Protein AF-A0A8J8EGB4-F1 (afdb_monomer)

Radius of gyration: 47.69 Å; Cα contacts (8 Å, |Δi|>4): 2113; chains: 1; bounding box: 94×64×143 Å

Mean predicted aligned error: 19.33 Å

Solvent-accessible surface area (backbone atoms only — not comparable to full-atom values): 51390 Å² total; per-residue (Å²): 125,70,41,48,44,46,86,33,52,77,59,90,53,48,81,43,25,55,28,63,43,65,54,51,50,66,38,59,41,47,46,99,78,80,78,63,69,70,31,61,49,31,34,31,24,37,36,18,46,37,30,33,78,77,50,74,82,80,92,56,54,62,94,71,37,59,96,71,47,67,91,72,62,66,45,46,69,45,24,59,48,5,38,52,45,16,31,36,56,84,54,85,60,93,89,58,96,65,87,63,48,35,41,66,53,68,33,42,40,67,40,70,72,41,38,54,47,50,51,52,40,31,75,65,42,39,63,36,38,36,38,45,64,39,31,65,61,58,54,43,32,37,75,43,47,46,72,54,49,48,50,46,54,56,51,56,32,58,73,58,73,43,65,71,54,38,50,50,49,34,62,67,40,69,68,22,66,66,51,48,50,52,40,48,42,52,46,62,71,31,52,30,32,46,33,44,66,58,48,51,50,45,51,80,60,48,45,62,56,49,35,51,48,29,40,72,67,68,71,39,81,51,77,69,60,81,47,79,42,83,37,28,34,60,34,70,38,76,76,49,72,45,93,78,41,66,20,28,38,33,31,43,54,90,77,46,58,91,34,50,57,66,20,28,40,33,33,24,50,60,25,57,32,63,28,75,90,79,40,43,37,79,31,36,35,40,43,86,46,46,36,59,68,80,43,66,61,54,24,35,40,32,41,25,47,47,31,77,51,44,43,32,37,25,70,51,89,56,80,72,88,77,92,75,88,73,101,65,66,57,44,54,41,66,48,80,36,27,47,37,42,31,38,37,49,97,86,48,77,52,66,51,48,35,71,45,32,68,47,65,58,47,69,47,52,54,85,78,51,62,91,87,61,66,70,89,39,59,72,62,38,35,49,46,52,44,54,48,39,51,51,48,8,67,74,69,77,50,51,60,67,60,27,38,60,80,63,49,48,61,67,8,53,49,48,44,100,35,40,42,33,34,57,44,38,67,56,44,55,51,51,37,49,46,42,54,72,40,100,56,78,67,65,48,35,37,33,34,41,48,42,34,30,50,47,61,66,88,54,61,33,36,41,29,63,40,28,35,28,36,49,57,96,92,40,76,43,78,74,46,68,50,94,60,73,46,66,31,42,53,41,37,60,34,78,50,73,48,80,36,59,35,58,42,74,68,50,60,63,58,83,43,79,33,54,76,46,58,42,43,39,29,37,39,37,72,38,54,41,69,45,40,30,41,36,41,84,100,44,74,49,76,36,48,67,47,95,78,27,35,38,34,37,36,73,24,44,35,60,78,66,68,56,57,48,47,77,45,59,32,33,41,39,34,25,37,68,57,70,44,75,48,74,50,83,74,37,31,36,27,35,55,58,38,46,46,43,76,64,26,62,51,51,35,62,33,52,48,48,68,42,57,34,30,29,36,72,51,60,96,65,58,73,69,46,60,48,33,30,48,79,92,40,80,47,81,51,46,76,36,83,92,77,62,29,35,30,38,74,49,80,51,67,72,46,79,43,44,39,39,36,40,35,27,30,77,76,69,23,68,11,68,33,75,45,52,35,35,29,37,61,81,33,53,71,46,80,42,67,36,83,84,77,44,68,26,31,34,30,31,27,78,57,76,56,55,73,48,74,54,93,57,21,38,32,28,44,29,74,34,96,82,45,77,46,70,54,65,46,68,66,42,74,76,29,42,22,36,40,35,31,45,51,40,46,31,32,28,64,72,61,80,30,61,67,36,73,24,32,33,22,58,62,54,79,49,80,55,80,72,48,74,46,83,72,50,76,34,98,93,33,58,22,23,40,32,38,43,37,29,48,34,47,43,49,86,44,10,31,37,24,32,37,26,41,55,50,53,64,77,42,44,28,31,38,43,96,84,43,77,44,75,46,45,69,49,86,76,47,73,53,19,22,36,51,76,56,98,65,33,33,36,36,33,34,46,46,58,35,31,37,40,30,41,16,27,51,69,30,74,91,95,92,95,92,94,95,93,86,67,64,61,58,35,50,48,26,55,56,44,26,57,59,29,51,57,49,32,59,57,44,54,54,52,34,61,77,70,66,56,56,68,67,61,53,49,56,22,53,54,25,41,53,54,12,51,56,25,42,46,51,39,28,61,77,66,74,41,94,64,64,77,89,44,42,83,44,72,78,41,42,57,34,25,44,48,8,23,53,29,16,47,49,16,37,47,53,47,49,56,52,47,54,57,67,74,70,109

Sequence (968 aa):
MLNWWRNNPYPSSFDVIMNPTFTYNLINGGYDDGSIPYDAMNLISTVGAVPYNEFPVYTGGPGVDPDNYAWVWPNLSQWMMAPHNSADSYTYLGGHYINVPGDWYVIDLSNDTQWEYLKGLLASGYVVQFAYPVNLVFYIATDMDASSFLRWLNTLANRTGNQTFVEYVKEHFTENQTFVQEANYYFSYDKYTITNSMVDWAFDTWFDVWEKYYKIKYNKTAPFVFGGHAVTIVGYDDSKQTTDGNGVLIIANSWGSDWGDHGYFYISYDAARFGSAYRNSNGRAWVYVPKAADYTPSLMAVVGIEHPIRGETFDGVTIFDDNASAGYPVLAVPKRTGLPVGVMVDGENYYIPFMDFMINEFWFPIQLLPQGFNYTNYTLLSQYLVAFTRAYAQQKNMTYEEALEDLWYPHAHPYPDSPMAFDVTDLLDYIRYLVSNSDVAPMYATFYVNVSDGLPDDIAGDVYNFTLLININNHYVPIASLNQTISIPDGGNTLVALRVPVVKYENAPTNVTVNYGSFDVSVFSLVPLQNATVVIDDKSYPLSAEDGGYYYYATGIAQKLKLPAGTYNYTVVVTYPNGKEVTLPQRTVTIKEPVVYIQSPEPNVYNTSEITVSVKVVDALNVENVTAEVNGREYSLTYNATLGLYTGILNLTNGSYTMTVTAVDEEGNSGVATVHFVIHTEAKIEEISVNNETNVTVGVVGGSADVSVKDGTIVADVATSEGSVQVEVPVVNNAPSVMVNVTAVNKVASGESNVSLVAGWNTSVEVFEPEEEFVKTEDNKKIYSVTLRANVSLGENGVAVIALRDINISKVYVLKNGQKIQLTTDRDNPLGYYYVQNGIVFVVLKQDPVIEADGTKVVPVPRQEQGISLAALNFLGYRWYHMYREQFEELYNKSLELNISNETLAEALKLHNEAAEYYKQVLDLIGSDNVFDHLMDIRILSPLRKAYLAEIKAVKLLKEAIEEAEGS

Secondary structure (DSSP, 8-state):
----STT-SS--SGGGSB-HHHHHTTSGGG-SS---HHHHHHHHHHT---BGGGS----S-TTT-TTT---PPPPHHHHHHGGGG-B------TT---------EEEETT-HHHHHHHHHHHHTT--EEEEEEE-HHHHHHHH--HHHHHHHHHHHHHTTT-HHHHHHHIIIIIS-HHHHHHHHHHHHHSTTEE-HHHHHHHIIIIIHHHHHHHHHHHSSPPPS--EEEEEEEEEEEEEEEETTEEEEEEEE-SS-TTSTBTTEEEEEHHHHHH-TTTTGGGGEEEE--BSPTT---SEEEEEEEE-S-TTTTS----------SSSS-EE----EEEEEEEEEETTEEEEEEEEEEEPPP--EEGGGSPTT--TT-HHHHHHHHHHHHHHHHHHHT--HHHHHHHTT--------SS-EEEE-HHHHHHHHHHHHHSS---SEEEEEEEEE----SS--EEEEEEEEEEEETTEEEEEEE-SS-EEEPTTSEEEEEEEEESEEESS---SEEE-TT---EEEEESS--SEEEEEETTEEEEPEEPTTSSEEEES-HHHHHTPPSEEEEEEEEEE-TTS-EEEPPPEEEEEPPPEEEEEES-S-EESSSEEEEEEEEE-SS-EEEEEEEETTEEEE-EEETTTTEEEEEEE--SEEEEEEEEEEETTS-EEEEEEEEEE-TT-EEEEEEETTTEEEEEEEESS-EEEEEETTEEEEEEEETTEEEEEEEE--TT--EEEEEHHHHHHHHTTS-SEEEEEEEEEEEEE---EEEEEEEETTEEEEEEEEEEEEEEEEEEEEEEEEE-S-EEEEEEEETTEEEEPBS-TT-SSEEEEEETTEEEEEE-S--EEEEEEEESS----------SHHHHHHHHHHHHHHHHHHHHHHHHHHHTT--HHHHHHHHHHHHHHHHHHHHHHHHHTSS-GGGGTT-HHHHHHHHHHHHHHHHHHHHHHHHHHHHH--

Foldseek 3Di:
DDQDFLNCLDDPDQQRGFQPLQLCCLALLRDPPDADVLLSQLQCQWQAFGTNVQDDHDQDDCVPCVVPRDSDHDFAVRLQRRVQRGFAADDDDPPDDDQGGFDWPWQQLQDPVSVVVVQVCLVVNFKWKFKFFAFVLQVLQKPDALVVVLVVLLVLQVVLVDVVLNVVSCVQANVDPVNSVVSNCCCPQQRLEAELVSVVVCVVRPLVNQQVSCCRRPVDGDDRGPGMAMKMQNHKFQARADPNGGMWTKIAASNALVIGPRRIGIYGSCCLQPNPPPCTRVSTITGGHTPHSRDDFQKKKWKDKWFQFPLQFWDEADADDDPDDDDFAWGWDFDFTAWWWWKDFPNDIDTRGHSRGRNGTQGDGCVPPPVPDDPVPLQSVLVVVLVVLVVQCVVVVHDSVVSCVVSPPSGSGTDDPHIRMTRPNVNLVVVQVCLQPDPDDGQKMKIKIKTAGQHQNPTWMKMAFGWMWGDDPNDTDTQWTDPDIDIHDRNGMDIGIDIGGQKAWDDQDFPEEDEQQAHKTKMFGSYAFPWKWKDWPPDIGTFDADPRRRMTMDTRVCVVGLPEFAKIKMWMWTAHNNRDIDIDDIGMYGYDFKAKDWPWPDQAEALALKTKTKIAIDGPAAWPDKWKAKPHRTDAFDQDPVVNITMDMGRHDFDKIKMKMWIAGPSGGIHIDIHIYGYDNPWDWDFAQFPVPATEIETEDPDDWDWDYDDQWIWTFAQAPLGTDTDTAHCPLVQRYKYAYNVQVNCLLVVVDQKDWGMKGQKDKAWDDWDWAWDQDDPNGTKIKIKTKMWMFADRQMKTKMKGFPLVFPWKWFQDPNRTHTEDCPPPPQQWHWDDDNRIIIIMGNHDGIIITTRINDDDDDYDDDDDDDLVLLVCLQVLLVVLLVLLVVLLVVCVVLVQDPVLSVLLVVLLVQLVVLVVVCCVVVVHPDNPVVSVPVVNSVSSNSNSVSSCVSNVSSVVSVCVSVVD

Structure (mmCIF, N/CA/C/O backbone):
data_AF-A0A8J8EGB4-F1
#
_entry.id   AF-A0A8J8EGB4-F1
#
loop_
_atom_site.group_PDB
_atom_site.id
_atom_site.type_symbol
_atom_site.label_atom_id
_atom_site.label_alt_id
_atom_site.label_comp_id
_atom_site.label_asym_id
_atom_site.label_entity_id
_atom_site.label_seq_id
_atom_site.pdbx_PDB_ins_code
_atom_site.Cartn_x
_atom_site.Cartn_y
_atom_site.Cartn_z
_atom_site.occupancy
_atom_site.B_iso_or_equiv
_atom_site.auth_seq_id
_atom_site.auth_comp_id
_atom_site.auth_asym_id
_atom_site.auth_atom_id
_atom_site.pdbx_PDB_model_num
ATOM 1 N N . MET A 1 1 ? -17.778 12.534 25.427 1.00 46.03 1 MET A N 1
ATOM 2 C CA . MET A 1 1 ? -16.999 11.822 24.380 1.00 46.03 1 MET A CA 1
ATOM 3 C C . MET A 1 1 ? -15.985 12.781 23.771 1.00 46.03 1 MET A C 1
ATOM 5 O O . MET A 1 1 ? -16.153 13.984 23.935 1.00 46.03 1 MET A O 1
ATOM 9 N N . LEU A 1 2 ? -14.896 12.254 23.209 1.00 56.41 2 LEU A N 1
ATOM 10 C CA . LEU A 1 2 ? -13.619 12.967 23.074 1.00 56.41 2 LEU A CA 1
ATOM 11 C C . LEU A 1 2 ? -13.640 14.078 22.013 1.00 56.41 2 LEU A C 1
ATOM 13 O O . LEU A 1 2 ? -14.288 13.956 20.977 1.00 56.41 2 LEU A O 1
ATOM 17 N N . ASN A 1 3 ? -12.914 15.166 22.279 1.00 57.12 3 ASN A N 1
ATOM 18 C CA . ASN A 1 3 ? -12.950 16.370 21.446 1.00 57.12 3 ASN A CA 1
ATOM 19 C C . ASN A 1 3 ? -11.565 16.984 21.151 1.00 57.12 3 ASN A C 1
ATOM 21 O O . ASN A 1 3 ? -11.504 18.108 20.667 1.00 57.12 3 ASN A O 1
ATOM 25 N N . TRP A 1 4 ? -10.470 16.265 21.431 1.00 58.88 4 TRP A N 1
ATOM 26 C CA . TRP A 1 4 ? -9.103 16.653 21.043 1.00 58.88 4 TRP A CA 1
ATOM 27 C C . TRP A 1 4 ? -8.406 15.448 20.438 1.00 58.88 4 TRP A C 1
ATOM 29 O O . TRP A 1 4 ? -7.783 14.625 21.112 1.00 58.88 4 TRP A O 1
ATOM 39 N N . TRP A 1 5 ? -8.464 15.404 19.120 1.00 62.84 5 TRP A N 1
ATOM 40 C CA . TRP A 1 5 ? -7.344 14.892 18.358 1.00 62.84 5 TRP A CA 1
ATOM 41 C C . TRP A 1 5 ? -6.470 16.074 17.959 1.00 62.84 5 TRP A C 1
ATOM 43 O O . TRP A 1 5 ? -6.911 17.227 17.955 1.00 62.84 5 TRP A O 1
ATOM 53 N N . ARG A 1 6 ? -5.200 15.794 17.679 1.00 61.72 6 ARG A N 1
ATOM 54 C CA . ARG A 1 6 ? -4.226 16.787 17.218 1.00 61.72 6 ARG A CA 1
ATOM 55 C C . ARG A 1 6 ? -4.041 18.004 18.142 1.00 61.72 6 ARG A C 1
ATOM 57 O O . ARG A 1 6 ? -3.911 19.134 17.680 1.00 61.72 6 ARG A O 1
ATOM 64 N N . ASN A 1 7 ? -4.010 17.768 19.457 1.00 65.12 7 ASN A N 1
ATOM 65 C CA . ASN A 1 7 ? -3.764 18.782 20.495 1.00 65.12 7 ASN A CA 1
ATOM 66 C C . ASN A 1 7 ? -4.707 20.004 20.453 1.00 65.12 7 ASN A C 1
ATOM 68 O O . ASN A 1 7 ? -4.304 21.108 20.823 1.00 65.12 7 ASN A O 1
ATOM 72 N N . ASN A 1 8 ? -5.960 19.819 20.018 1.00 70.75 8 ASN A N 1
ATOM 73 C CA . ASN A 1 8 ? -6.958 20.887 19.937 1.00 70.75 8 ASN A CA 1
ATOM 74 C C . ASN A 1 8 ? -8.001 20.818 21.077 1.00 70.75 8 ASN A C 1
ATOM 76 O O . ASN A 1 8 ? -9.058 20.219 20.882 1.00 70.75 8 ASN A O 1
ATOM 80 N N . PRO A 1 9 ? -7.760 21.428 22.256 1.00 67.62 9 PRO A N 1
ATOM 81 C CA . PRO A 1 9 ? -8.724 21.422 23.363 1.00 67.62 9 PRO A CA 1
ATOM 82 C C . PRO A 1 9 ? -10.077 22.081 23.029 1.00 67.62 9 PRO A C 1
ATOM 84 O O . PRO A 1 9 ? -11.094 21.748 23.637 1.00 67.62 9 PRO A O 1
ATOM 87 N N . TYR A 1 10 ? -10.112 22.989 22.046 1.00 72.56 10 TYR A N 1
ATOM 88 C CA . TYR A 1 10 ? -11.276 23.816 21.712 1.00 72.56 10 TYR A CA 1
ATOM 89 C C . TYR A 1 10 ? -11.664 23.683 20.223 1.00 72.56 10 TYR A C 1
ATOM 91 O O . TYR A 1 10 ? -11.495 24.635 19.452 1.00 72.56 10 TYR A O 1
ATOM 99 N N . PRO A 1 11 ? -12.185 22.520 19.785 1.00 72.75 11 PRO A N 1
ATOM 100 C CA . PRO A 1 11 ? -12.632 22.326 18.411 1.00 72.75 11 PRO A CA 1
ATOM 101 C C . PRO A 1 11 ? -13.773 23.283 18.051 1.00 72.75 11 PRO A C 1
ATOM 103 O O . PRO A 1 11 ? -14.718 23.480 18.814 1.00 72.75 11 PRO A O 1
ATOM 106 N N . SER A 1 12 ? -13.686 23.865 16.857 1.00 75.19 12 SER A N 1
ATOM 107 C CA . SER A 1 12 ? -14.644 24.841 16.320 1.00 75.19 12 SER A CA 1
ATOM 108 C C . SER A 1 12 ? -15.377 24.347 15.065 1.00 75.19 12 SER A C 1
ATOM 110 O O . SER A 1 12 ? -16.185 25.079 14.493 1.00 75.19 12 SER A O 1
ATOM 112 N N . SER A 1 13 ? -15.109 23.108 14.648 1.00 80.81 13 SER A N 1
ATOM 113 C CA . SER A 1 13 ? -15.619 22.468 13.434 1.00 80.81 13 SER A CA 1
ATOM 114 C C . SER A 1 13 ? -15.653 20.940 13.592 1.00 80.81 13 SER A C 1
ATOM 116 O O . SER A 1 13 ? -15.031 20.384 14.497 1.00 80.81 13 SER A O 1
ATOM 118 N N . PHE A 1 14 ? -16.424 20.249 12.748 1.00 82.88 14 PHE A N 1
ATOM 119 C CA . PHE A 1 14 ? -16.689 18.808 12.893 1.00 82.88 14 PHE A CA 1
ATOM 120 C C . PHE A 1 14 ? -15.507 17.900 12.503 1.00 82.88 14 PHE A C 1
ATOM 122 O O . PHE A 1 14 ? -15.410 16.786 13.014 1.00 82.88 14 PHE A O 1
ATOM 129 N N . ASP A 1 15 ? -14.578 18.391 11.682 1.00 80.56 15 ASP A N 1
ATOM 130 C CA . ASP A 1 15 ? -13.377 17.683 11.211 1.00 80.56 15 ASP A CA 1
ATOM 131 C C . ASP A 1 15 ? -12.322 17.439 12.313 1.00 80.56 15 ASP A C 1
ATOM 133 O O . ASP A 1 15 ? -11.385 16.661 12.128 1.00 80.56 15 ASP A O 1
ATOM 137 N N . VAL A 1 16 ? -12.494 18.075 13.477 1.00 77.00 16 VAL A N 1
ATOM 138 C CA . VAL A 1 16 ? -11.642 17.940 14.675 1.00 77.00 16 VAL A CA 1
ATOM 139 C C . VAL A 1 16 ? -12.402 17.416 15.905 1.00 77.00 16 VAL A C 1
ATOM 141 O O . VAL A 1 16 ? -11.876 17.435 17.016 1.00 77.00 16 VAL A O 1
ATOM 144 N N . ILE A 1 17 ? -13.634 16.929 15.721 1.00 80.06 17 ILE A N 1
ATOM 145 C CA . ILE A 1 17 ? -14.452 16.279 16.758 1.00 80.06 17 ILE A CA 1
ATOM 146 C C . ILE A 1 17 ? -14.547 14.788 16.431 1.00 80.06 17 ILE A C 1
ATOM 148 O O . ILE A 1 17 ? -14.705 14.423 15.271 1.00 80.06 17 ILE A O 1
ATOM 152 N N . MET A 1 18 ? -14.490 13.920 17.440 1.00 82.56 18 MET A N 1
ATOM 153 C CA . MET A 1 18 ? -14.666 12.478 17.260 1.00 82.56 18 MET A CA 1
ATOM 154 C C . MET A 1 18 ? -16.084 12.127 16.790 1.00 82.56 18 MET A C 1
ATOM 156 O O . MET A 1 18 ? -17.062 12.561 17.405 1.00 82.56 18 MET A O 1
ATOM 160 N N . ASN A 1 19 ? -16.219 11.261 15.780 1.00 86.00 19 ASN A N 1
ATOM 161 C CA . ASN A 1 19 ? -17.475 10.549 15.571 1.00 86.00 19 ASN A CA 1
ATOM 162 C C . ASN A 1 19 ? -17.650 9.465 16.662 1.00 86.00 19 ASN A C 1
ATOM 164 O O . ASN A 1 19 ? -16.802 8.575 16.772 1.00 86.00 19 ASN A O 1
ATOM 168 N N . PRO A 1 20 ? -18.725 9.504 17.472 1.00 80.38 20 PRO A N 1
ATOM 169 C CA . PRO A 1 20 ? -18.919 8.544 18.556 1.00 80.38 20 PRO A CA 1
ATOM 170 C C . PRO A 1 20 ? -19.363 7.160 18.059 1.00 80.38 20 PRO A C 1
ATOM 172 O O . PRO A 1 20 ? -18.933 6.143 18.599 1.00 80.38 20 PRO A O 1
ATOM 175 N N . THR A 1 21 ? -20.206 7.120 17.025 1.00 80.38 21 THR A N 1
ATOM 176 C CA . THR A 1 21 ? -20.828 5.905 16.484 1.00 80.38 21 THR A CA 1
ATOM 177 C C . THR A 1 21 ? -19.799 4.991 15.818 1.00 80.38 21 THR A C 1
ATOM 179 O O . THR A 1 21 ? -19.875 3.781 16.002 1.00 80.38 21 THR A O 1
ATOM 182 N N . PHE A 1 22 ? -18.785 5.546 15.139 1.00 84.06 22 PHE A N 1
ATOM 183 C CA . PHE A 1 22 ? -17.660 4.778 14.586 1.00 84.06 22 PHE A CA 1
ATOM 184 C C . PHE A 1 22 ? -17.027 3.873 15.649 1.00 84.06 22 PHE A C 1
ATOM 186 O O . PHE A 1 22 ? -16.876 2.675 15.440 1.00 84.06 22 PHE A O 1
ATOM 193 N N . THR A 1 23 ? -16.687 4.433 16.812 1.00 80.19 23 THR A N 1
ATOM 194 C CA . THR A 1 23 ? -16.070 3.667 17.900 1.00 80.19 23 THR A CA 1
ATOM 195 C C . THR A 1 23 ? -17.083 2.768 18.603 1.00 80.19 23 THR A C 1
ATOM 197 O O . THR A 1 23 ? -16.730 1.642 18.941 1.00 80.19 23 THR A O 1
ATOM 200 N N . TYR A 1 24 ? -18.332 3.215 18.785 1.00 76.81 24 TYR A N 1
ATOM 201 C CA . TYR A 1 24 ? -19.376 2.415 19.437 1.00 76.81 24 TYR A CA 1
ATOM 202 C C . TYR A 1 24 ? -19.636 1.091 18.707 1.00 76.81 24 TYR A C 1
ATOM 204 O O . TYR A 1 24 ? -19.583 0.035 19.328 1.00 76.81 24 TYR A O 1
ATOM 212 N N . ASN A 1 25 ? -19.800 1.131 17.381 1.00 76.56 25 ASN A N 1
ATOM 213 C CA . ASN A 1 25 ? -20.094 -0.052 16.563 1.00 76.56 25 ASN A CA 1
ATOM 214 C C . ASN A 1 25 ? -18.947 -1.090 16.565 1.00 76.56 25 ASN A C 1
ATOM 216 O O . ASN A 1 25 ? -19.147 -2.252 16.215 1.00 76.56 25 ASN A O 1
ATOM 220 N N . LEU A 1 26 ? -17.729 -0.698 16.954 1.00 77.38 26 LEU A N 1
ATOM 221 C CA . LEU A 1 26 ? -16.562 -1.584 16.990 1.00 77.38 26 LEU A CA 1
ATOM 222 C C . LEU A 1 26 ? -16.330 -2.240 18.370 1.00 77.38 26 LEU A C 1
ATOM 224 O O . LEU A 1 26 ? -15.656 -3.268 18.444 1.00 77.38 26 LEU A O 1
ATOM 228 N N . ILE A 1 27 ? -16.906 -1.687 19.442 1.00 73.12 27 ILE A N 1
ATOM 229 C CA . ILE A 1 27 ? -16.821 -2.175 20.834 1.00 73.12 27 ILE A CA 1
ATOM 230 C C . ILE A 1 27 ? -17.843 -3.296 21.084 1.00 73.12 27 ILE A C 1
ATOM 232 O O . ILE A 1 27 ? -18.886 -3.315 20.442 1.00 73.12 27 ILE A O 1
ATOM 236 N N . ASN A 1 28 ? -17.585 -4.214 22.028 1.00 63.81 28 ASN A N 1
ATOM 237 C CA . ASN A 1 28 ? -18.526 -5.271 22.449 1.00 63.81 28 ASN A CA 1
ATOM 238 C C . ASN A 1 28 ? -19.109 -6.091 21.281 1.00 63.81 28 ASN A C 1
ATOM 240 O O . ASN A 1 28 ? -20.292 -6.415 21.264 1.00 63.81 28 ASN A O 1
ATOM 244 N N . GLY A 1 29 ? -18.310 -6.352 20.244 1.00 58.94 29 GLY A N 1
ATOM 245 C CA . GLY A 1 29 ? -18.808 -7.013 19.036 1.00 58.94 29 GLY A CA 1
ATOM 246 C C . GLY A 1 29 ? -19.771 -6.187 18.165 1.00 58.94 29 GLY A C 1
ATOM 247 O O . GLY A 1 29 ? -20.215 -6.663 17.123 1.00 58.94 29 GLY A O 1
ATOM 248 N N . GLY A 1 30 ? -20.039 -4.941 18.550 1.00 59.25 30 GLY A N 1
ATOM 249 C CA . GLY A 1 30 ? -21.068 -4.078 17.991 1.00 59.25 30 GLY A CA 1
ATOM 250 C C . GLY A 1 30 ? -22.426 -4.223 18.678 1.00 59.25 30 GLY A C 1
ATOM 251 O O . GLY A 1 30 ? -23.417 -4.033 17.999 1.00 59.25 30 GLY A O 1
ATOM 252 N N . TYR A 1 31 ? -22.503 -4.573 19.970 1.00 60.53 31 TYR A N 1
ATOM 253 C CA . TYR A 1 31 ? -23.776 -4.757 20.689 1.00 60.53 31 TYR A CA 1
ATOM 254 C C . TYR A 1 31 ? -24.020 -3.696 21.788 1.00 60.53 31 TYR A C 1
ATOM 256 O O . TYR A 1 31 ? -23.113 -3.322 22.537 1.00 60.53 31 TYR A O 1
ATOM 264 N N . ASP A 1 32 ? -25.274 -3.246 21.928 1.00 63.25 32 ASP A N 1
ATOM 265 C CA . ASP A 1 32 ? -25.731 -2.157 22.818 1.00 63.25 32 ASP A CA 1
ATOM 266 C C . ASP A 1 32 ? -25.929 -2.582 24.300 1.00 63.25 32 ASP A C 1
ATOM 268 O O . ASP A 1 32 ? -26.952 -2.287 24.913 1.00 63.25 32 ASP A O 1
ATOM 272 N N . ASP A 1 33 ? -24.951 -3.290 24.885 1.00 63.25 33 ASP A N 1
ATOM 273 C CA . ASP A 1 33 ? -24.975 -3.774 26.291 1.00 63.25 33 ASP A CA 1
ATOM 274 C C . ASP A 1 33 ? -24.127 -2.925 27.262 1.00 63.25 33 ASP A C 1
ATOM 276 O O . ASP A 1 33 ? -24.109 -3.159 28.472 1.00 63.25 33 ASP A O 1
ATOM 280 N N . GLY A 1 34 ? -23.409 -1.922 26.747 1.00 69.25 34 GLY A N 1
ATOM 281 C CA . GLY A 1 34 ? -22.499 -1.081 27.527 1.00 69.25 34 GLY A CA 1
ATOM 282 C C . GLY A 1 34 ? -21.128 -1.720 27.797 1.00 69.25 34 GLY A C 1
ATOM 283 O O . GLY A 1 34 ? -20.984 -2.923 27.989 1.00 69.25 34 GLY A O 1
ATOM 284 N N . SER A 1 35 ? -20.084 -0.887 27.803 1.00 70.50 35 SER A N 1
ATOM 285 C CA . SER A 1 35 ? -18.676 -1.311 27.844 1.00 70.50 35 SER A CA 1
ATOM 286 C C . SER A 1 35 ? -17.913 -0.661 28.993 1.00 70.50 35 SER A C 1
ATOM 288 O O . SER A 1 35 ? -18.230 0.452 29.425 1.00 70.50 35 SER A O 1
ATOM 290 N N . ILE A 1 36 ? -16.828 -1.300 29.439 1.00 70.75 36 ILE A N 1
ATOM 291 C CA . ILE A 1 36 ? -15.841 -0.636 30.294 1.00 70.75 36 ILE A CA 1
ATOM 292 C C . ILE A 1 36 ? -15.101 0.461 29.501 1.00 70.75 36 ILE A C 1
ATOM 294 O O . ILE A 1 36 ? -14.833 0.273 28.310 1.00 70.75 36 ILE A O 1
ATOM 298 N N . PRO A 1 37 ? -14.712 1.593 30.130 1.00 72.25 37 PRO A N 1
ATOM 299 C CA . PRO A 1 37 ? -13.981 2.657 29.439 1.00 72.25 37 PRO A CA 1
ATOM 300 C C . PRO A 1 37 ? -12.699 2.169 28.755 1.00 72.25 37 PRO A C 1
ATOM 302 O O . PRO A 1 37 ? -12.395 2.630 27.661 1.00 72.25 37 PRO A O 1
ATOM 305 N N . TYR A 1 38 ? -12.003 1.198 29.364 1.00 71.44 38 TYR A N 1
ATOM 306 C CA . TYR A 1 38 ? -10.744 0.620 28.877 1.00 71.44 38 TYR A CA 1
ATOM 307 C C . TYR A 1 38 ? -10.801 0.031 27.460 1.00 71.44 38 TYR A C 1
ATOM 309 O O . TYR A 1 38 ? -9.760 -0.036 26.810 1.00 71.44 38 TYR A O 1
ATOM 317 N N . ASP A 1 39 ? -11.971 -0.377 26.967 1.00 73.00 39 ASP A N 1
ATOM 318 C CA . ASP A 1 39 ? -12.076 -1.036 25.659 1.00 73.00 39 ASP A CA 1
ATOM 319 C C . ASP A 1 39 ? -12.344 -0.032 24.545 1.00 73.00 39 ASP A C 1
ATOM 321 O O . ASP A 1 39 ? -11.679 -0.073 23.514 1.00 73.00 39 ASP A O 1
ATOM 325 N N . ALA A 1 40 ? -13.202 0.962 24.800 1.00 75.38 40 ALA A N 1
ATOM 326 C CA . ALA A 1 40 ? -13.284 2.156 23.962 1.00 75.38 40 ALA A CA 1
ATOM 327 C C . ALA A 1 40 ? -11.923 2.864 23.874 1.00 75.38 40 ALA A C 1
ATOM 329 O O . ALA A 1 40 ? -11.500 3.298 22.808 1.00 75.38 40 ALA A O 1
ATOM 330 N N . MET A 1 41 ? -11.217 2.933 25.003 1.00 73.38 41 MET A N 1
ATOM 331 C CA . MET A 1 41 ? -9.865 3.469 25.123 1.00 73.38 41 MET A CA 1
ATOM 332 C C . MET A 1 41 ? -8.856 2.682 24.274 1.00 73.38 41 MET A C 1
ATOM 334 O O . MET A 1 41 ? -8.218 3.279 23.410 1.00 73.38 41 MET A O 1
ATOM 338 N N . ASN A 1 42 ? -8.761 1.357 24.436 1.00 74.38 42 ASN A N 1
ATOM 339 C CA . ASN A 1 42 ? -7.881 0.525 23.606 1.00 74.38 42 ASN A CA 1
ATOM 340 C C . ASN A 1 42 ? -8.229 0.613 22.111 1.00 74.38 42 ASN A C 1
ATOM 342 O O . ASN A 1 42 ? -7.339 0.661 21.261 1.00 74.38 42 ASN A O 1
ATOM 346 N N . LEU A 1 43 ? -9.518 0.668 21.770 1.00 77.81 43 LEU A N 1
ATOM 347 C CA . LEU A 1 43 ? -9.940 0.749 20.379 1.00 77.81 43 LEU A CA 1
ATOM 348 C C . LEU A 1 43 ? -9.481 2.054 19.721 1.00 77.81 43 LEU A C 1
ATOM 350 O O . LEU A 1 43 ? -8.953 2.018 18.615 1.00 77.81 43 LEU A O 1
ATOM 354 N N . ILE A 1 44 ? -9.582 3.192 20.409 1.00 78.81 44 ILE A N 1
ATOM 355 C CA . ILE A 1 44 ? -9.084 4.468 19.876 1.00 78.81 44 ILE A CA 1
ATOM 356 C C . ILE A 1 44 ? -7.538 4.506 19.876 1.00 78.81 44 ILE A C 1
ATOM 358 O O . ILE A 1 44 ? -6.948 5.144 19.011 1.00 78.81 44 ILE A O 1
ATOM 362 N N . SER A 1 45 ? -6.839 3.776 20.750 1.00 75.31 45 SER A N 1
ATOM 363 C CA . SER A 1 45 ? -5.376 3.621 20.628 1.00 75.31 45 SER A CA 1
ATOM 364 C C . SER A 1 45 ? -4.939 2.767 19.435 1.00 75.31 45 SER A C 1
ATOM 366 O O . SER A 1 45 ? -3.939 3.080 18.797 1.00 75.31 45 SER A O 1
ATOM 368 N N . THR A 1 46 ? -5.664 1.685 19.135 1.00 76.75 46 THR A N 1
ATOM 369 C CA . THR A 1 46 ? -5.269 0.682 18.127 1.00 76.75 46 THR A CA 1
ATOM 370 C C . THR A 1 46 ? -5.837 0.974 16.738 1.00 76.75 46 THR A C 1
ATOM 372 O O . THR A 1 46 ? -5.101 1.001 15.755 1.00 76.75 46 THR A O 1
ATOM 375 N N . VAL A 1 47 ? -7.143 1.219 16.638 1.00 84.81 47 VAL A N 1
ATOM 376 C CA . VAL A 1 47 ? -7.832 1.590 15.391 1.00 84.81 47 VAL A CA 1
ATOM 377 C C . VAL A 1 47 ? -7.753 3.098 15.140 1.00 84.81 47 VAL A C 1
ATOM 379 O O . VAL A 1 47 ? -7.718 3.531 13.990 1.00 84.81 47 VAL A O 1
ATOM 382 N N . GLY A 1 48 ? -7.738 3.911 16.199 1.00 85.00 48 GLY A N 1
ATOM 383 C CA . GLY A 1 48 ? -8.076 5.328 16.083 1.00 85.00 48 GLY A CA 1
ATOM 384 C C . GLY A 1 48 ? -9.576 5.527 15.866 1.00 85.00 48 GLY A C 1
ATOM 385 O O . GLY A 1 48 ? -10.381 4.649 16.181 1.00 85.00 48 GLY A O 1
ATOM 386 N N . ALA A 1 49 ? -9.966 6.689 15.343 1.00 86.19 49 ALA A N 1
ATOM 387 C CA . ALA A 1 49 ? -11.349 6.966 14.955 1.00 86.19 49 ALA A CA 1
ATOM 388 C C . ALA A 1 49 ? -11.455 8.129 13.955 1.00 86.19 49 ALA A C 1
ATOM 390 O O . ALA A 1 49 ? -10.492 8.858 13.709 1.00 86.19 49 ALA A O 1
ATOM 391 N N . VAL A 1 50 ? -12.631 8.278 13.340 1.00 88.94 50 VAL A N 1
ATOM 392 C CA . VAL A 1 50 ? -12.884 9.240 12.251 1.00 88.94 50 VAL A CA 1
ATOM 393 C C . VAL A 1 50 ? -13.574 10.524 12.729 1.00 88.94 50 VAL A C 1
ATOM 395 O O . VAL A 1 50 ? -14.285 10.492 13.739 1.00 88.94 50 VAL A O 1
ATOM 398 N N . PRO A 1 51 ? -13.393 11.661 12.027 1.00 88.12 51 PRO A N 1
ATOM 399 C CA . PRO A 1 51 ? -14.059 12.909 12.382 1.00 88.12 51 PRO A CA 1
ATOM 400 C C . PRO A 1 51 ? -15.587 12.827 12.321 1.00 88.12 51 PRO A C 1
ATOM 402 O O . PRO A 1 51 ? -16.156 12.030 11.575 1.00 88.12 51 PRO A O 1
ATOM 405 N N . TYR A 1 52 ? -16.260 13.688 13.084 1.00 87.06 52 TYR A N 1
ATOM 406 C CA . TYR A 1 52 ? -17.706 13.664 13.311 1.00 87.06 52 TYR A CA 1
ATOM 407 C C . TYR A 1 52 ? -18.520 13.648 12.010 1.00 87.06 52 TYR A C 1
ATOM 409 O O . TYR A 1 52 ? -19.506 12.923 11.922 1.00 87.06 52 TYR A O 1
ATOM 417 N N . ASN A 1 53 ? -18.089 14.409 10.999 1.00 88.94 53 ASN A N 1
ATOM 418 C CA . ASN A 1 53 ? -18.756 14.519 9.700 1.00 88.94 53 ASN A CA 1
ATOM 419 C C . ASN A 1 53 ? -18.392 13.413 8.687 1.00 88.94 53 ASN A C 1
ATOM 421 O O . ASN A 1 53 ? -18.991 13.382 7.615 1.00 88.94 53 ASN A O 1
ATOM 425 N N . GLU A 1 54 ? -17.415 12.552 8.982 1.00 91.31 54 GLU A N 1
ATOM 426 C CA . GLU A 1 54 ? -16.946 11.496 8.067 1.00 91.31 54 GLU A CA 1
ATOM 427 C C . GLU A 1 54 ? -17.707 10.171 8.245 1.00 91.31 54 GLU A C 1
ATOM 429 O O . GLU A 1 54 ? -17.443 9.203 7.533 1.00 91.31 54 GLU A O 1
ATOM 434 N N . PHE A 1 55 ? -18.649 10.100 9.191 1.00 88.06 55 PHE A N 1
ATOM 435 C CA . PHE A 1 55 ? -19.438 8.906 9.503 1.00 88.06 55 PHE A CA 1
ATOM 436 C C . PHE A 1 55 ? -20.825 9.300 10.058 1.00 88.06 55 PHE A C 1
ATOM 438 O O . PHE A 1 55 ? -20.962 10.407 10.585 1.00 88.06 55 PHE A O 1
ATOM 445 N N . PRO A 1 56 ? -21.871 8.455 9.952 1.00 84.88 56 PRO A N 1
ATOM 446 C CA . PRO A 1 56 ? -23.179 8.742 10.549 1.00 84.88 56 PRO A CA 1
ATOM 447 C C . PRO A 1 56 ? -23.128 8.922 12.073 1.00 84.88 56 PRO A C 1
ATOM 449 O O . PRO A 1 56 ? -22.189 8.484 12.736 1.00 84.88 56 PRO A O 1
ATOM 452 N N . VAL A 1 57 ? -24.156 9.558 12.640 1.00 78.75 57 VAL A N 1
ATOM 453 C CA . VAL A 1 57 ? -24.326 9.716 14.093 1.00 78.75 57 VAL A CA 1
ATOM 454 C C . VAL A 1 57 ? -25.758 9.353 14.463 1.00 78.75 57 VAL A C 1
ATOM 456 O O . VAL A 1 57 ? -26.694 10.035 14.049 1.00 78.75 57 VAL A O 1
ATOM 459 N N . TYR A 1 58 ? -25.916 8.300 15.263 1.00 73.19 58 TYR A N 1
ATOM 460 C CA . TYR A 1 58 ? -27.213 7.840 15.769 1.00 73.19 58 TYR A CA 1
ATOM 461 C C . TYR A 1 58 ? -27.415 8.266 17.228 1.00 73.19 58 TYR A C 1
ATOM 463 O O . TYR A 1 58 ? -26.465 8.318 18.008 1.00 73.19 58 TYR A O 1
ATOM 471 N N . THR A 1 59 ? -28.655 8.611 17.588 1.00 63.06 59 THR A N 1
ATOM 472 C CA . THR A 1 59 ? -29.007 9.243 18.878 1.00 63.06 59 THR A CA 1
ATOM 473 C C . THR A 1 59 ? -30.028 8.459 19.711 1.00 63.06 59 THR A C 1
ATOM 475 O O . THR A 1 59 ? -30.407 8.905 20.792 1.00 63.06 59 THR A O 1
ATOM 478 N N . GLY A 1 60 ? -30.444 7.281 19.247 1.00 57.31 60 GLY A N 1
ATOM 479 C CA . GLY A 1 60 ? -31.241 6.304 19.990 1.00 57.31 60 GLY A CA 1
ATOM 480 C C . GLY A 1 60 ? -30.853 4.891 19.556 1.00 57.31 60 GLY A C 1
ATOM 481 O O . GLY A 1 60 ? -30.431 4.715 18.419 1.00 57.31 60 GLY A O 1
ATOM 482 N N . GLY A 1 61 ? -30.950 3.917 20.466 1.00 55.38 61 GLY A N 1
ATOM 483 C CA . GLY A 1 61 ? -30.593 2.515 20.208 1.00 55.38 61 GLY A CA 1
ATOM 484 C C . GLY A 1 61 ? -31.640 1.739 19.388 1.00 55.38 61 GLY A C 1
ATOM 485 O O . GLY A 1 61 ? -32.681 2.297 19.016 1.00 55.38 61 GLY A O 1
ATOM 486 N N . PRO A 1 62 ? -31.437 0.424 19.174 1.00 51.47 62 PRO A N 1
ATOM 487 C CA . PRO A 1 62 ? -32.294 -0.393 18.307 1.00 51.47 62 PRO A CA 1
ATOM 488 C C . PRO A 1 62 ? -33.727 -0.520 18.847 1.00 51.47 62 PRO A C 1
ATOM 490 O O . PRO A 1 62 ? -34.676 -0.666 18.085 1.00 51.47 62 PRO A O 1
ATOM 493 N N . GLY A 1 63 ? -33.917 -0.398 20.165 1.00 54.31 63 GLY A N 1
ATOM 494 C CA . GLY A 1 63 ? -35.240 -0.360 20.797 1.00 54.31 63 GLY A CA 1
ATOM 495 C C . GLY A 1 63 ? -35.984 0.982 20.693 1.00 54.31 63 GLY A C 1
ATOM 496 O O . GLY A 1 63 ? -37.090 1.085 21.224 1.00 54.31 63 GLY A O 1
ATOM 497 N N . VAL A 1 64 ? -35.390 2.011 20.073 1.00 58.16 64 VAL A N 1
ATOM 498 C CA . VAL A 1 64 ? -35.951 3.374 19.977 1.00 58.16 64 VAL A CA 1
ATOM 499 C C . VAL A 1 64 ? -36.264 3.763 18.532 1.00 58.16 64 VAL A C 1
ATOM 501 O O . VAL A 1 64 ? -37.340 4.303 18.286 1.00 58.16 64 VAL A O 1
ATOM 504 N N . ASP A 1 65 ? -35.358 3.480 17.593 1.00 56.06 65 ASP A N 1
ATOM 505 C CA . ASP A 1 65 ? -35.526 3.803 16.167 1.00 56.06 65 ASP A CA 1
ATOM 506 C C . ASP A 1 65 ? -34.996 2.654 15.272 1.00 56.06 65 ASP A C 1
ATOM 508 O O . ASP A 1 65 ? -33.979 2.809 14.594 1.00 56.06 65 ASP A O 1
ATOM 512 N N . PRO A 1 66 ? -35.624 1.457 15.306 1.00 55.16 66 PRO A N 1
ATOM 513 C CA . PRO A 1 66 ? -35.101 0.237 14.670 1.00 55.16 66 PRO A CA 1
ATOM 514 C C . PRO A 1 66 ? -34.942 0.325 13.146 1.00 55.16 66 PRO A C 1
ATOM 516 O O . PRO A 1 66 ? -34.099 -0.368 12.587 1.00 55.16 66 PRO A O 1
ATOM 519 N N . ASP A 1 67 ? -35.718 1.180 12.473 1.00 49.72 67 ASP A N 1
ATOM 520 C CA . ASP A 1 67 ? -35.649 1.373 11.016 1.00 49.72 67 ASP A CA 1
ATOM 521 C C . ASP A 1 67 ? -34.482 2.296 10.588 1.00 49.72 67 ASP A C 1
ATOM 523 O O . ASP A 1 67 ? -34.218 2.463 9.396 1.00 49.72 67 ASP A O 1
ATOM 527 N N . ASN A 1 68 ? -33.802 2.927 11.552 1.00 47.69 68 ASN A N 1
ATOM 528 C CA . ASN A 1 68 ? -32.815 3.993 11.344 1.00 47.69 68 ASN A CA 1
ATOM 529 C C . ASN A 1 68 ? -31.501 3.738 12.110 1.00 47.69 68 ASN A C 1
ATOM 531 O O . ASN A 1 68 ? -30.444 4.217 11.702 1.00 47.69 68 ASN A O 1
ATOM 535 N N . TYR A 1 69 ? -31.545 2.948 13.188 1.00 53.06 69 TYR A N 1
ATOM 536 C CA . TYR A 1 69 ? -30.384 2.406 13.893 1.00 53.06 69 TYR A CA 1
ATOM 537 C C . TYR A 1 69 ? -29.732 1.293 13.062 1.00 53.06 69 TYR A C 1
ATOM 539 O O . TYR A 1 69 ? -29.800 0.104 13.368 1.00 53.06 69 TYR A O 1
ATOM 547 N N . ALA A 1 70 ? -29.119 1.690 11.952 1.00 50.38 70 ALA A N 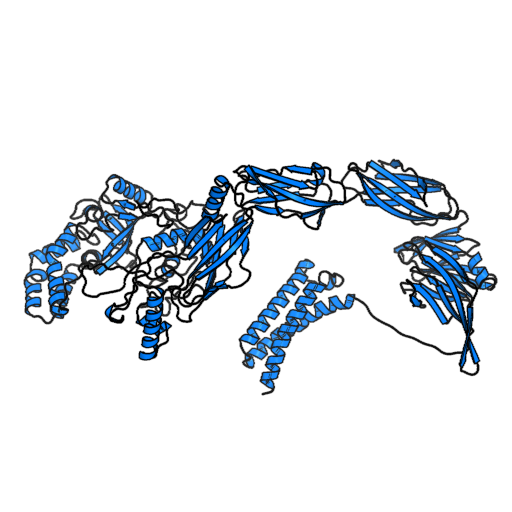1
ATOM 548 C CA . ALA A 1 70 ? -28.327 0.791 11.139 1.00 50.38 70 ALA A CA 1
ATOM 549 C C . ALA A 1 70 ? -26.985 0.510 11.830 1.00 50.38 70 ALA A C 1
ATOM 551 O O . ALA A 1 70 ? -26.260 1.437 12.206 1.00 50.38 70 ALA A O 1
ATOM 552 N N . TRP A 1 71 ? -26.610 -0.770 11.903 1.00 64.25 71 TRP A N 1
ATOM 553 C CA . TRP A 1 71 ? -25.250 -1.218 12.209 1.00 64.25 71 TRP A CA 1
ATOM 554 C C . TRP A 1 71 ? -24.302 -0.863 11.053 1.00 64.25 71 TRP A C 1
ATOM 556 O O . TRP A 1 71 ? -23.820 -1.721 10.319 1.00 64.25 71 TRP A O 1
ATOM 566 N N . VAL A 1 72 ? -24.083 0.435 10.834 1.00 72.62 72 VAL A N 1
ATOM 567 C CA . VAL A 1 72 ? -23.199 0.923 9.777 1.00 72.62 72 VAL A CA 1
ATOM 568 C C . VAL A 1 72 ? -21.777 0.505 10.109 1.00 72.62 72 VAL A C 1
ATOM 570 O O . VAL A 1 72 ? -21.249 0.837 11.173 1.00 72.62 72 VAL A O 1
ATOM 573 N N . TRP A 1 73 ? -21.150 -0.188 9.169 1.00 79.00 73 TRP A N 1
ATOM 574 C CA . TRP A 1 73 ? -19.729 -0.474 9.209 1.00 79.00 73 TRP A CA 1
ATOM 575 C C . TRP A 1 73 ? -18.913 0.651 8.565 1.00 79.00 73 TRP A C 1
ATOM 577 O O . TRP A 1 73 ? -19.361 1.239 7.576 1.00 79.00 73 TRP A O 1
ATOM 587 N N . PRO A 1 74 ? -17.701 0.953 9.067 1.00 86.38 74 PRO A N 1
ATOM 588 C CA . PRO A 1 74 ? -16.798 1.844 8.361 1.00 86.38 74 PRO A CA 1
ATOM 589 C C . PRO A 1 74 ? -16.346 1.223 7.039 1.00 86.38 74 PRO A C 1
ATOM 591 O O . PRO A 1 74 ? -15.986 0.046 6.978 1.00 86.38 74 PRO A O 1
ATOM 594 N N . ASN A 1 75 ? -16.341 2.038 5.986 1.00 91.44 75 ASN A N 1
ATOM 595 C CA . ASN A 1 75 ? -15.725 1.702 4.709 1.00 91.44 75 ASN A CA 1
ATOM 596 C C . ASN A 1 75 ? -14.189 1.834 4.785 1.00 91.44 75 ASN A C 1
ATOM 598 O O . ASN A 1 75 ? -13.657 2.476 5.693 1.00 91.44 75 ASN A O 1
ATOM 602 N N . LEU A 1 76 ? -13.464 1.283 3.807 1.00 92.81 76 LEU A N 1
ATOM 603 C CA . LEU A 1 76 ? -11.994 1.324 3.773 1.00 92.81 76 LEU A CA 1
ATOM 604 C C . LEU A 1 76 ? -11.411 2.750 3.895 1.00 92.81 76 LEU A C 1
ATOM 606 O O . LEU A 1 76 ? -10.366 2.928 4.513 1.00 92.81 76 LEU A O 1
ATOM 610 N N . SER A 1 77 ? -12.070 3.786 3.363 1.00 93.56 77 SER A N 1
ATOM 611 C CA . SER A 1 77 ? -11.595 5.171 3.514 1.00 93.56 77 SER A CA 1
ATOM 612 C C . SER A 1 77 ? -11.710 5.665 4.959 1.00 93.56 77 SER A C 1
ATOM 614 O O . SER A 1 77 ? -10.789 6.302 5.461 1.00 93.56 77 SER A O 1
ATOM 616 N N . GLN A 1 78 ? -12.797 5.331 5.654 1.00 93.69 78 GLN A N 1
ATOM 617 C CA . GLN A 1 78 ? -12.977 5.621 7.081 1.00 93.69 78 GLN A CA 1
ATOM 618 C C . GLN A 1 78 ? -11.988 4.817 7.938 1.00 93.69 78 GLN A C 1
ATOM 620 O O . GLN A 1 78 ? -11.346 5.382 8.822 1.00 93.69 78 GLN A O 1
ATOM 625 N N . TRP A 1 79 ? -11.777 3.540 7.614 1.00 93.56 79 TRP A N 1
ATOM 626 C CA . TRP A 1 79 ? -10.733 2.715 8.223 1.00 93.56 79 TRP A CA 1
ATOM 627 C C . TRP A 1 79 ? -9.330 3.293 8.043 1.00 93.56 79 TRP A C 1
ATOM 629 O O . TRP A 1 79 ? -8.573 3.320 9.002 1.00 93.56 79 TRP A O 1
ATOM 639 N N . MET A 1 80 ? -8.974 3.794 6.857 1.00 93.12 80 MET A N 1
ATOM 640 C CA . MET A 1 80 ? -7.671 4.433 6.633 1.00 93.12 80 MET A CA 1
ATOM 641 C C . MET A 1 80 ? -7.556 5.801 7.320 1.00 93.12 80 MET A C 1
ATOM 643 O O . MET A 1 80 ? -6.467 6.166 7.749 1.00 93.12 80 MET A O 1
ATOM 647 N N . MET A 1 81 ? -8.653 6.552 7.472 1.00 91.62 81 MET A N 1
ATOM 648 C CA . MET A 1 81 ? -8.652 7.826 8.206 1.00 91.62 81 MET A CA 1
ATOM 649 C C . MET A 1 81 ? -8.475 7.654 9.719 1.00 91.62 81 MET A C 1
ATOM 651 O O . MET A 1 81 ? -7.852 8.511 10.348 1.00 91.62 81 MET A O 1
ATOM 655 N N . ALA A 1 82 ? -9.008 6.581 10.309 1.00 90.56 82 ALA A N 1
ATOM 656 C CA . ALA A 1 82 ? -9.029 6.388 11.758 1.00 90.56 82 ALA A CA 1
ATOM 657 C C . ALA A 1 82 ? -7.628 6.389 12.426 1.00 90.56 82 ALA A C 1
ATOM 659 O O . ALA A 1 82 ? -7.440 7.182 13.358 1.00 90.56 82 ALA A O 1
ATOM 660 N N . PRO A 1 83 ? -6.617 5.646 11.926 1.00 89.25 83 PRO A N 1
ATOM 661 C CA . PRO A 1 83 ? -5.237 5.655 12.422 1.00 89.25 83 PRO A CA 1
ATOM 662 C C . PRO A 1 83 ? -4.582 7.028 12.623 1.00 89.25 83 PRO A C 1
ATOM 664 O O . PRO A 1 83 ? -3.812 7.199 13.570 1.00 89.25 83 PRO A O 1
ATOM 667 N N . HIS A 1 84 ? -4.898 8.025 11.787 1.00 86.31 84 HIS A N 1
ATOM 668 C CA . HIS A 1 84 ? -4.350 9.388 11.905 1.00 86.31 84 HIS A CA 1
ATOM 669 C C . HIS A 1 84 ? -4.815 10.129 13.170 1.00 86.31 84 HIS A C 1
ATOM 671 O O . HIS A 1 84 ? -4.289 11.194 13.491 1.00 86.31 84 HIS A O 1
ATOM 677 N N . ASN A 1 85 ? -5.808 9.592 13.884 1.00 82.25 85 ASN A N 1
ATOM 678 C CA . ASN A 1 85 ? -6.358 10.176 15.104 1.00 82.25 85 ASN A CA 1
ATOM 679 C C . ASN A 1 85 ? -6.320 9.190 16.293 1.00 82.25 85 ASN A C 1
ATOM 681 O O . ASN A 1 85 ? -7.155 9.265 17.194 1.00 82.25 85 ASN A O 1
ATOM 685 N N . SER A 1 86 ? -5.356 8.264 16.284 1.00 80.25 86 SER A N 1
ATOM 686 C CA . SER A 1 86 ? -5.095 7.303 17.365 1.00 80.25 86 SER A CA 1
ATOM 687 C C . SER A 1 86 ? -4.366 7.919 18.578 1.00 80.25 86 SER A C 1
ATOM 689 O O . SER A 1 86 ? -3.990 9.097 18.562 1.00 80.25 86 SER A O 1
ATOM 691 N N . ALA A 1 87 ? -4.192 7.135 19.649 1.00 70.00 87 ALA A N 1
ATOM 692 C CA . ALA A 1 87 ? -3.467 7.497 20.879 1.00 70.00 87 ALA A CA 1
ATOM 693 C C . ALA A 1 87 ? -2.063 6.872 20.977 1.00 70.00 87 ALA A C 1
ATOM 695 O O . ALA A 1 87 ? -1.761 5.888 20.303 1.00 70.00 87 ALA A O 1
ATOM 696 N N . ASP A 1 88 ? -1.204 7.467 21.810 1.00 60.47 88 ASP A N 1
ATOM 697 C CA . ASP A 1 88 ? 0.175 7.009 22.062 1.00 60.47 88 ASP A CA 1
ATOM 698 C C . ASP A 1 88 ? 0.226 5.769 22.990 1.00 60.47 88 ASP A C 1
ATOM 700 O O . ASP A 1 88 ? -0.751 5.486 23.687 1.00 60.47 88 ASP A O 1
ATOM 704 N N . SER A 1 89 ? 1.321 4.995 22.980 1.00 51.38 89 SER A N 1
ATOM 705 C CA . SER A 1 89 ? 1.315 3.565 23.354 1.00 51.38 89 SER A CA 1
ATOM 706 C C . SER A 1 89 ? 2.132 3.125 24.592 1.00 51.38 89 SER A C 1
ATOM 708 O O . SER A 1 89 ? 2.130 1.932 24.902 1.00 51.38 89 SER A O 1
ATOM 710 N N . TYR A 1 90 ? 2.792 4.022 25.335 1.00 45.84 90 TYR A N 1
ATOM 711 C CA . TYR A 1 90 ? 3.963 3.720 26.187 1.00 45.84 90 TYR A CA 1
ATOM 712 C C . TYR A 1 90 ? 3.845 3.812 27.739 1.00 45.84 90 TYR A C 1
ATOM 714 O O . TYR A 1 90 ? 4.859 3.998 28.425 1.00 45.84 90 TYR A O 1
ATOM 722 N N . THR A 1 91 ? 2.671 3.585 28.349 1.00 37.62 91 THR A N 1
ATOM 723 C CA . THR A 1 91 ? 2.480 3.716 29.816 1.00 37.62 91 THR A CA 1
ATOM 724 C C . THR A 1 91 ? 2.339 2.389 30.577 1.00 37.62 91 THR A C 1
ATOM 726 O O . THR A 1 91 ? 1.473 1.553 30.339 1.00 37.62 91 THR A O 1
ATOM 729 N N . TYR A 1 92 ? 3.197 2.231 31.588 1.00 31.08 92 TYR A N 1
ATOM 730 C CA . TYR A 1 92 ? 3.385 1.025 32.401 1.00 31.08 92 TYR A CA 1
ATOM 731 C C . TYR A 1 92 ? 2.226 0.727 33.378 1.00 31.08 92 TYR A C 1
ATOM 733 O O . TYR A 1 92 ? 2.100 1.365 34.427 1.00 31.08 92 TYR A O 1
ATOM 741 N N . LEU A 1 93 ? 1.439 -0.323 33.105 1.00 32.50 93 LEU A N 1
ATOM 742 C CA . LEU A 1 93 ? 0.546 -0.937 34.097 1.00 32.50 93 LEU A CA 1
ATOM 743 C C . LEU A 1 93 ? 1.339 -1.844 35.055 1.00 32.50 93 LEU A C 1
ATOM 745 O O . LEU A 1 93 ? 2.031 -2.778 34.652 1.00 32.50 93 LEU A O 1
ATOM 749 N N . GLY A 1 94 ? 1.239 -1.558 36.356 1.00 29.16 94 GLY A N 1
ATOM 750 C CA . GLY A 1 94 ? 2.123 -2.117 37.381 1.00 29.16 94 GLY A CA 1
ATOM 751 C C . GLY A 1 94 ? 2.037 -3.635 37.575 1.00 29.16 94 GLY A C 1
ATOM 752 O O . GLY A 1 94 ? 1.245 -4.111 38.384 1.00 29.16 94 GLY A O 1
ATOM 753 N N . GLY A 1 95 ? 2.934 -4.376 36.920 1.00 27.20 95 GLY A N 1
ATOM 754 C CA . GLY A 1 95 ? 3.259 -5.773 37.241 1.00 27.20 95 GLY A CA 1
ATOM 755 C C . GLY A 1 95 ? 2.699 -6.845 36.302 1.00 27.20 95 GLY A C 1
ATOM 756 O O . GLY A 1 95 ? 3.080 -8.004 36.451 1.00 27.20 95 GLY A O 1
ATOM 757 N N . HIS A 1 96 ? 1.870 -6.486 35.318 1.00 28.98 96 HIS A N 1
ATOM 758 C CA . HIS A 1 96 ? 1.376 -7.417 34.298 1.00 28.98 96 HIS A CA 1
ATOM 759 C C . HIS A 1 96 ? 1.691 -6.900 32.893 1.00 28.98 96 HIS A C 1
ATOM 761 O O . HIS A 1 96 ? 1.258 -5.815 32.517 1.00 28.98 96 HIS A O 1
ATOM 767 N N . TYR A 1 97 ? 2.417 -7.704 32.111 1.00 32.31 97 TYR A N 1
ATOM 768 C CA . TYR A 1 97 ? 2.586 -7.481 30.676 1.00 32.31 97 TYR A CA 1
ATOM 769 C C . TYR A 1 97 ? 1.275 -7.823 29.963 1.00 32.31 97 TYR A C 1
ATOM 771 O O . TYR A 1 97 ? 1.012 -8.987 29.665 1.00 32.31 97 TYR A O 1
ATOM 779 N N . ILE A 1 98 ? 0.454 -6.806 29.718 1.00 36.66 98 ILE A N 1
ATOM 780 C CA . ILE A 1 98 ? -0.676 -6.873 28.791 1.00 36.66 98 ILE A CA 1
ATOM 781 C C . ILE A 1 98 ? -0.289 -5.986 27.605 1.00 36.66 98 ILE A C 1
ATOM 783 O O . ILE A 1 98 ? -0.058 -4.793 27.797 1.00 36.66 98 ILE A O 1
ATOM 787 N N . ASN A 1 99 ? -0.164 -6.557 26.404 1.00 36.41 99 ASN A N 1
ATOM 788 C CA . ASN A 1 99 ? 0.185 -5.807 25.191 1.00 36.41 99 ASN A CA 1
ATOM 789 C C . ASN A 1 99 ? -1.035 -5.003 24.708 1.00 36.41 99 ASN A C 1
ATOM 791 O O . ASN A 1 99 ? -1.714 -5.410 23.771 1.00 36.41 99 ASN A O 1
ATOM 795 N N . VAL A 1 100 ? -1.323 -3.884 25.372 1.00 38.62 100 VAL A N 1
ATOM 796 C CA . VAL A 1 100 ? -2.464 -3.004 25.082 1.00 38.62 100 VAL A CA 1
ATOM 797 C C . VAL A 1 100 ? -1.930 -1.582 24.880 1.00 38.62 100 VAL A C 1
ATOM 799 O O . VAL A 1 100 ? -1.487 -0.979 25.859 1.00 38.62 100 VAL A O 1
ATOM 802 N N . PRO A 1 101 ? -1.928 -1.034 23.652 1.00 35.16 101 PRO A N 1
ATOM 803 C CA . PRO A 1 101 ? -1.468 0.333 23.411 1.00 35.16 101 PRO A CA 1
ATOM 804 C C . PRO A 1 101 ? -2.327 1.370 24.153 1.00 35.16 101 PRO A C 1
ATOM 806 O O . PRO A 1 101 ? -3.555 1.370 24.039 1.00 35.16 101 PRO A O 1
ATOM 809 N N . GLY A 1 102 ? -1.708 2.290 24.897 1.00 40.66 102 GLY A N 1
ATOM 810 C CA . GLY A 1 102 ? -2.411 3.467 25.416 1.00 40.66 102 GLY A CA 1
ATOM 811 C C . GLY A 1 102 ? -1.763 4.168 26.613 1.00 40.66 102 GLY A C 1
ATOM 812 O O . GLY A 1 102 ? -1.626 3.585 27.690 1.00 40.66 102 GLY A O 1
ATOM 813 N N . ASP A 1 103 ? -1.472 5.458 26.454 1.00 42.56 103 ASP A N 1
ATOM 814 C CA . ASP A 1 103 ? -0.973 6.352 27.508 1.00 42.56 103 ASP A CA 1
ATOM 815 C C . ASP A 1 103 ? -2.078 6.857 28.445 1.00 42.56 103 ASP A C 1
ATOM 817 O O . ASP A 1 103 ? -2.462 8.030 28.486 1.00 42.56 103 ASP A O 1
ATOM 821 N N . TRP A 1 104 ? -2.594 5.928 29.250 1.00 55.78 104 TRP A N 1
ATOM 822 C CA . TRP A 1 104 ? -3.603 6.206 30.266 1.00 55.78 104 TRP A CA 1
ATOM 823 C C . TRP A 1 104 ? -2.990 6.919 31.473 1.00 55.78 104 TRP A C 1
ATOM 825 O O . TRP A 1 104 ? -2.596 6.289 32.459 1.00 55.78 104 TRP A O 1
ATOM 835 N N . TYR A 1 105 ? -3.001 8.254 31.451 1.00 56.72 105 TYR A N 1
ATOM 836 C CA . TYR A 1 105 ? -2.864 9.051 32.670 1.00 56.72 105 TYR A CA 1
ATOM 837 C C . TYR A 1 105 ? -4.082 8.816 33.574 1.00 56.72 105 TYR A C 1
ATOM 839 O O . TYR A 1 105 ? -5.097 9.514 33.510 1.00 56.72 105 TYR A O 1
ATOM 847 N N . VAL A 1 106 ? -3.963 7.786 34.412 1.00 66.25 106 VAL A N 1
ATOM 848 C CA . VAL A 1 106 ? -4.886 7.452 35.496 1.00 66.25 106 VAL A CA 1
ATOM 849 C C . VAL A 1 106 ? -4.672 8.455 36.628 1.00 66.25 106 VAL A C 1
ATOM 851 O O . VAL A 1 106 ? -3.781 8.286 37.459 1.00 66.25 106 VAL A O 1
ATOM 854 N N . ILE A 1 107 ? -5.496 9.498 36.653 1.00 75.00 107 ILE A N 1
ATOM 855 C CA . ILE A 1 107 ? -5.506 10.515 37.705 1.00 75.00 107 ILE A CA 1
ATOM 856 C C . ILE A 1 107 ? -6.154 9.916 38.955 1.00 75.00 107 ILE A C 1
ATOM 858 O O . ILE A 1 107 ? -7.362 9.688 38.977 1.00 75.00 107 ILE A O 1
ATOM 862 N N . ASP A 1 108 ? -5.364 9.699 40.003 1.00 83.69 108 ASP A N 1
ATOM 863 C CA . ASP A 1 108 ? -5.848 9.417 41.357 1.00 83.69 108 ASP A CA 1
ATOM 864 C C . ASP A 1 108 ? -6.497 10.679 41.943 1.00 83.69 108 ASP A C 1
ATOM 866 O O . ASP A 1 108 ? -5.816 11.627 42.341 1.00 83.69 108 ASP A O 1
ATOM 870 N N . LEU A 1 109 ? -7.828 10.688 42.005 1.00 85.94 109 LEU A N 1
ATOM 871 C CA . LEU A 1 109 ? -8.617 11.819 42.493 1.00 85.94 109 LEU A CA 1
ATOM 872 C C . LEU A 1 109 ? -8.407 12.066 43.992 1.00 85.94 109 LEU A C 1
ATOM 874 O O . LEU A 1 109 ? -8.603 13.185 44.466 1.00 85.94 109 LEU A O 1
ATOM 878 N N . SER A 1 110 ? -7.974 11.060 44.756 1.00 84.00 110 SER A N 1
ATOM 879 C CA . SER A 1 110 ? -7.673 11.237 46.176 1.00 84.00 110 SER A CA 1
ATOM 880 C C . SER A 1 110 ? -6.366 12.010 46.402 1.00 84.00 110 SER A C 1
ATOM 882 O O . SER A 1 110 ? -6.215 12.659 47.436 1.00 84.00 110 SER A O 1
ATOM 884 N N . ASN A 1 111 ? -5.452 12.026 45.427 1.00 88.38 111 ASN A N 1
ATOM 885 C CA . ASN A 1 111 ? -4.125 12.629 45.534 1.00 88.38 111 ASN A CA 1
ATOM 886 C C . ASN A 1 111 ? -4.120 14.133 45.190 1.00 88.38 111 ASN A C 1
ATOM 888 O O . ASN A 1 111 ? -4.414 14.508 44.059 1.00 88.38 111 ASN A O 1
ATOM 892 N N . ASP A 1 112 ? -3.705 15.002 46.122 1.00 89.56 112 ASP A N 1
ATOM 893 C CA . ASP A 1 112 ? -3.731 16.467 45.925 1.00 89.56 112 ASP A CA 1
ATOM 894 C C . ASP A 1 112 ? -2.920 16.959 44.710 1.00 89.56 112 ASP A C 1
ATOM 896 O O . ASP A 1 112 ? -3.344 17.881 44.014 1.00 89.56 112 ASP A O 1
ATOM 900 N N . THR A 1 113 ? -1.773 16.341 44.411 1.00 88.06 113 THR A N 1
ATOM 901 C CA . THR A 1 113 ? -0.936 16.738 43.265 1.00 88.06 113 THR A CA 1
ATOM 902 C C . THR A 1 113 ? -1.598 16.367 41.939 1.00 88.06 113 THR A C 1
ATOM 904 O O . THR A 1 113 ? -1.549 17.140 40.985 1.00 88.06 113 THR A O 1
ATOM 907 N N . GLN A 1 114 ? -2.232 15.194 41.871 1.00 86.38 114 GLN A N 1
ATOM 908 C CA . GLN A 1 114 ? -2.955 14.752 40.676 1.00 86.38 114 GLN A CA 1
ATOM 909 C C . GLN A 1 114 ? -4.303 15.472 40.529 1.00 86.38 114 GLN A C 1
ATOM 911 O O . GLN A 1 114 ? -4.740 15.726 39.410 1.00 86.38 114 GLN A O 1
ATOM 916 N N . TRP A 1 115 ? -4.917 15.891 41.636 1.00 88.62 115 TRP A N 1
ATOM 917 C CA . TRP A 1 115 ? -6.109 16.734 41.648 1.00 88.62 115 TRP A CA 1
ATOM 918 C C . TRP A 1 115 ? -5.852 18.139 41.079 1.00 88.62 115 TRP A C 1
ATOM 920 O O . TRP A 1 115 ? -6.591 18.604 40.212 1.00 88.62 115 TRP A O 1
ATOM 930 N N . GLU A 1 116 ? -4.770 18.808 41.484 1.00 91.19 116 GLU A N 1
ATOM 931 C CA . GLU A 1 116 ? -4.405 20.095 40.874 1.00 91.19 116 GLU A CA 1
ATOM 932 C C . GLU A 1 116 ? -3.896 19.929 39.428 1.00 91.19 116 GLU A C 1
ATOM 934 O O . GLU A 1 116 ? -4.088 20.825 38.608 1.00 91.19 116 GLU A O 1
ATOM 939 N N . TYR A 1 117 ? -3.341 18.766 39.061 1.00 86.19 117 TYR A N 1
ATOM 940 C CA . TYR A 1 117 ? -3.052 18.431 37.659 1.00 86.19 117 TYR A CA 1
ATOM 941 C C . TYR A 1 117 ? -4.332 18.255 36.822 1.00 86.19 117 TYR A C 1
ATOM 943 O O . TYR A 1 117 ? -4.418 18.823 35.734 1.00 86.19 117 TYR A O 1
ATOM 951 N N . LEU A 1 118 ? -5.362 17.574 37.346 1.00 87.12 118 LEU A N 1
ATOM 952 C CA . LEU A 1 118 ? -6.704 17.516 36.749 1.00 87.12 118 LEU A CA 1
ATOM 953 C C . LEU A 1 118 ? -7.257 18.925 36.519 1.00 87.12 118 LEU A C 1
ATOM 955 O O . LEU A 1 118 ? -7.669 19.245 35.407 1.00 87.12 118 LEU A O 1
ATOM 959 N N . LYS A 1 119 ? -7.217 19.798 37.530 1.00 90.50 119 LYS A N 1
ATOM 960 C CA . LYS A 1 119 ? -7.658 21.192 37.374 1.00 90.50 119 LYS A CA 1
ATOM 961 C C . LYS A 1 119 ? -6.819 21.957 36.346 1.00 90.50 119 LYS A C 1
ATOM 963 O O . LYS A 1 119 ? -7.386 22.703 35.555 1.00 90.50 119 LYS A O 1
ATOM 968 N N . GLY A 1 120 ? -5.505 21.740 36.293 1.00 87.75 120 GLY A N 1
ATOM 969 C CA . GLY A 1 120 ? -4.622 22.325 35.278 1.00 87.75 120 GLY A CA 1
ATOM 970 C C . GLY A 1 120 ? -4.952 21.878 33.849 1.00 87.75 120 GLY A C 1
ATOM 971 O O . GLY A 1 120 ? -4.934 22.701 32.932 1.00 87.75 120 GLY A O 1
ATOM 972 N N . LEU A 1 121 ? -5.320 20.608 33.661 1.00 82.06 121 LEU A N 1
ATOM 973 C CA . LEU A 1 121 ? -5.827 20.073 32.394 1.00 82.06 121 LEU A CA 1
ATOM 974 C C . LEU A 1 121 ? -7.175 20.710 32.022 1.00 82.06 121 LEU A C 1
ATOM 976 O O . LEU A 1 121 ? -7.298 21.268 30.933 1.00 82.06 121 LEU A O 1
ATOM 980 N N . LEU A 1 122 ? -8.150 20.712 32.937 1.00 86.19 122 LEU A N 1
ATOM 981 C CA . LEU A 1 122 ? -9.470 21.323 32.720 1.00 86.19 122 LEU A CA 1
ATOM 982 C C . LEU A 1 122 ? -9.364 22.826 32.387 1.00 86.19 122 LEU A C 1
ATOM 984 O O . LEU A 1 122 ? -9.994 23.306 31.448 1.00 86.19 122 LEU A O 1
ATOM 988 N N . ALA A 1 123 ? -8.501 23.567 33.089 1.00 86.44 123 ALA A N 1
ATOM 989 C CA . ALA A 1 123 ? -8.224 24.981 32.819 1.00 86.44 123 ALA A CA 1
ATOM 990 C C . ALA A 1 123 ? -7.488 25.223 31.486 1.00 86.44 123 ALA A C 1
ATOM 992 O O . ALA A 1 123 ? -7.552 26.325 30.942 1.00 86.44 123 ALA A O 1
ATOM 993 N N . SER A 1 124 ? -6.814 24.201 30.952 1.00 78.69 124 SER A N 1
ATOM 994 C CA . SER A 1 124 ? -6.189 24.213 29.622 1.00 78.69 124 SER A CA 1
ATOM 995 C C . SER A 1 124 ? -7.140 23.732 28.510 1.00 78.69 124 SER A C 1
ATOM 997 O O . SER A 1 124 ? -6.727 23.648 27.355 1.00 78.69 124 SER A O 1
ATOM 999 N N . GLY A 1 125 ? -8.399 23.420 28.847 1.00 76.12 125 GLY A N 1
ATOM 1000 C CA . GLY A 1 125 ? -9.454 23.006 27.915 1.00 76.12 125 GLY A CA 1
ATOM 1001 C C . GLY A 1 125 ? -9.548 21.504 27.641 1.00 76.12 125 GLY A C 1
ATOM 1002 O O . GLY A 1 125 ? -10.307 21.091 26.769 1.00 76.12 125 GLY A O 1
ATOM 1003 N N . TYR A 1 126 ? -8.809 20.678 28.380 1.00 76.44 126 TYR A N 1
ATOM 1004 C CA . TYR A 1 126 ? -9.004 19.229 28.367 1.00 76.44 126 TYR A CA 1
ATOM 1005 C C . TYR A 1 126 ? -10.259 18.864 29.183 1.00 76.44 126 TYR A C 1
ATOM 1007 O O . TYR A 1 126 ? -10.733 19.648 30.000 1.00 76.44 126 TYR A O 1
ATOM 1015 N N . VAL A 1 127 ? -10.801 17.665 28.969 1.00 81.06 127 VAL A N 1
ATOM 1016 C CA . VAL A 1 127 ? -12.030 17.141 29.595 1.00 81.06 127 VAL A CA 1
ATOM 1017 C C . VAL A 1 127 ? -11.850 15.653 29.934 1.00 81.06 127 VAL A C 1
ATOM 1019 O O . VAL A 1 127 ? -11.504 14.843 29.082 1.00 81.06 127 VAL A O 1
ATOM 1022 N N . VAL A 1 128 ? -11.997 15.259 31.195 1.00 80.81 128 VAL A N 1
ATOM 1023 C CA . VAL A 1 128 ? -11.463 13.972 31.682 1.00 80.81 128 VAL A CA 1
ATOM 1024 C C . VAL A 1 128 ? -12.570 12.929 31.821 1.00 80.81 128 VAL A C 1
ATOM 1026 O O . VAL A 1 128 ? -13.643 13.213 32.352 1.00 80.81 128 VAL A O 1
ATOM 1029 N N . GLN A 1 129 ? -12.336 11.709 31.334 1.00 82.31 129 GLN A N 1
ATOM 1030 C CA . GLN A 1 129 ? -13.340 10.649 31.374 1.00 82.31 129 GLN A CA 1
ATOM 1031 C C . GLN A 1 129 ? -13.460 10.068 32.792 1.00 82.31 129 GLN A C 1
ATOM 1033 O O . GLN A 1 129 ? -12.462 9.864 33.486 1.00 82.31 129 GLN A O 1
ATOM 1038 N N . PHE A 1 130 ? -14.691 9.796 33.219 1.00 83.69 130 PHE A N 1
ATOM 1039 C CA . PHE A 1 130 ? -15.045 9.387 34.577 1.00 83.69 130 PHE A CA 1
ATOM 1040 C C . PHE A 1 130 ? -16.186 8.358 34.547 1.00 83.69 130 PHE A C 1
ATOM 1042 O O . PHE A 1 130 ? -16.948 8.292 33.579 1.00 83.69 130 PHE A O 1
ATOM 1049 N N . ALA A 1 131 ? -16.312 7.542 35.594 1.00 80.19 131 ALA A N 1
ATOM 1050 C CA . ALA A 1 131 ? -17.380 6.554 35.728 1.00 80.19 131 ALA A CA 1
ATOM 1051 C C . ALA A 1 131 ? -18.125 6.716 37.063 1.00 80.19 131 ALA A C 1
ATOM 1053 O O . ALA A 1 131 ? -17.562 6.483 38.134 1.00 80.19 131 ALA A O 1
ATOM 1054 N N . TYR A 1 132 ? -19.406 7.085 37.014 1.00 80.94 132 TYR A N 1
ATOM 1055 C CA . TYR A 1 132 ? -20.248 7.213 38.207 1.00 80.94 132 TYR A CA 1
ATOM 1056 C C . TYR A 1 132 ? -21.179 5.991 38.348 1.00 80.94 132 TYR A C 1
ATOM 1058 O O . TYR A 1 132 ? -21.765 5.562 37.352 1.00 80.94 132 TYR A O 1
ATOM 1066 N N . PRO A 1 133 ? -21.340 5.397 39.547 1.00 76.12 133 PRO A N 1
ATOM 1067 C CA . PRO A 1 133 ? -22.288 4.303 39.752 1.00 76.12 133 PRO A CA 1
ATOM 1068 C C . PRO A 1 133 ? -23.734 4.812 39.661 1.00 76.12 133 PRO A C 1
ATOM 1070 O O . PRO A 1 133 ? -24.145 5.668 40.443 1.00 76.12 133 PRO A O 1
ATOM 1073 N N . VAL A 1 134 ? -24.537 4.253 38.754 1.00 75.81 134 VAL A N 1
ATOM 1074 C CA . VAL A 1 134 ? -25.969 4.564 38.625 1.00 75.81 134 VAL A CA 1
ATOM 1075 C C . VAL A 1 134 ? -26.706 4.009 39.839 1.00 75.81 134 VAL A C 1
ATOM 1077 O O . VAL A 1 134 ? -27.133 2.860 39.874 1.00 75.81 134 VAL A O 1
ATOM 1080 N N . ASN A 1 135 ? -26.826 4.837 40.864 1.00 74.25 135 ASN A N 1
ATOM 1081 C CA . ASN A 1 135 ? -27.640 4.626 42.053 1.00 74.25 135 ASN A CA 1
ATOM 1082 C C . ASN A 1 135 ? -28.906 5.504 41.960 1.00 74.25 135 ASN A C 1
ATOM 1084 O O . ASN A 1 135 ? -29.091 6.236 40.984 1.00 74.25 135 ASN A O 1
ATOM 1088 N N . LEU A 1 136 ? -29.794 5.477 42.962 1.00 68.88 136 LEU A N 1
ATOM 1089 C CA . LEU A 1 136 ? -30.961 6.372 42.921 1.00 68.88 136 LEU A CA 1
ATOM 1090 C C . LEU A 1 136 ? -30.584 7.855 43.108 1.00 68.88 136 LEU A C 1
ATOM 1092 O O . LEU A 1 136 ? -31.284 8.717 42.588 1.00 68.88 136 LEU A O 1
ATOM 1096 N N . VAL A 1 137 ? -29.466 8.168 43.775 1.00 74.06 137 VAL A N 1
ATOM 1097 C CA . VAL A 1 137 ? -28.987 9.555 43.953 1.00 74.06 137 VAL A CA 1
ATOM 1098 C C . VAL A 1 137 ? -28.714 10.218 42.602 1.00 74.06 137 VAL A C 1
ATOM 1100 O O . VAL A 1 137 ? -29.064 11.380 42.424 1.00 74.06 137 VAL A O 1
ATOM 1103 N N . PHE A 1 138 ? -28.196 9.464 41.625 1.00 76.75 138 PHE A N 1
ATOM 1104 C CA . PHE A 1 138 ? -28.004 9.933 40.253 1.00 76.75 138 PHE A CA 1
ATOM 1105 C C . PHE A 1 138 ? -29.313 10.447 39.632 1.00 76.75 138 PHE A C 1
ATOM 1107 O O . PHE A 1 138 ? -29.345 11.564 39.126 1.00 76.75 138 PHE A O 1
ATOM 1114 N N . TYR A 1 139 ? -30.408 9.684 39.727 1.00 72.38 139 TYR A N 1
ATOM 1115 C CA . TYR A 1 139 ? -31.730 10.099 39.229 1.00 72.38 139 TYR A CA 1
ATOM 1116 C C . TYR A 1 139 ? -32.374 11.210 40.073 1.00 72.38 139 TYR A C 1
ATOM 1118 O O . TYR A 1 139 ? -33.075 12.070 39.541 1.00 72.38 139 TYR A O 1
ATOM 1126 N N . ILE A 1 140 ? -32.151 11.193 41.390 1.00 69.00 140 ILE A N 1
ATOM 1127 C CA . ILE A 1 140 ? -32.705 12.186 42.316 1.00 69.00 140 ILE A CA 1
ATOM 1128 C C . ILE A 1 140 ? -32.085 13.565 42.074 1.00 69.00 140 ILE A C 1
ATOM 1130 O O . ILE A 1 140 ? -32.819 14.542 41.959 1.00 69.00 140 ILE A O 1
ATOM 1134 N N . ALA A 1 141 ? -30.755 13.650 41.999 1.00 65.38 141 ALA A N 1
ATOM 1135 C CA . ALA A 1 141 ? -30.041 14.918 41.870 1.00 65.38 141 ALA A CA 1
ATOM 1136 C C . ALA A 1 141 ? -30.321 15.628 40.539 1.00 65.38 141 ALA A C 1
ATOM 1138 O O . ALA A 1 141 ? -30.170 16.845 40.459 1.00 65.38 141 ALA A O 1
ATOM 1139 N N . THR A 1 142 ? -30.708 14.880 39.502 1.00 68.38 142 THR A N 1
ATOM 1140 C CA . THR A 1 142 ? -30.712 15.345 38.110 1.00 68.38 142 THR A CA 1
ATOM 1141 C C . THR A 1 142 ? -32.110 15.670 37.582 1.00 68.38 142 THR A C 1
ATOM 1143 O O . THR A 1 142 ? -32.310 16.786 37.113 1.00 68.38 142 THR A O 1
ATOM 1146 N N . ASP A 1 143 ? -33.089 14.769 37.726 1.00 71.75 143 ASP A N 1
ATOM 1147 C CA . ASP A 1 143 ? -34.408 14.905 37.074 1.00 71.75 143 ASP A CA 1
ATOM 1148 C C . ASP A 1 143 ? -35.610 15.009 38.031 1.00 71.75 143 ASP A C 1
ATOM 1150 O O . ASP A 1 143 ? -36.716 15.343 37.595 1.00 71.75 143 ASP A O 1
ATOM 1154 N N . MET A 1 144 ? -35.456 14.722 39.329 1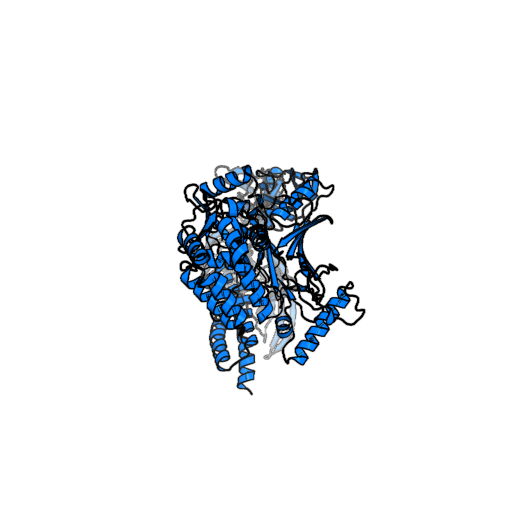.00 76.69 144 MET A N 1
ATOM 1155 C CA . MET A 1 144 ? -36.576 14.780 40.280 1.00 76.69 144 MET A CA 1
ATOM 1156 C C . MET A 1 144 ? -36.638 16.094 41.065 1.00 76.69 144 MET A C 1
ATOM 1158 O O . MET A 1 144 ? -35.627 16.667 41.454 1.00 76.69 144 MET A O 1
ATOM 1162 N N . ASP A 1 145 ? -37.860 16.528 41.392 1.00 83.00 145 ASP A N 1
ATOM 1163 C CA . ASP A 1 145 ? -38.118 17.430 42.518 1.00 83.00 145 ASP A CA 1
ATOM 1164 C C . ASP A 1 145 ? -38.629 16.636 43.737 1.00 83.00 145 ASP A C 1
ATOM 1166 O O . ASP A 1 145 ? -39.105 15.498 43.614 1.00 83.00 145 ASP A O 1
ATOM 1170 N N . ALA A 1 146 ? -38.557 17.231 44.933 1.00 84.62 146 ALA A N 1
ATOM 1171 C CA . ALA A 1 146 ? -38.977 16.562 46.167 1.00 84.62 146 ALA A CA 1
ATOM 1172 C C . ALA A 1 146 ? -40.451 16.106 46.102 1.00 84.62 146 ALA A C 1
ATOM 1174 O O . ALA A 1 146 ? -40.798 15.022 46.574 1.00 84.62 146 ALA A O 1
ATOM 1175 N N . SER A 1 147 ? -41.321 16.881 45.442 1.00 86.44 147 SER A N 1
ATOM 1176 C CA . SER A 1 147 ? -42.732 16.525 45.233 1.00 86.44 147 SER A CA 1
ATOM 1177 C C . SER A 1 147 ? -42.908 15.260 44.388 1.00 86.44 147 SER A C 1
ATOM 1179 O O . SER A 1 147 ? -43.806 14.455 44.650 1.00 86.44 147 SER A O 1
ATOM 1181 N N . SER A 1 148 ? -42.077 15.066 43.367 1.00 85.75 148 SER A N 1
ATOM 1182 C CA . SER A 1 148 ? -42.114 13.907 42.472 1.00 85.75 148 SER A CA 1
ATOM 1183 C C . SER A 1 148 ? -41.498 12.675 43.120 1.00 85.75 148 SER A C 1
ATOM 1185 O O . SER A 1 148 ? -42.075 11.594 43.010 1.00 85.75 148 SER A O 1
ATOM 1187 N N . PHE A 1 149 ? -40.426 12.837 43.895 1.00 84.44 149 PHE A N 1
ATOM 1188 C CA . PHE A 1 149 ? -39.846 11.761 44.698 1.00 84.44 149 PHE A CA 1
ATOM 1189 C C . PHE A 1 149 ? -40.817 11.243 45.776 1.00 84.44 149 PHE A C 1
ATOM 1191 O O . PHE A 1 149 ? -41.082 10.043 45.846 1.00 84.44 149 PHE A O 1
ATOM 1198 N N . LEU A 1 150 ? -41.468 12.125 46.543 1.00 87.19 150 LEU A N 1
ATOM 1199 C CA . LEU A 1 150 ? -42.481 11.734 47.542 1.00 87.19 150 LEU A CA 1
ATOM 1200 C C . LEU A 1 150 ? -43.715 11.058 46.897 1.00 87.19 150 LEU A C 1
ATOM 1202 O O . LEU A 1 150 ? -44.324 10.146 47.470 1.00 87.19 150 LEU A O 1
ATOM 1206 N N . ARG A 1 151 ? -44.071 11.452 45.667 1.00 88.25 151 ARG A N 1
ATOM 1207 C CA . ARG A 1 151 ? -45.108 10.796 44.848 1.00 88.25 151 ARG A CA 1
ATOM 1208 C C . ARG A 1 151 ? -44.657 9.415 44.352 1.00 88.25 151 ARG A C 1
ATOM 1210 O O . ARG A 1 151 ? -45.459 8.477 44.336 1.00 88.25 151 ARG A O 1
ATOM 1217 N N . TRP A 1 152 ? -43.387 9.275 43.980 1.00 86.06 152 TRP A N 1
ATOM 1218 C CA . TRP A 1 152 ? -42.770 8.015 43.568 1.00 86.06 152 TRP A CA 1
ATOM 1219 C C . TRP A 1 152 ? -42.703 7.014 44.729 1.00 86.06 152 TRP A C 1
ATOM 1221 O O . TRP A 1 152 ? -43.136 5.879 44.544 1.00 86.06 152 TRP A O 1
ATOM 1231 N N . LEU A 1 153 ? -42.319 7.433 45.943 1.00 85.75 153 LEU A N 1
ATOM 1232 C CA . LEU A 1 153 ? -42.334 6.585 47.148 1.00 85.75 153 LEU A CA 1
ATOM 1233 C C . LEU A 1 153 ? -43.731 6.010 47.440 1.00 85.75 153 LEU A C 1
ATOM 1235 O O . LEU A 1 153 ? -43.884 4.799 47.605 1.00 85.75 153 LEU A O 1
ATOM 1239 N N . ASN A 1 154 ? -44.775 6.849 47.414 1.00 88.00 154 ASN A N 1
ATOM 1240 C CA . ASN A 1 154 ? -46.164 6.386 47.539 1.00 88.00 154 ASN A CA 1
ATOM 1241 C C . ASN A 1 154 ? -46.544 5.391 46.427 1.00 88.00 154 ASN A C 1
ATOM 1243 O O . ASN A 1 154 ? -47.202 4.380 46.677 1.00 88.00 154 ASN A O 1
ATOM 1247 N N . THR A 1 155 ? -46.121 5.653 45.189 1.00 88.81 155 THR A N 1
ATOM 1248 C CA . THR A 1 155 ? -46.387 4.773 44.040 1.00 88.81 155 THR A CA 1
ATOM 1249 C C . THR A 1 155 ? -45.690 3.417 44.196 1.00 88.81 155 THR A C 1
ATOM 1251 O O . THR A 1 155 ? -46.297 2.378 43.932 1.00 88.81 155 THR A O 1
ATOM 1254 N N . LEU A 1 156 ? -44.443 3.412 44.670 1.00 85.50 156 LEU A N 1
ATOM 1255 C CA . LEU A 1 156 ? -43.643 2.221 44.939 1.00 85.50 156 LEU A CA 1
ATOM 1256 C C . LEU A 1 156 ? -44.276 1.358 46.038 1.00 85.50 156 LEU A C 1
ATOM 1258 O O . LEU A 1 156 ? -44.465 0.157 45.845 1.00 85.50 156 LEU A O 1
ATOM 1262 N N . ALA A 1 157 ? -44.678 1.972 47.154 1.00 87.94 157 ALA A N 1
ATOM 1263 C CA . ALA A 1 157 ? -45.334 1.267 48.250 1.00 87.94 157 ALA A CA 1
ATOM 1264 C C . ALA A 1 157 ? -46.641 0.601 47.789 1.00 87.94 157 ALA A C 1
ATOM 1266 O O . ALA A 1 157 ? -46.832 -0.601 47.991 1.00 87.94 157 ALA A O 1
ATOM 1267 N N . ASN A 1 158 ? -47.490 1.338 47.064 1.00 88.94 158 ASN A N 1
ATOM 1268 C CA . ASN A 1 158 ? -48.752 0.824 46.526 1.00 88.94 158 ASN A CA 1
ATOM 1269 C C . ASN A 1 158 ? -48.558 -0.362 45.557 1.00 88.94 158 ASN A C 1
ATOM 1271 O O . ASN A 1 158 ? -49.366 -1.292 45.563 1.00 88.94 158 ASN A O 1
ATOM 1275 N N . ARG A 1 159 ? -47.463 -0.405 44.777 1.00 89.00 159 ARG A N 1
ATOM 1276 C CA . ARG A 1 159 ? -47.134 -1.538 43.879 1.00 89.00 159 ARG A CA 1
ATOM 1277 C C . ARG A 1 159 ? -46.895 -2.867 44.611 1.00 89.00 159 ARG A C 1
ATOM 1279 O O . ARG A 1 159 ? -46.909 -3.916 43.957 1.00 89.00 159 ARG A O 1
ATOM 1286 N N . THR A 1 160 ? -46.686 -2.866 45.929 1.00 87.44 160 THR A N 1
ATOM 1287 C CA . THR A 1 160 ? -46.558 -4.104 46.723 1.00 87.44 160 THR A CA 1
ATOM 1288 C C . THR A 1 160 ? -47.896 -4.777 47.029 1.00 87.44 160 THR A C 1
ATOM 1290 O O . THR A 1 160 ? -47.926 -5.994 47.187 1.00 87.44 160 THR A O 1
ATOM 1293 N N . GLY A 1 161 ? -48.990 -4.012 47.132 1.00 86.69 161 GLY A N 1
ATOM 1294 C CA . GLY A 1 161 ? -50.253 -4.485 47.712 1.00 86.69 161 GLY A CA 1
ATOM 1295 C C . GLY A 1 161 ? -50.207 -4.747 49.230 1.00 86.69 161 GLY A C 1
ATOM 1296 O O . GLY A 1 161 ? -51.175 -5.261 49.783 1.00 86.69 161 GLY A O 1
ATOM 1297 N N . ASN A 1 162 ? -49.106 -4.411 49.914 1.00 91.31 162 ASN A N 1
ATOM 1298 C CA . ASN A 1 162 ? -48.932 -4.609 51.352 1.00 91.31 162 ASN A CA 1
ATOM 1299 C C . ASN A 1 162 ? -49.293 -3.324 52.117 1.00 91.31 162 ASN A C 1
ATOM 1301 O O . ASN A 1 162 ? -48.511 -2.373 52.158 1.00 91.31 162 ASN A O 1
ATOM 1305 N N . GLN A 1 163 ? -50.468 -3.317 52.750 1.00 92.38 163 GLN A N 1
ATOM 1306 C CA . GLN A 1 163 ? -50.998 -2.161 53.481 1.00 92.38 163 GLN A CA 1
ATOM 1307 C C . GLN A 1 163 ? -50.055 -1.662 54.590 1.00 92.38 163 GLN A C 1
ATOM 1309 O O . GLN A 1 163 ? -49.850 -0.459 54.719 1.00 92.38 163 GLN A O 1
ATOM 1314 N N . THR A 1 164 ? -49.413 -2.566 55.338 1.00 92.69 164 THR A N 1
ATOM 1315 C CA . THR A 1 164 ? -48.470 -2.200 56.409 1.00 92.69 164 THR A CA 1
ATOM 1316 C C . THR A 1 164 ? -47.221 -1.506 55.860 1.00 92.69 164 THR A C 1
ATOM 1318 O O . THR A 1 164 ? -46.679 -0.613 56.504 1.00 92.69 164 THR A O 1
ATOM 1321 N N . PHE A 1 165 ? -46.779 -1.863 54.649 1.00 92.00 165 PHE A N 1
ATOM 1322 C CA . PHE A 1 165 ? -45.673 -1.168 53.984 1.00 92.00 165 PHE A CA 1
ATOM 1323 C C . PHE A 1 165 ? -46.091 0.212 53.447 1.00 92.00 165 PHE A C 1
ATOM 1325 O O . PHE A 1 165 ? -45.316 1.159 53.537 1.00 92.00 165 PHE A O 1
ATOM 1332 N N . VAL A 1 166 ? -47.329 0.356 52.956 1.00 91.75 166 VAL A N 1
ATOM 1333 C CA . VAL A 1 166 ? -47.903 1.658 52.561 1.00 91.75 166 VAL A CA 1
ATOM 1334 C C . VAL A 1 166 ? -48.017 2.609 53.757 1.00 91.75 166 VAL A C 1
ATOM 1336 O O . VAL A 1 166 ? -47.657 3.779 53.644 1.00 91.75 166 VAL A O 1
ATOM 1339 N N . GLU A 1 167 ? -48.465 2.115 54.911 1.00 92.94 167 GLU A N 1
ATOM 1340 C CA . GLU A 1 167 ? -48.564 2.894 56.153 1.00 92.94 167 GLU A CA 1
ATOM 1341 C C . GLU A 1 167 ? -47.181 3.290 56.693 1.00 92.94 167 GLU A C 1
ATOM 1343 O O . GLU A 1 167 ? -46.962 4.463 56.990 1.00 92.94 167 GLU A O 1
ATOM 1348 N N . TYR A 1 168 ? -46.215 2.363 56.704 1.00 91.19 168 TYR A N 1
ATOM 1349 C CA . TYR A 1 168 ? -44.820 2.649 57.057 1.00 91.19 168 TYR A CA 1
ATOM 1350 C C . TYR A 1 168 ? -44.199 3.749 56.172 1.00 91.19 168 TYR A C 1
ATOM 1352 O O . TYR A 1 168 ? -43.639 4.711 56.699 1.00 91.19 168 TYR A O 1
ATOM 1360 N N . VAL A 1 169 ? -44.345 3.661 54.841 1.00 90.50 169 VAL A N 1
ATOM 1361 C CA . VAL A 1 169 ? -43.788 4.658 53.903 1.00 90.50 169 VAL A CA 1
ATOM 1362 C C . VAL A 1 169 ? -44.416 6.046 54.092 1.00 90.50 169 VAL A C 1
ATOM 1364 O O . VAL A 1 169 ? -43.732 7.063 53.956 1.00 90.50 169 VAL A O 1
ATOM 1367 N N . LYS A 1 170 ? -45.699 6.110 54.461 1.00 90.75 170 LYS A N 1
ATOM 1368 C CA . LYS A 1 170 ? -46.368 7.367 54.820 1.00 90.75 170 LYS A CA 1
ATOM 1369 C C . LYS A 1 170 ? -45.809 7.960 56.107 1.00 90.75 170 LYS A C 1
ATOM 1371 O O . LYS A 1 170 ? -45.313 9.084 56.080 1.00 90.75 170 LYS A O 1
ATOM 1376 N N . GLU A 1 171 ? -45.861 7.202 57.201 1.00 91.69 171 GLU A N 1
ATOM 1377 C CA . GLU A 1 171 ? -45.467 7.656 58.540 1.00 91.69 171 GLU A CA 1
ATOM 1378 C C . GLU A 1 171 ? -44.008 8.125 58.588 1.00 91.69 171 GLU A C 1
ATOM 1380 O O . GLU A 1 171 ? -43.719 9.170 59.166 1.00 91.69 171 GLU A O 1
ATOM 1385 N N . HIS A 1 172 ? -43.097 7.380 57.956 1.00 87.38 172 HIS A N 1
ATOM 1386 C CA . HIS A 1 172 ? -41.659 7.619 58.078 1.00 87.38 172 HIS A CA 1
ATOM 1387 C C . HIS A 1 172 ? -41.121 8.621 57.048 1.00 87.38 172 HIS A C 1
ATOM 1389 O O . HIS A 1 172 ? -40.132 9.295 57.335 1.00 87.38 172 HIS A O 1
ATOM 1395 N N . PHE A 1 173 ? -41.778 8.771 55.890 1.00 86.81 173 PHE A N 1
ATOM 1396 C CA . PHE A 1 173 ? -41.271 9.590 54.783 1.00 86.81 173 PHE A CA 1
ATOM 1397 C C . PHE A 1 173 ? -42.290 10.615 54.294 1.00 86.81 173 PHE A C 1
ATOM 1399 O O . PHE A 1 173 ? -42.055 11.813 54.413 1.00 86.81 173 PHE A O 1
ATOM 1406 N N . THR A 1 174 ? -43.431 10.191 53.738 1.00 87.06 174 THR A N 1
ATOM 1407 C CA . THR A 1 174 ? -44.242 11.129 52.935 1.00 87.06 174 THR A CA 1
ATOM 1408 C C . THR A 1 174 ? -45.200 12.012 53.727 1.00 87.06 174 THR A C 1
ATOM 1410 O O . THR A 1 174 ? -45.764 12.948 53.168 1.00 87.06 174 THR A O 1
ATOM 1413 N N . GLU A 1 175 ? -45.392 11.725 55.013 1.00 90.88 175 GLU A N 1
ATOM 1414 C CA . GLU A 1 175 ? -46.141 12.560 55.960 1.00 90.88 175 GLU A CA 1
ATOM 1415 C C . GLU A 1 175 ? -45.217 13.112 57.078 1.00 90.88 175 GLU A C 1
ATOM 1417 O O . GLU A 1 175 ? -45.560 14.099 57.739 1.00 90.88 175 GLU A O 1
ATOM 1422 N N . ASN A 1 176 ? -43.998 12.564 57.212 1.00 90.75 176 ASN A N 1
ATOM 1423 C CA . ASN A 1 176 ? -42.939 13.024 58.117 1.00 90.75 176 ASN A CA 1
ATOM 1424 C C . ASN A 1 176 ? -42.411 14.415 57.722 1.00 90.75 176 ASN A C 1
ATOM 1426 O O . ASN A 1 176 ? -41.693 14.580 56.737 1.00 90.75 176 ASN A O 1
ATOM 1430 N N . GLN A 1 177 ? -42.716 15.426 58.538 1.00 90.88 177 GLN A N 1
ATOM 1431 C CA . GLN A 1 177 ? -42.339 16.815 58.260 1.00 90.88 177 GLN A CA 1
ATOM 1432 C C . GLN A 1 177 ? -40.825 17.066 58.251 1.00 90.88 177 GLN A C 1
ATOM 1434 O O . GLN A 1 177 ? -40.386 17.957 57.528 1.00 90.88 177 GLN A O 1
ATOM 1439 N N . THR A 1 178 ? -40.030 16.304 59.008 1.00 89.75 178 THR A N 1
ATOM 1440 C CA . THR A 1 178 ? -38.565 16.444 59.016 1.00 89.75 178 THR A CA 1
ATOM 1441 C C . THR A 1 178 ? -37.975 15.916 57.713 1.00 89.75 178 THR A C 1
ATOM 1443 O O . THR A 1 178 ? -37.295 16.662 57.016 1.00 89.75 178 THR A O 1
ATOM 1446 N N . PHE A 1 179 ? -38.347 14.698 57.306 1.00 88.44 179 PHE A N 1
ATOM 1447 C CA . PHE A 1 179 ? -37.906 14.127 56.028 1.00 88.44 179 PHE A CA 1
ATOM 1448 C C . PHE A 1 179 ? -38.349 14.974 54.826 1.00 88.44 179 PHE A C 1
ATOM 1450 O O . PHE A 1 179 ? -37.581 15.198 53.895 1.00 88.44 179 PHE A O 1
ATOM 1457 N N . VAL A 1 180 ? -39.576 15.509 54.852 1.00 88.81 180 VAL A N 1
ATOM 1458 C CA . VAL A 1 180 ? -40.060 16.424 53.807 1.00 88.81 180 VAL A CA 1
ATOM 1459 C C . VAL A 1 180 ? -39.251 17.729 53.778 1.00 88.81 180 VAL A C 1
ATOM 1461 O O . VAL A 1 180 ? -39.028 18.264 52.694 1.00 88.81 180 VAL A O 1
ATOM 1464 N N . GLN A 1 181 ? -38.775 18.246 54.915 1.00 89.50 181 GLN A N 1
ATOM 1465 C CA . GLN A 1 181 ? -37.900 19.427 54.948 1.00 89.50 181 GLN A CA 1
ATOM 1466 C C . GLN A 1 181 ? -36.497 19.122 54.406 1.00 89.50 181 GLN A C 1
ATOM 1468 O O . GLN A 1 181 ? -36.000 19.891 53.588 1.00 89.50 181 GLN A O 1
ATOM 1473 N N . GLU A 1 182 ? -35.899 17.990 54.781 1.00 87.94 182 GLU A N 1
ATOM 1474 C CA . GLU A 1 182 ? -34.599 17.531 54.265 1.00 87.94 182 GLU A CA 1
ATOM 1475 C C . GLU A 1 182 ? -34.643 17.276 52.753 1.00 87.94 182 GLU A C 1
ATOM 1477 O O . GLU A 1 182 ? -33.797 17.775 52.014 1.00 87.94 182 GLU A O 1
ATOM 1482 N N . ALA A 1 183 ? -35.684 16.595 52.264 1.00 85.62 183 ALA A N 1
ATOM 1483 C CA . ALA A 1 183 ? -35.891 16.382 50.836 1.00 85.62 183 ALA A CA 1
ATOM 1484 C C . ALA A 1 183 ? -36.069 17.714 50.087 1.00 85.62 183 ALA A C 1
ATOM 1486 O O . ALA A 1 183 ? -35.470 17.916 49.038 1.00 85.62 183 ALA A O 1
ATOM 1487 N N . ASN A 1 184 ? -36.838 18.670 50.622 1.00 87.69 184 ASN A N 1
ATOM 1488 C CA . ASN A 1 184 ? -36.918 19.996 49.998 1.00 87.69 184 ASN A CA 1
ATOM 1489 C C . ASN A 1 184 ? -35.582 20.756 50.053 1.00 87.69 184 ASN A C 1
ATOM 1491 O O . ASN A 1 184 ? -35.322 21.546 49.149 1.00 87.69 184 ASN A O 1
ATOM 1495 N N . TYR A 1 185 ? -34.735 20.527 51.060 1.00 87.88 185 TYR A N 1
ATOM 1496 C CA . TYR A 1 185 ? -33.409 21.136 51.153 1.00 87.88 185 TYR A CA 1
ATOM 1497 C C . TYR A 1 185 ? -32.469 20.610 50.059 1.00 87.88 185 TYR A C 1
ATOM 1499 O O . TYR A 1 185 ? -32.125 21.380 49.164 1.00 87.88 185 TYR A O 1
ATOM 1507 N N . TYR A 1 186 ? -32.135 19.315 50.050 1.00 84.50 186 TYR A N 1
ATOM 1508 C CA . TYR A 1 186 ? -31.186 18.749 49.077 1.00 84.50 186 TYR A CA 1
ATOM 1509 C C . TYR A 1 186 ? -31.627 18.953 47.618 1.00 84.50 186 TYR A C 1
ATOM 1511 O O . TYR A 1 186 ? -30.827 19.354 46.778 1.00 84.50 186 TYR A O 1
ATOM 1519 N N . PHE A 1 187 ? -32.917 18.769 47.311 1.00 83.44 187 PHE A N 1
ATOM 1520 C CA . PHE A 1 187 ? -33.434 18.895 45.940 1.00 83.44 187 PHE A CA 1
ATOM 1521 C C . PHE A 1 187 ? -33.516 20.354 45.439 1.00 83.44 187 PHE A C 1
ATOM 1523 O O . PHE A 1 187 ? -33.781 20.573 44.255 1.00 83.44 187 PHE A O 1
ATOM 1530 N N . SER A 1 188 ? -33.345 21.360 46.310 1.00 83.19 188 SER A N 1
ATOM 1531 C CA . SER A 1 188 ? -33.384 22.781 45.921 1.00 83.19 188 SER A CA 1
ATOM 1532 C C . SER A 1 188 ? -32.063 23.524 46.114 1.00 83.19 188 SER A C 1
ATOM 1534 O O . SER A 1 188 ? -31.799 24.459 45.359 1.00 83.19 188 SER A O 1
ATOM 1536 N N . TYR A 1 189 ? -31.237 23.113 47.079 1.00 84.25 189 TYR A N 1
ATOM 1537 C CA . TYR A 1 189 ? -29.936 23.718 47.361 1.00 84.25 189 TYR A CA 1
ATOM 1538 C C . TYR A 1 189 ? -28.849 23.151 46.437 1.00 84.25 189 TYR A C 1
ATOM 1540 O O . TYR A 1 189 ? -28.245 23.900 45.672 1.00 84.25 189 TYR A O 1
ATOM 1548 N N . ASP A 1 190 ? -28.693 21.826 46.407 1.00 83.12 190 ASP A N 1
ATOM 1549 C CA . ASP A 1 190 ? -27.729 21.109 45.563 1.00 83.12 190 ASP A CA 1
ATOM 1550 C C . ASP A 1 190 ? -28.379 20.596 44.267 1.00 83.12 190 ASP A C 1
ATOM 1552 O O . ASP A 1 190 ? -28.038 19.531 43.755 1.00 83.12 190 ASP A O 1
ATOM 1556 N N . LYS A 1 191 ? -29.334 21.343 43.691 1.00 84.94 191 LYS A N 1
ATOM 1557 C CA . LYS A 1 191 ? -29.998 20.917 42.448 1.00 84.94 191 LYS A CA 1
ATOM 1558 C C . LYS A 1 191 ? -28.956 20.639 41.351 1.00 84.94 191 LYS A C 1
ATOM 1560 O O . LYS A 1 191 ? -27.987 21.391 41.195 1.00 84.94 191 LYS A O 1
ATOM 1565 N N . TYR A 1 192 ? -29.145 19.547 40.608 1.00 88.38 192 TYR A N 1
ATOM 1566 C CA . TYR A 1 192 ? -28.219 19.039 39.590 1.00 88.38 192 TYR A CA 1
ATOM 1567 C C . TYR A 1 192 ? -26.835 18.639 40.128 1.00 88.38 192 TYR A C 1
ATOM 1569 O O . TYR A 1 192 ? -25.925 18.409 39.338 1.00 88.38 192 TYR A O 1
ATOM 1577 N N . THR A 1 193 ? -26.642 18.568 41.449 1.00 89.69 193 THR A N 1
ATOM 1578 C CA . THR A 1 193 ? -25.326 18.448 42.090 1.00 89.69 193 THR A CA 1
ATOM 1579 C C . THR A 1 193 ? -25.293 17.252 43.037 1.00 89.69 193 THR A C 1
ATOM 1581 O O . THR A 1 193 ? -26.055 17.179 43.992 1.00 89.69 193 THR A O 1
ATOM 1584 N N . ILE A 1 194 ? -24.393 16.304 42.784 1.00 89.00 194 ILE A N 1
ATOM 1585 C CA . ILE A 1 194 ? -24.174 15.144 43.652 1.00 89.00 194 ILE A CA 1
ATOM 1586 C C . ILE A 1 194 ? -23.175 15.529 44.748 1.00 89.00 194 ILE A C 1
ATOM 1588 O O . ILE A 1 194 ? -22.039 15.905 44.450 1.00 89.00 194 ILE A O 1
ATOM 1592 N N . THR A 1 195 ? -23.593 15.401 46.006 1.00 88.56 195 THR A N 1
ATOM 1593 C CA . THR A 1 195 ? -22.789 15.672 47.207 1.00 88.56 195 THR A CA 1
ATOM 1594 C C . THR A 1 195 ? -22.729 14.427 48.099 1.00 88.56 195 THR A C 1
ATOM 1596 O O . THR A 1 195 ? -23.652 13.611 48.088 1.00 88.56 195 THR A O 1
ATOM 1599 N N . ASN A 1 196 ? -21.655 14.241 48.871 1.00 86.31 196 ASN A N 1
ATOM 1600 C CA . ASN A 1 196 ? -21.514 13.117 49.804 1.00 86.31 196 ASN A CA 1
ATOM 1601 C C . ASN A 1 196 ? -22.605 13.159 50.866 1.00 86.31 196 ASN A C 1
ATOM 1603 O O . ASN A 1 196 ? -23.273 12.162 51.105 1.00 86.31 196 ASN A O 1
ATOM 1607 N N . SER A 1 197 ? -22.868 14.338 51.417 1.00 86.06 197 SER A N 1
ATOM 1608 C CA . SER A 1 197 ? -23.961 14.554 52.366 1.00 86.06 197 SER A CA 1
ATOM 1609 C C . SER A 1 197 ? -25.357 14.233 51.800 1.00 86.06 197 SER A C 1
ATOM 1611 O O . SER A 1 197 ? -26.213 13.774 52.554 1.00 86.06 197 SER A O 1
ATOM 1613 N N . MET A 1 198 ? -25.600 14.409 50.495 1.00 84.12 198 MET A N 1
ATOM 1614 C CA . MET A 1 198 ? -26.830 13.954 49.828 1.00 84.12 198 MET A CA 1
ATOM 1615 C C . MET A 1 198 ? -26.843 12.435 49.592 1.00 84.12 198 MET A C 1
ATOM 1617 O O . MET A 1 198 ? -27.891 11.799 49.718 1.00 84.12 198 MET A O 1
ATOM 1621 N N . VAL A 1 199 ? -25.691 11.848 49.250 1.00 81.62 199 VAL A N 1
ATOM 1622 C CA . VAL A 1 199 ? -25.526 10.398 49.080 1.00 81.62 199 VAL A CA 1
ATOM 1623 C C . VAL A 1 199 ? -25.770 9.673 50.405 1.00 81.62 199 VAL A C 1
ATOM 1625 O O . VAL A 1 199 ? -26.617 8.782 50.451 1.00 81.62 199 VAL A O 1
ATOM 1628 N N . ASP A 1 200 ? -25.105 10.091 51.481 1.00 82.38 200 ASP A N 1
ATOM 1629 C CA . ASP A 1 200 ? -25.243 9.532 52.828 1.00 82.38 200 ASP A CA 1
ATOM 1630 C C . ASP A 1 200 ? -26.691 9.662 53.335 1.00 82.38 200 ASP A C 1
ATOM 1632 O O . ASP A 1 200 ? -27.272 8.679 53.794 1.00 82.38 200 ASP A O 1
ATOM 1636 N N . TRP A 1 201 ? -27.335 10.825 53.149 1.00 83.75 201 TRP A N 1
ATOM 1637 C CA . TRP A 1 201 ? -28.759 11.008 53.470 1.00 83.75 201 TRP A CA 1
ATOM 1638 C C . TRP A 1 201 ? -29.662 10.017 52.717 1.00 83.75 201 TRP A C 1
ATOM 1640 O O . TRP A 1 201 ? -30.589 9.452 53.303 1.00 83.75 201 TRP A O 1
ATOM 1650 N N . ALA A 1 202 ? -29.389 9.748 51.436 1.00 78.75 202 ALA A N 1
ATOM 1651 C CA . ALA A 1 202 ? -30.147 8.776 50.649 1.00 78.75 202 ALA A CA 1
ATOM 1652 C C . ALA A 1 202 ? -29.887 7.312 51.069 1.00 78.75 202 ALA A C 1
ATOM 1654 O O . ALA A 1 202 ? -30.797 6.484 50.957 1.00 78.75 202 ALA A O 1
ATOM 1655 N N . PHE A 1 203 ? -28.698 6.979 51.584 1.00 76.00 203 PHE A N 1
ATOM 1656 C CA . PHE A 1 203 ? -28.439 5.680 52.219 1.00 76.00 203 PHE A CA 1
ATOM 1657 C C . PHE A 1 203 ? -29.213 5.531 53.531 1.00 76.00 203 PHE A C 1
ATOM 1659 O O . PHE A 1 203 ? -30.009 4.599 53.658 1.00 76.00 203 PHE A O 1
ATOM 1666 N N . ASP A 1 204 ? -29.012 6.455 54.474 1.00 76.06 204 ASP A N 1
ATOM 1667 C CA . ASP A 1 204 ? -29.545 6.376 55.841 1.00 76.06 204 ASP A CA 1
ATOM 1668 C C . ASP A 1 204 ? -31.081 6.417 55.892 1.00 76.06 204 ASP A C 1
ATOM 1670 O O . ASP A 1 204 ? -31.687 5.890 56.828 1.00 76.06 204 ASP A O 1
ATOM 1674 N N . THR A 1 205 ? -31.727 7.026 54.891 1.00 75.12 205 THR A N 1
ATOM 1675 C CA . THR A 1 205 ? -33.189 7.174 54.847 1.00 75.12 205 THR A CA 1
ATOM 1676 C C . THR A 1 205 ? -33.868 6.268 53.818 1.00 75.12 205 THR A C 1
ATOM 1678 O O . THR A 1 205 ? -34.787 5.522 54.158 1.00 75.12 205 THR A O 1
ATOM 1681 N N . TRP A 1 206 ? -33.466 6.327 52.545 1.00 72.31 206 TRP A N 1
ATOM 1682 C CA . TRP A 1 206 ? -34.244 5.742 51.451 1.00 72.31 206 TRP A CA 1
ATOM 1683 C C . TRP A 1 206 ? -33.924 4.266 51.188 1.00 72.31 206 TRP A C 1
ATOM 1685 O O . TRP A 1 206 ? -34.839 3.507 50.848 1.00 72.31 206 TRP A O 1
ATOM 1695 N N . PHE A 1 207 ? -32.670 3.826 51.341 1.00 77.12 207 PHE A N 1
ATOM 1696 C CA . PHE A 1 207 ? -32.286 2.462 50.956 1.00 77.12 207 PHE A CA 1
ATOM 1697 C C . PHE A 1 207 ? -33.078 1.382 51.717 1.00 77.12 207 PHE A C 1
ATOM 1699 O O . PHE A 1 207 ? -33.503 0.397 51.114 1.00 77.12 207 PHE A O 1
ATOM 1706 N N . ASP A 1 208 ? -33.392 1.620 52.993 1.00 77.50 208 ASP A N 1
ATOM 1707 C CA . ASP A 1 208 ? -34.260 0.770 53.820 1.00 77.50 208 ASP A CA 1
ATOM 1708 C C . ASP A 1 208 ? -35.656 0.556 53.181 1.00 77.50 208 ASP A C 1
ATOM 1710 O O . ASP A 1 208 ? -36.185 -0.559 53.140 1.00 77.50 208 ASP A O 1
ATOM 1714 N N . VAL A 1 209 ? -36.238 1.595 52.566 1.00 81.50 209 VAL A N 1
ATOM 1715 C CA . VAL A 1 209 ? -37.506 1.493 51.815 1.00 81.50 209 VAL A CA 1
ATOM 1716 C C . VAL A 1 209 ? -37.350 0.623 50.569 1.00 81.50 209 VAL A C 1
ATOM 1718 O O . VAL A 1 209 ? -38.238 -0.171 50.248 1.00 81.50 209 VAL A O 1
ATOM 1721 N N . TRP A 1 210 ? -36.233 0.761 49.855 1.00 81.44 210 TRP A N 1
ATOM 1722 C CA . TRP A 1 210 ? -35.955 0.021 48.623 1.00 81.44 210 TRP A CA 1
ATOM 1723 C C . TRP A 1 210 ? -35.684 -1.463 48.885 1.00 81.44 210 TRP A C 1
ATOM 1725 O O . TRP A 1 210 ? -36.258 -2.318 48.204 1.00 81.44 210 TRP A O 1
ATOM 1735 N N . GLU A 1 211 ? -34.902 -1.783 49.919 1.00 83.19 211 GLU A N 1
ATOM 1736 C CA . GLU A 1 211 ? -34.675 -3.158 50.364 1.00 83.19 211 GLU A CA 1
ATOM 1737 C C . GLU A 1 211 ? -35.987 -3.813 50.814 1.00 83.19 211 GLU A C 1
ATOM 1739 O O . GLU A 1 211 ? -36.332 -4.896 50.331 1.00 83.19 211 GLU A O 1
ATOM 1744 N N . LYS A 1 212 ? -36.783 -3.132 51.652 1.00 87.31 212 LYS A N 1
ATOM 1745 C CA . LYS A 1 212 ? -38.115 -3.611 52.061 1.00 87.31 212 LYS A CA 1
ATOM 1746 C C . LYS A 1 212 ? -39.039 -3.829 50.861 1.00 87.31 212 LYS A C 1
ATOM 1748 O O . LYS A 1 212 ? -39.705 -4.864 50.800 1.00 87.31 212 LYS A O 1
ATOM 1753 N N . TYR A 1 213 ? -39.047 -2.923 49.879 1.00 85.94 213 TYR A N 1
ATOM 1754 C CA . TYR A 1 213 ? -39.813 -3.098 48.641 1.00 85.94 213 TYR A CA 1
ATOM 1755 C C . TYR A 1 213 ? -39.381 -4.357 47.873 1.00 85.94 213 TYR A C 1
ATOM 1757 O O . TYR A 1 213 ? -40.235 -5.185 47.550 1.00 85.94 213 TYR A O 1
ATOM 1765 N N . TYR A 1 214 ? -38.081 -4.553 47.622 1.00 84.12 214 TYR A N 1
ATOM 1766 C CA . TYR A 1 214 ? -37.570 -5.748 46.932 1.00 84.12 214 TYR A CA 1
ATOM 1767 C C . TYR A 1 214 ? -37.881 -7.032 47.695 1.00 84.12 214 TYR A C 1
ATOM 1769 O O . TYR A 1 214 ? -38.315 -8.024 47.096 1.00 84.12 214 TYR A O 1
ATOM 1777 N N . LYS A 1 215 ? -37.733 -7.007 49.022 1.00 87.38 215 LYS A N 1
ATOM 1778 C CA . LYS A 1 215 ? -37.966 -8.181 49.857 1.00 87.38 215 LYS A CA 1
ATOM 1779 C C . LYS A 1 215 ? -39.441 -8.574 49.902 1.00 87.38 215 LYS A C 1
ATOM 1781 O O . LYS A 1 215 ? -39.741 -9.764 49.862 1.00 87.38 215 LYS A O 1
ATOM 1786 N N . ILE A 1 216 ? -40.357 -7.604 49.898 1.00 87.69 216 ILE A N 1
ATOM 1787 C CA . ILE A 1 216 ? -41.806 -7.844 49.821 1.00 87.69 216 ILE A CA 1
ATOM 1788 C C . ILE A 1 216 ? -42.235 -8.255 48.403 1.00 87.69 216 ILE A C 1
ATOM 1790 O O . ILE A 1 216 ? -43.034 -9.177 48.253 1.00 87.69 216 ILE A O 1
ATOM 1794 N N . LYS A 1 217 ? -41.735 -7.581 47.358 1.00 84.94 217 LYS A N 1
ATOM 1795 C CA . LYS A 1 217 ? -42.229 -7.743 45.980 1.00 84.94 217 LYS A CA 1
ATOM 1796 C C . LYS A 1 217 ? -41.617 -8.934 45.239 1.00 84.94 217 LYS A C 1
ATOM 1798 O O . LYS A 1 217 ? -42.314 -9.569 44.451 1.00 84.94 217 LYS A O 1
ATOM 1803 N N . TYR A 1 218 ? -40.338 -9.223 45.480 1.00 82.31 218 TYR A N 1
ATOM 1804 C CA . TYR A 1 218 ? -39.547 -10.199 44.721 1.00 82.31 218 TYR A CA 1
ATOM 1805 C C . TYR A 1 218 ? -38.854 -11.257 45.600 1.00 82.31 218 TYR A C 1
ATOM 1807 O O . TYR A 1 218 ? -38.206 -12.155 45.068 1.00 82.31 218 TYR A O 1
ATOM 1815 N N . ASN A 1 219 ? -38.953 -11.160 46.934 1.00 84.38 219 ASN A N 1
ATOM 1816 C CA . ASN A 1 219 ? -38.249 -12.001 47.920 1.00 84.38 219 ASN A CA 1
ATOM 1817 C C . ASN A 1 219 ? -36.699 -11.972 47.832 1.00 84.38 219 ASN A C 1
ATOM 1819 O O . ASN A 1 219 ? -36.016 -12.741 48.514 1.00 84.38 219 ASN A O 1
ATOM 1823 N N . LYS A 1 220 ? -36.131 -11.050 47.049 1.00 79.44 220 LYS A N 1
ATOM 1824 C CA . LYS A 1 220 ? -34.685 -10.812 46.909 1.00 79.44 220 LYS A CA 1
ATOM 1825 C C . LYS A 1 220 ? -34.238 -9.647 47.804 1.00 79.44 220 LYS A C 1
ATOM 1827 O O . LYS A 1 220 ? -35.074 -8.873 48.264 1.00 79.44 220 LYS A O 1
ATOM 1832 N N . THR A 1 221 ? -32.937 -9.530 48.050 1.00 76.94 221 THR A N 1
ATOM 1833 C CA . THR A 1 221 ? -32.312 -8.263 48.467 1.00 76.94 221 THR A CA 1
ATOM 1834 C C . THR A 1 221 ? -32.361 -7.260 47.308 1.00 76.94 221 THR A C 1
ATOM 1836 O O . THR A 1 221 ? -32.481 -7.660 46.146 1.00 76.94 221 THR A O 1
ATOM 1839 N N . ALA A 1 222 ? -32.306 -5.961 47.607 1.00 70.06 222 ALA A N 1
ATOM 1840 C CA . ALA A 1 222 ? -32.247 -4.930 46.573 1.00 70.06 222 ALA A CA 1
ATOM 1841 C C . ALA A 1 222 ? -30.804 -4.700 46.087 1.00 70.06 222 ALA A C 1
ATOM 1843 O O . ALA A 1 222 ? -29.905 -4.599 46.923 1.00 70.06 222 ALA A O 1
ATOM 1844 N N . PRO A 1 223 ? -30.571 -4.520 44.775 1.00 66.88 223 PRO A N 1
ATOM 1845 C CA . PRO A 1 223 ? -29.391 -3.804 44.309 1.00 66.88 223 PRO A CA 1
ATOM 1846 C C . PRO A 1 223 ? -29.542 -2.307 44.640 1.00 66.88 223 PRO A C 1
ATOM 1848 O O . PRO A 1 223 ? -30.589 -1.711 44.369 1.00 66.88 223 PRO A O 1
ATOM 1851 N N . PHE A 1 224 ? -28.509 -1.704 45.239 1.00 63.53 224 PHE A N 1
ATOM 1852 C CA . PHE A 1 224 ? -28.416 -0.246 45.430 1.00 63.53 224 PHE A CA 1
ATOM 1853 C C . PHE A 1 224 ? -27.873 0.454 44.175 1.00 63.53 224 PHE A C 1
ATOM 1855 O O . PHE A 1 224 ? -28.376 1.501 43.771 1.00 63.53 224 PHE A O 1
ATOM 1862 N N . VAL A 1 225 ? -26.845 -0.143 43.564 1.00 66.88 225 VAL A N 1
ATOM 1863 C CA . VAL A 1 225 ? -26.295 0.261 42.267 1.00 66.88 225 VAL A CA 1
ATOM 1864 C C . VAL A 1 225 ? -27.008 -0.541 41.180 1.00 66.88 225 VAL A C 1
ATOM 1866 O O . VAL A 1 225 ? -27.083 -1.765 41.266 1.00 66.88 225 VAL A O 1
ATOM 1869 N N . PHE A 1 226 ? -27.535 0.149 40.174 1.00 67.56 226 PHE A N 1
ATOM 1870 C CA . PHE A 1 226 ? -28.235 -0.421 39.021 1.00 67.56 226 PHE A CA 1
ATOM 1871 C C . PHE A 1 226 ? -27.309 -0.654 37.819 1.00 67.56 226 PHE A C 1
ATOM 1873 O O . PHE A 1 226 ? -27.621 -1.481 36.972 1.00 67.56 226 PHE A O 1
ATOM 1880 N N . GLY A 1 227 ? -26.172 0.044 37.765 1.00 70.44 227 GLY A N 1
ATOM 1881 C CA . GLY A 1 227 ? -25.133 -0.105 36.744 1.00 70.44 227 GLY A CA 1
ATOM 1882 C C . GLY A 1 227 ? -23.985 0.886 36.958 1.00 70.44 227 GLY A C 1
ATOM 1883 O O . GLY A 1 227 ? -23.988 1.651 37.924 1.00 70.44 227 GLY A O 1
ATOM 1884 N N . GLY A 1 228 ? -23.005 0.898 36.057 1.00 75.69 228 GLY A N 1
ATOM 1885 C CA . GLY A 1 228 ? -22.032 1.990 35.931 1.00 75.69 228 GLY A CA 1
ATOM 1886 C C . GLY A 1 228 ? -22.398 2.895 34.756 1.00 75.69 228 GLY A C 1
ATOM 1887 O O . GLY A 1 228 ? -22.966 2.416 33.781 1.00 75.69 228 GLY A O 1
ATOM 1888 N N . HIS A 1 229 ? -22.078 4.188 34.831 1.00 82.19 229 HIS A N 1
ATOM 1889 C CA . HIS A 1 229 ? -22.295 5.132 33.730 1.00 82.19 229 HIS A CA 1
ATOM 1890 C C . HIS A 1 229 ? -21.042 5.952 33.431 1.00 82.19 229 HIS A C 1
ATOM 1892 O O . HIS A 1 229 ? -20.405 6.493 34.339 1.00 82.19 229 HIS A O 1
ATOM 1898 N N . ALA A 1 230 ? -20.686 6.024 32.150 1.00 82.25 230 ALA A N 1
ATOM 1899 C CA . ALA A 1 230 ? -19.487 6.679 31.648 1.00 82.25 230 ALA A CA 1
ATOM 1900 C C . ALA A 1 230 ? -19.806 8.125 31.235 1.00 82.25 230 ALA A C 1
ATOM 1902 O O . ALA A 1 230 ? -20.572 8.371 30.306 1.00 82.25 230 ALA A O 1
ATOM 1903 N N . VAL A 1 231 ? -19.185 9.092 31.910 1.00 85.69 231 VAL A N 1
ATOM 1904 C CA . VAL A 1 231 ? -19.482 10.530 31.796 1.00 85.69 231 VAL A CA 1
ATOM 1905 C C . VAL A 1 231 ? -18.194 11.349 31.676 1.00 85.69 231 VAL A C 1
ATOM 1907 O O . VAL A 1 231 ? -17.118 10.885 32.051 1.00 85.69 231 VAL A O 1
ATOM 1910 N N . THR A 1 232 ? -18.272 12.569 31.144 1.00 87.81 232 THR A N 1
ATOM 1911 C CA . THR A 1 232 ? -17.077 13.385 30.859 1.00 87.81 232 THR A CA 1
ATOM 1912 C C . THR A 1 232 ? -17.027 14.620 31.768 1.00 87.81 232 THR A C 1
ATOM 1914 O O . THR A 1 232 ? -17.937 15.444 31.738 1.00 87.81 232 THR A O 1
ATOM 1917 N N . ILE A 1 233 ? -15.961 14.773 32.561 1.00 90.19 233 ILE A N 1
ATOM 1918 C CA . ILE A 1 233 ? -15.671 15.976 33.358 1.00 90.19 233 ILE A CA 1
ATOM 1919 C C . ILE A 1 233 ? -15.213 17.082 32.400 1.00 90.19 233 ILE A C 1
ATOM 1921 O O . ILE A 1 233 ? -14.111 16.996 31.871 1.00 90.19 233 ILE A O 1
ATOM 1925 N N . VAL A 1 234 ? -16.022 18.117 32.180 1.00 90.06 234 VAL A N 1
ATOM 1926 C CA . VAL A 1 234 ? -15.750 19.193 31.202 1.00 90.06 234 VAL A CA 1
ATOM 1927 C C . VAL A 1 234 ? -15.230 20.497 31.811 1.00 90.06 234 VAL A C 1
ATOM 1929 O O . VAL A 1 234 ? -14.906 21.433 31.087 1.00 90.06 234 VAL A O 1
ATOM 1932 N N . GLY A 1 235 ? -15.153 20.583 33.137 1.00 92.62 235 GLY A N 1
ATOM 1933 C CA . GLY A 1 235 ? -14.659 21.768 33.829 1.00 92.62 235 GLY A CA 1
ATOM 1934 C C . GLY A 1 235 ? -14.807 21.662 35.340 1.00 92.62 235 GLY A C 1
ATOM 1935 O O . GLY A 1 235 ? -15.160 20.609 35.874 1.00 92.62 235 GLY A O 1
ATOM 1936 N N . TYR A 1 236 ? -14.553 22.768 36.031 1.00 96.12 236 TYR A N 1
ATOM 1937 C CA . TYR A 1 236 ? -14.746 22.895 37.472 1.00 96.12 236 TYR A CA 1
ATOM 1938 C C . TYR A 1 236 ? -15.172 24.322 37.841 1.00 96.12 236 TYR A C 1
ATOM 1940 O O . TYR A 1 236 ? -14.918 25.266 37.093 1.00 96.12 236 TYR A O 1
ATOM 1948 N N . ASP A 1 237 ? -15.787 24.480 39.010 1.00 96.56 237 ASP A N 1
ATOM 1949 C CA . ASP A 1 237 ? -16.080 25.777 39.622 1.00 96.56 237 ASP A CA 1
ATOM 1950 C C . ASP A 1 237 ? -15.699 25.737 41.110 1.00 96.56 237 ASP A C 1
ATOM 1952 O O . ASP A 1 237 ? -16.407 25.149 41.926 1.00 96.56 237 ASP A O 1
ATOM 1956 N N . ASP A 1 238 ? -14.579 26.385 41.456 1.00 97.06 238 ASP A N 1
ATOM 1957 C CA . ASP A 1 238 ? -14.079 26.544 42.834 1.00 97.06 238 ASP A CA 1
ATOM 1958 C C . ASP A 1 238 ? -14.992 27.428 43.718 1.00 97.06 238 ASP A C 1
ATOM 1960 O O . ASP A 1 238 ? -14.810 27.488 44.936 1.00 97.06 238 ASP A O 1
ATOM 1964 N N . SER A 1 239 ? -15.943 28.160 43.125 1.00 95.81 239 SER A N 1
ATOM 1965 C CA . SER A 1 239 ? -16.794 29.142 43.807 1.00 95.81 239 SER A CA 1
ATOM 1966 C C . SER A 1 239 ? -18.201 28.641 44.138 1.00 95.81 239 SER A C 1
ATOM 1968 O O . SER A 1 239 ? -18.814 29.162 45.076 1.00 95.81 239 SER A O 1
ATOM 1970 N N . LYS A 1 240 ? -18.707 27.620 43.431 1.00 93.44 240 LYS A N 1
ATOM 1971 C CA . LYS A 1 240 ? -20.023 27.028 43.710 1.00 93.44 240 LYS A CA 1
ATOM 1972 C C . LYS A 1 240 ? -20.045 26.413 45.107 1.00 93.44 240 LYS A C 1
ATOM 1974 O O . LYS A 1 240 ? -19.252 25.528 45.425 1.00 93.44 240 LYS A O 1
ATOM 1979 N N . GLN A 1 241 ? -20.973 26.891 45.930 1.00 93.19 241 GLN A N 1
ATOM 1980 C CA . GLN A 1 241 ? -21.231 26.344 47.258 1.00 93.19 241 GLN A CA 1
ATOM 1981 C C . GLN A 1 241 ? -22.151 25.123 47.149 1.00 93.19 241 GLN A C 1
ATOM 1983 O O . GLN A 1 241 ? -23.095 25.133 46.361 1.00 93.19 241 GLN A O 1
ATOM 1988 N N . THR A 1 242 ? -21.869 24.101 47.951 1.00 91.69 242 THR A N 1
ATOM 1989 C CA . THR A 1 242 ? -22.628 22.849 48.081 1.00 91.69 242 THR A CA 1
ATOM 1990 C C . THR A 1 242 ? -22.722 22.463 49.558 1.00 91.69 242 THR A C 1
ATOM 1992 O O . THR A 1 242 ? -22.025 23.052 50.394 1.00 91.69 242 THR A O 1
ATOM 1995 N N . THR A 1 243 ? -23.520 21.455 49.908 1.00 89.88 243 THR A N 1
ATOM 1996 C CA . THR A 1 243 ? -23.545 20.910 51.280 1.00 89.88 243 THR A CA 1
ATOM 1997 C C . THR A 1 243 ? -22.206 20.348 51.772 1.00 89.88 243 THR A C 1
ATOM 1999 O O . THR A 1 243 ? -21.975 20.354 52.980 1.00 89.88 243 THR A O 1
ATOM 2002 N N . ASP A 1 244 ? -21.300 19.932 50.880 1.00 90.62 244 ASP A N 1
ATOM 2003 C CA . ASP A 1 244 ? -19.958 19.449 51.257 1.00 90.62 244 ASP A CA 1
ATOM 2004 C C . ASP A 1 244 ? -18.911 20.582 51.350 1.00 90.62 244 ASP A C 1
ATOM 2006 O O . ASP A 1 244 ? -17.762 20.351 51.727 1.00 90.62 244 ASP A O 1
ATOM 2010 N N . GLY A 1 245 ? -19.282 21.820 51.001 1.00 90.06 245 GLY A N 1
ATOM 2011 C CA . GLY A 1 245 ? -18.385 22.976 50.933 1.00 90.06 245 GLY A CA 1
ATOM 2012 C C . GLY A 1 245 ? -18.321 23.610 49.541 1.00 90.06 245 GLY A C 1
ATOM 2013 O O . GLY A 1 245 ? -19.233 23.467 48.728 1.00 90.06 245 GLY A O 1
ATOM 2014 N N . ASN A 1 246 ? -17.250 24.358 49.270 1.00 94.25 246 ASN A N 1
ATOM 2015 C CA . ASN A 1 246 ? -17.051 25.019 47.978 1.00 94.25 246 ASN A CA 1
ATOM 2016 C C . ASN A 1 246 ? -16.299 24.101 47.003 1.00 94.25 246 ASN A C 1
ATOM 2018 O O . ASN A 1 246 ? -15.273 23.531 47.378 1.00 94.25 246 ASN A O 1
ATOM 2022 N N . GLY A 1 247 ? -16.753 24.044 45.750 1.00 95.44 247 GLY A N 1
ATOM 2023 C CA . GLY A 1 247 ? -16.067 23.347 44.663 1.00 95.44 247 GLY A CA 1
ATOM 2024 C C . GLY A 1 247 ? -16.891 22.226 44.032 1.00 95.44 247 GLY A C 1
ATOM 2025 O O . GLY A 1 247 ? -17.243 21.255 44.707 1.00 95.44 247 GLY A O 1
ATOM 2026 N N . VAL A 1 248 ? -17.145 22.322 42.723 1.00 95.12 248 VAL A N 1
ATOM 2027 C CA . VAL A 1 248 ? -17.710 21.221 41.921 1.00 95.12 248 VAL A CA 1
ATOM 2028 C C . VAL A 1 248 ? -16.883 20.919 40.677 1.00 95.12 248 VAL A C 1
ATOM 2030 O O . VAL A 1 248 ? -16.327 21.820 40.050 1.00 95.12 248 VAL A O 1
ATOM 2033 N N . LEU A 1 249 ? -16.875 19.652 40.272 1.00 94.50 249 LEU A N 1
ATOM 2034 C CA . LEU A 1 249 ? -16.632 19.256 38.890 1.00 94.50 249 LEU A CA 1
ATOM 2035 C C . LEU A 1 249 ? -17.916 19.452 38.073 1.00 94.50 249 LEU A C 1
ATOM 2037 O O . LEU A 1 249 ? -19.015 19.162 38.552 1.00 94.50 249 LEU A O 1
ATOM 2041 N N . ILE A 1 250 ? -17.766 19.920 36.836 1.00 94.75 250 ILE A N 1
ATOM 2042 C CA . ILE A 1 250 ? -18.846 20.060 35.855 1.00 94.75 250 ILE A CA 1
ATOM 2043 C C . ILE A 1 250 ? -18.796 18.837 34.942 1.00 94.75 250 ILE A C 1
ATOM 2045 O O . ILE A 1 250 ? -17.755 18.557 34.347 1.00 94.75 250 ILE A O 1
ATOM 2049 N N . ILE A 1 251 ? -19.901 18.104 34.833 1.00 91.31 251 ILE A N 1
ATOM 2050 C CA . ILE A 1 251 ? -19.982 16.832 34.115 1.00 91.31 251 ILE A CA 1
ATOM 2051 C C . ILE A 1 251 ? -20.977 16.947 32.959 1.00 91.31 251 ILE A C 1
ATOM 2053 O O . ILE A 1 251 ? -22.137 17.301 33.163 1.00 91.31 251 ILE A O 1
ATOM 2057 N N . ALA A 1 252 ? -20.542 16.602 31.749 1.00 90.00 252 ALA A N 1
ATOM 2058 C CA . ALA A 1 252 ? -21.423 16.415 30.601 1.00 90.00 252 ALA A CA 1
ATOM 2059 C C . ALA A 1 252 ? -21.977 14.981 30.586 1.00 90.00 252 ALA A C 1
ATOM 2061 O O . ALA A 1 252 ? -21.213 14.011 30.679 1.00 90.00 252 ALA A O 1
ATOM 2062 N N . ASN A 1 253 ? -23.298 14.852 30.449 1.00 86.44 253 ASN A N 1
ATOM 2063 C CA . ASN A 1 253 ? -23.988 13.578 30.263 1.00 86.44 253 ASN A CA 1
ATOM 2064 C C . ASN A 1 253 ? -24.253 13.305 28.764 1.00 86.44 253 ASN A C 1
ATOM 2066 O O . ASN A 1 253 ? -24.179 14.203 27.928 1.00 86.44 253 ASN A O 1
ATOM 2070 N N . SER A 1 254 ? -24.571 12.058 28.411 1.00 81.56 254 SER A N 1
ATOM 2071 C CA . SER A 1 254 ? -24.888 11.614 27.046 1.00 81.56 254 SER A CA 1
ATOM 2072 C C . SER A 1 254 ? -26.393 11.521 26.746 1.00 81.56 254 SER A C 1
ATOM 2074 O O . SER A 1 254 ? -26.767 11.064 25.672 1.00 81.56 254 SER A O 1
ATOM 2076 N N . TRP A 1 255 ? -27.268 11.954 27.662 1.00 81.44 255 TRP A N 1
ATOM 2077 C CA . TRP A 1 255 ? -28.731 11.780 27.568 1.00 81.44 255 TRP A CA 1
ATOM 2078 C C . TRP A 1 255 ? -29.483 12.988 26.961 1.00 81.44 255 TRP A C 1
ATOM 2080 O O . TRP A 1 255 ? -30.685 13.146 27.164 1.00 81.44 255 TRP A O 1
ATOM 2090 N N . GLY A 1 256 ? -28.789 13.831 26.189 1.00 79.31 256 GLY A N 1
ATOM 2091 C CA . GLY A 1 256 ? -29.373 14.974 25.472 1.00 79.31 256 GLY A CA 1
ATOM 2092 C C . GLY A 1 256 ? -29.506 16.265 26.294 1.00 79.31 256 GLY A C 1
ATOM 2093 O O . GLY A 1 256 ? -29.249 16.294 27.494 1.00 79.31 256 GLY A O 1
ATOM 2094 N N . SER A 1 257 ? -29.894 17.356 25.624 1.00 85.06 257 SER A N 1
ATOM 2095 C CA . SER A 1 257 ? -30.007 18.705 26.211 1.00 85.06 257 SER A CA 1
ATOM 2096 C C . SER A 1 257 ? -31.182 18.889 27.165 1.00 85.06 257 SER A C 1
ATOM 2098 O O . SER A 1 257 ? -31.186 19.829 27.951 1.00 85.06 257 SER A O 1
ATOM 2100 N N . ASP A 1 258 ? -32.191 18.027 27.084 1.00 85.00 258 ASP A N 1
ATOM 2101 C CA . ASP A 1 258 ? -33.453 18.197 27.814 1.00 85.00 258 ASP A CA 1
ATOM 2102 C C . ASP A 1 258 ? -33.404 17.535 29.207 1.00 85.00 258 ASP A C 1
ATOM 2104 O O . ASP A 1 258 ? -34.363 17.607 29.975 1.00 85.00 258 ASP A O 1
ATOM 2108 N N . TRP A 1 259 ? -32.269 16.903 29.528 1.00 85.50 259 TRP A N 1
ATOM 2109 C CA . TRP A 1 259 ? -31.970 16.203 30.772 1.00 85.50 259 TRP A CA 1
ATOM 2110 C C . TRP A 1 259 ? -31.121 17.062 31.722 1.00 85.50 259 TRP A C 1
ATOM 2112 O O . TRP A 1 259 ? -30.216 17.774 31.275 1.00 85.50 259 TRP A O 1
ATOM 2122 N N . GLY A 1 260 ? -31.347 16.963 33.037 1.00 86.88 260 GLY A N 1
ATOM 2123 C CA . GLY A 1 260 ? -30.516 17.652 34.031 1.00 86.88 260 GLY A CA 1
ATOM 2124 C C . GLY A 1 260 ? -30.484 19.180 33.857 1.00 86.88 260 GLY A C 1
ATOM 2125 O O . GLY A 1 260 ? -31.522 19.822 33.657 1.00 86.88 260 GLY A O 1
ATOM 2126 N N . ASP A 1 261 ? -29.295 19.780 33.966 1.00 90.25 261 ASP A N 1
ATOM 2127 C CA . ASP A 1 261 ? -29.053 21.192 33.649 1.00 90.25 261 ASP A CA 1
ATOM 2128 C C . ASP A 1 261 ? -28.547 21.312 32.207 1.00 90.25 261 ASP A C 1
ATOM 2130 O O . ASP A 1 261 ? -27.345 21.355 31.956 1.00 90.25 261 ASP A O 1
ATOM 2134 N N . HIS A 1 262 ? -29.465 21.316 31.240 1.00 90.31 262 HIS A N 1
ATOM 2135 C CA . HIS A 1 262 ? -29.155 21.472 29.811 1.00 90.31 262 HIS A CA 1
ATOM 2136 C C . HIS A 1 262 ? -28.181 20.406 29.247 1.00 90.31 262 HIS A C 1
ATOM 2138 O O . HIS A 1 262 ? -27.348 20.702 28.387 1.00 90.31 262 HIS A O 1
ATOM 2144 N N . GLY A 1 263 ? -28.261 19.168 29.749 1.00 87.75 263 GLY A N 1
ATOM 2145 C CA . GLY A 1 263 ? -27.349 18.053 29.454 1.00 87.75 263 GLY A CA 1
ATOM 2146 C C . GLY A 1 263 ? -26.189 17.883 30.447 1.00 87.75 263 GLY A C 1
ATOM 2147 O O . GLY A 1 263 ? -25.425 16.919 30.338 1.00 87.75 263 GLY A O 1
ATOM 2148 N N . TYR A 1 264 ? -26.059 18.774 31.434 1.00 91.62 264 TYR A N 1
ATOM 2149 C CA . TYR A 1 264 ? -25.003 18.741 32.447 1.00 91.62 264 TYR A CA 1
ATOM 2150 C C . TYR A 1 264 ? -25.522 18.345 33.833 1.00 91.62 264 TYR A C 1
ATOM 2152 O O . TYR A 1 264 ? -26.696 18.504 34.174 1.00 91.62 264 TYR A O 1
ATOM 2160 N N . PHE A 1 265 ? -24.602 17.860 34.662 1.00 91.62 265 PHE A N 1
ATOM 2161 C CA . PHE A 1 265 ? -24.757 17.777 36.110 1.00 91.62 265 PHE A CA 1
ATOM 2162 C C . PHE A 1 265 ? -23.418 18.087 36.790 1.00 91.62 265 PHE A C 1
ATOM 2164 O O . PHE A 1 265 ? -22.394 18.285 36.135 1.00 91.62 265 PHE A O 1
ATOM 2171 N N . TYR A 1 266 ? -23.417 18.161 38.114 1.00 92.69 266 TYR A N 1
ATOM 2172 C CA . TYR A 1 266 ? -22.265 18.562 38.912 1.00 92.69 266 TYR A CA 1
ATOM 2173 C C . TYR A 1 266 ? -21.965 17.504 39.978 1.00 92.69 266 TYR A C 1
ATOM 2175 O O . TYR A 1 266 ? -22.868 16.812 40.449 1.00 92.69 266 TYR A O 1
ATOM 2183 N N . ILE A 1 267 ? -20.706 17.393 40.396 1.00 91.56 267 ILE A N 1
ATOM 2184 C CA . ILE A 1 267 ? -20.290 16.550 41.530 1.00 91.56 267 ILE A CA 1
ATOM 2185 C C . ILE A 1 267 ? -19.406 17.407 42.434 1.00 91.56 267 ILE A C 1
ATOM 2187 O O . ILE A 1 267 ? -18.490 18.059 41.931 1.00 91.56 267 ILE A O 1
ATOM 2191 N N . SER A 1 268 ? -19.661 17.437 43.744 1.00 92.38 268 SER A N 1
ATOM 2192 C CA . SER A 1 268 ? -18.794 18.157 44.686 1.00 92.38 268 SER A CA 1
ATOM 2193 C C . SER A 1 268 ? -17.369 17.598 44.667 1.00 92.38 268 SER A C 1
ATOM 2195 O O . SER A 1 268 ? -17.138 16.431 44.335 1.00 92.38 268 SER A O 1
ATOM 2197 N N . TYR A 1 269 ? -16.386 18.412 45.047 1.00 92.44 269 TYR A N 1
ATOM 2198 C CA . TYR A 1 269 ? -15.011 17.925 45.182 1.00 92.44 269 TYR A CA 1
ATOM 2199 C C . TYR A 1 269 ? -14.900 16.779 46.197 1.00 92.44 269 TYR A C 1
ATOM 2201 O O . TYR A 1 269 ? -14.191 15.811 45.941 1.00 92.44 269 TYR A O 1
ATOM 2209 N N . ASP A 1 270 ? -15.636 16.833 47.308 1.00 89.88 270 ASP A N 1
ATOM 2210 C CA . ASP A 1 270 ? -15.609 15.774 48.322 1.00 89.88 270 ASP A CA 1
ATOM 2211 C C . ASP A 1 270 ? -16.202 14.454 47.787 1.00 89.88 270 ASP A C 1
ATOM 2213 O O . ASP A 1 270 ? -15.607 13.385 47.945 1.00 89.88 270 ASP A O 1
ATOM 2217 N N . ALA A 1 271 ? -17.311 14.519 47.041 1.00 86.81 271 ALA A N 1
ATOM 2218 C CA . ALA A 1 271 ? -17.917 13.349 46.406 1.00 86.81 271 ALA A CA 1
ATOM 2219 C C . ALA A 1 271 ? -17.061 12.771 45.271 1.00 86.81 271 ALA A C 1
ATOM 2221 O O . ALA A 1 271 ? -16.959 11.548 45.134 1.00 86.81 271 ALA A O 1
ATOM 2222 N N . ALA A 1 272 ? -16.404 13.619 44.476 1.00 87.44 272 ALA A N 1
ATOM 2223 C CA . ALA A 1 272 ? -15.510 13.179 43.409 1.00 87.44 272 ALA A CA 1
ATOM 2224 C C . ALA A 1 272 ? -14.235 12.504 43.948 1.00 87.44 272 ALA A C 1
ATOM 2226 O O . ALA A 1 272 ? -13.797 11.498 43.391 1.00 87.44 272 ALA A O 1
ATOM 2227 N N . ARG A 1 273 ? -13.646 13.040 45.027 1.00 86.50 273 ARG A N 1
ATOM 2228 C CA . ARG A 1 273 ? -12.359 12.580 45.580 1.00 86.50 273 ARG A CA 1
ATOM 2229 C C . ARG A 1 273 ? -12.485 11.457 46.607 1.00 86.50 273 ARG A C 1
ATOM 2231 O O . ARG A 1 273 ? -11.642 10.562 46.632 1.00 86.50 273 ARG A O 1
ATOM 2238 N N . PHE A 1 274 ? -13.507 11.512 47.462 1.00 83.62 274 PHE A N 1
ATOM 2239 C CA . PHE A 1 274 ? -13.591 10.707 48.688 1.00 83.62 274 PHE A CA 1
ATOM 2240 C C . PHE A 1 274 ? -14.918 9.951 48.856 1.00 83.62 274 PHE A C 1
ATOM 2242 O O . PHE A 1 274 ? -15.117 9.314 49.889 1.00 83.62 274 PHE A O 1
ATOM 2249 N N . GLY A 1 275 ? -15.797 9.973 47.843 1.00 71.62 275 GLY A N 1
ATOM 2250 C CA . GLY A 1 275 ? -17.126 9.351 47.868 1.00 71.62 275 GLY A CA 1
ATOM 2251 C C . GLY A 1 275 ? -17.138 7.906 48.376 1.00 71.62 275 GLY A C 1
ATOM 2252 O O . GLY A 1 275 ? -16.761 6.966 47.666 1.00 71.62 275 GLY A O 1
ATOM 2253 N N . SER A 1 276 ? -17.599 7.757 49.619 1.00 55.25 276 SER A N 1
ATOM 2254 C CA . SER A 1 276 ? -17.483 6.563 50.466 1.00 55.25 276 SER A CA 1
ATOM 2255 C C . SER A 1 276 ? -18.250 5.355 49.923 1.00 55.25 276 SER A C 1
ATOM 2257 O O . SER A 1 276 ? -17.750 4.231 49.976 1.00 55.25 276 SER A O 1
ATOM 2259 N N . ALA A 1 277 ? -19.436 5.616 49.365 1.00 51.91 277 ALA A N 1
ATOM 2260 C CA . ALA A 1 277 ? -20.465 4.660 48.972 1.00 51.91 277 ALA A CA 1
ATOM 2261 C C . ALA A 1 277 ? -19.938 3.388 48.286 1.00 51.91 277 ALA A C 1
ATOM 2263 O O . ALA A 1 277 ? -20.075 2.290 48.820 1.00 51.91 277 ALA A O 1
ATOM 2264 N N . TYR A 1 278 ? -19.345 3.542 47.097 1.00 54.56 278 TYR A N 1
ATOM 2265 C CA . TYR A 1 278 ? -18.897 2.429 46.248 1.00 54.56 278 TYR A CA 1
ATOM 2266 C C . TYR A 1 278 ? -17.630 2.756 45.438 1.00 54.56 278 TYR A C 1
ATOM 2268 O O . TYR A 1 278 ? -17.404 2.166 44.387 1.00 54.56 278 TYR A O 1
ATOM 2276 N N . ARG A 1 279 ? -16.786 3.680 45.932 1.00 58.59 279 ARG A N 1
ATOM 2277 C CA . ARG A 1 279 ? -15.581 4.197 45.247 1.00 58.59 279 ARG A CA 1
ATOM 2278 C C . ARG A 1 279 ? -15.893 4.749 43.850 1.00 58.59 279 ARG A C 1
ATOM 2280 O O . ARG A 1 279 ? -15.650 4.083 42.845 1.00 58.59 279 ARG A O 1
ATOM 2287 N N . ASN A 1 280 ? -16.388 5.984 43.784 1.00 66.81 280 ASN A N 1
ATOM 2288 C CA . ASN A 1 280 ? -16.684 6.667 42.517 1.00 66.81 280 ASN A CA 1
ATOM 2289 C C . ASN A 1 280 ? -15.506 6.545 41.533 1.00 66.81 280 ASN A C 1
ATOM 2291 O O . ASN A 1 280 ? -14.380 6.915 41.861 1.00 66.81 280 ASN A O 1
ATOM 2295 N N . SER A 1 281 ? -15.750 5.962 40.355 1.00 67.50 281 SER A N 1
ATOM 2296 C CA . SER A 1 281 ? -14.739 5.699 39.322 1.00 67.50 281 SER A CA 1
ATOM 2297 C C . SER A 1 281 ? -13.487 4.936 39.818 1.00 67.50 281 SER A C 1
ATOM 2299 O O . SER A 1 281 ? -12.384 5.107 39.307 1.00 67.50 281 SER A O 1
ATOM 2301 N N . ASN A 1 282 ? -13.621 4.111 40.866 1.00 69.12 282 ASN A N 1
ATOM 2302 C CA . ASN A 1 282 ? -12.516 3.491 41.618 1.00 69.12 282 ASN A CA 1
ATOM 2303 C C . ASN A 1 282 ? -11.452 4.486 42.147 1.00 69.12 282 ASN A C 1
ATOM 2305 O O . ASN A 1 282 ? -10.293 4.117 42.342 1.00 69.12 282 ASN A O 1
ATOM 2309 N N . GLY A 1 283 ? -11.846 5.741 42.398 1.00 73.94 283 GLY A N 1
ATOM 2310 C CA . GLY A 1 283 ? -10.961 6.842 42.795 1.00 73.94 283 GLY A CA 1
ATOM 2311 C C . GLY A 1 283 ? -10.135 7.423 41.642 1.00 73.94 283 GLY A C 1
ATOM 2312 O O . GLY A 1 283 ? -9.148 8.109 41.892 1.00 73.94 283 GLY A O 1
ATOM 2313 N N . ARG A 1 284 ? -10.489 7.115 40.388 1.00 77.19 284 ARG A N 1
ATOM 2314 C CA . ARG A 1 284 ? -9.681 7.400 39.195 1.00 77.19 284 ARG A CA 1
ATOM 2315 C C . ARG A 1 284 ? -10.456 8.190 38.149 1.00 77.19 284 ARG A C 1
ATOM 2317 O O . ARG A 1 284 ? -11.636 7.936 37.936 1.00 77.19 284 ARG A O 1
ATOM 2324 N N . ALA A 1 285 ? -9.778 9.065 37.423 1.00 79.50 285 ALA A N 1
ATOM 2325 C CA . ALA A 1 285 ? -10.259 9.594 36.149 1.00 79.50 285 ALA A CA 1
ATOM 2326 C C . ALA A 1 285 ? -9.201 9.361 35.059 1.00 79.50 285 ALA A C 1
ATOM 2328 O O . ALA A 1 285 ? -8.016 9.221 35.366 1.00 79.50 285 ALA A O 1
ATOM 2329 N N . TRP A 1 286 ? -9.623 9.283 33.798 1.00 75.94 286 TRP A N 1
ATOM 2330 C CA . TRP A 1 286 ? -8.757 8.913 32.675 1.00 75.94 286 TRP A CA 1
ATOM 2331 C C . TRP A 1 286 ? -8.647 10.055 31.668 1.00 75.94 286 TRP A C 1
ATOM 2333 O O . TRP A 1 286 ? -9.654 10.523 31.128 1.00 75.94 286 TRP A O 1
ATOM 2343 N N . VAL A 1 287 ? -7.415 10.482 31.394 1.00 71.88 287 VAL A N 1
ATOM 2344 C CA . VAL A 1 287 ? -7.101 11.393 30.287 1.00 71.88 287 VAL A CA 1
ATOM 2345 C C . VAL A 1 287 ? -6.733 10.558 29.063 1.00 71.88 287 VAL A C 1
ATOM 2347 O O . VAL A 1 287 ? -6.013 9.570 29.181 1.00 71.88 287 VAL A O 1
ATOM 2350 N N . TYR A 1 288 ? -7.225 10.965 27.898 1.00 68.62 288 TYR A N 1
ATOM 2351 C CA . TYR A 1 288 ? -6.824 10.426 26.602 1.00 68.62 288 TYR A CA 1
ATOM 2352 C C . TYR A 1 288 ? -5.704 11.296 26.019 1.00 68.62 288 TYR A C 1
ATOM 2354 O O . TYR A 1 288 ? -5.841 12.516 25.993 1.00 68.62 288 TYR A O 1
ATOM 2362 N N . VAL A 1 289 ? -4.613 10.708 25.533 1.00 64.31 289 VAL A N 1
ATOM 2363 C CA . VAL A 1 289 ? -3.532 11.461 24.877 1.00 64.31 289 VAL A CA 1
ATOM 2364 C C . VAL A 1 289 ? -3.485 11.057 23.401 1.00 64.31 289 VAL A C 1
ATOM 2366 O O . VAL A 1 289 ? -3.121 9.917 23.114 1.00 64.31 289 VAL A O 1
ATOM 2369 N N . PRO A 1 290 ? -3.869 11.938 22.454 1.00 62.97 290 PRO A N 1
ATOM 2370 C CA . PRO A 1 290 ? -3.709 11.641 21.035 1.00 62.97 290 PRO A CA 1
ATOM 2371 C C . PRO A 1 290 ? -2.222 11.524 20.684 1.00 62.97 290 PRO A C 1
ATOM 2373 O O . PRO A 1 290 ? -1.379 12.175 21.308 1.00 62.97 290 PRO A O 1
ATOM 2376 N N . LYS A 1 291 ? -1.906 10.786 19.614 1.00 66.38 291 LYS A N 1
ATOM 2377 C CA . LYS A 1 291 ? -0.611 10.926 18.935 1.00 66.38 291 LYS A CA 1
ATOM 2378 C C . LYS A 1 291 ? -0.423 12.377 18.447 1.00 66.38 291 LYS A C 1
ATOM 2380 O O . LYS A 1 291 ? -1.357 13.186 18.453 1.00 66.38 291 LYS A O 1
ATOM 2385 N N . ALA A 1 292 ? 0.805 12.717 18.049 1.00 61.19 292 ALA A N 1
ATOM 2386 C CA . ALA A 1 292 ? 1.211 14.071 17.653 1.00 61.19 292 ALA A CA 1
ATOM 2387 C C . ALA A 1 292 ? 0.243 14.762 16.662 1.00 61.19 292 ALA A C 1
ATOM 2389 O O . ALA A 1 292 ? -0.479 14.117 15.906 1.00 61.19 292 ALA A O 1
ATOM 2390 N N . ALA A 1 293 ? 0.226 16.100 16.649 1.00 62.75 293 ALA A N 1
ATOM 2391 C CA . ALA A 1 293 ? -0.801 16.869 15.930 1.00 62.75 293 ALA A CA 1
ATOM 2392 C C . ALA A 1 293 ? -0.774 16.753 14.395 1.00 62.75 293 ALA A C 1
ATOM 2394 O O . ALA A 1 293 ? -1.748 17.089 13.723 1.00 62.75 293 ALA A O 1
ATOM 2395 N N . ASP A 1 294 ? 0.325 16.236 13.872 1.00 70.94 294 ASP A N 1
ATOM 2396 C CA . ASP A 1 294 ? 0.635 15.912 12.487 1.00 70.94 294 ASP A CA 1
ATOM 2397 C C . ASP A 1 294 ? 0.869 14.397 12.284 1.00 70.94 294 ASP A C 1
ATOM 2399 O O . ASP A 1 294 ? 1.401 13.977 11.252 1.00 70.94 294 ASP A O 1
ATOM 2403 N N . TYR A 1 295 ? 0.467 13.556 13.249 1.00 81.56 295 TYR A N 1
ATOM 2404 C CA . TYR A 1 295 ? 0.725 12.120 13.202 1.00 81.56 295 TYR A CA 1
ATOM 2405 C C . TYR A 1 295 ? 0.102 11.456 11.972 1.00 81.56 295 TYR A C 1
ATOM 2407 O O . TYR A 1 295 ? -1.086 11.578 11.668 1.00 81.56 295 TYR A O 1
ATOM 2415 N N . THR A 1 296 ? 0.951 10.721 11.267 1.00 87.44 296 THR A N 1
ATOM 2416 C CA . THR A 1 296 ? 0.640 10.085 9.995 1.00 87.44 296 THR A CA 1
ATOM 2417 C C . THR A 1 296 ? 1.332 8.717 10.013 1.00 87.44 296 THR A C 1
ATOM 2419 O O . THR A 1 296 ? 2.564 8.693 9.951 1.00 87.44 296 THR A O 1
ATOM 2422 N N . PRO A 1 297 ? 0.597 7.591 10.147 1.00 89.50 297 PRO A N 1
ATOM 2423 C CA . PRO A 1 297 ? 1.182 6.253 10.262 1.00 89.50 297 PRO A CA 1
ATOM 2424 C C . PRO A 1 297 ? 2.258 5.991 9.207 1.00 89.50 297 PRO A C 1
ATOM 2426 O O . PRO A 1 297 ? 2.039 6.250 8.022 1.00 89.50 297 PRO A O 1
ATOM 2429 N N . SER A 1 298 ? 3.418 5.471 9.611 1.00 90.75 298 SER A N 1
ATOM 2430 C CA . SER A 1 298 ? 4.494 5.140 8.663 1.00 90.75 298 SER A CA 1
ATOM 2431 C C . SER A 1 298 ? 4.227 3.822 7.935 1.00 90.75 298 SER A C 1
ATOM 2433 O O . SER A 1 298 ? 4.638 3.663 6.785 1.00 90.75 298 SER A O 1
ATOM 2435 N N . LEU A 1 299 ? 3.511 2.897 8.581 1.00 92.69 299 LEU A N 1
ATOM 2436 C CA . LEU A 1 299 ? 3.075 1.628 8.007 1.00 92.69 299 LEU A CA 1
ATOM 2437 C C . LEU A 1 299 ? 1.629 1.340 8.435 1.00 92.69 299 LEU A C 1
ATOM 2439 O O . LEU A 1 299 ? 1.317 1.376 9.622 1.00 92.69 299 LEU A O 1
ATOM 2443 N N . MET A 1 300 ? 0.766 1.017 7.475 1.00 94.62 300 MET A N 1
ATOM 2444 C CA . MET A 1 300 ? -0.575 0.485 7.721 1.00 94.62 300 MET A CA 1
ATOM 2445 C C . MET A 1 300 ? -0.675 -0.968 7.252 1.00 94.62 300 MET A C 1
ATOM 2447 O O . MET A 1 300 ? -0.078 -1.352 6.242 1.00 94.62 300 MET A O 1
ATOM 2451 N N . ALA A 1 301 ? -1.497 -1.750 7.946 1.00 96.31 301 ALA A N 1
ATOM 2452 C CA . ALA A 1 301 ? -1.959 -3.057 7.509 1.00 96.31 301 ALA A CA 1
ATOM 2453 C C . ALA A 1 301 ? -3.458 -2.976 7.221 1.00 96.31 301 ALA A C 1
ATOM 2455 O O . ALA A 1 301 ? -4.257 -2.744 8.124 1.00 96.31 301 ALA A O 1
ATOM 2456 N N . VAL A 1 302 ? -3.835 -3.170 5.962 1.00 97.31 302 VAL A N 1
ATOM 2457 C CA . VAL A 1 302 ? -5.224 -3.373 5.549 1.00 97.31 302 VAL A CA 1
ATOM 2458 C C . VAL A 1 302 ? -5.521 -4.870 5.623 1.00 97.31 302 VAL A C 1
ATOM 2460 O O . VAL A 1 302 ? -4.724 -5.656 5.118 1.00 97.31 302 VAL A O 1
ATOM 2463 N N . VAL A 1 303 ? -6.633 -5.278 6.235 1.00 95.81 303 VAL A N 1
ATOM 2464 C CA . VAL A 1 303 ? -7.066 -6.681 6.363 1.00 95.81 303 VAL A CA 1
ATOM 2465 C C . VAL A 1 303 ? -8.571 -6.770 6.113 1.00 95.81 303 VAL A C 1
ATOM 2467 O O . VAL A 1 303 ? -9.361 -6.164 6.835 1.00 95.81 303 VAL A O 1
ATOM 2470 N N . GLY A 1 304 ? -8.978 -7.541 5.109 1.00 94.62 304 GLY A N 1
ATOM 2471 C CA . GLY A 1 304 ? -10.350 -8.017 4.977 1.00 94.62 304 GLY A CA 1
ATOM 2472 C C . GLY A 1 304 ? -10.524 -9.328 5.739 1.00 94.62 304 GLY A C 1
ATOM 2473 O O . GLY A 1 304 ? -9.672 -10.213 5.653 1.00 94.62 304 GLY A O 1
ATOM 2474 N N . ILE A 1 305 ? -11.617 -9.447 6.487 1.00 91.06 305 ILE A N 1
ATOM 2475 C CA . ILE A 1 305 ? -12.067 -10.710 7.073 1.00 91.06 305 ILE A CA 1
ATOM 2476 C C . ILE A 1 305 ? -13.562 -10.813 6.792 1.00 91.06 305 ILE A C 1
ATOM 2478 O O . ILE A 1 305 ? -14.287 -9.847 7.003 1.00 91.06 305 ILE A O 1
ATOM 2482 N N . GLU A 1 306 ? -14.007 -11.964 6.314 1.00 89.38 306 GLU A N 1
ATOM 2483 C CA . GLU A 1 306 ? -15.409 -12.362 6.230 1.00 89.38 306 GLU A CA 1
ATOM 2484 C C . GLU A 1 306 ? -15.604 -13.500 7.239 1.00 89.38 306 GLU A C 1
ATOM 2486 O O . GLU A 1 306 ? -14.942 -14.526 7.140 1.00 89.38 306 GLU A O 1
ATOM 2491 N N . HIS A 1 307 ? -16.466 -13.316 8.241 1.00 81.88 307 HIS A N 1
ATOM 2492 C CA . HIS A 1 307 ? -16.909 -14.381 9.152 1.00 81.88 307 HIS A CA 1
ATOM 2493 C C . HIS A 1 307 ? -18.345 -14.058 9.592 1.00 81.88 307 HIS A C 1
ATOM 2495 O O . HIS A 1 307 ? -18.585 -12.896 9.946 1.00 81.88 307 HIS A O 1
ATOM 2501 N N . PRO A 1 308 ? -19.293 -15.017 9.593 1.00 75.31 308 PRO A N 1
ATOM 2502 C CA . PRO A 1 308 ? -20.673 -14.761 10.019 1.00 75.31 308 PRO A CA 1
ATOM 2503 C C . PRO A 1 308 ? -20.781 -14.295 11.476 1.00 75.31 308 PRO A C 1
ATOM 2505 O O . PRO A 1 308 ? -21.622 -13.463 11.800 1.00 75.31 308 PRO A O 1
ATOM 2508 N N . ILE A 1 309 ? -19.897 -14.793 12.342 1.00 72.62 309 ILE A N 1
ATOM 2509 C CA . ILE A 1 309 ? -19.856 -14.459 13.767 1.00 72.62 309 ILE A CA 1
ATOM 2510 C C . ILE A 1 309 ? -18.453 -13.943 14.096 1.00 72.62 309 ILE A C 1
ATOM 2512 O O . ILE A 1 309 ? -17.490 -14.702 14.168 1.00 72.62 309 ILE A O 1
ATOM 2516 N N . ARG A 1 310 ? -18.296 -12.636 14.316 1.00 74.50 310 ARG A N 1
ATOM 2517 C CA . ARG A 1 310 ? -16.993 -12.030 14.664 1.00 74.50 310 ARG A CA 1
ATOM 2518 C C . ARG A 1 310 ? -16.528 -12.397 16.086 1.00 74.50 310 ARG A C 1
ATOM 2520 O O . ARG A 1 310 ? -15.429 -12.038 16.492 1.00 74.50 310 ARG A O 1
ATOM 2527 N N . GLY A 1 311 ? -17.372 -13.065 16.875 1.00 68.75 311 GLY A N 1
ATOM 2528 C CA . GLY A 1 311 ? -17.070 -13.438 18.259 1.00 68.75 311 GLY A CA 1
ATOM 2529 C C . GLY A 1 311 ? -16.057 -14.580 18.345 1.00 68.75 311 GLY A C 1
ATOM 2530 O O . GLY A 1 311 ? -15.192 -14.566 19.215 1.00 68.75 311 GLY A O 1
ATOM 2531 N N . GLU A 1 312 ? -16.131 -15.529 17.410 1.00 71.81 312 GLU A N 1
ATOM 2532 C CA . GLU A 1 312 ? -15.266 -16.714 17.349 1.00 71.81 312 GLU A CA 1
ATOM 2533 C C . GLU A 1 312 ? -13.873 -16.436 16.777 1.00 71.81 312 GLU A C 1
ATOM 2535 O O . GLU A 1 312 ? -12.920 -17.152 17.086 1.00 71.81 312 GLU A O 1
ATOM 2540 N N . THR A 1 31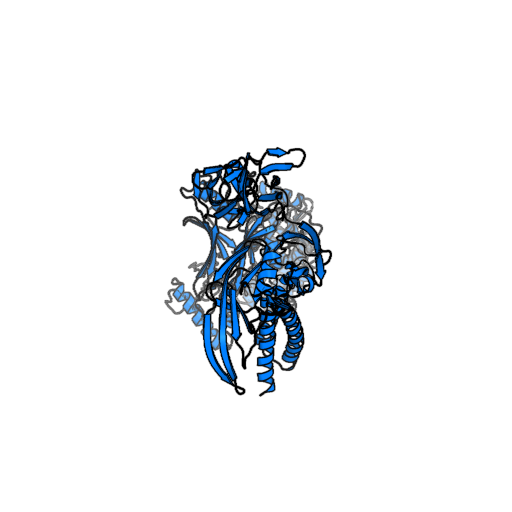3 ? -13.711 -15.380 15.978 1.00 72.88 313 THR A N 1
ATOM 2541 C CA . THR A 1 313 ? -12.419 -15.065 15.352 1.00 72.88 313 THR A CA 1
ATOM 2542 C C . THR A 1 313 ? -11.390 -14.464 16.310 1.00 72.88 313 THR A C 1
ATOM 2544 O O . THR A 1 313 ? -10.207 -14.346 15.965 1.00 72.88 313 THR A O 1
ATOM 2547 N N . PHE A 1 314 ? -11.819 -14.145 17.533 1.00 66.62 314 PHE A N 1
ATOM 2548 C CA . PHE A 1 314 ? -10.982 -13.773 18.666 1.00 66.62 314 PHE A CA 1
ATOM 2549 C C . PHE A 1 314 ? -10.837 -14.969 19.626 1.00 66.62 314 PHE A C 1
ATOM 2551 O O . PHE A 1 314 ? -11.813 -15.607 20.010 1.00 66.62 314 PHE A O 1
ATOM 2558 N N . ASP A 1 315 ? -9.599 -15.300 20.000 1.00 53.16 315 ASP A N 1
ATOM 2559 C CA . ASP A 1 315 ? -9.249 -16.560 20.673 1.00 53.16 315 ASP A CA 1
ATOM 2560 C C . ASP A 1 315 ? -9.809 -16.691 22.116 1.00 53.16 315 ASP A C 1
ATOM 2562 O O . ASP A 1 315 ? -9.115 -16.470 23.104 1.00 53.16 315 ASP A O 1
ATOM 2566 N N . GLY A 1 316 ? -11.035 -17.202 22.241 1.00 47.78 316 GLY A N 1
ATOM 2567 C CA . GLY A 1 316 ? -11.307 -18.378 23.080 1.00 47.78 316 GLY A CA 1
ATOM 2568 C C . GLY A 1 316 ? -11.854 -18.198 24.510 1.00 47.78 316 GLY A C 1
ATOM 2569 O O . GLY A 1 316 ? -11.500 -17.304 25.276 1.00 47.78 316 GLY A O 1
ATOM 2570 N N . VAL A 1 317 ? -12.681 -19.168 24.916 1.00 43.12 317 VAL A N 1
ATOM 2571 C CA . VAL A 1 317 ? -13.266 -19.298 26.265 1.00 43.12 317 VAL A CA 1
ATOM 2572 C C . VAL A 1 317 ? -12.201 -19.665 27.315 1.00 43.12 317 VAL A C 1
ATOM 2574 O O . VAL A 1 317 ? -11.277 -20.428 27.048 1.00 43.12 317 VAL A O 1
ATOM 2577 N N . THR A 1 318 ? -12.341 -19.165 28.547 1.00 41.00 318 THR A N 1
ATOM 2578 C CA . THR A 1 318 ? -11.536 -19.545 29.733 1.00 41.00 318 THR A CA 1
ATOM 2579 C C . THR A 1 318 ? -12.469 -19.806 30.934 1.00 41.00 318 THR A C 1
ATOM 2581 O O . THR A 1 318 ? -13.663 -19.530 30.843 1.00 41.00 318 THR A O 1
ATOM 2584 N N . ILE A 1 319 ? -11.984 -20.392 32.044 1.00 42.62 319 ILE A N 1
ATOM 2585 C CA . ILE A 1 319 ? -12.816 -20.792 33.205 1.00 42.62 319 ILE A CA 1
ATOM 2586 C C . ILE A 1 319 ? -12.175 -20.400 34.553 1.00 42.62 319 ILE A C 1
ATOM 2588 O O . ILE A 1 319 ? -10.993 -20.667 34.769 1.00 42.62 319 ILE A O 1
ATOM 2592 N N . PHE A 1 320 ? -12.974 -19.851 35.479 1.00 37.41 320 PHE A N 1
ATOM 2593 C CA . PHE A 1 320 ? -12.650 -19.685 36.908 1.00 37.41 320 PHE A CA 1
ATOM 2594 C C . PHE A 1 320 ? -13.450 -20.665 37.798 1.00 37.41 320 PHE A C 1
ATOM 2596 O O . PHE A 1 320 ? -14.511 -21.143 37.406 1.00 37.41 320 PHE A O 1
ATOM 2603 N N . ASP A 1 321 ? -12.948 -20.940 39.010 1.00 37.97 321 ASP A N 1
ATOM 2604 C CA . ASP A 1 321 ? -13.583 -21.775 40.058 1.00 37.97 321 ASP A CA 1
ATOM 2605 C C . ASP A 1 321 ? -13.715 -20.982 41.378 1.00 37.97 321 ASP A C 1
ATOM 2607 O O . ASP A 1 321 ? -13.329 -21.417 42.468 1.00 37.97 321 ASP A O 1
ATOM 2611 N N . ASP A 1 322 ? -14.223 -19.752 41.274 1.00 35.66 322 ASP A N 1
ATOM 2612 C CA . ASP A 1 322 ? -14.381 -18.869 42.428 1.00 35.66 322 ASP A CA 1
ATOM 2613 C C . ASP A 1 322 ? -15.696 -19.165 43.161 1.00 35.66 322 ASP A C 1
ATOM 2615 O O . ASP A 1 322 ? -16.798 -18.827 42.729 1.00 35.66 322 ASP A O 1
ATOM 2619 N N . ASN A 1 323 ? -15.571 -19.776 44.342 1.00 42.09 323 ASN A N 1
ATOM 2620 C CA . ASN A 1 323 ? -16.673 -20.155 45.238 1.00 42.09 323 ASN A CA 1
ATOM 2621 C C . ASN A 1 323 ? -17.351 -18.938 45.934 1.00 42.09 323 ASN A C 1
ATOM 2623 O O . ASN A 1 323 ? -17.809 -19.020 47.078 1.00 42.09 323 ASN A O 1
ATOM 2627 N N . ALA A 1 324 ? -17.411 -17.787 45.259 1.00 40.06 324 ALA A N 1
ATOM 2628 C CA . ALA A 1 324 ? -17.723 -16.475 45.816 1.00 40.06 324 ALA A CA 1
ATOM 2629 C C . ALA A 1 324 ? -19.122 -15.948 45.422 1.00 40.06 324 ALA A C 1
ATOM 2631 O O . ALA A 1 324 ? -19.291 -15.047 44.607 1.00 40.06 324 ALA A O 1
ATOM 2632 N N . SER A 1 325 ? -20.136 -16.419 46.152 1.00 39.72 325 SER A N 1
ATOM 2633 C CA . SER A 1 325 ? -21.299 -15.600 46.549 1.00 39.72 325 SER A CA 1
ATOM 2634 C C . SER A 1 325 ? -22.265 -15.018 45.489 1.00 39.72 325 SER A C 1
ATOM 2636 O O . SER A 1 325 ? -22.591 -13.839 45.591 1.00 39.72 325 SER A O 1
ATOM 2638 N N . ALA A 1 326 ? -22.887 -15.833 44.613 1.00 35.12 326 ALA A N 1
ATOM 2639 C CA . ALA A 1 326 ? -24.221 -15.486 44.058 1.00 35.12 326 ALA A CA 1
ATOM 2640 C C . ALA A 1 326 ? -25.085 -16.635 43.459 1.00 35.12 326 ALA A C 1
ATOM 2642 O O . ALA A 1 326 ? -25.623 -16.482 42.372 1.00 35.12 326 ALA A O 1
ATOM 2643 N N . GLY A 1 327 ? -25.327 -17.755 44.155 1.00 43.78 327 GLY A N 1
ATOM 2644 C CA . GLY A 1 327 ? -26.514 -18.620 43.918 1.00 43.78 327 GLY A CA 1
ATOM 2645 C C . GLY A 1 327 ? -26.672 -19.384 42.581 1.00 43.78 327 GLY A C 1
ATOM 2646 O O . GLY A 1 327 ? -27.502 -20.291 42.523 1.00 43.78 327 GLY A O 1
ATOM 2647 N N . TYR A 1 328 ? -25.888 -19.074 41.549 1.00 39.75 328 TYR A N 1
ATOM 2648 C CA . TYR A 1 328 ? -25.902 -19.696 40.225 1.00 39.75 328 TYR A CA 1
ATOM 2649 C C . TYR A 1 328 ? -24.465 -20.091 39.851 1.00 39.75 328 TYR A C 1
ATOM 2651 O O . TYR A 1 328 ? -23.596 -19.223 39.843 1.00 39.75 328 TYR A O 1
ATOM 2659 N N . PRO A 1 329 ? -24.179 -21.372 39.561 1.00 44.78 329 PRO A N 1
ATOM 2660 C CA . PRO A 1 329 ? -22.897 -21.776 39.003 1.00 44.78 329 PRO A CA 1
ATOM 2661 C C . PRO A 1 329 ? -22.879 -21.478 37.498 1.00 44.78 329 PRO A C 1
ATOM 2663 O O . PRO A 1 329 ? -23.594 -22.111 36.718 1.00 44.78 329 PRO A O 1
ATOM 2666 N N . VAL A 1 330 ? -22.077 -20.496 37.107 1.00 50.53 330 VAL A N 1
ATOM 2667 C CA . VAL A 1 330 ? -22.001 -19.957 35.745 1.00 50.53 330 VAL A CA 1
ATOM 2668 C C . VAL A 1 330 ? -20.560 -20.058 35.260 1.00 50.53 330 VAL A C 1
ATOM 2670 O O . VAL A 1 330 ? -19.630 -19.797 36.021 1.00 50.53 330 VAL A O 1
ATOM 2673 N N . LEU A 1 331 ? -20.374 -20.451 34.003 1.00 51.94 331 LEU A N 1
ATOM 2674 C CA . LEU A 1 331 ? -19.103 -20.275 33.307 1.00 51.94 331 LEU A CA 1
ATOM 2675 C C . LEU A 1 331 ? -18.978 -18.792 32.946 1.00 51.94 331 LEU A C 1
ATOM 2677 O O . LEU A 1 331 ? -19.791 -18.294 32.184 1.00 51.94 331 LEU A O 1
ATOM 2681 N N . ALA A 1 332 ? -18.005 -18.079 33.508 1.00 44.56 332 ALA A N 1
ATOM 2682 C CA . ALA A 1 332 ? -17.761 -16.677 33.174 1.00 44.56 332 ALA A CA 1
ATOM 2683 C C . ALA A 1 332 ? -16.266 -16.364 33.288 1.00 44.56 332 ALA A C 1
ATOM 2685 O O . ALA A 1 332 ? -15.712 -16.372 34.387 1.00 44.56 332 ALA A O 1
ATOM 2686 N N . VAL A 1 333 ? -15.615 -16.093 32.151 1.00 45.38 333 VAL A N 1
ATOM 2687 C CA . VAL A 1 333 ? -14.300 -15.440 32.099 1.00 45.38 333 VAL A CA 1
ATOM 2688 C C . VAL A 1 333 ? -14.229 -14.538 30.870 1.00 45.38 333 VAL A C 1
ATOM 2690 O O . VAL A 1 333 ? -14.346 -15.050 29.756 1.00 45.38 333 VAL A O 1
ATOM 2693 N N . PRO A 1 334 ? -13.946 -13.238 31.034 1.00 44.72 334 PRO A N 1
ATOM 2694 C CA . PRO A 1 334 ? -13.464 -12.422 29.935 1.00 44.72 334 PRO A CA 1
ATOM 2695 C C . PRO A 1 334 ? -12.004 -12.776 29.629 1.00 44.72 334 PRO A C 1
ATOM 2697 O O . PRO A 1 334 ? -11.102 -12.464 30.415 1.00 44.72 334 PRO A O 1
ATOM 2700 N N . LYS A 1 335 ? -11.745 -13.404 28.480 1.00 47.41 335 LYS A N 1
ATOM 2701 C CA . LYS A 1 335 ? -10.399 -13.423 27.897 1.00 47.41 335 LYS A CA 1
ATOM 2702 C C . LYS A 1 335 ? -10.264 -12.206 26.982 1.00 47.41 335 LYS A C 1
ATOM 2704 O O . LYS A 1 335 ? -11.145 -11.925 26.179 1.00 47.41 335 LYS A O 1
ATOM 2709 N N . ARG A 1 336 ? -9.167 -11.466 27.148 1.00 52.16 336 ARG A N 1
ATOM 2710 C CA . ARG A 1 336 ? -8.775 -10.377 26.250 1.00 52.16 336 ARG A CA 1
ATOM 2711 C C . ARG A 1 336 ? -8.066 -10.968 25.040 1.00 52.16 336 ARG A C 1
ATOM 2713 O O . ARG A 1 336 ? -6.974 -11.522 25.188 1.00 52.16 336 ARG A O 1
ATOM 2720 N N . THR A 1 337 ? -8.715 -10.886 23.886 1.00 60.19 337 THR A N 1
ATOM 2721 C CA . THR A 1 337 ? -8.136 -11.217 22.586 1.00 60.19 337 THR A CA 1
ATOM 2722 C C . THR A 1 337 ? -8.678 -10.283 21.522 1.00 60.19 337 THR A C 1
ATOM 2724 O O . THR A 1 337 ? -9.888 -10.150 21.370 1.00 60.19 337 THR A O 1
ATOM 2727 N N . GLY A 1 338 ? -7.766 -9.694 20.753 1.00 74.44 338 GLY A N 1
ATOM 2728 C CA . GLY A 1 338 ? -8.062 -9.015 19.497 1.00 74.44 338 GLY A CA 1
ATOM 2729 C C . GLY A 1 338 ? -7.493 -9.776 18.300 1.00 74.44 338 GLY A C 1
ATOM 2730 O O . GLY A 1 338 ? -7.011 -10.899 18.433 1.00 74.44 338 GLY A O 1
ATOM 2731 N N . LEU A 1 339 ? -7.506 -9.131 17.138 1.00 82.38 339 LEU A N 1
ATOM 2732 C CA . LEU A 1 339 ? -6.856 -9.538 15.898 1.00 82.38 339 LEU A CA 1
ATOM 2733 C C . LEU A 1 339 ? -5.348 -9.219 15.969 1.00 82.38 339 LEU A C 1
ATOM 2735 O O . LEU A 1 339 ? -4.977 -8.045 15.860 1.00 82.38 339 LEU A O 1
ATOM 2739 N N . PRO A 1 340 ? -4.449 -10.206 16.140 1.00 85.00 340 PRO A N 1
ATOM 2740 C CA . PRO A 1 340 ? -3.012 -9.965 16.105 1.00 85.00 340 PRO A CA 1
ATOM 2741 C C . PRO A 1 340 ? -2.546 -9.699 14.668 1.00 85.00 340 PRO A C 1
ATOM 2743 O O . PRO A 1 340 ? -2.508 -10.609 13.835 1.00 85.00 340 PRO A O 1
ATOM 2746 N N . VAL A 1 341 ? -2.121 -8.464 14.394 1.00 90.00 341 VAL A N 1
ATOM 2747 C CA . VAL A 1 341 ? -1.343 -8.128 13.192 1.00 90.00 341 VAL A CA 1
ATOM 2748 C C . VAL A 1 341 ? 0.091 -7.842 13.623 1.00 90.00 341 VAL A C 1
ATOM 2750 O O . VAL A 1 341 ? 0.338 -7.069 14.550 1.00 90.00 341 VAL A O 1
ATOM 2753 N N . GLY A 1 342 ? 1.056 -8.503 12.993 1.00 91.44 342 GLY A N 1
ATOM 2754 C CA . GLY A 1 342 ? 2.424 -8.543 13.492 1.00 91.44 342 GLY A CA 1
ATOM 2755 C C . GLY A 1 342 ? 3.482 -8.808 12.438 1.00 91.44 342 GLY A C 1
ATOM 2756 O O . GLY A 1 342 ? 3.221 -8.839 11.235 1.00 91.44 342 GLY A O 1
ATOM 2757 N N . VAL A 1 343 ? 4.711 -8.992 12.912 1.00 93.50 343 VAL A N 1
ATOM 2758 C CA . VAL A 1 343 ? 5.877 -9.331 12.104 1.00 93.50 343 VAL A CA 1
ATOM 2759 C C . VAL A 1 343 ? 6.717 -10.414 12.778 1.00 93.50 343 VAL A C 1
ATOM 2761 O O . VAL A 1 343 ? 6.943 -10.399 13.987 1.00 93.50 343 VAL A O 1
ATOM 2764 N N . MET A 1 344 ? 7.163 -11.376 11.975 1.00 90.81 344 MET A N 1
ATOM 2765 C CA . MET A 1 344 ? 8.165 -12.377 12.323 1.00 90.81 344 MET A CA 1
ATOM 2766 C C . MET A 1 344 ? 9.483 -12.030 11.633 1.00 90.81 344 MET A C 1
ATOM 2768 O O . MET A 1 344 ? 9.530 -11.824 10.412 1.00 90.81 344 MET A O 1
ATOM 2772 N N . VAL A 1 345 ? 10.560 -11.995 12.412 1.00 85.94 345 VAL A N 1
ATOM 2773 C CA . VAL A 1 345 ? 11.919 -11.691 11.958 1.00 85.94 345 VAL A CA 1
ATOM 2774 C C . VAL A 1 345 ? 12.864 -12.666 12.649 1.00 85.94 345 VAL A C 1
ATOM 2776 O O . VAL A 1 345 ? 12.938 -12.697 13.869 1.00 85.94 345 VAL A O 1
ATOM 2779 N N . ASP A 1 346 ? 13.570 -13.481 11.864 1.00 79.44 346 ASP A N 1
ATOM 2780 C CA . ASP A 1 346 ? 14.562 -14.452 12.367 1.00 79.44 346 ASP A CA 1
ATOM 2781 C C . ASP A 1 346 ? 14.040 -15.473 13.411 1.00 79.44 346 ASP A C 1
ATOM 2783 O O . ASP A 1 346 ? 14.802 -16.081 14.154 1.00 79.44 346 ASP A O 1
ATOM 2787 N N . GLY A 1 347 ? 12.721 -15.694 13.448 1.00 79.50 347 GLY A N 1
ATOM 2788 C CA . GLY A 1 347 ? 12.054 -16.605 14.389 1.00 79.50 347 GLY A CA 1
ATOM 2789 C C . GLY A 1 347 ? 11.494 -15.926 15.642 1.00 79.50 347 GLY A C 1
ATOM 2790 O O . GLY A 1 347 ? 10.609 -16.495 16.274 1.00 79.50 347 GLY A O 1
ATOM 2791 N N . GLU A 1 348 ? 11.926 -14.702 15.947 1.00 82.38 348 GLU A N 1
ATOM 2792 C CA . GLU A 1 348 ? 11.281 -13.832 16.934 1.00 82.38 348 GLU A CA 1
ATOM 2793 C C . GLU A 1 348 ? 10.012 -13.201 16.332 1.00 82.38 348 GLU A C 1
ATOM 2795 O O . GLU A 1 348 ? 9.951 -12.916 15.127 1.00 82.38 348 GLU A O 1
ATOM 2800 N N . ASN A 1 349 ? 8.982 -12.985 17.157 1.00 85.69 349 ASN A N 1
ATOM 2801 C CA . ASN A 1 349 ? 7.704 -12.428 16.723 1.00 85.69 349 ASN A CA 1
ATOM 2802 C C . ASN A 1 349 ? 7.216 -11.281 17.619 1.00 85.69 349 ASN A C 1
ATOM 2804 O O . ASN A 1 349 ? 7.254 -11.348 18.845 1.00 85.69 349 ASN A O 1
ATOM 2808 N N . TYR A 1 350 ? 6.670 -10.247 16.984 1.00 86.81 350 TYR A N 1
ATOM 2809 C CA . TYR A 1 350 ? 5.988 -9.135 17.644 1.00 86.81 350 TYR A CA 1
ATOM 2810 C C . TYR A 1 350 ? 4.672 -8.853 16.926 1.00 86.81 350 TYR A C 1
ATOM 2812 O O . TYR A 1 350 ? 4.564 -9.071 15.718 1.00 86.81 350 TYR A O 1
ATOM 2820 N N . TYR A 1 351 ? 3.654 -8.425 17.664 1.00 85.69 351 TYR A N 1
ATOM 2821 C CA . TYR A 1 351 ? 2.338 -8.110 17.120 1.00 85.69 351 TYR A CA 1
ATOM 2822 C C . TYR A 1 351 ? 1.639 -7.055 17.968 1.00 85.69 351 TYR A C 1
ATOM 2824 O O . TYR A 1 351 ? 1.892 -6.931 19.167 1.00 85.69 351 TYR A O 1
ATOM 2832 N N . ILE A 1 352 ? 0.723 -6.344 17.323 1.00 80.62 352 ILE A N 1
ATOM 2833 C CA . ILE A 1 352 ? -0.211 -5.414 17.942 1.00 80.62 352 ILE A CA 1
ATOM 2834 C C . ILE A 1 352 ? -1.598 -6.077 17.850 1.00 80.62 352 ILE A C 1
ATOM 2836 O O . ILE A 1 352 ? -1.990 -6.499 16.756 1.00 80.62 352 ILE A O 1
ATOM 2840 N N . PRO A 1 353 ? -2.330 -6.251 18.965 1.00 77.69 353 PRO A N 1
ATOM 2841 C CA . PRO A 1 353 ? -3.689 -6.777 18.935 1.00 77.69 353 PRO A CA 1
ATOM 2842 C C . PRO A 1 353 ? -4.692 -5.639 18.697 1.00 77.69 353 PRO A C 1
ATOM 2844 O O . PRO A 1 353 ? -4.931 -4.807 19.570 1.00 77.69 353 PRO A O 1
ATOM 2847 N N . PHE A 1 354 ? -5.304 -5.611 17.516 1.00 80.25 354 PHE A N 1
ATOM 2848 C CA . PHE A 1 354 ? -6.391 -4.680 17.191 1.00 80.25 354 PHE A CA 1
ATOM 2849 C C . PHE A 1 354 ? -7.722 -5.272 17.645 1.00 80.25 354 PHE A C 1
ATOM 2851 O O . PHE A 1 354 ? -7.878 -6.485 17.621 1.00 80.25 354 PHE A O 1
ATOM 2858 N N . MET A 1 355 ? -8.700 -4.455 18.038 1.00 75.94 355 MET A N 1
ATOM 2859 C CA . MET A 1 355 ? -9.994 -4.956 18.544 1.00 75.94 355 MET A CA 1
ATOM 2860 C C . MET A 1 355 ? -9.894 -5.843 19.810 1.00 75.94 355 MET A C 1
ATOM 2862 O O . MET A 1 355 ? -10.764 -6.672 20.038 1.00 75.94 355 MET A O 1
ATOM 2866 N N . ASP A 1 356 ? -8.867 -5.677 20.656 1.00 72.69 356 ASP A N 1
ATOM 2867 C CA . ASP A 1 356 ? -8.808 -6.353 21.966 1.00 72.69 356 ASP A CA 1
ATOM 2868 C C . ASP A 1 356 ? -9.776 -5.695 22.972 1.00 72.69 356 ASP A C 1
ATOM 2870 O O . ASP A 1 356 ? -9.426 -4.741 23.677 1.00 72.69 356 ASP A O 1
ATOM 2874 N N . PHE A 1 357 ? -11.018 -6.181 23.011 1.00 65.94 357 PHE A N 1
ATOM 2875 C CA . PHE A 1 357 ? -12.042 -5.773 23.977 1.00 65.94 357 PHE A CA 1
ATOM 2876 C C . PHE A 1 357 ? -12.337 -6.878 25.001 1.00 65.94 357 PHE A C 1
ATOM 2878 O O . PHE A 1 357 ? -12.093 -8.063 24.768 1.00 65.94 357 PHE A O 1
ATOM 2885 N N . MET A 1 358 ? -12.869 -6.494 26.164 1.00 56.16 358 MET A N 1
ATOM 2886 C CA . MET A 1 358 ? -13.476 -7.426 27.102 1.00 56.16 358 MET A CA 1
ATOM 2887 C C . MET A 1 358 ? -14.777 -7.931 26.480 1.00 56.16 358 MET A C 1
ATOM 2889 O O . MET A 1 358 ? -15.801 -7.257 26.524 1.00 56.16 358 MET A O 1
ATOM 2893 N N . ILE A 1 359 ? -14.737 -9.121 25.881 1.00 52.59 359 ILE A N 1
ATOM 2894 C CA . ILE A 1 359 ? -15.961 -9.798 25.454 1.00 52.59 359 ILE A CA 1
ATOM 2895 C C . ILE A 1 359 ? -16.833 -10.007 26.701 1.00 52.59 359 ILE A C 1
ATOM 2897 O O . ILE A 1 359 ? -16.351 -10.543 27.706 1.00 52.59 359 ILE A O 1
ATOM 2901 N N . ASN A 1 360 ? -18.088 -9.546 26.647 1.00 47.22 360 ASN A N 1
ATOM 2902 C CA . ASN A 1 360 ? -19.046 -9.737 27.735 1.00 47.22 360 ASN A CA 1
ATOM 2903 C C . ASN A 1 360 ? -19.175 -11.233 28.063 1.00 47.22 360 ASN A C 1
ATOM 2905 O O . ASN A 1 360 ? -19.071 -12.097 27.192 1.00 47.22 360 ASN A O 1
ATOM 2909 N N . GLU A 1 361 ? -19.350 -11.525 29.349 1.00 50.22 361 GLU A N 1
ATOM 2910 C CA . GLU A 1 361 ? -19.286 -12.877 29.902 1.00 50.22 361 GLU A CA 1
ATOM 2911 C C . GLU A 1 361 ? -20.210 -13.850 29.145 1.00 50.22 361 GLU A C 1
ATOM 2913 O O . GLU A 1 361 ? -21.400 -13.599 28.983 1.00 50.22 361 GLU A O 1
ATOM 2918 N N . PHE A 1 362 ? -19.689 -14.999 28.713 1.00 50.44 362 PHE A N 1
ATOM 2919 C CA . PHE A 1 362 ? -20.512 -16.044 28.102 1.00 50.44 362 PHE A CA 1
ATOM 2920 C C . PHE A 1 362 ? -21.275 -16.832 29.185 1.00 50.44 362 PHE A C 1
ATOM 2922 O O . PHE A 1 362 ? -20.789 -17.858 29.652 1.00 50.44 362 PHE A O 1
ATOM 2929 N N . TRP A 1 363 ? -22.453 -16.345 29.601 1.00 51.84 363 TRP A N 1
ATOM 2930 C CA . TRP A 1 363 ? -23.249 -16.831 30.750 1.00 51.84 363 TRP A CA 1
ATOM 2931 C C . TRP A 1 363 ? -23.847 -18.254 30.586 1.00 51.84 363 TRP A C 1
ATOM 2933 O O . TRP A 1 363 ? -25.053 -18.458 30.736 1.00 51.84 363 TRP A O 1
ATOM 2943 N N . PHE A 1 364 ? -23.030 -19.288 30.355 1.00 56.84 364 PHE A N 1
ATOM 2944 C CA . PHE A 1 364 ? -23.509 -20.673 30.267 1.00 56.84 364 PHE A CA 1
ATOM 2945 C C . PHE A 1 364 ? -23.728 -21.297 31.666 1.00 56.84 364 PHE A C 1
ATOM 2947 O O . PHE A 1 364 ? -22.770 -21.437 32.440 1.00 56.84 364 PHE A O 1
ATOM 2954 N N . PRO A 1 365 ? -24.958 -21.722 32.029 1.00 59.66 365 PRO A N 1
ATOM 2955 C CA . PRO A 1 365 ? -25.231 -22.340 33.327 1.00 59.66 365 PRO A CA 1
ATOM 2956 C C . PRO A 1 365 ? -24.605 -23.736 33.433 1.00 59.66 365 PRO A C 1
ATOM 2958 O O . PRO A 1 365 ? -24.911 -24.627 32.635 1.00 59.66 365 PRO A O 1
ATOM 2961 N N . ILE A 1 366 ? -23.789 -23.992 34.465 1.00 61.12 366 ILE A N 1
ATOM 2962 C CA . ILE A 1 366 ? -23.073 -25.277 34.598 1.00 61.12 366 ILE A CA 1
ATOM 2963 C C . ILE A 1 366 ? -24.025 -26.476 34.757 1.00 61.12 366 ILE A C 1
ATOM 2965 O O . ILE A 1 366 ? -23.648 -27.610 34.475 1.00 61.12 366 ILE A O 1
ATOM 2969 N N . GLN A 1 367 ? -25.274 -26.244 35.179 1.00 64.69 367 GLN A N 1
ATOM 2970 C CA . GLN A 1 367 ? -26.307 -27.279 35.302 1.00 64.69 367 GLN A CA 1
ATOM 2971 C C . GLN A 1 367 ? -26.765 -27.845 33.946 1.00 64.69 367 GLN A C 1
ATOM 2973 O O . GLN A 1 367 ? -27.446 -28.869 33.930 1.00 64.69 367 GLN A O 1
ATOM 2978 N N . LEU A 1 368 ? -26.416 -27.190 32.832 1.00 69.25 368 LEU A N 1
ATOM 2979 C CA . LEU A 1 368 ? -26.636 -27.691 31.474 1.00 69.25 368 LEU A CA 1
ATOM 2980 C C . LEU A 1 368 ? -25.484 -28.585 30.980 1.00 69.25 368 LEU A C 1
ATOM 2982 O O . LEU A 1 368 ? -25.628 -29.215 29.933 1.00 69.25 368 LEU A O 1
ATOM 2986 N N . LEU A 1 369 ? -24.369 -28.689 31.718 1.00 72.81 369 LEU A N 1
ATOM 2987 C CA . LEU A 1 369 ? -23.327 -29.684 31.452 1.00 72.81 369 LEU A CA 1
ATOM 2988 C C . LEU A 1 369 ? -23.703 -31.060 32.050 1.00 72.81 369 LEU A C 1
ATOM 2990 O O . LEU A 1 369 ? -24.325 -31.131 33.115 1.00 72.81 369 LEU A O 1
ATOM 2994 N N . PRO A 1 370 ? -23.279 -32.180 31.434 1.00 80.00 370 PRO A N 1
ATOM 2995 C CA . PRO A 1 370 ? -23.436 -33.511 32.016 1.00 80.00 370 PRO A CA 1
ATOM 2996 C C . PRO A 1 370 ? -22.712 -33.651 33.367 1.00 80.00 370 PRO A C 1
ATOM 2998 O O . PRO A 1 370 ? -21.626 -33.105 33.569 1.00 80.00 370 PRO A O 1
ATOM 3001 N N . GLN A 1 371 ? -23.255 -34.448 34.294 1.00 78.56 371 GLN A N 1
ATOM 3002 C CA . GLN A 1 371 ? -22.556 -34.714 35.559 1.00 78.56 371 GLN A CA 1
ATOM 3003 C C . GLN A 1 371 ? -21.206 -35.403 35.314 1.00 78.56 371 GLN A C 1
ATOM 3005 O O . GLN A 1 371 ? -21.141 -36.456 34.683 1.00 78.56 371 GLN A O 1
ATOM 3010 N N . GLY A 1 372 ? -20.133 -34.815 35.852 1.00 76.12 372 GLY A N 1
ATOM 3011 C CA . GLY A 1 372 ? -18.761 -35.297 35.662 1.00 76.12 372 GLY A CA 1
ATOM 3012 C C . GLY A 1 372 ? -18.105 -34.872 34.342 1.00 76.12 372 GLY A C 1
ATOM 3013 O O . GLY A 1 372 ? -17.031 -35.376 34.023 1.00 76.12 372 GLY A O 1
ATOM 3014 N N . PHE A 1 373 ? -18.718 -33.961 33.578 1.00 77.06 373 PHE A N 1
ATOM 3015 C CA . PHE A 1 373 ? -18.113 -33.378 32.382 1.00 77.06 373 PHE A CA 1
ATOM 3016 C C . PHE A 1 373 ? -16.814 -32.628 32.720 1.00 77.06 373 PHE A C 1
ATOM 3018 O O . PHE A 1 373 ? -16.797 -31.773 33.606 1.00 77.06 373 PHE A O 1
ATOM 3025 N N . ASN A 1 374 ? -15.721 -32.929 32.010 1.00 75.19 374 ASN A N 1
ATOM 3026 C CA . ASN A 1 374 ? -14.443 -32.254 32.232 1.00 75.19 374 ASN A CA 1
ATOM 3027 C C . ASN A 1 374 ? -14.366 -30.939 31.444 1.00 75.19 374 ASN A C 1
ATOM 3029 O O . ASN A 1 374 ? -13.798 -30.891 30.353 1.00 75.19 374 ASN A O 1
ATOM 3033 N N . TYR A 1 375 ? -14.889 -29.871 32.041 1.00 66.50 375 TYR A N 1
ATOM 3034 C CA . TYR A 1 375 ? -14.876 -28.519 31.481 1.00 66.50 375 TYR A CA 1
ATOM 3035 C C . TYR A 1 375 ? -13.464 -27.943 31.255 1.00 66.50 375 TYR A C 1
ATOM 3037 O O . TYR A 1 375 ? -13.315 -27.027 30.458 1.00 66.50 375 TYR A O 1
ATOM 3045 N N . THR A 1 376 ? -12.411 -28.499 31.872 1.00 67.88 376 THR A N 1
ATOM 3046 C CA . THR A 1 376 ? -11.017 -28.057 31.629 1.00 67.88 376 THR A CA 1
ATOM 3047 C C . THR A 1 376 ? -10.438 -28.521 30.284 1.00 67.88 376 THR A C 1
ATOM 3049 O O . THR A 1 376 ? -9.342 -28.109 29.909 1.00 67.88 376 THR A O 1
ATOM 3052 N N . ASN A 1 377 ? -11.147 -29.382 29.544 1.00 75.75 377 ASN A N 1
ATOM 3053 C CA . ASN A 1 377 ? -10.793 -29.758 28.177 1.00 75.75 377 ASN A CA 1
ATOM 3054 C C . ASN A 1 377 ? -11.561 -28.870 27.186 1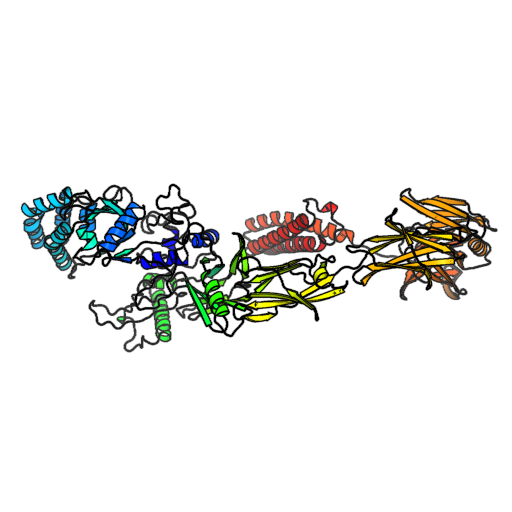.00 75.75 377 ASN A C 1
ATOM 3056 O O . ASN A 1 377 ? -12.698 -29.182 26.838 1.00 75.75 377 ASN A O 1
ATOM 3060 N N . TYR A 1 378 ? -10.923 -27.792 26.722 1.00 69.88 378 TYR A N 1
ATOM 3061 C CA . TYR A 1 378 ? -11.526 -26.810 25.814 1.00 69.88 378 TYR A CA 1
ATOM 3062 C C . TYR A 1 378 ? -12.123 -27.432 24.545 1.00 69.88 378 TYR A C 1
ATOM 3064 O O . TYR A 1 378 ? -13.275 -27.159 24.234 1.00 69.88 378 TYR A O 1
ATOM 3072 N N . THR A 1 379 ? -11.418 -28.346 23.869 1.00 74.00 379 THR A N 1
ATOM 3073 C CA . THR A 1 379 ? -11.937 -29.016 22.660 1.00 74.00 379 THR A CA 1
ATOM 3074 C C . THR A 1 379 ? -13.221 -29.802 22.939 1.00 74.00 379 THR A C 1
ATOM 3076 O O . THR A 1 379 ? -14.151 -29.774 22.138 1.00 74.00 379 THR A O 1
ATOM 3079 N N . LEU A 1 380 ? -13.298 -30.482 24.089 1.00 77.44 380 LEU A N 1
ATOM 3080 C CA . LEU A 1 380 ? -14.507 -31.201 24.503 1.00 77.44 380 LEU A CA 1
ATOM 3081 C C . LEU A 1 380 ? -15.636 -30.235 24.895 1.00 77.44 380 LEU A C 1
ATOM 3083 O O . LEU A 1 380 ? -16.799 -30.527 24.624 1.00 77.44 380 LEU A O 1
ATOM 3087 N N . LEU A 1 381 ? -15.301 -29.102 25.523 1.00 74.44 381 LEU A N 1
ATOM 3088 C CA . LEU A 1 381 ? -16.256 -28.059 25.892 1.00 74.44 381 LEU A CA 1
ATOM 3089 C C . LEU A 1 381 ? -16.874 -27.404 24.654 1.00 74.44 381 LEU A C 1
ATOM 3091 O O . LEU A 1 381 ? -18.095 -27.434 24.546 1.00 74.44 381 LEU A O 1
ATOM 3095 N N . SER A 1 382 ? -16.075 -26.910 23.701 1.00 74.31 382 SER A N 1
ATOM 3096 C CA . SER A 1 382 ? -16.589 -26.323 22.454 1.00 74.31 382 SER A CA 1
ATOM 3097 C C . SER A 1 382 ? -17.486 -27.317 21.708 1.00 74.31 382 SER A C 1
ATOM 3099 O O . SER A 1 382 ? -18.630 -26.997 21.411 1.00 74.31 382 SER A O 1
ATOM 3101 N N . GLN A 1 383 ? -17.053 -28.573 21.534 1.00 80.94 383 GLN A N 1
ATOM 3102 C CA . GLN A 1 383 ? -17.885 -29.621 20.919 1.00 80.94 383 GLN A CA 1
ATOM 3103 C C . GLN A 1 383 ? -19.218 -29.865 21.653 1.00 80.94 383 GLN A C 1
ATOM 3105 O O . GLN A 1 383 ? -20.220 -30.185 21.013 1.00 80.94 383 GLN A O 1
ATOM 3110 N N . TYR A 1 384 ? -19.259 -29.723 22.983 1.00 81.75 384 TYR A N 1
ATOM 3111 C CA . TYR A 1 384 ? -20.508 -29.830 23.741 1.00 81.75 384 TYR A CA 1
ATOM 3112 C C . TYR A 1 384 ? -21.407 -28.602 23.572 1.00 81.75 384 TYR A C 1
ATOM 3114 O O . TYR A 1 384 ? -22.612 -28.766 23.394 1.00 81.75 384 TYR A O 1
ATOM 3122 N N . LEU A 1 385 ? -20.836 -27.396 23.616 1.00 76.94 385 LEU A N 1
ATOM 3123 C CA . LEU A 1 385 ? -21.551 -26.131 23.433 1.00 76.94 385 LEU A CA 1
ATOM 3124 C C . LEU A 1 385 ? -22.257 -26.094 22.071 1.00 76.94 385 LEU A C 1
ATOM 3126 O O . LEU A 1 385 ? -23.473 -25.921 22.013 1.00 76.94 385 LEU A O 1
ATOM 3130 N N . VAL A 1 386 ? -21.525 -26.419 21.006 1.00 80.94 386 VAL A N 1
ATOM 3131 C CA . VAL A 1 386 ? -22.042 -26.557 19.637 1.00 80.94 386 VAL A CA 1
ATOM 3132 C C . VAL A 1 386 ? -23.177 -27.583 19.559 1.00 80.94 386 VAL A C 1
ATOM 3134 O O . VAL A 1 386 ? -24.258 -27.302 19.036 1.00 80.94 386 VAL A O 1
ATOM 3137 N N . ALA A 1 387 ? -22.973 -28.784 20.113 1.00 84.62 387 ALA A N 1
ATOM 3138 C CA . ALA A 1 387 ? -23.992 -29.834 20.109 1.00 84.62 387 ALA A CA 1
ATOM 3139 C C . ALA A 1 387 ? -25.249 -29.448 20.916 1.00 84.62 387 ALA A C 1
ATOM 3141 O O . ALA A 1 387 ? -26.362 -29.821 20.536 1.00 84.62 387 ALA A O 1
ATOM 3142 N N . PHE A 1 388 ? -25.085 -28.689 22.003 1.00 84.31 388 PHE A N 1
ATOM 3143 C CA . PHE A 1 388 ? -26.180 -28.152 22.804 1.00 84.31 388 PHE A CA 1
ATOM 3144 C C . PHE A 1 388 ? -26.970 -27.089 22.030 1.00 84.31 388 PHE A C 1
ATOM 3146 O O . PHE A 1 388 ? -28.188 -27.220 21.904 1.00 84.31 388 PHE A O 1
ATOM 3153 N N . THR A 1 389 ? -26.299 -26.089 21.452 1.00 81.06 389 THR A N 1
ATOM 3154 C CA . THR A 1 389 ? -26.941 -25.026 20.662 1.00 81.06 389 THR A CA 1
ATOM 3155 C C . THR A 1 389 ? -27.667 -25.604 19.443 1.00 81.06 389 THR A C 1
ATOM 3157 O O . THR A 1 389 ? -28.827 -25.271 19.211 1.00 81.06 389 THR A O 1
ATOM 3160 N N . ARG A 1 390 ? -27.076 -26.574 18.728 1.00 86.00 390 ARG A N 1
ATOM 3161 C CA . ARG A 1 390 ? -27.743 -27.296 17.622 1.00 86.00 390 ARG A CA 1
ATOM 3162 C C . ARG A 1 390 ? -29.011 -28.033 18.071 1.00 86.00 390 ARG A C 1
ATOM 3164 O O . ARG A 1 390 ? -30.007 -28.034 17.348 1.00 86.00 390 ARG A O 1
ATOM 3171 N N . ALA A 1 391 ? -29.010 -28.638 19.260 1.00 86.25 391 ALA A N 1
ATOM 3172 C CA . ALA A 1 391 ? -30.203 -29.277 19.822 1.00 86.25 391 ALA A CA 1
ATOM 3173 C C . ALA A 1 391 ? -31.265 -28.252 20.268 1.00 86.25 391 ALA A C 1
ATOM 3175 O O . ALA A 1 391 ? -32.462 -28.493 20.100 1.00 86.25 391 ALA A O 1
ATOM 3176 N N . TYR A 1 392 ? -30.839 -27.101 20.791 1.00 83.88 392 TYR A N 1
ATOM 3177 C CA . TYR A 1 392 ? -31.715 -25.995 21.176 1.00 83.88 392 TYR A CA 1
ATOM 3178 C C . TYR A 1 392 ? -32.398 -25.357 19.957 1.00 83.88 392 TYR A C 1
ATOM 3180 O O . TYR A 1 392 ? -33.622 -25.213 19.954 1.00 83.88 392 TYR A O 1
ATOM 3188 N N . ALA A 1 393 ? -31.641 -25.106 18.883 1.00 84.25 393 ALA A N 1
ATOM 3189 C CA . ALA A 1 393 ? -32.141 -24.624 17.597 1.00 84.25 393 ALA A CA 1
ATOM 3190 C C . ALA A 1 393 ? -33.279 -25.512 17.058 1.00 84.25 393 ALA A C 1
ATOM 3192 O O . ALA A 1 393 ? -34.397 -25.058 16.792 1.00 84.25 393 ALA A O 1
ATOM 3193 N N . GLN A 1 394 ? -33.027 -26.826 17.016 1.00 90.56 394 GLN A N 1
ATOM 3194 C CA . GLN A 1 394 ? -34.004 -27.841 16.612 1.00 90.56 394 GLN A CA 1
ATOM 3195 C C . GLN A 1 394 ? -35.226 -27.902 17.542 1.00 90.56 394 GLN A C 1
ATOM 3197 O O . GLN A 1 394 ? -36.342 -28.121 17.071 1.00 90.56 394 GLN A O 1
ATOM 3202 N N . GLN A 1 395 ? -35.050 -27.699 18.853 1.00 90.94 395 GLN A N 1
ATOM 3203 C CA . GLN A 1 395 ? -36.154 -27.667 19.818 1.00 90.94 395 GLN A CA 1
ATOM 3204 C C . GLN A 1 395 ? -37.048 -26.427 19.647 1.00 90.94 395 GLN A C 1
ATOM 3206 O O . GLN A 1 395 ? -38.258 -26.508 19.878 1.00 90.94 395 GLN A O 1
ATOM 3211 N N . LYS A 1 396 ? -36.464 -25.283 19.281 1.00 88.00 396 LYS A N 1
ATOM 3212 C CA . LYS A 1 396 ? -37.155 -23.996 19.134 1.00 88.00 396 LYS A CA 1
ATOM 3213 C C . LYS A 1 396 ? -37.718 -23.740 17.731 1.00 88.00 396 LYS A C 1
ATOM 3215 O O . LYS A 1 396 ? -38.585 -22.881 17.607 1.00 88.00 396 LYS A O 1
ATOM 3220 N N . ASN A 1 397 ? -37.285 -24.500 16.720 1.00 87.50 397 ASN A N 1
ATOM 3221 C CA . ASN A 1 397 ? -37.538 -24.235 15.297 1.00 87.50 397 ASN A CA 1
ATOM 3222 C C . ASN A 1 397 ? -36.968 -22.864 14.880 1.00 87.50 397 ASN A C 1
ATOM 3224 O O . ASN A 1 397 ? -37.682 -21.997 14.380 1.00 87.50 397 ASN A O 1
ATOM 3228 N N . MET A 1 398 ? -35.671 -22.703 15.118 1.00 86.44 398 MET A N 1
ATOM 3229 C CA . MET A 1 398 ? -34.852 -21.556 14.724 1.00 86.44 398 MET A CA 1
ATOM 3230 C C . MET A 1 398 ? -33.553 -22.078 14.080 1.00 86.44 398 MET A C 1
ATOM 3232 O O . MET A 1 398 ? -33.258 -23.276 14.167 1.00 86.44 398 MET A O 1
ATOM 3236 N N . THR A 1 399 ? -32.810 -21.215 13.399 1.00 80.94 399 THR A N 1
ATOM 3237 C CA . THR A 1 399 ? -31.476 -21.503 12.851 1.00 80.94 399 THR A CA 1
ATOM 3238 C C . THR A 1 399 ? -30.434 -21.665 13.971 1.00 80.94 399 THR A C 1
ATOM 3240 O O . THR A 1 399 ? -30.760 -21.563 15.156 1.00 80.94 399 THR A O 1
ATOM 3243 N N . TYR A 1 400 ? -29.186 -21.994 13.632 1.00 77.75 400 TYR A N 1
ATOM 3244 C CA . TYR A 1 400 ? -28.129 -22.135 14.642 1.00 77.75 400 TYR A CA 1
ATOM 3245 C C . TYR A 1 400 ? -27.708 -20.760 15.181 1.00 77.75 400 TYR A C 1
ATOM 3247 O O . TYR A 1 400 ? -27.524 -20.584 16.379 1.00 77.75 400 TYR A O 1
ATOM 3255 N N . GLU A 1 401 ? -27.692 -19.774 14.296 1.00 73.44 401 GLU A N 1
ATOM 3256 C CA . GLU A 1 401 ? -27.379 -18.371 14.513 1.00 73.44 401 GLU A CA 1
ATOM 3257 C C . GLU A 1 401 ? -28.448 -17.713 15.407 1.00 73.44 401 GLU A C 1
ATOM 3259 O O . GLU A 1 401 ? -28.125 -17.177 16.465 1.00 73.44 401 GLU A O 1
ATOM 3264 N N . GLU A 1 402 ? -29.738 -17.876 15.080 1.00 73.69 402 GLU A N 1
ATOM 3265 C CA . GLU A 1 402 ? -30.858 -17.448 15.945 1.00 73.69 402 GLU A CA 1
ATOM 3266 C C . GLU A 1 402 ? -30.843 -18.153 17.323 1.00 73.69 402 GLU A C 1
ATOM 3268 O O . GLU A 1 402 ? -31.356 -17.622 18.311 1.00 73.69 402 GLU A O 1
ATOM 3273 N N . ALA A 1 403 ? -30.276 -19.363 17.413 1.00 75.25 403 ALA A N 1
ATOM 3274 C CA . ALA A 1 403 ? -30.139 -20.089 18.675 1.00 75.25 403 ALA A CA 1
ATOM 3275 C C . ALA A 1 403 ? -28.960 -19.603 19.527 1.00 75.25 403 ALA A C 1
ATOM 3277 O O . ALA A 1 403 ? -29.069 -19.631 20.751 1.00 75.25 403 ALA A O 1
ATOM 3278 N N . LEU A 1 404 ? -27.861 -19.153 18.916 1.00 69.62 404 LEU A N 1
ATOM 3279 C CA . LEU A 1 404 ? -26.764 -18.481 19.616 1.00 69.62 404 LEU A CA 1
ATOM 3280 C C . LEU A 1 404 ? -27.238 -17.133 20.198 1.00 69.62 404 LEU A C 1
ATOM 3282 O O . LEU A 1 404 ? -26.944 -16.847 21.362 1.00 69.62 404 LEU A O 1
ATOM 3286 N N . GLU A 1 405 ? -28.058 -16.376 19.454 1.00 64.81 405 GLU A N 1
ATOM 3287 C CA . GLU A 1 405 ? -28.723 -15.149 19.932 1.00 64.81 405 GLU A CA 1
ATOM 3288 C C . GLU A 1 405 ? -29.618 -15.414 21.158 1.00 64.81 405 GLU A C 1
ATOM 3290 O O . GLU A 1 405 ? -29.422 -14.826 22.223 1.00 64.81 405 GLU A O 1
ATOM 3295 N N . ASP A 1 406 ? -30.575 -16.346 21.060 1.00 67.25 406 ASP A N 1
ATOM 3296 C CA . ASP A 1 406 ? -31.512 -16.667 22.155 1.00 67.25 406 ASP A CA 1
ATOM 3297 C C . ASP A 1 406 ? -30.836 -17.374 23.355 1.00 67.25 406 ASP A C 1
ATOM 3299 O O . ASP A 1 406 ? -31.424 -17.454 24.437 1.00 67.25 406 ASP A O 1
ATOM 3303 N N . LEU A 1 407 ? -29.593 -17.853 23.201 1.00 63.38 407 LEU A N 1
ATOM 3304 C CA . LEU A 1 407 ? -28.751 -18.401 24.276 1.00 63.38 407 LEU A CA 1
ATOM 3305 C C . LEU A 1 407 ? -27.723 -17.411 24.849 1.00 63.38 407 LEU A C 1
ATOM 3307 O O . LEU A 1 407 ? -27.001 -17.788 25.773 1.00 63.38 407 LEU A O 1
ATOM 3311 N N . TRP A 1 408 ? -27.675 -16.169 24.356 1.00 55.03 408 TRP A N 1
ATOM 3312 C CA . TRP A 1 408 ? -26.765 -15.116 24.826 1.00 55.03 408 TRP A CA 1
ATOM 3313 C C . TRP A 1 408 ? -25.286 -15.524 24.700 1.00 55.03 408 TRP A C 1
ATOM 3315 O O . TRP A 1 408 ? -24.460 -15.261 25.580 1.00 55.03 408 TRP A O 1
ATOM 3325 N N . TYR A 1 409 ? -24.934 -16.170 23.584 1.00 57.34 409 TYR A N 1
ATOM 3326 C CA . TYR A 1 409 ? -23.541 -16.172 23.143 1.00 57.34 409 TYR A CA 1
ATOM 3327 C C . TYR A 1 409 ? -23.122 -14.729 22.824 1.00 57.34 409 TYR A C 1
ATOM 3329 O O . TYR A 1 409 ? -23.964 -13.939 22.388 1.00 57.34 409 TYR A O 1
ATOM 3337 N N . PRO A 1 410 ? -21.845 -14.356 23.022 1.00 52.03 410 PRO A N 1
ATOM 3338 C CA . PRO A 1 410 ? -21.350 -13.030 22.672 1.00 52.03 410 PRO A CA 1
ATOM 3339 C C . PRO A 1 410 ? -21.265 -12.862 21.146 1.00 52.03 410 PRO A C 1
ATOM 3341 O O . PRO A 1 410 ? -20.193 -12.918 20.541 1.00 52.03 410 PRO A O 1
ATOM 3344 N N . HIS A 1 411 ? -22.425 -12.645 20.526 1.00 47.78 411 HIS A N 1
ATOM 3345 C CA . HIS A 1 411 ? -22.575 -12.287 19.125 1.00 47.78 411 HIS A CA 1
ATOM 3346 C C . HIS A 1 411 ? -21.944 -10.922 18.866 1.00 47.78 411 HIS A C 1
ATOM 3348 O O . HIS A 1 411 ? -22.572 -9.874 18.997 1.00 47.78 411 HIS A O 1
ATOM 3354 N N . ALA A 1 412 ? -20.686 -10.949 18.438 1.00 56.97 412 ALA A N 1
ATOM 3355 C CA . ALA A 1 412 ? -20.186 -9.892 17.590 1.00 56.97 412 ALA A CA 1
ATOM 3356 C C . ALA A 1 412 ? -20.748 -10.098 16.180 1.00 56.97 412 ALA A C 1
ATOM 3358 O O . ALA A 1 412 ? -20.567 -11.165 15.586 1.00 56.97 412 ALA A O 1
ATOM 3359 N N . HIS A 1 413 ? -21.412 -9.064 15.664 1.00 62.50 413 HIS A N 1
ATOM 3360 C CA . HIS A 1 413 ? -21.952 -9.020 14.307 1.00 62.50 413 HIS A CA 1
ATOM 3361 C C . HIS A 1 413 ? -20.884 -9.373 13.256 1.00 62.50 413 HIS A C 1
ATOM 3363 O O . HIS A 1 413 ? -19.696 -9.160 13.528 1.00 62.50 413 HIS A O 1
ATOM 3369 N N . PRO A 1 414 ? -21.281 -9.843 12.053 1.00 68.00 414 PRO A N 1
ATOM 3370 C CA . PRO A 1 414 ? -20.355 -10.096 10.954 1.00 68.00 414 PRO A CA 1
ATOM 3371 C C . PRO A 1 414 ? -19.333 -8.970 10.772 1.00 68.00 414 PRO A C 1
ATOM 3373 O O . PRO A 1 414 ? -19.632 -7.792 11.001 1.00 68.00 414 PRO A O 1
ATOM 3376 N N . TYR A 1 415 ? -18.120 -9.328 10.351 1.00 77.25 415 TYR A N 1
ATOM 3377 C CA . TYR A 1 415 ? -17.119 -8.331 9.970 1.00 77.25 415 TYR A CA 1
ATOM 3378 C C . TYR A 1 415 ? -17.658 -7.375 8.886 1.00 77.25 415 TYR A C 1
ATOM 3380 O O . TYR A 1 415 ? -18.551 -7.744 8.125 1.00 77.25 415 TYR A O 1
ATOM 3388 N N . PRO A 1 416 ? -17.116 -6.146 8.794 1.00 78.44 416 PRO A N 1
ATOM 3389 C CA . PRO A 1 416 ? -17.462 -5.219 7.725 1.00 78.44 416 PRO A CA 1
ATOM 3390 C C . PRO A 1 416 ? -17.231 -5.815 6.330 1.00 78.44 416 PRO A C 1
ATOM 3392 O O . PRO A 1 416 ? -16.148 -6.324 6.048 1.00 78.44 416 PRO A O 1
ATOM 3395 N N . ASP A 1 417 ? -18.178 -5.578 5.413 1.00 79.75 417 ASP A N 1
ATOM 3396 C CA . ASP A 1 417 ? -18.078 -5.860 3.963 1.00 79.75 417 ASP A CA 1
ATOM 3397 C C . ASP A 1 417 ? -16.905 -5.132 3.259 1.00 79.75 417 ASP A C 1
ATOM 3399 O O . ASP A 1 417 ? -16.767 -5.169 2.035 1.00 79.75 417 ASP A O 1
ATOM 3403 N N . SER A 1 418 ? -16.083 -4.389 4.006 1.00 89.38 418 SER A N 1
ATOM 3404 C CA . SER A 1 418 ? -14.920 -3.680 3.493 1.00 89.38 418 SER A CA 1
ATOM 3405 C C . SER A 1 418 ? -13.692 -3.928 4.375 1.00 89.38 418 SER A C 1
ATOM 3407 O O . SER A 1 418 ? -13.822 -3.925 5.604 1.00 89.38 418 SER A O 1
ATOM 3409 N N . PRO A 1 419 ? -12.492 -4.060 3.781 1.00 94.06 419 PRO A N 1
ATOM 3410 C CA . PRO A 1 419 ? -11.256 -4.243 4.524 1.00 94.06 419 PRO A CA 1
ATOM 3411 C C . PRO A 1 419 ? -11.010 -3.161 5.579 1.00 94.06 419 PRO A C 1
ATOM 3413 O O . PRO A 1 419 ? -11.104 -1.961 5.314 1.00 94.06 419 PRO A O 1
ATOM 3416 N N . MET A 1 420 ? -10.631 -3.619 6.765 1.00 93.31 420 MET A N 1
ATOM 3417 C CA . MET A 1 420 ? -10.227 -2.798 7.899 1.00 93.31 420 MET A CA 1
ATOM 3418 C C . MET A 1 420 ? -8.790 -2.313 7.695 1.00 93.31 420 MET A C 1
ATOM 3420 O O . MET A 1 420 ? -8.026 -2.964 6.986 1.00 93.31 420 MET A O 1
ATOM 3424 N N . ALA A 1 421 ? -8.390 -1.207 8.320 1.00 95.25 421 ALA A N 1
ATOM 3425 C CA . ALA A 1 421 ? -7.024 -0.688 8.244 1.00 95.25 421 ALA A CA 1
ATOM 3426 C C . ALA A 1 421 ? -6.496 -0.333 9.636 1.00 95.25 421 ALA A C 1
ATOM 3428 O O . ALA A 1 421 ? -7.208 0.238 10.460 1.00 95.25 421 ALA A O 1
ATOM 3429 N N . PHE A 1 422 ? -5.239 -0.695 9.881 1.00 91.81 422 PHE A N 1
ATOM 3430 C CA . PHE A 1 422 ? -4.621 -0.711 11.201 1.00 91.81 422 PHE A CA 1
ATOM 3431 C C . PHE A 1 422 ? -3.254 -0.026 11.175 1.00 91.81 422 PHE A C 1
ATOM 3433 O O . PHE A 1 422 ? -2.468 -0.252 10.250 1.00 91.81 422 PHE A O 1
ATOM 3440 N N . ASP A 1 423 ? -2.953 0.789 12.189 1.00 90.62 423 ASP A N 1
ATOM 3441 C CA . ASP A 1 423 ? -1.631 1.396 12.364 1.00 90.62 423 ASP A CA 1
ATOM 3442 C C . ASP A 1 423 ? -0.635 0.358 12.879 1.00 90.62 423 ASP A C 1
ATOM 3444 O O . ASP A 1 423 ? -0.731 -0.105 14.012 1.00 90.62 423 ASP A O 1
ATOM 3448 N N . VAL A 1 424 ? 0.336 -0.004 12.048 1.00 90.69 424 VAL A N 1
ATOM 3449 C CA . VAL A 1 424 ? 1.372 -0.990 12.378 1.00 90.69 424 VAL A CA 1
ATOM 3450 C C . VAL A 1 424 ? 2.769 -0.370 12.318 1.00 90.69 424 VAL A C 1
ATOM 3452 O O . VAL A 1 424 ? 3.760 -1.063 12.077 1.00 90.69 424 VAL A O 1
ATOM 3455 N N . THR A 1 425 ? 2.858 0.945 12.545 1.00 89.19 425 THR A N 1
ATOM 3456 C CA . THR A 1 425 ? 4.115 1.706 12.572 1.00 89.19 425 THR A CA 1
ATOM 3457 C C . THR A 1 425 ? 5.138 1.090 13.531 1.00 89.19 425 THR A C 1
ATOM 3459 O O . THR A 1 425 ? 6.282 0.879 13.132 1.00 89.19 425 THR A O 1
ATOM 3462 N N . ASP A 1 426 ? 4.718 0.691 14.733 1.00 83.44 426 ASP A N 1
ATOM 3463 C CA . ASP A 1 426 ? 5.575 0.115 15.780 1.00 83.44 426 ASP A CA 1
ATOM 3464 C C . ASP A 1 426 ? 6.242 -1.210 15.340 1.00 83.44 426 ASP A C 1
ATOM 3466 O O . ASP A 1 426 ? 7.310 -1.574 15.840 1.00 83.44 426 ASP A O 1
ATOM 3470 N N . LEU A 1 427 ? 5.685 -1.918 14.341 1.00 87.88 427 LEU A N 1
ATOM 3471 C CA . LEU A 1 427 ? 6.343 -3.090 13.747 1.00 87.88 427 LEU A CA 1
ATOM 3472 C C . LEU A 1 427 ? 7.639 -2.704 13.012 1.00 87.88 427 LEU A C 1
ATOM 3474 O O . LEU A 1 427 ? 8.577 -3.499 12.994 1.00 87.88 427 LEU A O 1
ATOM 3478 N N . LEU A 1 428 ? 7.732 -1.498 12.434 1.00 87.94 428 LEU A N 1
ATOM 3479 C CA . LEU A 1 428 ? 8.983 -0.995 11.856 1.00 87.94 428 LEU A CA 1
ATOM 3480 C C . LEU A 1 428 ? 10.035 -0.775 12.942 1.00 87.94 428 LEU A C 1
ATOM 3482 O O . LEU A 1 428 ? 11.180 -1.186 12.761 1.00 87.94 428 LEU A O 1
ATOM 3486 N N . ASP A 1 429 ? 9.662 -0.173 14.071 1.00 85.00 429 ASP A N 1
ATOM 3487 C CA . ASP A 1 429 ? 10.586 0.073 15.181 1.00 85.00 429 ASP A CA 1
ATOM 3488 C C . ASP A 1 429 ? 11.042 -1.218 15.868 1.00 85.00 429 ASP A C 1
ATOM 3490 O O . ASP A 1 429 ? 12.220 -1.342 16.214 1.00 85.00 429 ASP A O 1
ATOM 3494 N N . TYR A 1 430 ? 10.190 -2.243 15.923 1.00 86.88 430 TYR A N 1
ATOM 3495 C CA . TYR A 1 430 ? 10.609 -3.589 16.312 1.00 86.88 430 TYR A CA 1
ATOM 3496 C C . TYR A 1 430 ? 11.632 -4.204 15.336 1.00 86.88 430 TYR A C 1
ATOM 3498 O O . TYR A 1 430 ? 12.655 -4.733 15.777 1.00 86.88 430 TYR A O 1
ATOM 3506 N N . ILE A 1 431 ? 11.432 -4.087 14.012 1.00 90.06 431 ILE A N 1
ATOM 3507 C CA . ILE A 1 431 ? 12.432 -4.543 13.024 1.00 90.06 431 ILE A CA 1
ATOM 3508 C C . ILE A 1 431 ? 13.739 -3.744 13.185 1.00 90.06 431 ILE A C 1
ATOM 3510 O O . ILE A 1 431 ? 14.817 -4.336 13.175 1.00 90.06 431 ILE A O 1
ATOM 3514 N N . ARG A 1 432 ? 13.676 -2.418 13.382 1.00 88.50 432 ARG A N 1
ATOM 3515 C CA . ARG A 1 432 ? 14.856 -1.558 13.614 1.00 88.50 432 ARG A CA 1
ATOM 3516 C C . ARG A 1 432 ? 15.627 -1.985 14.861 1.00 88.50 432 ARG A C 1
ATOM 3518 O O . ARG A 1 432 ? 16.852 -2.096 14.793 1.00 88.50 432 ARG A O 1
ATOM 3525 N N . TYR A 1 433 ? 14.927 -2.266 15.960 1.00 87.31 433 TYR A N 1
ATOM 3526 C CA . TYR A 1 433 ? 15.509 -2.786 17.196 1.00 87.31 433 TYR A CA 1
ATOM 3527 C C . TYR A 1 433 ? 16.200 -4.135 16.963 1.00 87.31 433 TYR A C 1
ATOM 3529 O O . TYR A 1 433 ? 17.403 -4.252 17.201 1.00 87.31 433 TYR A O 1
ATOM 3537 N N . LEU A 1 434 ? 15.492 -5.125 16.406 1.00 85.75 434 LEU A N 1
ATOM 3538 C CA . LEU A 1 434 ? 16.072 -6.441 16.128 1.00 85.75 434 LEU A CA 1
ATOM 3539 C C . LEU A 1 434 ? 17.298 -6.352 15.214 1.00 85.75 434 LEU A C 1
ATOM 3541 O O . LEU A 1 434 ? 18.328 -6.934 15.530 1.00 85.75 434 LEU A O 1
ATOM 3545 N N . VAL A 1 435 ? 17.243 -5.598 14.116 1.00 87.44 435 VAL A N 1
ATOM 3546 C CA . VAL A 1 435 ? 18.377 -5.479 13.181 1.00 87.44 435 VAL A CA 1
ATOM 3547 C C . VAL A 1 435 ? 19.569 -4.727 13.797 1.00 87.44 435 VAL A C 1
ATOM 3549 O O . VAL A 1 435 ? 20.716 -4.982 13.429 1.00 87.44 435 VAL A O 1
ATOM 3552 N N . SER A 1 436 ? 19.329 -3.837 14.763 1.00 87.00 436 SER A N 1
ATOM 3553 C CA . SER A 1 436 ? 20.392 -3.121 15.485 1.00 87.00 436 SER A CA 1
ATOM 3554 C C . SER A 1 436 ? 21.032 -3.948 16.605 1.00 87.00 436 SER A C 1
ATOM 3556 O O . SER A 1 436 ? 22.183 -3.699 16.962 1.00 87.00 436 SER A O 1
ATOM 3558 N N . ASN A 1 437 ? 20.307 -4.925 17.160 1.00 84.38 437 ASN A N 1
ATOM 3559 C CA . ASN A 1 437 ? 20.712 -5.680 18.349 1.00 84.38 437 ASN A CA 1
ATOM 3560 C C . ASN A 1 437 ? 20.943 -7.187 18.117 1.00 84.38 437 ASN A C 1
ATOM 3562 O O . ASN A 1 437 ? 21.500 -7.840 18.999 1.00 84.38 437 ASN A O 1
ATOM 3566 N N . SER A 1 438 ? 20.553 -7.738 16.964 1.00 80.25 438 SER A N 1
ATOM 3567 C CA . SER A 1 438 ? 20.720 -9.152 16.606 1.00 80.25 438 SER A CA 1
ATOM 3568 C C . SER A 1 438 ? 22.036 -9.436 15.878 1.00 80.25 438 SER A C 1
ATOM 3570 O O . SER A 1 438 ? 22.570 -8.615 15.127 1.00 80.25 438 SER A O 1
ATOM 3572 N N . ASP A 1 439 ? 22.506 -10.673 16.033 1.00 80.25 439 ASP A N 1
ATOM 3573 C CA . ASP A 1 439 ? 23.589 -11.274 15.259 1.00 80.25 439 ASP A CA 1
ATOM 3574 C C . ASP A 1 439 ? 23.136 -11.778 13.864 1.00 80.25 439 ASP A C 1
ATOM 3576 O O . ASP A 1 439 ? 23.874 -12.504 13.192 1.00 80.25 439 ASP A O 1
ATOM 3580 N N . VAL A 1 440 ? 21.958 -11.374 13.377 1.00 73.00 440 VAL A N 1
ATOM 3581 C CA . VAL A 1 440 ? 21.444 -11.722 12.040 1.00 73.00 440 VAL A CA 1
ATOM 3582 C C . VAL A 1 440 ? 21.029 -10.479 11.248 1.00 73.00 440 VAL A C 1
ATOM 3584 O O . VAL A 1 440 ? 20.631 -9.454 11.797 1.00 73.00 440 VAL A O 1
ATOM 3587 N N . ALA A 1 441 ? 21.170 -10.571 9.924 1.00 81.38 441 ALA A N 1
ATOM 3588 C CA . ALA A 1 441 ? 20.793 -9.553 8.951 1.00 81.38 441 ALA A CA 1
ATOM 3589 C C . ALA A 1 441 ? 19.612 -10.062 8.093 1.00 81.38 441 ALA A C 1
ATOM 3591 O O . ALA A 1 441 ? 19.827 -10.707 7.062 1.00 81.38 441 ALA A O 1
ATOM 3592 N N . PRO A 1 442 ? 18.357 -9.852 8.524 1.00 82.69 442 PRO A N 1
ATOM 3593 C CA . PRO A 1 442 ? 17.182 -10.386 7.847 1.00 82.69 442 PRO A CA 1
ATOM 3594 C C . PRO A 1 442 ? 16.935 -9.664 6.517 1.00 82.69 442 PRO A C 1
ATOM 3596 O O . PRO A 1 442 ? 16.471 -8.531 6.482 1.00 82.69 442 PRO A O 1
ATOM 3599 N N . MET A 1 443 ? 17.172 -10.350 5.396 1.00 83.44 443 MET A N 1
ATOM 3600 C CA . MET A 1 443 ? 16.853 -9.823 4.058 1.00 83.44 443 MET A CA 1
ATOM 3601 C C . MET A 1 443 ? 15.334 -9.675 3.819 1.00 83.44 443 MET A C 1
ATOM 3603 O O . MET A 1 443 ? 14.908 -8.916 2.950 1.00 83.44 443 MET A O 1
ATOM 3607 N N . TYR A 1 444 ? 14.509 -10.378 4.605 1.00 89.44 444 TYR A N 1
ATOM 3608 C CA . TYR A 1 444 ? 13.046 -10.311 4.577 1.00 89.44 444 TYR A CA 1
ATOM 3609 C C . TYR A 1 444 ? 12.466 -10.314 5.993 1.00 89.44 444 TYR A C 1
ATOM 3611 O O . TYR A 1 444 ? 12.933 -11.066 6.847 1.00 89.44 444 TYR A O 1
ATOM 3619 N N . ALA A 1 445 ? 11.396 -9.549 6.187 1.00 92.12 445 ALA A N 1
ATOM 3620 C CA . ALA A 1 445 ? 10.490 -9.640 7.322 1.00 92.12 445 ALA A CA 1
ATOM 3621 C C . ALA A 1 445 ? 9.198 -10.345 6.872 1.00 92.12 445 ALA A C 1
ATOM 3623 O O . ALA A 1 445 ? 8.745 -10.161 5.738 1.00 92.12 445 ALA A O 1
ATOM 3624 N N . THR A 1 446 ? 8.607 -11.169 7.735 1.00 94.44 446 THR A N 1
ATOM 3625 C CA . THR A 1 446 ? 7.348 -11.867 7.433 1.00 94.44 446 THR A CA 1
ATOM 3626 C C . THR A 1 446 ? 6.243 -11.261 8.276 1.00 94.44 446 THR A C 1
ATOM 3628 O O . THR A 1 446 ? 6.039 -11.646 9.424 1.00 94.44 446 THR A O 1
ATOM 3631 N N . PHE A 1 447 ? 5.557 -10.275 7.714 1.00 95.31 447 PHE A N 1
ATOM 3632 C CA . PHE A 1 447 ? 4.366 -9.701 8.324 1.00 95.31 447 PHE A CA 1
ATOM 3633 C C . PHE A 1 447 ? 3.229 -10.718 8.277 1.00 95.31 447 PHE A C 1
ATOM 3635 O O . PHE A 1 447 ? 3.155 -11.515 7.342 1.00 95.31 447 PHE A O 1
ATOM 3642 N N . TYR A 1 448 ? 2.349 -10.705 9.269 1.00 94.75 448 TYR A N 1
ATOM 3643 C CA . TYR A 1 448 ? 1.243 -11.648 9.355 1.00 94.75 448 TYR A CA 1
ATOM 3644 C C . TYR A 1 448 ? 0.015 -11.042 10.023 1.00 94.75 448 TYR A C 1
ATOM 3646 O O . TYR A 1 448 ? 0.122 -10.123 10.832 1.00 94.75 448 TYR A O 1
ATOM 3654 N N . VAL A 1 449 ? -1.134 -11.625 9.713 1.00 93.25 449 VAL A N 1
ATOM 3655 C CA . VAL A 1 449 ? -2.323 -11.606 10.559 1.00 93.25 449 VAL A CA 1
ATOM 3656 C C . VAL A 1 449 ? -2.648 -13.053 10.929 1.00 93.25 449 VAL A C 1
ATOM 3658 O O . VAL A 1 449 ? -2.503 -13.951 10.098 1.00 93.25 449 VAL A O 1
ATOM 3661 N N . ASN A 1 450 ? -3.020 -13.308 12.182 1.00 88.75 450 ASN A N 1
ATOM 3662 C CA . ASN A 1 450 ? -3.443 -14.635 12.633 1.00 88.75 450 ASN A CA 1
ATOM 3663 C C . ASN A 1 450 ? -4.896 -14.561 13.106 1.00 88.75 450 ASN A C 1
ATOM 3665 O O . ASN A 1 450 ? -5.191 -13.820 14.040 1.00 88.75 450 ASN A O 1
ATOM 3669 N N . VAL A 1 451 ? -5.787 -15.304 12.452 1.00 87.00 451 VAL A N 1
ATOM 3670 C CA . VAL A 1 451 ? -7.237 -15.268 12.699 1.00 87.00 451 VAL A CA 1
ATOM 3671 C C . VAL A 1 451 ? -7.681 -16.631 13.211 1.00 87.00 451 VAL A C 1
ATOM 3673 O O . VAL A 1 451 ? -7.270 -17.656 12.659 1.00 87.00 451 VAL A O 1
ATOM 3676 N N . SER A 1 452 ? -8.466 -16.648 14.287 1.00 81.00 452 SER A N 1
ATOM 3677 C CA . SER A 1 452 ? -9.033 -17.883 14.835 1.00 81.00 452 SER A CA 1
ATOM 3678 C C . SER A 1 452 ? -10.370 -18.211 14.182 1.00 81.00 452 SER A C 1
ATOM 3680 O O . SER A 1 452 ? -10.974 -17.364 13.533 1.00 81.00 452 SER A O 1
ATOM 3682 N N . ASP A 1 453 ? -10.830 -19.424 14.427 1.00 80.88 453 ASP A N 1
ATOM 3683 C CA . ASP A 1 453 ? -12.222 -19.743 14.707 1.00 80.88 453 ASP A CA 1
ATOM 3684 C C . ASP A 1 453 ? -12.247 -20.430 16.093 1.00 80.88 453 ASP A C 1
ATOM 3686 O O . ASP A 1 453 ? -11.312 -21.146 16.466 1.00 80.88 453 ASP A O 1
ATOM 3690 N N . GLY A 1 454 ? -13.241 -20.123 16.919 1.00 73.19 454 GLY A N 1
ATOM 3691 C CA . GLY A 1 454 ? -13.326 -20.531 18.319 1.00 73.19 454 GLY A CA 1
ATOM 3692 C C . GLY A 1 454 ? -14.144 -21.804 18.549 1.00 73.19 454 GLY A C 1
ATOM 3693 O O . GLY A 1 454 ? -13.969 -22.459 19.587 1.00 73.19 454 GLY A O 1
ATOM 3694 N N . LEU A 1 455 ? -15.026 -22.167 17.612 1.00 74.81 455 LEU A N 1
ATOM 3695 C CA . LEU A 1 455 ? -15.986 -23.261 17.758 1.00 74.81 455 LEU A CA 1
ATOM 3696 C C . LEU A 1 455 ? -15.935 -24.209 16.545 1.00 74.81 455 LEU A C 1
ATOM 3698 O O . LEU A 1 455 ? -15.845 -23.753 15.419 1.00 74.81 455 LEU A O 1
ATOM 3702 N N . PRO A 1 456 ? -15.975 -25.540 16.752 1.00 78.75 456 PRO A N 1
ATOM 3703 C CA . PRO A 1 456 ? -16.078 -26.506 15.663 1.00 78.75 456 PRO A CA 1
ATOM 3704 C C . PRO A 1 456 ? -17.561 -26.765 15.345 1.00 78.75 456 PRO A C 1
ATOM 3706 O O . PRO A 1 456 ? -18.141 -27.737 15.851 1.00 78.75 456 PRO A O 1
ATOM 3709 N N . ASP A 1 457 ? -18.197 -25.866 14.594 1.00 78.19 457 ASP A N 1
ATOM 3710 C CA . ASP A 1 457 ? -19.631 -25.887 14.280 1.00 78.19 457 ASP A CA 1
ATOM 3711 C C . ASP A 1 457 ? -20.003 -25.756 12.802 1.00 78.19 457 ASP A C 1
ATOM 3713 O O . ASP A 1 457 ? -21.145 -25.418 12.477 1.00 78.19 457 ASP A O 1
ATOM 3717 N N . ASP A 1 458 ? -19.103 -26.166 11.910 1.00 82.94 458 ASP A N 1
ATOM 3718 C CA . ASP A 1 458 ? -19.286 -26.170 10.454 1.00 82.94 458 ASP A CA 1
ATOM 3719 C C . ASP A 1 458 ? -19.552 -24.761 9.855 1.00 82.94 458 ASP A C 1
ATOM 3721 O O . ASP A 1 458 ? -19.814 -24.654 8.651 1.00 82.94 458 ASP A O 1
ATOM 3725 N N . ILE A 1 459 ? -19.463 -23.688 10.656 1.00 79.06 459 ILE A N 1
ATOM 3726 C CA . ILE A 1 459 ? -19.237 -22.318 10.184 1.00 79.06 459 ILE A CA 1
ATOM 3727 C C . ILE A 1 459 ? -17.747 -22.180 9.828 1.00 79.06 459 ILE A C 1
ATOM 3729 O O . ILE A 1 459 ? -16.899 -22.980 10.217 1.00 79.06 459 ILE A O 1
ATOM 3733 N N . ALA A 1 460 ? -17.441 -21.214 8.970 1.00 84.00 460 ALA A N 1
ATOM 3734 C CA . ALA A 1 460 ? -16.085 -20.823 8.629 1.00 84.00 460 ALA A CA 1
ATOM 3735 C C . ALA A 1 460 ? -16.101 -19.386 8.098 1.00 84.00 460 ALA A C 1
ATOM 3737 O O . ALA A 1 460 ? -17.160 -18.804 7.833 1.00 84.00 460 ALA A O 1
ATOM 3738 N N . GLY A 1 461 ? -14.913 -18.846 7.852 1.00 88.12 461 GLY A N 1
ATOM 3739 C CA . GLY A 1 461 ? -14.755 -17.583 7.148 1.00 88.12 461 GLY A CA 1
ATOM 3740 C C . GLY A 1 461 ? -13.470 -17.514 6.342 1.00 88.12 461 GLY A C 1
ATOM 3741 O O . GLY A 1 461 ? -12.781 -18.511 6.134 1.00 88.12 461 GLY A O 1
ATOM 3742 N N . ASP A 1 462 ? -13.144 -16.314 5.890 1.00 93.19 462 ASP A N 1
ATOM 3743 C CA . ASP A 1 462 ? -12.118 -16.058 4.892 1.00 93.19 462 ASP A CA 1
ATOM 3744 C C . ASP A 1 462 ? -11.344 -14.773 5.217 1.00 93.19 462 ASP A C 1
ATOM 3746 O O . ASP A 1 462 ? -11.912 -13.736 5.557 1.00 93.19 462 ASP A O 1
ATOM 3750 N N . VAL A 1 463 ? -10.019 -14.822 5.078 1.00 94.25 463 VAL A N 1
ATOM 3751 C CA . VAL A 1 463 ? -9.136 -13.652 5.150 1.00 94.25 463 VAL A CA 1
ATOM 3752 C C . VAL A 1 463 ? -8.798 -13.212 3.731 1.00 94.25 463 VAL A C 1
ATOM 3754 O O . VAL A 1 463 ? -8.225 -13.974 2.946 1.00 94.25 463 VAL A O 1
ATOM 3757 N N . TYR A 1 464 ? -9.113 -11.963 3.402 1.00 93.81 464 TYR A N 1
ATOM 3758 C CA . TYR A 1 464 ? -8.926 -11.384 2.074 1.00 93.81 464 TYR A CA 1
ATOM 3759 C C . TYR A 1 464 ? -8.193 -10.037 2.142 1.00 93.81 464 TYR A C 1
ATOM 3761 O O . TYR A 1 464 ? -8.050 -9.423 3.197 1.00 93.81 464 TYR A O 1
ATOM 3769 N N . ASN A 1 465 ? -7.668 -9.577 1.004 1.00 92.75 465 ASN A N 1
ATOM 3770 C CA . ASN A 1 465 ? -7.040 -8.258 0.835 1.00 92.75 465 ASN A CA 1
ATOM 3771 C C . ASN A 1 465 ? -5.950 -7.859 1.868 1.00 92.75 465 ASN A C 1
ATOM 3773 O O . ASN A 1 465 ? -5.656 -6.667 1.988 1.00 92.75 465 ASN A O 1
ATOM 3777 N N . PHE A 1 466 ? -5.317 -8.797 2.594 1.00 96.25 466 PHE A N 1
ATOM 3778 C CA . PHE A 1 466 ? -4.229 -8.448 3.521 1.00 96.25 466 PHE A CA 1
ATOM 3779 C C . PHE A 1 466 ? -3.123 -7.716 2.751 1.00 96.25 466 PHE A C 1
ATOM 3781 O O . PHE A 1 466 ? -2.523 -8.276 1.836 1.00 96.25 466 PHE A O 1
ATOM 3788 N N . THR A 1 467 ? -2.902 -6.443 3.072 1.00 97.06 467 THR A N 1
ATOM 3789 C CA . THR A 1 467 ? -2.077 -5.522 2.284 1.00 97.06 467 THR A CA 1
ATOM 3790 C C . THR A 1 467 ? -1.324 -4.579 3.204 1.00 97.06 467 THR A C 1
ATOM 3792 O O . THR A 1 467 ? -1.906 -3.965 4.092 1.00 97.06 467 THR A O 1
ATOM 3795 N N . LEU A 1 468 ? -0.025 -4.426 2.970 1.00 95.94 468 LEU A N 1
ATOM 3796 C CA . LEU A 1 468 ? 0.828 -3.511 3.723 1.00 95.94 468 LEU A CA 1
ATOM 3797 C C . LEU A 1 468 ? 1.061 -2.254 2.901 1.00 95.94 468 LEU A C 1
ATOM 3799 O O . LEU A 1 468 ? 1.569 -2.334 1.779 1.00 95.94 468 LEU A O 1
ATOM 3803 N N . LEU A 1 469 ? 0.713 -1.107 3.472 1.00 94.94 469 LEU A N 1
ATOM 3804 C CA . LEU A 1 469 ? 0.877 0.208 2.868 1.00 94.94 469 LEU A CA 1
ATOM 3805 C C . LEU A 1 469 ? 1.953 0.975 3.636 1.00 94.94 469 LEU A C 1
ATOM 3807 O O . LEU A 1 469 ? 1.817 1.177 4.840 1.00 94.94 469 LEU A O 1
ATOM 3811 N N . ILE A 1 470 ? 3.002 1.429 2.955 1.00 90.56 470 ILE A N 1
ATOM 3812 C CA . ILE A 1 470 ? 4.015 2.307 3.553 1.00 90.56 470 ILE A CA 1
ATOM 3813 C C . ILE A 1 470 ? 3.743 3.759 3.164 1.00 90.56 470 ILE A C 1
ATOM 3815 O O . ILE A 1 470 ? 3.353 4.030 2.028 1.00 90.56 470 ILE A O 1
ATOM 3819 N N . ASN A 1 471 ? 3.937 4.689 4.093 1.00 88.69 471 ASN A N 1
ATOM 3820 C CA . ASN A 1 471 ? 3.824 6.116 3.817 1.00 88.69 471 ASN A CA 1
ATOM 3821 C C . ASN A 1 471 ? 5.119 6.641 3.177 1.00 88.69 471 ASN A C 1
ATOM 3823 O O . ASN A 1 471 ? 6.190 6.560 3.778 1.00 88.69 471 ASN A O 1
ATOM 3827 N N . ILE A 1 472 ? 5.011 7.212 1.977 1.00 79.25 472 ILE A N 1
ATOM 3828 C CA . ILE A 1 472 ? 6.080 7.957 1.306 1.00 79.25 472 ILE A CA 1
ATOM 3829 C C . ILE A 1 472 ? 5.526 9.342 0.973 1.00 79.25 472 ILE A C 1
ATOM 3831 O O . ILE A 1 472 ? 4.627 9.471 0.144 1.00 79.25 472 ILE A O 1
ATOM 3835 N N . ASN A 1 473 ? 6.061 10.389 1.609 1.00 79.69 473 ASN A N 1
ATOM 3836 C CA . ASN A 1 473 ? 5.664 11.787 1.385 1.00 79.69 473 ASN A CA 1
ATOM 3837 C C . ASN A 1 473 ? 4.141 12.039 1.502 1.00 79.69 473 ASN A C 1
ATOM 3839 O O . ASN A 1 473 ? 3.562 12.752 0.685 1.00 79.69 473 ASN A O 1
ATOM 3843 N N . ASN A 1 474 ? 3.499 11.451 2.518 1.00 80.19 474 ASN A N 1
ATOM 3844 C CA . ASN A 1 474 ? 2.049 11.472 2.773 1.00 80.19 474 ASN A CA 1
ATOM 3845 C C . ASN A 1 474 ? 1.192 10.747 1.717 1.00 80.19 474 ASN A C 1
ATOM 3847 O O . ASN A 1 474 ? -0.016 10.972 1.629 1.00 80.19 474 ASN A O 1
ATOM 3851 N N . HIS A 1 475 ? 1.792 9.825 0.960 1.00 84.69 475 HIS A N 1
ATOM 3852 C CA . HIS A 1 475 ? 1.093 8.904 0.069 1.00 84.69 475 HIS A CA 1
ATOM 3853 C C . HIS A 1 475 ? 1.342 7.449 0.481 1.00 84.69 475 HIS A C 1
ATOM 3855 O O . HIS A 1 475 ? 2.484 7.002 0.588 1.00 84.69 475 HIS A O 1
ATOM 3861 N N . TYR A 1 476 ? 0.261 6.694 0.684 1.00 89.00 476 TYR A N 1
ATOM 3862 C CA . TYR A 1 476 ? 0.322 5.271 1.014 1.00 89.00 476 TYR A CA 1
ATOM 3863 C C . TYR A 1 476 ? 0.559 4.417 -0.236 1.00 89.00 476 TYR A C 1
ATOM 3865 O O . TYR A 1 476 ? -0.252 4.409 -1.161 1.00 89.00 476 TYR A O 1
ATOM 3873 N N . VAL A 1 477 ? 1.668 3.674 -0.250 1.00 87.94 477 VAL A N 1
ATOM 3874 C CA . VAL A 1 477 ? 2.094 2.813 -1.362 1.00 87.94 477 VAL A CA 1
ATOM 3875 C C . VAL A 1 477 ? 2.094 1.345 -0.914 1.00 87.94 477 VAL A C 1
ATOM 3877 O O . VAL A 1 477 ? 2.742 1.026 0.087 1.00 87.94 477 VAL A O 1
ATOM 3880 N N . PRO A 1 478 ? 1.425 0.420 -1.630 1.00 91.06 478 PRO A N 1
ATOM 3881 C CA . PRO A 1 478 ? 1.443 -0.996 -1.277 1.00 91.06 478 PRO A CA 1
ATOM 3882 C C . PRO A 1 478 ? 2.834 -1.616 -1.478 1.00 91.06 478 PRO A C 1
ATOM 3884 O O . PRO A 1 478 ? 3.393 -1.599 -2.578 1.00 91.06 478 PRO A O 1
ATOM 3887 N N . ILE A 1 479 ? 3.393 -2.197 -0.412 1.00 88.25 479 ILE A N 1
ATOM 3888 C CA . ILE A 1 479 ? 4.698 -2.885 -0.431 1.00 88.25 479 ILE A CA 1
ATOM 3889 C C . ILE A 1 479 ? 4.571 -4.406 -0.567 1.00 88.25 479 ILE A C 1
ATOM 3891 O O . ILE A 1 479 ? 5.473 -5.039 -1.116 1.00 88.25 479 ILE A O 1
ATOM 3895 N N . ALA A 1 480 ? 3.450 -4.974 -0.115 1.00 91.50 480 ALA A N 1
ATOM 3896 C CA . ALA A 1 480 ? 3.015 -6.343 -0.379 1.00 91.50 480 ALA A CA 1
ATOM 3897 C C . ALA A 1 480 ? 1.490 -6.443 -0.222 1.00 91.50 480 ALA A C 1
ATOM 3899 O O . ALA A 1 480 ? 0.898 -5.677 0.537 1.00 91.50 480 ALA A O 1
ATOM 3900 N N . SER A 1 481 ? 0.871 -7.392 -0.922 1.00 94.06 481 SER A N 1
ATOM 3901 C CA . SER A 1 481 ? -0.561 -7.689 -0.843 1.00 94.06 481 SER A CA 1
ATOM 3902 C C . SER A 1 481 ? -0.803 -9.187 -1.042 1.00 94.06 481 SER A C 1
ATOM 3904 O O . SER A 1 481 ? 0.042 -9.896 -1.600 1.00 94.06 481 SER A O 1
ATOM 3906 N N . LEU A 1 482 ? -1.932 -9.669 -0.537 1.00 90.88 482 LEU A N 1
ATOM 3907 C CA . LEU A 1 482 ? -2.369 -11.054 -0.571 1.00 90.88 482 LEU A CA 1
ATOM 3908 C C . LEU A 1 482 ? -3.047 -11.367 -1.915 1.00 90.88 482 LEU A C 1
ATOM 3910 O O . LEU A 1 482 ? -4.097 -10.824 -2.239 1.00 90.88 482 LEU A O 1
ATOM 3914 N N . ASN A 1 483 ? -2.457 -12.284 -2.685 1.00 82.94 483 ASN A N 1
ATOM 3915 C CA . ASN A 1 483 ? -2.881 -12.577 -4.064 1.00 82.94 483 ASN A CA 1
ATOM 3916 C C . ASN A 1 483 ? -4.184 -13.397 -4.193 1.00 82.94 483 ASN A C 1
ATOM 3918 O O . ASN A 1 483 ? -4.664 -13.589 -5.308 1.00 82.94 483 ASN A O 1
ATOM 3922 N N . GLN A 1 484 ? -4.705 -13.951 -3.095 1.00 88.75 484 GLN A N 1
ATOM 3923 C CA . GLN A 1 484 ? -5.893 -14.809 -3.060 1.00 88.75 484 GLN A CA 1
ATOM 3924 C C . GLN A 1 484 ? -6.483 -14.837 -1.646 1.00 88.75 484 GLN A C 1
ATOM 3926 O O . GLN A 1 484 ? -5.732 -14.766 -0.676 1.00 88.75 484 GLN A O 1
ATOM 3931 N N . THR A 1 485 ? -7.793 -15.016 -1.526 1.00 93.88 485 THR A N 1
ATOM 3932 C CA . THR A 1 485 ? -8.452 -15.299 -0.244 1.00 93.88 485 THR A CA 1
ATOM 3933 C C . THR A 1 485 ? -7.876 -16.567 0.412 1.00 93.88 485 THR A C 1
ATOM 3935 O O . THR A 1 485 ? -7.470 -17.505 -0.285 1.00 93.88 485 THR A O 1
ATOM 3938 N N . ILE A 1 486 ? -7.797 -16.588 1.747 1.00 94.94 486 ILE A N 1
ATOM 3939 C CA . ILE A 1 486 ? -7.356 -17.740 2.546 1.00 94.94 486 ILE A CA 1
ATOM 3940 C C . ILE A 1 486 ? -8.376 -18.018 3.647 1.00 94.94 486 ILE A C 1
ATOM 3942 O O . ILE A 1 486 ? -8.569 -17.188 4.533 1.00 94.94 486 ILE A O 1
ATOM 3946 N N . SER A 1 487 ? -8.943 -19.220 3.631 1.00 93.19 487 SER A N 1
ATOM 3947 C CA . SER A 1 487 ? -9.977 -19.614 4.583 1.00 93.19 487 SER A CA 1
ATOM 3948 C C . SER A 1 487 ? -9.451 -19.848 5.996 1.00 93.19 487 SER A C 1
ATOM 3950 O O . SER A 1 487 ? -8.340 -20.346 6.221 1.00 93.19 487 SER A O 1
ATOM 3952 N N . ILE A 1 488 ? -10.297 -19.478 6.947 1.00 90.06 488 ILE A N 1
ATOM 3953 C CA . ILE A 1 488 ? -10.207 -19.763 8.371 1.00 90.06 488 ILE A CA 1
ATOM 3954 C C . ILE A 1 488 ? -10.814 -21.163 8.570 1.00 90.06 488 ILE A C 1
ATOM 3956 O O . ILE A 1 488 ? -11.931 -21.401 8.110 1.00 90.06 488 ILE A O 1
ATOM 3960 N N . PRO A 1 489 ? -10.093 -22.124 9.170 1.00 86.56 489 PRO A N 1
ATOM 3961 C CA . PRO A 1 489 ? -10.624 -23.466 9.377 1.00 86.56 489 PRO A CA 1
ATOM 3962 C C . PRO A 1 489 ? -11.557 -23.521 10.595 1.00 86.56 489 PRO A C 1
ATOM 3964 O O . PRO A 1 489 ? -11.124 -23.148 11.683 1.00 86.56 489 PRO A O 1
ATOM 3967 N N . ASP A 1 490 ? -12.758 -24.076 10.391 1.00 85.31 490 ASP A N 1
ATOM 3968 C CA . ASP A 1 490 ? -13.749 -24.505 11.403 1.00 85.31 490 ASP A CA 1
ATOM 3969 C C . ASP A 1 490 ? -13.082 -25.002 12.702 1.00 85.31 490 ASP A C 1
ATOM 3971 O O . ASP A 1 490 ? -12.310 -25.973 12.697 1.00 85.31 490 ASP A O 1
ATOM 3975 N N . GLY A 1 491 ? -13.324 -24.294 13.810 1.00 75.81 491 GLY A N 1
ATOM 3976 C CA . GLY A 1 491 ? -12.754 -24.580 15.133 1.00 75.81 491 GLY A CA 1
ATOM 3977 C C . GLY A 1 491 ? -11.217 -24.605 15.218 1.00 75.81 491 GLY A C 1
ATOM 3978 O O . GLY A 1 491 ? -10.660 -25.360 16.027 1.00 75.81 491 GLY A O 1
ATOM 3979 N N . GLY A 1 492 ? -10.518 -23.843 14.370 1.00 81.00 492 GLY A N 1
ATOM 3980 C CA . GLY A 1 492 ? -9.056 -23.812 14.255 1.00 81.00 492 GLY A CA 1
ATOM 3981 C C . GLY A 1 492 ? -8.456 -22.400 14.191 1.00 81.00 492 GLY A C 1
ATOM 3982 O O . GLY A 1 492 ? -8.944 -21.462 14.805 1.00 81.00 492 GLY A O 1
ATOM 3983 N N . ASN A 1 493 ? -7.331 -22.227 13.490 1.00 86.50 493 ASN A N 1
ATOM 3984 C CA . ASN A 1 493 ? -6.792 -20.899 13.177 1.00 86.50 493 ASN A CA 1
ATOM 3985 C C . ASN A 1 493 ? -5.980 -20.893 11.875 1.00 86.50 493 ASN A C 1
ATOM 3987 O O . ASN A 1 493 ? -5.562 -21.940 11.373 1.00 86.50 493 ASN A O 1
ATOM 3991 N N . THR A 1 494 ? -5.780 -19.700 11.313 1.00 89.88 494 THR A N 1
ATOM 3992 C CA . THR A 1 494 ? -5.020 -19.478 10.080 1.00 89.88 494 THR A CA 1
ATOM 3993 C C . THR A 1 494 ? -4.067 -18.290 10.225 1.00 89.88 494 THR A C 1
ATOM 3995 O O . THR A 1 494 ? -4.467 -17.183 10.594 1.00 89.88 494 THR A O 1
ATOM 3998 N N . LEU A 1 495 ? -2.783 -18.521 9.932 1.00 91.06 495 LEU A N 1
ATOM 3999 C CA . LEU A 1 495 ? -1.747 -17.489 9.917 1.00 91.06 495 LEU A CA 1
ATOM 4000 C C . LEU A 1 495 ? -1.472 -17.085 8.466 1.00 91.06 495 LEU A C 1
ATOM 4002 O O . LEU A 1 495 ? -0.827 -17.807 7.702 1.00 91.06 495 LEU A O 1
ATOM 4006 N N . VAL A 1 496 ? -1.951 -15.901 8.104 1.00 94.00 496 VAL A N 1
ATOM 4007 C CA . VAL A 1 496 ? -1.893 -15.330 6.758 1.00 94.00 496 VAL A CA 1
ATOM 4008 C C . VAL A 1 496 ? -0.721 -14.356 6.684 1.00 94.00 496 VAL A C 1
ATOM 4010 O O . VAL A 1 496 ? -0.667 -13.385 7.435 1.00 94.00 496 VAL A O 1
ATOM 4013 N N . ALA A 1 497 ? 0.248 -14.626 5.804 1.00 93.69 497 ALA A N 1
ATOM 4014 C CA . ALA A 1 497 ? 1.570 -13.997 5.847 1.00 93.69 497 ALA A CA 1
ATOM 4015 C C . ALA A 1 497 ? 1.999 -13.310 4.538 1.00 93.69 497 ALA A C 1
ATOM 4017 O O . ALA A 1 497 ? 1.849 -13.853 3.444 1.00 93.69 497 ALA A O 1
ATOM 4018 N N . LEU A 1 498 ? 2.643 -12.146 4.672 1.00 94.75 498 LEU A N 1
ATOM 4019 C CA . LEU A 1 498 ? 3.276 -11.373 3.604 1.00 94.75 498 LEU A CA 1
ATOM 4020 C C . LEU A 1 498 ? 4.783 -11.268 3.850 1.00 94.75 498 LEU A C 1
ATOM 4022 O O . LEU A 1 498 ? 5.246 -10.675 4.826 1.00 94.75 498 LEU A O 1
ATOM 4026 N N . ARG A 1 499 ? 5.574 -11.818 2.926 1.00 91.31 499 ARG A N 1
ATOM 4027 C CA . ARG A 1 499 ? 7.039 -11.784 2.996 1.00 91.31 499 ARG A CA 1
ATOM 4028 C C . ARG A 1 499 ? 7.588 -10.540 2.293 1.00 91.31 499 ARG A C 1
ATOM 4030 O O . ARG A 1 499 ? 7.746 -10.526 1.074 1.00 91.31 499 ARG A O 1
ATOM 4037 N N . VAL A 1 500 ? 7.905 -9.512 3.072 1.00 92.12 500 VAL A N 1
ATOM 4038 C CA . VAL A 1 500 ? 8.377 -8.200 2.604 1.00 92.12 500 VAL A CA 1
ATOM 4039 C C . VAL A 1 500 ? 9.910 -8.146 2.663 1.00 92.12 500 VAL A C 1
ATOM 4041 O O . VAL A 1 500 ? 10.484 -8.534 3.681 1.00 92.12 500 VAL A O 1
ATOM 4044 N N . PRO A 1 501 ? 10.619 -7.691 1.613 1.00 89.81 501 PRO A N 1
ATOM 4045 C CA . PRO A 1 501 ? 12.062 -7.468 1.699 1.00 89.81 501 PRO A CA 1
ATOM 4046 C C . PRO A 1 501 ? 12.362 -6.292 2.640 1.00 89.81 501 PRO A C 1
ATOM 4048 O O . PRO A 1 501 ? 11.752 -5.233 2.510 1.00 89.81 501 PRO A O 1
ATOM 4051 N N . VAL A 1 502 ? 13.315 -6.450 3.564 1.00 90.69 502 VAL A N 1
ATOM 4052 C CA . VAL A 1 502 ? 13.702 -5.364 4.496 1.00 90.69 502 VAL A CA 1
ATOM 4053 C C . VAL A 1 502 ? 14.393 -4.220 3.750 1.00 90.69 502 VAL A C 1
ATOM 4055 O O . VAL A 1 502 ? 14.276 -3.066 4.153 1.00 90.69 502 VAL A O 1
ATOM 4058 N N . VAL A 1 503 ? 15.067 -4.540 2.640 1.00 91.25 503 VAL A N 1
ATOM 4059 C CA . VAL A 1 503 ? 15.677 -3.581 1.714 1.00 91.25 503 VAL A CA 1
ATOM 4060 C C . VAL A 1 503 ? 15.264 -3.931 0.286 1.00 91.25 503 VAL A C 1
ATOM 4062 O O . VAL A 1 503 ? 15.353 -5.085 -0.138 1.00 91.25 503 VAL A O 1
ATOM 4065 N N . LYS A 1 504 ? 14.810 -2.930 -0.467 1.00 89.94 504 LYS A N 1
ATOM 4066 C CA . LYS A 1 504 ? 14.212 -3.056 -1.798 1.00 89.94 504 LYS A CA 1
ATOM 4067 C C . LYS A 1 504 ? 14.866 -2.057 -2.754 1.00 89.94 504 LYS A C 1
ATOM 4069 O O . LYS A 1 504 ? 15.190 -0.942 -2.369 1.00 89.94 504 LYS A O 1
ATOM 4074 N N . TYR A 1 505 ? 15.013 -2.426 -4.021 1.00 91.62 505 TYR A N 1
ATOM 4075 C CA . TYR A 1 505 ? 15.323 -1.453 -5.072 1.00 91.62 505 TYR A CA 1
ATOM 4076 C C . TYR A 1 505 ? 14.149 -0.505 -5.312 1.00 91.62 505 TYR A C 1
ATOM 4078 O O . TYR A 1 505 ? 13.015 -0.970 -5.456 1.00 91.62 505 TYR A O 1
ATOM 4086 N N . GLU A 1 506 ? 14.440 0.786 -5.441 1.00 87.12 506 GLU A N 1
ATOM 4087 C CA . GLU A 1 506 ? 13.464 1.789 -5.864 1.00 87.12 506 GLU A CA 1
ATOM 4088 C C . GLU A 1 506 ? 13.654 2.091 -7.356 1.00 87.12 506 GLU A C 1
ATOM 4090 O O . GLU A 1 506 ? 13.012 1.447 -8.188 1.00 87.12 506 GLU A O 1
ATOM 4095 N N . ASN A 1 507 ? 14.609 2.954 -7.720 1.00 90.44 507 ASN A N 1
ATOM 4096 C CA . ASN A 1 507 ? 15.066 3.079 -9.103 1.00 90.44 507 ASN A CA 1
ATOM 4097 C C . ASN A 1 507 ? 16.218 2.098 -9.358 1.00 90.44 507 ASN A C 1
ATOM 4099 O O . ASN A 1 507 ? 17.248 2.165 -8.697 1.00 90.44 507 ASN A O 1
ATOM 4103 N N . ALA A 1 508 ? 16.078 1.175 -10.307 1.00 91.50 508 ALA A N 1
ATOM 4104 C CA . ALA A 1 508 ? 17.158 0.251 -10.651 1.00 91.50 508 ALA A CA 1
ATOM 4105 C C . ALA A 1 508 ? 16.943 -0.373 -12.044 1.00 91.50 508 ALA A C 1
ATOM 4107 O O . ALA A 1 508 ? 16.164 -1.328 -12.156 1.00 91.50 508 ALA A O 1
ATOM 4108 N N . PRO A 1 509 ? 17.624 0.122 -13.095 1.00 92.06 509 PRO A N 1
ATOM 4109 C CA . PRO A 1 509 ? 17.614 -0.446 -14.441 1.00 92.06 509 PRO A CA 1
ATOM 4110 C C . PRO A 1 509 ? 17.714 -1.978 -14.454 1.00 92.06 509 PRO A C 1
ATOM 4112 O O . PRO A 1 509 ? 18.664 -2.563 -13.945 1.00 92.06 509 PRO A O 1
ATOM 4115 N N . THR A 1 510 ? 16.712 -2.651 -15.018 1.00 94.69 510 THR A N 1
ATOM 4116 C CA . THR A 1 510 ? 16.724 -4.111 -15.177 1.00 94.69 510 THR A CA 1
ATOM 4117 C C . THR A 1 510 ? 16.176 -4.481 -16.550 1.00 94.69 510 THR A C 1
ATOM 4119 O O . THR A 1 510 ? 15.057 -4.106 -16.892 1.00 94.69 510 THR A O 1
ATOM 4122 N N . ASN A 1 511 ? 16.984 -5.168 -17.359 1.00 94.06 511 ASN A N 1
ATOM 4123 C CA . ASN A 1 511 ? 16.734 -5.474 -18.773 1.00 94.06 511 ASN A CA 1
ATOM 4124 C C . ASN A 1 511 ? 16.432 -4.234 -19.649 1.00 94.06 511 ASN A C 1
ATOM 4126 O O . ASN A 1 511 ? 15.570 -4.288 -20.524 1.00 94.06 511 ASN A O 1
ATOM 4130 N N . VAL A 1 512 ? 17.137 -3.116 -19.421 1.00 93.06 512 VAL A N 1
ATOM 4131 C CA . VAL A 1 512 ? 16.984 -1.864 -20.194 1.00 93.06 512 VAL A CA 1
ATOM 4132 C C . VAL A 1 512 ? 18.324 -1.286 -20.657 1.00 93.06 512 VAL A C 1
ATOM 4134 O O . VAL A 1 512 ? 19.362 -1.502 -20.028 1.00 93.06 512 VAL A O 1
ATOM 4137 N N . THR A 1 513 ? 18.284 -0.508 -21.742 1.00 90.44 513 THR A N 1
ATOM 4138 C CA . THR A 1 513 ? 19.447 0.179 -22.325 1.00 90.44 513 THR A CA 1
ATOM 4139 C C . THR A 1 513 ? 19.458 1.665 -21.961 1.00 90.44 513 THR A C 1
ATOM 4141 O O . THR A 1 513 ? 18.506 2.386 -22.260 1.00 90.44 513 THR A O 1
ATOM 4144 N N . VAL A 1 514 ? 20.551 2.142 -21.364 1.00 87.56 514 VAL A N 1
ATOM 4145 C CA . VAL A 1 514 ? 20.740 3.525 -20.895 1.00 87.56 514 VAL A CA 1
ATOM 4146 C C . VAL A 1 514 ? 21.919 4.202 -21.600 1.00 87.56 514 VAL A C 1
ATOM 4148 O O . VAL A 1 514 ? 22.840 3.545 -22.086 1.00 87.56 514 VAL A O 1
ATOM 4151 N N . ASN A 1 515 ? 21.902 5.535 -21.665 1.00 84.12 515 ASN A N 1
ATOM 4152 C CA . ASN A 1 515 ? 23.067 6.301 -22.117 1.00 84.12 515 ASN A CA 1
ATOM 4153 C C . ASN A 1 515 ? 24.214 6.161 -21.097 1.00 84.12 515 ASN A C 1
ATOM 4155 O O . ASN A 1 515 ? 23.963 5.970 -19.901 1.00 84.12 515 ASN A O 1
ATOM 4159 N N . TYR A 1 516 ? 25.463 6.339 -21.536 1.00 79.50 516 TYR A N 1
ATOM 4160 C CA . TYR A 1 516 ? 26.579 6.518 -20.606 1.00 79.50 516 TYR A CA 1
ATOM 4161 C C . TYR A 1 516 ? 26.288 7.705 -19.670 1.00 79.50 516 TYR A C 1
ATOM 4163 O O . TYR A 1 516 ? 25.797 8.746 -20.101 1.00 79.50 516 TYR A O 1
ATOM 4171 N N . GLY A 1 517 ? 26.511 7.525 -18.366 1.00 76.06 517 GLY A N 1
ATOM 4172 C CA . GLY A 1 517 ? 26.138 8.514 -17.346 1.00 76.06 517 GLY A CA 1
ATOM 4173 C C . GLY A 1 517 ? 24.650 8.558 -16.949 1.00 76.06 517 GLY A C 1
ATOM 4174 O O . GLY A 1 517 ? 24.329 9.271 -16.007 1.00 76.06 517 GLY A O 1
ATOM 4175 N N . SER A 1 518 ? 23.756 7.777 -17.573 1.00 85.38 518 SER A N 1
ATOM 4176 C CA . SER A 1 518 ? 22.335 7.634 -17.170 1.00 85.38 518 SER A CA 1
ATOM 4177 C C . SER A 1 518 ? 22.025 6.299 -16.474 1.00 85.38 518 SER A C 1
ATOM 4179 O O . SER A 1 518 ? 20.874 5.866 -16.421 1.00 85.38 518 SER A O 1
ATOM 4181 N N . PHE A 1 519 ? 23.054 5.608 -15.980 1.00 92.38 519 PHE A N 1
ATOM 4182 C CA . PHE A 1 519 ? 22.887 4.427 -15.137 1.00 92.38 519 PHE A CA 1
ATOM 4183 C C . PHE A 1 519 ? 22.785 4.860 -13.673 1.00 92.38 519 PHE A C 1
ATOM 4185 O O . PHE A 1 519 ? 23.802 5.081 -13.013 1.00 92.38 519 PHE A O 1
ATOM 4192 N N . ASP A 1 520 ? 21.552 4.962 -13.189 1.00 95.19 520 ASP A N 1
ATOM 4193 C CA . ASP A 1 520 ? 21.229 5.400 -11.834 1.00 95.19 520 ASP A CA 1
ATOM 4194 C C . ASP A 1 520 ? 20.643 4.229 -11.032 1.00 95.19 520 ASP A C 1
ATOM 4196 O O . ASP A 1 520 ? 19.853 3.450 -11.565 1.00 95.19 520 ASP A O 1
ATOM 4200 N N . VAL A 1 521 ? 21.015 4.084 -9.758 1.00 96.25 521 VAL A N 1
ATOM 4201 C CA . VAL A 1 521 ? 20.465 3.059 -8.851 1.00 96.25 521 VAL A CA 1
ATOM 4202 C C . VAL A 1 521 ? 20.163 3.668 -7.491 1.00 96.25 521 VAL A C 1
ATOM 4204 O O . VAL A 1 521 ? 21.005 4.363 -6.925 1.00 96.25 521 VAL A O 1
ATOM 4207 N N . SER A 1 522 ? 19.002 3.342 -6.935 1.00 94.69 522 SER A N 1
ATOM 4208 C CA . SER A 1 522 ? 18.633 3.607 -5.554 1.00 94.69 522 SER A CA 1
ATOM 4209 C C . SER A 1 522 ? 17.948 2.421 -4.874 1.00 94.69 522 SER A C 1
ATOM 4211 O O . SER A 1 522 ? 17.365 1.531 -5.508 1.00 94.69 522 SER A O 1
ATOM 4213 N N . VAL A 1 523 ? 18.067 2.391 -3.549 1.00 93.69 523 VAL A N 1
ATOM 4214 C CA . VAL A 1 523 ? 17.487 1.382 -2.663 1.00 93.69 523 VAL A CA 1
ATOM 4215 C C . VAL A 1 523 ? 16.823 2.060 -1.468 1.00 93.69 523 VAL A C 1
ATOM 4217 O O . VAL A 1 523 ? 17.350 3.020 -0.909 1.00 93.69 523 VAL A O 1
ATOM 4220 N N . PHE A 1 524 ? 15.677 1.517 -1.079 1.00 90.06 524 PHE A N 1
ATOM 4221 C CA . PHE A 1 524 ? 14.885 1.900 0.081 1.00 90.06 524 PHE A CA 1
ATOM 4222 C C . PHE A 1 524 ? 14.933 0.784 1.137 1.00 90.06 524 PHE A C 1
ATOM 4224 O O . PHE A 1 524 ? 14.998 -0.400 0.792 1.00 90.06 524 PHE A O 1
ATOM 4231 N N . SER A 1 525 ? 14.876 1.143 2.417 1.00 90.38 525 SER A N 1
ATOM 4232 C CA . SER A 1 525 ? 14.985 0.231 3.555 1.00 90.38 525 SER A CA 1
ATOM 4233 C C . SER A 1 525 ? 13.949 0.532 4.641 1.00 90.38 525 SER A C 1
ATOM 4235 O O . SER A 1 525 ? 13.674 1.688 4.945 1.00 90.38 525 SER A O 1
ATOM 4237 N N . LEU A 1 526 ? 13.422 -0.512 5.290 1.00 88.88 526 LEU A N 1
ATOM 4238 C CA . LEU A 1 526 ? 12.543 -0.388 6.468 1.00 88.88 526 LEU A CA 1
ATOM 4239 C C . LEU A 1 526 ? 13.305 0.055 7.738 1.00 88.88 526 LEU A C 1
ATOM 4241 O O . LEU A 1 526 ? 12.714 0.575 8.690 1.00 88.88 526 LEU A O 1
ATOM 4245 N N . VAL A 1 527 ? 14.624 -0.148 7.746 1.00 90.19 527 VAL A N 1
ATOM 4246 C CA . VAL A 1 527 ? 15.546 0.182 8.845 1.00 90.19 527 VAL A CA 1
ATOM 4247 C C . VAL A 1 527 ? 16.636 1.144 8.359 1.00 90.19 527 VAL A C 1
ATOM 4249 O O . VAL A 1 527 ? 16.999 1.078 7.184 1.00 90.19 527 VAL A O 1
ATOM 4252 N N . PRO A 1 528 ? 17.208 2.010 9.211 1.00 90.50 528 PRO A N 1
ATOM 4253 C CA . PRO A 1 528 ? 18.323 2.845 8.782 1.00 90.50 528 PRO A CA 1
ATOM 4254 C C . PRO A 1 528 ? 19.520 1.941 8.453 1.00 90.50 528 PRO A C 1
ATOM 4256 O O . PRO A 1 528 ? 19.859 1.050 9.231 1.00 90.50 528 PRO A O 1
ATOM 4259 N N . LEU A 1 529 ? 20.143 2.128 7.292 1.00 93.19 529 LEU A N 1
ATOM 4260 C CA . LEU A 1 529 ? 21.352 1.400 6.902 1.00 93.19 529 LEU A CA 1
ATOM 4261 C C . LEU A 1 529 ? 22.606 2.163 7.350 1.00 93.19 529 LEU A C 1
ATOM 4263 O O . LEU A 1 529 ? 22.579 3.370 7.579 1.00 93.19 529 LEU A O 1
ATOM 4267 N N . GLN A 1 530 ? 23.723 1.447 7.465 1.00 93.00 530 GLN A N 1
ATOM 4268 C CA . GLN A 1 530 ? 25.045 2.041 7.666 1.00 93.00 530 GLN A CA 1
ATOM 4269 C C . GLN A 1 530 ? 25.694 2.418 6.324 1.00 93.00 530 GLN A C 1
ATOM 4271 O O . GLN A 1 530 ? 26.368 3.443 6.224 1.00 93.00 530 GLN A O 1
ATOM 4276 N N . ASN A 1 531 ? 25.508 1.593 5.289 1.00 94.75 531 ASN A N 1
ATOM 4277 C CA . ASN A 1 531 ? 26.077 1.801 3.957 1.00 94.75 531 ASN A CA 1
ATOM 4278 C C . ASN A 1 531 ? 25.272 1.050 2.877 1.00 94.75 531 ASN A C 1
ATOM 4280 O O . ASN A 1 531 ? 24.597 0.063 3.171 1.00 94.75 531 ASN A O 1
ATOM 4284 N N . ALA A 1 532 ? 25.411 1.462 1.617 1.00 96.81 532 ALA A N 1
ATOM 4285 C CA . ALA A 1 532 ? 24.984 0.699 0.448 1.00 96.81 532 ALA A CA 1
ATOM 4286 C C . ALA A 1 532 ? 26.000 0.879 -0.689 1.00 96.81 532 ALA A C 1
ATOM 4288 O O . ALA A 1 532 ? 26.517 1.972 -0.899 1.00 96.81 532 ALA A O 1
ATOM 4289 N N . THR A 1 533 ? 26.302 -0.185 -1.429 1.00 97.06 533 THR A N 1
ATOM 4290 C CA . THR A 1 533 ? 27.344 -0.216 -2.468 1.00 97.06 533 THR A CA 1
ATOM 4291 C C . THR A 1 533 ? 26.854 -1.016 -3.671 1.00 97.06 533 THR A C 1
ATOM 4293 O O . THR A 1 533 ? 26.495 -2.181 -3.525 1.00 97.06 533 THR A O 1
ATOM 4296 N N . VAL A 1 534 ? 26.850 -0.426 -4.869 1.00 96.62 534 VAL A N 1
ATOM 4297 C CA . VAL A 1 534 ? 26.593 -1.170 -6.113 1.00 96.62 534 VAL A CA 1
ATOM 4298 C C . VAL A 1 534 ? 27.842 -1.964 -6.494 1.00 96.62 534 VAL A C 1
ATOM 4300 O O . VAL A 1 534 ? 28.948 -1.427 -6.453 1.00 96.62 534 VAL A O 1
ATOM 4303 N N . VAL A 1 535 ? 27.669 -3.238 -6.844 1.00 95.81 535 VAL A N 1
ATOM 4304 C CA . VAL A 1 535 ? 28.736 -4.181 -7.216 1.00 95.81 535 VAL A CA 1
ATOM 4305 C C . VAL A 1 535 ? 28.467 -4.703 -8.624 1.00 95.81 535 VAL A C 1
ATOM 4307 O O . VAL A 1 535 ? 27.338 -5.092 -8.932 1.00 95.81 535 VAL A O 1
ATOM 4310 N N . ILE A 1 536 ? 29.494 -4.660 -9.476 1.00 94.00 536 ILE A N 1
ATOM 4311 C CA . ILE A 1 536 ? 29.443 -4.911 -10.921 1.00 94.00 536 ILE A CA 1
ATOM 4312 C C . ILE A 1 536 ? 30.733 -5.625 -11.315 1.00 94.00 536 ILE A C 1
ATOM 4314 O O . ILE A 1 536 ? 31.795 -5.003 -11.345 1.00 94.00 536 ILE A O 1
ATOM 4318 N N . ASP A 1 537 ? 30.645 -6.923 -11.596 1.00 85.62 537 ASP A N 1
ATOM 4319 C CA . ASP A 1 537 ? 31.813 -7.793 -11.776 1.00 85.62 537 ASP A CA 1
ATOM 4320 C C . ASP A 1 537 ? 32.822 -7.597 -10.611 1.00 85.62 537 ASP A C 1
ATOM 4322 O O . ASP A 1 537 ? 32.425 -7.656 -9.447 1.00 85.62 537 ASP A O 1
ATOM 4326 N N . ASP A 1 538 ? 34.099 -7.308 -10.890 1.00 83.19 538 ASP A N 1
ATOM 4327 C CA . ASP A 1 538 ? 35.130 -7.014 -9.874 1.00 83.19 538 ASP A CA 1
ATOM 4328 C C . ASP A 1 538 ? 35.124 -5.550 -9.355 1.00 83.19 538 ASP A C 1
ATOM 4330 O O . ASP A 1 538 ? 36.021 -5.145 -8.608 1.00 83.19 538 ASP A O 1
ATOM 4334 N N . LYS A 1 539 ? 34.164 -4.708 -9.768 1.00 89.50 539 LYS A N 1
ATOM 4335 C CA . LYS A 1 539 ? 34.084 -3.273 -9.422 1.00 89.50 539 LYS A CA 1
ATOM 4336 C C . LYS A 1 539 ? 32.973 -2.981 -8.409 1.00 89.50 539 LYS A C 1
ATOM 4338 O O . LYS A 1 539 ? 31.912 -3.598 -8.429 1.00 89.50 539 LYS A O 1
ATOM 4343 N N . SER A 1 540 ? 33.168 -1.960 -7.572 1.00 93.69 540 SER A N 1
ATOM 4344 C CA . SER A 1 540 ? 32.175 -1.524 -6.578 1.00 93.69 540 SER A CA 1
ATOM 4345 C C . SER A 1 540 ? 32.151 -0.004 -6.382 1.00 93.69 540 SER A C 1
ATOM 4347 O O . SER A 1 540 ? 33.216 0.615 -6.352 1.00 93.69 540 SER A O 1
ATOM 4349 N N . TYR A 1 541 ? 30.972 0.595 -6.187 1.00 95.06 541 TYR A N 1
ATOM 4350 C CA . TYR A 1 541 ? 30.804 2.036 -5.939 1.00 95.06 541 TYR A CA 1
ATOM 4351 C C . TYR A 1 541 ? 29.789 2.322 -4.809 1.00 95.06 541 TYR A C 1
ATOM 4353 O O . TYR A 1 541 ? 28.685 1.775 -4.848 1.00 95.06 541 TYR A O 1
ATOM 4361 N N . PRO A 1 542 ? 30.112 3.169 -3.811 1.00 95.88 542 PRO A N 1
ATOM 4362 C CA . PRO A 1 542 ? 29.207 3.477 -2.702 1.00 95.88 542 PRO A CA 1
ATOM 4363 C C . PRO A 1 542 ? 28.061 4.404 -3.130 1.00 95.88 542 PRO A C 1
ATOM 4365 O O . PRO A 1 542 ? 28.265 5.388 -3.841 1.00 95.88 542 PRO A O 1
ATOM 4368 N N . LEU A 1 543 ? 26.850 4.119 -2.661 1.00 96.25 543 LEU A N 1
ATOM 4369 C CA . LEU A 1 543 ? 25.684 4.985 -2.814 1.00 96.25 543 LEU A CA 1
ATOM 4370 C C . LEU A 1 543 ? 25.717 6.092 -1.748 1.00 96.25 543 LEU A C 1
ATOM 4372 O O . LEU A 1 543 ? 26.211 5.905 -0.638 1.00 96.25 543 LEU A O 1
ATOM 4376 N N . SER A 1 544 ? 25.179 7.260 -2.088 1.00 95.00 544 SER A N 1
ATOM 4377 C CA . SER A 1 544 ? 24.958 8.368 -1.157 1.00 95.00 544 SER A CA 1
ATOM 4378 C C . SER A 1 544 ? 23.669 8.141 -0.370 1.00 95.00 544 SER A C 1
ATOM 4380 O O . SER A 1 544 ? 22.650 7.803 -0.966 1.00 95.00 544 SER A O 1
ATOM 4382 N N . ALA A 1 545 ? 23.715 8.322 0.948 1.00 92.25 545 ALA A N 1
ATOM 4383 C CA . ALA A 1 545 ? 22.537 8.268 1.812 1.00 92.25 545 ALA A CA 1
ATOM 4384 C C . ALA A 1 545 ? 21.766 9.597 1.789 1.00 92.25 545 ALA A C 1
ATOM 4386 O O . ALA A 1 545 ? 22.374 10.661 1.641 1.00 92.25 545 ALA A O 1
ATOM 4387 N N . GLU A 1 546 ? 20.456 9.541 2.017 1.00 86.44 546 GLU A N 1
ATOM 4388 C CA . GLU A 1 546 ? 19.693 10.684 2.536 1.00 86.44 546 GLU A CA 1
ATOM 4389 C C . GLU A 1 546 ? 19.710 10.713 4.073 1.00 86.44 546 GLU A C 1
ATOM 4391 O O . GLU A 1 546 ? 20.065 9.726 4.729 1.00 86.44 546 GLU A O 1
ATOM 4396 N N . ASP A 1 547 ? 19.344 11.858 4.659 1.00 76.75 547 ASP A N 1
ATOM 4397 C CA . ASP A 1 547 ? 19.323 12.042 6.112 1.00 76.75 547 ASP A CA 1
ATOM 4398 C C . ASP A 1 547 ? 18.437 10.981 6.792 1.00 76.75 547 ASP A C 1
ATOM 4400 O O . ASP A 1 547 ? 17.285 10.755 6.426 1.00 76.75 547 ASP A O 1
ATOM 4404 N N . GLY A 1 548 ? 19.001 10.295 7.790 1.00 78.88 548 GLY A N 1
ATOM 4405 C CA . GLY A 1 548 ? 18.360 9.168 8.476 1.00 78.88 548 GLY A CA 1
ATOM 4406 C C . GLY A 1 548 ? 18.653 7.783 7.880 1.00 78.88 548 GLY A C 1
ATOM 4407 O O . GLY A 1 548 ? 18.399 6.791 8.555 1.00 78.88 548 GLY A O 1
ATOM 4408 N N . GLY A 1 549 ? 19.235 7.675 6.679 1.00 86.25 549 GLY A N 1
ATOM 4409 C CA . GLY A 1 549 ? 19.778 6.410 6.154 1.00 86.25 549 GLY A CA 1
ATOM 4410 C C . GLY A 1 549 ? 18.748 5.359 5.708 1.00 86.25 549 GLY A C 1
ATOM 4411 O O . GLY A 1 549 ? 19.104 4.192 5.551 1.00 86.25 549 GLY A O 1
ATOM 4412 N N . TYR A 1 550 ? 17.485 5.737 5.495 1.00 87.19 550 TYR A N 1
ATOM 4413 C CA . TYR A 1 550 ? 16.447 4.833 4.967 1.00 87.19 550 TYR A CA 1
ATOM 4414 C C . TYR A 1 550 ? 16.479 4.697 3.437 1.00 87.19 550 TYR A C 1
ATOM 4416 O O . TYR A 1 550 ? 15.994 3.704 2.896 1.00 87.19 550 TYR A O 1
ATOM 4424 N N . TYR A 1 551 ? 17.073 5.668 2.742 1.00 90.75 551 TYR A N 1
ATOM 4425 C CA . TYR A 1 551 ? 17.200 5.695 1.288 1.00 90.75 551 TYR A CA 1
ATOM 4426 C C . TYR A 1 551 ? 18.645 5.991 0.877 1.00 90.75 551 TYR A C 1
ATOM 4428 O O . TYR A 1 551 ? 19.325 6.825 1.481 1.00 90.75 551 TYR A O 1
ATOM 4436 N N . TYR A 1 552 ? 19.116 5.273 -0.141 1.00 95.62 552 TYR A N 1
ATOM 4437 C CA . TYR A 1 552 ? 20.463 5.379 -0.699 1.00 95.62 552 TYR A CA 1
ATOM 4438 C C . TYR A 1 552 ? 20.387 5.427 -2.222 1.00 95.62 552 TYR A C 1
ATOM 4440 O O . TYR A 1 552 ? 19.686 4.617 -2.824 1.00 95.62 552 TYR A O 1
ATOM 4448 N N . TYR A 1 553 ? 21.157 6.306 -2.865 1.00 95.69 553 TYR A N 1
ATOM 4449 C CA . TYR A 1 553 ? 21.160 6.479 -4.319 1.00 95.69 553 TYR A CA 1
ATOM 4450 C C . TYR A 1 553 ? 22.552 6.771 -4.899 1.00 95.69 553 TYR A C 1
ATOM 4452 O O . TYR A 1 553 ? 23.426 7.354 -4.260 1.00 95.69 553 TYR A O 1
ATOM 4460 N N . ALA A 1 554 ? 22.766 6.394 -6.156 1.00 95.19 554 ALA A N 1
ATOM 4461 C CA . ALA A 1 554 ? 23.898 6.821 -6.966 1.00 95.19 554 ALA A CA 1
ATOM 4462 C C . ALA A 1 554 ? 23.450 7.024 -8.414 1.00 95.19 554 ALA A C 1
ATOM 4464 O O . ALA A 1 554 ? 23.008 6.086 -9.070 1.00 95.19 554 ALA A O 1
ATOM 4465 N N . THR A 1 555 ? 23.619 8.242 -8.925 1.00 94.12 555 THR A N 1
ATOM 4466 C CA . THR A 1 555 ? 23.448 8.557 -10.349 1.00 94.12 555 THR A CA 1
ATOM 4467 C C . THR A 1 555 ? 24.752 8.364 -11.128 1.00 94.12 555 THR A C 1
ATOM 4469 O O . THR A 1 555 ? 25.835 8.454 -10.540 1.00 94.12 555 THR A O 1
ATOM 4472 N N . GLY A 1 556 ? 24.688 8.113 -12.435 1.00 89.19 556 GLY A N 1
ATOM 4473 C CA . GLY A 1 556 ? 25.854 8.079 -13.329 1.00 89.19 556 GLY A CA 1
ATOM 4474 C C . GLY A 1 556 ? 26.898 7.000 -13.015 1.00 89.19 556 GLY A C 1
ATOM 4475 O O . GLY A 1 556 ? 28.094 7.214 -13.223 1.00 89.19 556 GLY A O 1
ATOM 4476 N N . ILE A 1 557 ? 26.475 5.838 -12.513 1.00 92.19 557 ILE A N 1
ATOM 4477 C CA . ILE A 1 557 ? 27.344 4.734 -12.065 1.00 92.19 557 ILE A CA 1
ATOM 4478 C C . ILE A 1 557 ? 28.305 4.276 -13.172 1.00 92.19 557 ILE A C 1
ATOM 4480 O O . ILE A 1 557 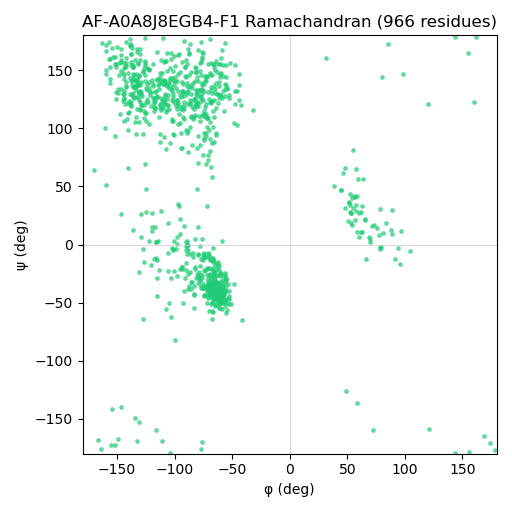? 29.483 4.052 -12.898 1.00 92.19 557 ILE A O 1
ATOM 4484 N N . ALA A 1 558 ? 27.837 4.226 -14.424 1.00 87.25 558 ALA A N 1
ATOM 4485 C CA . ALA A 1 558 ? 28.657 3.914 -15.599 1.00 87.25 558 ALA A CA 1
ATOM 4486 C C . ALA A 1 558 ? 29.913 4.802 -15.708 1.00 87.25 558 ALA A C 1
ATOM 4488 O O . ALA A 1 558 ? 31.018 4.286 -15.858 1.00 87.25 558 ALA A O 1
ATOM 4489 N N . GLN A 1 559 ? 29.750 6.119 -15.537 1.00 84.31 559 GLN A N 1
ATOM 4490 C CA . GLN A 1 559 ? 30.845 7.093 -15.572 1.00 84.31 559 GLN A CA 1
ATOM 4491 C C . GLN A 1 559 ? 31.767 6.954 -14.356 1.00 84.31 559 GLN A C 1
ATOM 4493 O O . GLN A 1 559 ? 32.989 6.979 -14.481 1.00 84.31 559 GLN A O 1
ATOM 4498 N N . LYS A 1 560 ? 31.185 6.771 -13.167 1.00 88.50 560 LYS A N 1
ATOM 4499 C CA . LYS A 1 560 ? 31.920 6.649 -11.898 1.00 88.50 560 LYS A CA 1
ATOM 4500 C C . LYS A 1 560 ? 32.787 5.391 -11.816 1.00 88.50 560 LYS A C 1
ATOM 4502 O O . LYS A 1 560 ? 33.827 5.419 -11.163 1.00 88.50 560 LYS A O 1
ATOM 4507 N N . LEU A 1 561 ? 32.373 4.308 -12.475 1.00 88.50 561 LEU A N 1
ATOM 4508 C CA . LEU A 1 561 ? 33.100 3.037 -12.530 1.00 88.50 561 LEU A CA 1
ATOM 4509 C C . LEU A 1 561 ? 33.868 2.806 -13.839 1.00 88.50 561 LEU A C 1
ATOM 4511 O O . LEU A 1 561 ? 34.556 1.785 -13.941 1.00 88.50 561 LEU A O 1
ATOM 4515 N N . LYS A 1 562 ? 33.772 3.718 -14.818 1.00 84.75 562 LYS A N 1
ATOM 4516 C CA . LYS A 1 562 ? 34.306 3.555 -16.182 1.00 84.75 562 LYS A CA 1
ATOM 4517 C C . LYS A 1 562 ? 33.905 2.200 -16.773 1.00 84.75 562 LYS A C 1
ATOM 4519 O O . LYS A 1 562 ? 34.724 1.284 -16.890 1.00 84.75 562 LYS A O 1
ATOM 4524 N N . LEU A 1 563 ? 32.604 2.023 -16.990 1.00 85.50 563 LEU A N 1
ATOM 4525 C CA . LEU A 1 563 ? 32.022 0.816 -17.581 1.00 85.50 563 LEU A CA 1
ATOM 4526 C C . LEU A 1 563 ? 31.858 1.021 -19.093 1.00 85.50 563 LEU A C 1
ATOM 4528 O O . LEU A 1 563 ? 31.103 1.917 -19.462 1.00 85.50 563 LEU A O 1
ATOM 4532 N N . PRO A 1 564 ? 32.516 0.218 -19.946 1.00 82.81 564 PRO A N 1
ATOM 4533 C CA . PRO A 1 564 ? 32.303 0.272 -21.388 1.00 82.81 564 PRO A CA 1
ATOM 4534 C C . PRO A 1 564 ? 30.841 0.079 -21.830 1.00 82.81 564 PRO A C 1
ATOM 4536 O O . PRO A 1 564 ? 29.959 -0.268 -21.044 1.00 82.81 564 PRO A O 1
ATOM 4539 N N . ALA A 1 565 ? 30.584 0.257 -23.122 1.00 83.75 565 ALA A N 1
ATOM 4540 C CA . ALA A 1 565 ? 29.356 -0.179 -23.768 1.00 83.75 565 ALA A CA 1
ATOM 4541 C C . ALA A 1 565 ? 29.248 -1.712 -23.712 1.00 83.75 565 ALA A C 1
ATOM 4543 O O . ALA A 1 565 ? 30.231 -2.437 -23.881 1.00 83.75 565 ALA A O 1
ATOM 4544 N N . GLY A 1 566 ? 28.044 -2.215 -23.453 1.00 85.62 566 GLY A N 1
ATOM 4545 C CA . GLY A 1 566 ? 27.818 -3.633 -23.172 1.00 85.62 566 GLY A CA 1
ATOM 4546 C C . GLY A 1 566 ? 26.735 -3.857 -22.124 1.00 85.62 566 GLY A C 1
ATOM 4547 O O . GLY A 1 566 ? 26.124 -2.907 -21.638 1.00 85.62 566 GLY A O 1
ATOM 4548 N N . THR A 1 567 ? 26.466 -5.122 -21.790 1.00 92.25 567 THR A N 1
ATOM 4549 C CA . THR A 1 567 ? 25.443 -5.501 -20.799 1.00 92.25 567 THR A CA 1
ATOM 4550 C C . THR A 1 567 ? 26.091 -6.035 -19.528 1.00 92.25 567 THR A C 1
ATOM 4552 O O . THR A 1 567 ? 26.801 -7.037 -19.568 1.00 92.25 567 THR A O 1
ATOM 4555 N N . TYR A 1 568 ? 25.801 -5.383 -18.405 1.00 92.06 568 TYR A N 1
ATOM 4556 C CA . TYR A 1 568 ? 26.385 -5.643 -17.094 1.00 92.06 568 TYR A CA 1
ATOM 4557 C C . TYR A 1 568 ? 25.384 -6.313 -16.165 1.00 92.06 568 TYR A C 1
ATOM 4559 O O . TYR A 1 568 ? 24.225 -5.899 -16.075 1.00 92.06 568 TYR A O 1
ATOM 4567 N N . ASN A 1 569 ? 25.864 -7.314 -15.431 1.00 95.06 569 ASN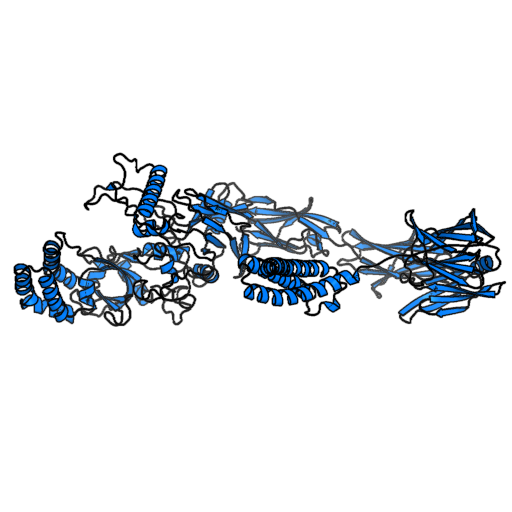 A N 1
ATOM 4568 C CA . ASN A 1 569 ? 25.188 -7.823 -14.247 1.00 95.06 569 ASN A CA 1
ATOM 4569 C C . ASN A 1 569 ? 25.594 -6.968 -13.048 1.00 95.06 569 ASN A C 1
ATOM 4571 O O . ASN A 1 569 ? 26.778 -6.695 -12.862 1.00 95.06 569 ASN A O 1
ATOM 4575 N N . TYR A 1 570 ? 24.633 -6.579 -12.217 1.00 95.81 570 TYR A N 1
ATOM 4576 C CA . TYR A 1 570 ? 24.927 -5.853 -10.988 1.00 95.81 570 TYR A CA 1
ATOM 4577 C C . TYR A 1 570 ? 24.035 -6.268 -9.824 1.00 95.81 570 TYR A C 1
ATOM 4579 O O . TYR A 1 570 ? 22.941 -6.802 -9.999 1.00 95.81 570 TYR A O 1
ATOM 4587 N N . THR A 1 571 ? 24.496 -5.972 -8.618 1.00 96.06 571 THR A N 1
ATOM 4588 C CA . THR A 1 571 ? 23.708 -6.032 -7.385 1.00 96.06 571 THR A CA 1
ATOM 4589 C C . THR A 1 571 ? 24.026 -4.812 -6.515 1.00 96.06 571 THR A C 1
ATOM 4591 O O . THR A 1 571 ? 24.921 -4.031 -6.834 1.00 96.06 571 THR A O 1
ATOM 4594 N N . VAL A 1 572 ? 23.276 -4.606 -5.434 1.00 96.56 572 VAL A N 1
ATOM 4595 C CA . VAL A 1 572 ? 23.654 -3.695 -4.351 1.00 96.56 572 VAL A CA 1
ATOM 4596 C C . VAL A 1 572 ? 23.871 -4.532 -3.097 1.00 96.56 572 VAL A C 1
ATOM 4598 O O . VAL A 1 572 ? 23.012 -5.327 -2.716 1.00 96.56 572 VAL A O 1
ATOM 4601 N N . VAL A 1 573 ? 25.024 -4.348 -2.464 1.00 95.75 573 VAL A N 1
ATOM 4602 C CA . VAL A 1 573 ? 25.328 -4.855 -1.126 1.00 95.75 573 VAL A CA 1
ATOM 4603 C C . VAL A 1 573 ? 25.032 -3.739 -0.132 1.00 95.75 573 VAL A C 1
ATOM 4605 O O . VAL A 1 573 ? 25.495 -2.612 -0.311 1.00 95.75 573 VAL A O 1
ATOM 4608 N N . VAL A 1 574 ? 24.247 -4.034 0.897 1.00 95.69 574 VAL A N 1
ATOM 4609 C CA . VAL A 1 574 ? 23.889 -3.093 1.966 1.00 95.69 574 VAL A CA 1
ATOM 4610 C C . VAL A 1 574 ? 24.452 -3.553 3.299 1.00 95.69 574 VAL A C 1
ATOM 4612 O O . VAL A 1 574 ? 24.462 -4.748 3.583 1.00 95.69 574 VAL A O 1
ATOM 4615 N N . THR A 1 575 ? 24.902 -2.606 4.116 1.00 94.25 575 THR A N 1
ATOM 4616 C CA . THR A 1 575 ? 25.433 -2.845 5.461 1.00 94.25 575 THR A CA 1
ATOM 4617 C C . THR A 1 575 ? 24.422 -2.335 6.484 1.00 94.25 575 THR A C 1
ATOM 4619 O O . THR A 1 575 ? 24.063 -1.156 6.469 1.00 94.25 575 THR A O 1
ATOM 4622 N N . TYR A 1 576 ? 23.955 -3.207 7.373 1.00 93.38 576 TYR A N 1
ATOM 4623 C CA . TYR A 1 576 ? 23.023 -2.865 8.454 1.00 93.38 576 TYR A CA 1
ATOM 4624 C C . TYR A 1 576 ? 23.734 -2.212 9.661 1.00 93.38 576 TYR A C 1
ATOM 4626 O O . TYR A 1 576 ? 24.961 -2.279 9.750 1.00 93.38 576 TYR A O 1
ATOM 4634 N N . PRO A 1 577 ? 23.006 -1.606 10.625 1.00 89.31 577 PRO A N 1
ATOM 4635 C CA . PRO A 1 577 ? 23.594 -0.985 11.822 1.00 89.31 577 PRO A CA 1
ATOM 4636 C C . PRO A 1 577 ? 24.483 -1.906 12.670 1.00 89.31 577 PRO A C 1
ATOM 4638 O O . PRO A 1 577 ? 25.444 -1.435 13.275 1.00 89.31 577 PRO A O 1
ATOM 4641 N N . ASN A 1 578 ? 24.217 -3.217 12.673 1.00 89.00 578 ASN A N 1
ATOM 4642 C CA . ASN A 1 578 ? 25.060 -4.237 13.313 1.00 89.00 578 ASN A CA 1
ATOM 4643 C C . ASN A 1 578 ? 26.350 -4.574 12.524 1.00 89.00 578 ASN A C 1
ATOM 4645 O O . ASN A 1 578 ? 27.085 -5.488 12.901 1.00 89.00 578 ASN A O 1
ATOM 4649 N N . GLY A 1 579 ? 26.633 -3.864 11.426 1.00 90.38 579 GLY A N 1
ATOM 4650 C CA . GLY A 1 579 ? 27.812 -4.045 10.577 1.00 90.38 579 GLY A CA 1
ATOM 4651 C C . GLY A 1 579 ? 27.749 -5.250 9.633 1.00 90.38 579 GLY A C 1
ATOM 4652 O O . GLY A 1 579 ? 28.758 -5.576 9.009 1.00 90.38 579 GLY A O 1
ATOM 4653 N N . LYS A 1 580 ? 26.604 -5.940 9.526 1.00 91.12 580 LYS A N 1
ATOM 4654 C CA . LYS A 1 580 ? 26.452 -7.117 8.656 1.00 91.12 580 LYS A CA 1
ATOM 4655 C C . LYS A 1 580 ? 25.995 -6.724 7.257 1.00 91.12 580 LYS A C 1
ATOM 4657 O O . LYS A 1 580 ? 25.124 -5.870 7.095 1.00 91.12 580 LYS A O 1
ATOM 4662 N N . GLU A 1 581 ? 26.575 -7.378 6.256 1.00 92.88 581 GLU A N 1
ATOM 4663 C CA . GLU A 1 581 ? 26.303 -7.118 4.843 1.00 92.8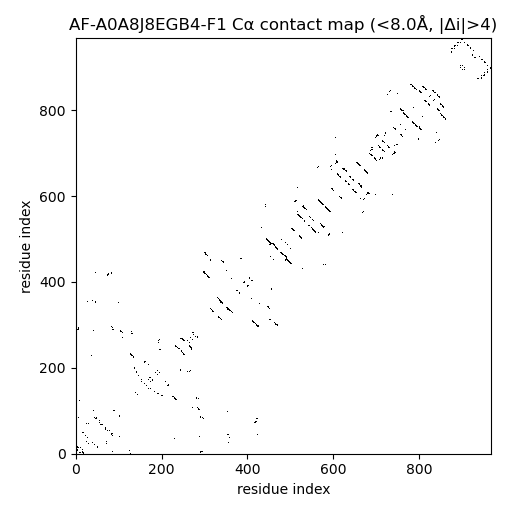8 581 GLU A CA 1
ATOM 4664 C C . GLU A 1 581 ? 25.288 -8.107 4.253 1.00 92.88 581 GLU A C 1
ATOM 4666 O O . GLU A 1 581 ? 25.332 -9.305 4.537 1.00 92.88 581 GLU A O 1
ATOM 4671 N N . VAL A 1 582 ? 24.390 -7.609 3.399 1.00 92.25 582 VAL A N 1
ATOM 4672 C CA . VAL A 1 582 ? 23.399 -8.397 2.651 1.00 92.25 582 VAL A CA 1
ATOM 4673 C C . VAL A 1 582 ? 23.383 -7.967 1.187 1.00 92.25 582 VAL A C 1
ATOM 4675 O O . VAL A 1 582 ? 23.409 -6.783 0.867 1.00 92.25 582 VAL A O 1
ATOM 4678 N N . THR A 1 583 ? 23.347 -8.946 0.284 1.00 93.25 583 THR A N 1
ATOM 4679 C CA . THR A 1 583 ? 23.346 -8.745 -1.172 1.00 93.25 583 THR A CA 1
ATOM 4680 C C . THR A 1 583 ? 21.924 -8.818 -1.725 1.00 93.25 583 THR A C 1
ATOM 4682 O O . THR A 1 583 ? 21.240 -9.822 -1.533 1.00 93.25 583 THR A O 1
ATOM 4685 N N . LEU A 1 584 ? 21.476 -7.779 -2.433 1.00 93.50 584 LEU A N 1
ATOM 4686 C CA . LEU A 1 584 ? 20.152 -7.745 -3.060 1.00 93.50 584 LEU A CA 1
ATOM 4687 C C . LEU A 1 584 ? 20.074 -8.620 -4.336 1.00 93.50 584 LEU A C 1
ATOM 4689 O O . LEU A 1 584 ? 21.105 -9.011 -4.894 1.00 93.50 584 LEU A O 1
ATOM 4693 N N . PRO A 1 585 ? 18.863 -8.930 -4.846 1.00 93.44 585 PRO A N 1
ATOM 4694 C CA . PRO A 1 585 ? 18.701 -9.681 -6.092 1.00 93.44 585 PRO A CA 1
ATOM 4695 C C . PRO A 1 585 ? 19.380 -9.013 -7.299 1.00 93.44 585 PRO A C 1
ATOM 4697 O O . PRO A 1 585 ? 19.190 -7.826 -7.550 1.00 93.44 585 PRO A O 1
ATOM 4700 N N . GLN A 1 586 ? 20.133 -9.794 -8.071 1.00 94.50 586 GLN A N 1
ATOM 4701 C CA . GLN A 1 586 ? 20.882 -9.328 -9.242 1.00 94.50 586 GLN A CA 1
ATOM 4702 C C . GLN A 1 586 ? 19.976 -8.723 -10.337 1.00 94.50 586 GLN A C 1
ATOM 4704 O O . GLN A 1 586 ? 18.864 -9.196 -10.580 1.00 94.50 586 GLN A O 1
ATOM 4709 N N . ARG A 1 587 ? 20.477 -7.688 -11.021 1.00 95.81 587 ARG A N 1
ATOM 4710 C CA . ARG A 1 587 ? 19.841 -6.962 -12.136 1.00 95.81 587 ARG A CA 1
ATOM 4711 C C . ARG A 1 587 ? 20.787 -6.832 -13.334 1.00 95.81 587 ARG A C 1
ATOM 4713 O O . ARG A 1 587 ? 21.980 -7.113 -13.228 1.00 95.81 587 ARG A O 1
ATOM 4720 N N . THR A 1 588 ? 20.237 -6.410 -14.470 1.00 95.50 588 THR A N 1
ATOM 4721 C CA . THR A 1 588 ? 20.919 -6.311 -15.770 1.00 95.50 588 THR A CA 1
ATOM 4722 C C . THR A 1 588 ? 20.725 -4.931 -16.402 1.00 95.50 588 THR A C 1
ATOM 4724 O O . THR A 1 588 ? 19.599 -4.457 -16.525 1.00 95.50 588 THR A O 1
ATOM 4727 N N . VAL A 1 589 ? 21.795 -4.288 -16.869 1.00 94.38 589 VAL A N 1
ATOM 4728 C CA . VAL A 1 589 ? 21.710 -2.995 -17.575 1.00 94.38 589 VAL A CA 1
ATOM 4729 C C . VAL A 1 589 ? 22.622 -2.980 -18.794 1.00 94.38 589 VAL A C 1
ATOM 4731 O O . VAL A 1 589 ? 23.729 -3.510 -18.736 1.00 94.38 589 VAL A O 1
ATOM 4734 N N . THR A 1 590 ? 22.179 -2.364 -19.889 1.00 92.38 590 THR A N 1
ATOM 4735 C CA . THR A 1 590 ? 22.989 -2.193 -21.104 1.00 92.38 590 THR A CA 1
ATOM 4736 C C . THR A 1 590 ? 23.398 -0.730 -21.271 1.00 92.38 590 THR A C 1
ATOM 4738 O O . THR A 1 590 ? 22.548 0.156 -21.221 1.00 92.38 590 THR A O 1
ATOM 4741 N N . ILE A 1 591 ? 24.683 -0.466 -21.494 1.00 88.75 591 ILE A N 1
ATOM 4742 C CA . ILE A 1 591 ? 25.243 0.865 -21.774 1.00 88.75 591 ILE A CA 1
ATOM 4743 C C . ILE A 1 591 ? 25.423 1.008 -23.292 1.00 88.75 591 ILE A C 1
ATOM 4745 O O . ILE A 1 591 ? 25.896 0.074 -23.940 1.00 88.75 591 ILE A O 1
ATOM 4749 N N . LYS A 1 592 ? 25.009 2.152 -23.855 1.00 82.88 592 LYS A N 1
ATOM 4750 C CA . LYS A 1 592 ? 25.116 2.457 -25.296 1.00 82.88 592 LYS A CA 1
ATOM 4751 C C . LYS A 1 592 ? 26.550 2.703 -25.772 1.00 82.88 592 LYS A C 1
ATOM 4753 O O . LYS A 1 592 ? 27.390 3.160 -25.006 1.00 82.88 592 LYS A O 1
ATOM 4758 N N . GLU A 1 593 ? 26.746 2.473 -27.066 1.00 80.19 593 GLU A N 1
ATOM 4759 C CA . GLU A 1 593 ? 27.943 2.775 -27.860 1.00 80.19 593 GLU A CA 1
ATOM 4760 C C . GLU A 1 593 ? 27.752 4.038 -28.743 1.00 80.19 593 GLU A C 1
ATOM 4762 O O . GLU A 1 593 ? 26.605 4.463 -28.949 1.00 80.19 593 GLU A O 1
ATOM 4767 N N . PRO A 1 594 ? 28.838 4.624 -29.292 1.00 82.94 594 PRO A N 1
ATOM 4768 C CA . PRO A 1 594 ? 28.782 5.740 -30.242 1.00 82.94 594 PRO A CA 1
ATOM 4769 C C . PRO A 1 594 ? 27.982 5.432 -31.516 1.00 82.94 594 PRO A C 1
ATOM 4771 O O . PRO A 1 594 ? 27.920 4.290 -31.966 1.00 82.94 594 PRO A O 1
ATOM 4774 N N . VAL A 1 595 ? 27.437 6.459 -32.180 1.00 85.62 595 VAL A N 1
ATOM 4775 C CA . VAL A 1 595 ? 26.700 6.298 -33.449 1.00 85.62 595 VAL A CA 1
ATOM 4776 C C . VAL A 1 595 ? 27.401 7.032 -34.593 1.00 85.62 595 VAL A C 1
ATOM 4778 O O . VAL A 1 595 ? 27.620 8.244 -34.543 1.00 85.62 595 VAL A O 1
ATOM 4781 N N . VAL A 1 596 ? 27.733 6.300 -35.657 1.00 89.12 596 VAL A N 1
ATOM 4782 C CA . VAL A 1 596 ? 28.464 6.809 -36.829 1.00 89.12 596 VAL A CA 1
ATOM 4783 C C . VAL A 1 596 ? 27.499 7.087 -37.986 1.00 89.12 596 VAL A C 1
ATOM 4785 O O . VAL A 1 596 ? 26.600 6.299 -38.259 1.00 89.12 596 VAL A O 1
ATOM 4788 N N . TYR A 1 597 ? 27.695 8.204 -38.689 1.00 89.75 597 TYR A N 1
ATOM 4789 C CA . TYR A 1 597 ? 26.898 8.630 -39.842 1.00 89.75 597 TYR A CA 1
ATOM 4790 C C . TYR A 1 597 ? 27.833 9.069 -40.971 1.00 89.75 597 TYR A C 1
ATOM 4792 O O . TYR A 1 597 ? 28.474 10.122 -40.896 1.00 89.75 597 TYR A O 1
ATOM 4800 N N . ILE A 1 598 ? 27.908 8.284 -42.040 1.00 91.81 598 ILE A N 1
ATOM 4801 C CA . ILE A 1 598 ? 28.709 8.636 -43.214 1.00 91.81 598 ILE A CA 1
ATOM 4802 C C . ILE A 1 598 ? 27.906 9.624 -44.071 1.00 91.81 598 ILE A C 1
ATOM 4804 O O . ILE A 1 598 ? 26.776 9.343 -44.456 1.00 91.81 598 ILE A O 1
ATOM 4808 N N . GLN A 1 599 ? 28.481 10.799 -44.332 1.00 91.44 599 GLN A N 1
ATOM 4809 C CA . GLN A 1 599 ? 27.907 11.849 -45.183 1.00 91.44 599 GLN A CA 1
ATOM 4810 C C . GLN A 1 599 ? 28.552 11.905 -46.572 1.00 91.44 599 GLN A C 1
ATOM 4812 O O . GLN A 1 599 ? 27.922 12.355 -47.516 1.00 91.44 599 GLN A O 1
ATOM 4817 N N . SER A 1 600 ? 29.819 11.508 -46.692 1.00 88.75 600 SER A N 1
ATOM 4818 C CA . SER A 1 600 ? 30.536 11.386 -47.961 1.00 88.75 600 SER A CA 1
ATOM 4819 C C . SER A 1 600 ? 31.559 10.233 -47.860 1.00 88.75 600 SER A C 1
ATOM 4821 O O . SER A 1 600 ? 32.142 10.080 -46.784 1.00 88.75 600 SER A O 1
ATOM 4823 N N . PRO A 1 601 ? 31.850 9.457 -48.923 1.00 89.88 601 PRO A N 1
ATOM 4824 C CA . PRO A 1 601 ? 31.021 9.298 -50.112 1.00 89.88 601 PRO A CA 1
ATOM 4825 C C . PRO A 1 601 ? 29.560 9.085 -49.742 1.00 89.88 601 PRO A C 1
ATOM 4827 O O . PRO A 1 601 ? 29.227 8.288 -48.867 1.00 89.88 601 PRO A O 1
ATOM 4830 N N . GLU A 1 602 ? 28.701 9.843 -50.411 1.00 85.75 602 GLU A N 1
ATOM 4831 C CA . GLU A 1 602 ? 27.305 9.467 -50.516 1.00 85.75 602 GLU A CA 1
ATOM 4832 C C . GLU A 1 602 ? 27.267 8.154 -51.306 1.00 85.75 602 GLU A C 1
ATOM 4834 O O . GLU A 1 602 ? 28.212 7.853 -52.050 1.00 85.75 602 GLU A O 1
ATOM 4839 N N . PRO A 1 603 ? 26.205 7.352 -51.180 1.00 84.12 603 PRO A N 1
ATOM 4840 C CA . PRO A 1 603 ? 26.064 6.142 -51.972 1.00 84.12 603 PRO A CA 1
ATOM 4841 C C . PRO A 1 603 ? 25.767 6.488 -53.444 1.00 84.12 603 PRO A C 1
ATOM 4843 O O . PRO A 1 603 ? 24.651 6.355 -53.924 1.00 84.12 603 PRO A O 1
ATOM 4846 N N . ASN A 1 604 ? 26.773 6.989 -54.159 1.00 83.69 604 ASN A N 1
ATOM 4847 C CA . ASN A 1 604 ? 26.626 7.638 -55.456 1.00 83.69 604 ASN A CA 1
ATOM 4848 C C . ASN A 1 604 ? 27.521 7.009 -56.543 1.00 83.69 604 ASN A C 1
ATOM 4850 O O . ASN A 1 604 ? 28.532 6.359 -56.252 1.00 83.69 604 ASN A O 1
ATOM 4854 N N . VAL A 1 605 ? 27.144 7.200 -57.811 1.00 81.31 605 VAL A N 1
ATOM 4855 C CA . VAL A 1 605 ? 28.033 7.005 -58.968 1.00 81.31 605 VAL A CA 1
ATOM 4856 C C . VAL A 1 605 ? 28.907 8.242 -59.139 1.00 81.31 605 VAL A C 1
ATOM 4858 O O . VAL A 1 605 ? 28.403 9.357 -59.242 1.00 81.31 605 VAL A O 1
ATOM 4861 N N . TYR A 1 606 ? 30.215 8.035 -59.260 1.00 84.38 606 TYR A N 1
ATOM 4862 C CA . TYR A 1 606 ? 31.194 9.095 -59.474 1.00 84.38 606 TYR A CA 1
ATOM 4863 C C . TYR A 1 606 ? 31.974 8.884 -60.781 1.00 84.38 606 TYR A C 1
ATOM 4865 O O . TYR A 1 606 ? 32.528 7.814 -61.033 1.00 84.38 606 TYR A O 1
ATOM 4873 N N . ASN A 1 607 ? 32.080 9.934 -61.601 1.00 84.19 607 ASN A N 1
ATOM 4874 C CA . ASN A 1 607 ? 32.920 9.975 -62.810 1.00 84.19 607 ASN A CA 1
ATOM 4875 C C . ASN A 1 607 ? 34.331 10.532 -62.528 1.00 84.19 607 ASN A C 1
ATOM 4877 O O . ASN A 1 607 ? 35.078 10.879 -63.441 1.00 84.19 607 ASN A O 1
ATOM 4881 N N . THR A 1 608 ? 34.709 10.582 -61.253 1.00 84.75 608 THR A N 1
ATOM 4882 C CA . THR A 1 608 ? 36.026 10.972 -60.751 1.00 84.75 608 THR A CA 1
ATOM 4883 C C . THR A 1 608 ? 36.638 9.807 -59.976 1.00 84.75 608 THR A C 1
ATOM 4885 O O . THR A 1 608 ? 35.942 9.100 -59.252 1.00 84.75 608 THR A O 1
ATOM 4888 N N . SER A 1 609 ? 37.949 9.610 -60.123 1.00 85.00 609 SER A N 1
ATOM 4889 C CA . SER A 1 609 ? 38.743 8.688 -59.300 1.00 85.00 609 SER A CA 1
ATOM 4890 C C . SER A 1 609 ? 39.031 9.229 -57.895 1.00 85.00 609 SER A C 1
ATOM 4892 O O . SER A 1 609 ? 39.514 8.491 -57.039 1.00 85.00 609 SER A O 1
ATOM 4894 N N . GLU A 1 610 ? 38.787 10.520 -57.669 1.00 89.25 610 GLU A N 1
ATOM 4895 C CA . GLU A 1 610 ? 38.995 11.214 -56.401 1.00 89.25 610 GLU A CA 1
ATOM 4896 C C . GLU A 1 610 ? 37.647 11.497 -55.726 1.00 89.25 610 GLU A C 1
ATOM 4898 O O . GLU A 1 610 ? 36.795 12.181 -56.297 1.00 89.25 610 GLU A O 1
ATOM 4903 N N . ILE A 1 611 ? 37.468 10.952 -54.521 1.00 91.50 611 ILE A N 1
ATOM 4904 C CA . ILE A 1 611 ? 36.214 10.930 -53.761 1.00 91.50 611 ILE A CA 1
ATOM 4905 C C . ILE A 1 611 ? 36.443 11.554 -52.388 1.00 91.50 611 ILE A C 1
ATOM 4907 O O . ILE A 1 611 ? 37.306 11.101 -51.635 1.00 91.50 611 ILE A O 1
ATOM 4911 N N . THR A 1 612 ? 35.656 12.559 -52.017 1.00 89.94 612 THR A N 1
ATOM 4912 C CA . THR A 1 612 ? 35.688 13.122 -50.663 1.00 89.94 612 THR A CA 1
ATOM 4913 C C . THR A 1 612 ? 35.060 12.173 -49.648 1.00 89.94 612 THR A C 1
ATOM 4915 O O . THR A 1 612 ? 34.010 11.586 -49.899 1.00 89.94 612 THR A O 1
ATOM 4918 N N . VAL A 1 613 ? 35.660 12.080 -48.464 1.00 92.69 613 VAL A N 1
ATOM 4919 C CA . VAL A 1 613 ? 35.068 11.444 -47.281 1.00 92.69 613 VAL A CA 1
ATOM 4920 C C . VAL A 1 613 ? 34.601 12.524 -46.312 1.00 92.69 613 VAL A C 1
ATOM 4922 O O . VAL A 1 613 ? 35.280 13.538 -46.140 1.00 92.69 613 VAL A O 1
ATOM 4925 N N . SER A 1 614 ? 33.460 12.297 -45.672 1.00 91.06 614 SER A N 1
ATOM 4926 C CA . SER A 1 614 ? 32.887 13.115 -44.610 1.00 91.06 614 SER A CA 1
ATOM 4927 C C . SER A 1 614 ? 32.056 12.215 -43.701 1.00 91.06 614 SER A C 1
ATOM 4929 O O . SER A 1 614 ? 31.171 11.505 -44.173 1.00 91.06 614 SER A O 1
ATOM 4931 N N . VAL A 1 615 ? 32.328 12.219 -42.401 1.00 93.81 615 VAL A N 1
ATOM 4932 C CA . VAL A 1 615 ? 31.641 11.373 -41.420 1.00 93.81 615 VAL A CA 1
ATOM 4933 C C . VAL A 1 615 ? 31.314 12.204 -40.192 1.00 93.81 615 VAL A C 1
ATOM 4935 O O . VAL A 1 615 ? 32.197 12.813 -39.589 1.00 93.81 615 VAL A O 1
ATOM 4938 N N . LYS A 1 616 ? 30.047 12.200 -39.789 1.00 92.44 616 LYS A N 1
ATOM 4939 C CA . LYS A 1 616 ? 29.621 12.699 -38.486 1.00 92.44 616 LYS A CA 1
ATOM 4940 C C . LYS A 1 616 ? 29.602 11.528 -37.510 1.00 92.44 616 LYS A C 1
ATOM 4942 O O . LYS A 1 616 ? 29.003 10.500 -37.804 1.00 92.44 616 LYS A O 1
ATOM 4947 N N . VAL A 1 617 ? 30.190 11.696 -36.336 1.00 88.94 617 VAL A N 1
ATOM 4948 C CA . VAL A 1 617 ? 29.936 10.801 -35.199 1.00 88.94 617 VAL A CA 1
ATOM 4949 C C . VAL A 1 617 ? 29.055 11.564 -34.214 1.00 88.94 617 VAL A C 1
ATOM 4951 O O . VAL A 1 617 ? 29.223 12.772 -34.038 1.00 88.94 617 VAL A O 1
ATOM 4954 N N . VAL A 1 618 ? 28.073 10.888 -33.627 1.00 84.81 618 VAL A N 1
ATOM 4955 C CA . VAL A 1 618 ? 27.266 11.406 -32.521 1.00 84.81 618 VAL A CA 1
ATOM 4956 C C . VAL A 1 618 ? 27.397 10.432 -31.370 1.00 84.81 618 VAL A C 1
ATOM 4958 O O . VAL A 1 618 ? 27.066 9.257 -31.508 1.00 84.81 618 VAL A O 1
ATOM 4961 N N . ASP A 1 619 ? 27.851 10.946 -30.241 1.00 80.81 619 ASP A N 1
ATOM 4962 C CA . ASP A 1 619 ? 27.985 10.200 -29.005 1.00 80.81 619 ASP A CA 1
ATOM 4963 C C . ASP A 1 619 ? 27.717 11.120 -27.799 1.00 80.81 619 ASP A C 1
ATOM 4965 O O . ASP A 1 619 ? 27.596 12.340 -27.953 1.00 80.81 619 ASP A O 1
ATOM 4969 N N . ALA A 1 620 ? 27.559 10.530 -26.614 1.00 70.12 620 ALA A N 1
ATOM 4970 C CA . ALA A 1 620 ? 27.464 11.236 -25.342 1.00 70.12 620 ALA A CA 1
ATOM 4971 C C . ALA A 1 620 ? 28.840 11.613 -24.751 1.00 70.12 620 ALA A C 1
ATOM 4973 O O . ALA A 1 620 ? 28.890 12.496 -23.892 1.00 70.12 620 ALA A O 1
ATOM 4974 N N . LEU A 1 621 ? 29.925 10.967 -25.191 1.00 72.25 621 LEU A N 1
ATOM 4975 C CA . LEU A 1 621 ? 31.307 11.225 -24.786 1.00 72.25 621 LEU A CA 1
ATOM 4976 C C . LEU A 1 621 ? 32.126 11.851 -25.930 1.00 72.25 621 LEU A C 1
ATOM 4978 O O . LEU A 1 621 ? 31.630 12.090 -27.036 1.00 72.25 621 LEU A O 1
ATOM 4982 N N . ASN A 1 622 ? 33.394 12.171 -25.661 1.00 80.81 622 ASN A N 1
ATOM 4983 C CA . ASN A 1 622 ? 34.323 12.601 -26.704 1.00 80.81 622 ASN A CA 1
ATOM 4984 C C . ASN A 1 622 ? 34.794 11.402 -27.541 1.00 80.81 622 ASN A C 1
ATOM 4986 O O . ASN A 1 622 ? 35.169 10.365 -27.002 1.00 80.81 622 ASN A O 1
ATOM 4990 N N . VAL A 1 623 ? 34.851 11.571 -28.863 1.00 84.00 623 VAL A N 1
ATOM 4991 C CA . VAL A 1 623 ? 35.318 10.537 -29.800 1.00 84.00 623 VAL A CA 1
ATOM 4992 C C . VAL A 1 623 ? 36.846 10.595 -29.922 1.00 84.00 623 VAL A C 1
ATOM 4994 O O . VAL A 1 623 ? 37.386 11.551 -30.484 1.00 84.00 623 VAL A O 1
ATOM 4997 N N . GLU A 1 624 ? 37.547 9.580 -29.407 1.00 85.75 624 GLU A N 1
ATOM 4998 C CA . GLU A 1 624 ? 39.013 9.472 -29.437 1.00 85.75 624 GLU A CA 1
ATOM 4999 C C . GLU A 1 624 ? 39.540 9.194 -30.854 1.00 85.75 624 GLU A C 1
ATOM 5001 O O . GLU A 1 624 ? 40.493 9.835 -31.303 1.00 85.75 624 GLU A O 1
ATOM 5006 N N . ASN A 1 625 ? 38.923 8.254 -31.576 1.00 87.38 625 ASN A N 1
ATOM 5007 C CA . ASN A 1 625 ? 39.425 7.767 -32.863 1.00 87.38 625 ASN A CA 1
ATOM 5008 C C . ASN A 1 625 ? 38.290 7.526 -33.870 1.00 87.38 625 ASN A C 1
ATOM 5010 O O . ASN A 1 625 ? 37.198 7.115 -33.490 1.00 87.38 625 ASN A O 1
ATOM 5014 N N . VAL A 1 626 ? 38.560 7.726 -35.164 1.00 90.38 626 VAL A N 1
ATOM 5015 C CA . VAL A 1 626 ? 37.668 7.333 -36.267 1.00 90.38 626 VAL A CA 1
ATOM 5016 C C . VAL A 1 626 ? 38.500 6.763 -37.412 1.00 90.38 626 VAL A C 1
ATOM 5018 O O . VAL A 1 626 ? 39.266 7.479 -38.059 1.00 90.38 626 VAL A O 1
ATOM 5021 N N . THR A 1 627 ? 38.319 5.473 -37.681 1.00 90.62 627 THR A N 1
ATOM 5022 C CA . THR A 1 627 ? 38.999 4.731 -38.753 1.00 90.62 627 THR A CA 1
ATOM 5023 C C . THR A 1 627 ? 38.025 4.452 -39.889 1.00 90.62 627 THR A C 1
ATOM 5025 O O . THR A 1 627 ? 36.883 4.071 -39.640 1.00 90.62 627 THR A O 1
ATOM 5028 N N . ALA A 1 628 ? 38.460 4.643 -41.136 1.00 91.50 628 ALA A N 1
ATOM 5029 C CA . ALA A 1 628 ? 37.695 4.269 -42.320 1.00 91.50 628 ALA A CA 1
ATOM 5030 C C . ALA A 1 628 ? 38.416 3.146 -43.069 1.00 91.50 628 ALA A C 1
ATOM 5032 O O . ALA A 1 628 ? 39.630 3.192 -43.244 1.00 91.50 628 ALA A O 1
ATOM 5033 N N . GLU A 1 629 ? 37.678 2.152 -43.546 1.00 92.38 629 GLU A N 1
ATOM 5034 C CA . GLU A 1 629 ? 38.200 1.020 -44.304 1.00 92.38 629 GLU A CA 1
ATOM 5035 C C . GLU A 1 629 ? 37.394 0.852 -45.593 1.00 92.38 629 GLU A C 1
ATOM 5037 O O . GLU A 1 629 ? 36.170 0.806 -45.546 1.00 92.38 629 GLU A O 1
ATOM 5042 N N . VAL A 1 630 ? 38.059 0.744 -46.744 1.00 88.62 630 VAL A N 1
ATOM 5043 C CA . VAL A 1 630 ? 37.419 0.509 -48.045 1.00 88.62 630 VAL A CA 1
ATOM 5044 C C . VAL A 1 630 ? 37.887 -0.831 -48.606 1.00 88.62 630 VAL A C 1
ATOM 5046 O O . VAL A 1 630 ? 39.073 -0.995 -48.892 1.00 88.62 630 VAL A O 1
ATOM 5049 N N . ASN A 1 631 ? 36.963 -1.779 -48.788 1.00 77.00 631 ASN A N 1
ATOM 5050 C CA . ASN A 1 631 ? 37.222 -3.127 -49.323 1.00 77.00 631 ASN A CA 1
ATOM 5051 C C . ASN A 1 631 ? 38.478 -3.827 -48.723 1.00 77.00 631 ASN A C 1
ATOM 5053 O O . ASN A 1 631 ? 39.300 -4.355 -49.478 1.00 77.00 631 ASN A O 1
ATOM 5057 N N . GLY A 1 632 ? 38.669 -3.834 -47.396 1.00 73.56 632 GLY A N 1
ATOM 5058 C CA . GLY A 1 632 ? 39.826 -4.481 -46.752 1.00 73.56 632 GLY A CA 1
ATOM 5059 C C . GLY A 1 632 ? 41.079 -3.606 -46.604 1.00 73.56 632 GLY A C 1
ATOM 5060 O O . GLY A 1 632 ? 42.161 -4.136 -46.343 1.00 73.56 632 GLY A O 1
ATOM 5061 N N . ARG A 1 633 ? 40.981 -2.286 -46.814 1.00 83.88 633 ARG A N 1
ATOM 5062 C CA . ARG A 1 633 ? 42.108 -1.342 -46.719 1.00 83.88 633 ARG A CA 1
ATOM 5063 C C . ARG A 1 633 ? 41.750 -0.094 -45.917 1.00 83.88 633 ARG A C 1
ATOM 5065 O O . ARG A 1 633 ? 40.820 0.612 -46.278 1.00 83.88 633 ARG A O 1
ATOM 5072 N N . GLU A 1 634 ? 42.554 0.227 -44.908 1.00 86.81 634 GLU A N 1
ATOM 5073 C CA . GLU A 1 634 ? 42.384 1.416 -44.062 1.00 86.81 634 GLU A CA 1
ATOM 5074 C C . GLU A 1 634 ? 42.767 2.739 -44.769 1.00 86.81 634 GLU A C 1
ATOM 5076 O O . GLU A 1 634 ? 43.714 2.796 -45.565 1.00 86.81 634 GLU A O 1
ATOM 5081 N N . TYR A 1 635 ? 42.035 3.808 -44.445 1.00 85.88 635 TYR A N 1
ATOM 5082 C CA . TYR A 1 635 ? 42.200 5.193 -44.885 1.00 85.88 635 TYR A CA 1
ATOM 5083 C C . TYR A 1 635 ? 42.019 6.141 -43.686 1.00 85.88 635 TYR A C 1
ATOM 5085 O O . TYR A 1 635 ? 41.018 6.089 -42.974 1.00 85.88 635 TYR A O 1
ATOM 5093 N N . SER A 1 636 ? 42.975 7.047 -43.473 1.00 82.38 636 SER A N 1
ATOM 5094 C CA . SER A 1 636 ? 42.935 8.001 -42.356 1.00 82.38 636 SER A CA 1
ATOM 5095 C C . SER A 1 636 ? 41.981 9.170 -42.628 1.00 82.38 636 SER A C 1
ATOM 5097 O O . SER A 1 636 ? 42.068 9.808 -43.679 1.00 82.38 636 SER A O 1
ATOM 5099 N N . LEU A 1 637 ? 41.128 9.504 -41.654 1.00 89.38 637 LEU A N 1
ATOM 5100 C CA . LEU A 1 637 ? 40.283 10.703 -41.678 1.00 89.38 637 LEU A CA 1
ATOM 5101 C C . LEU A 1 637 ? 40.835 11.796 -40.750 1.00 89.38 637 LEU A C 1
ATOM 5103 O O . LEU A 1 637 ? 41.495 11.520 -39.753 1.00 89.38 637 LEU A O 1
ATOM 5107 N N . THR A 1 638 ? 40.551 13.055 -41.075 1.00 89.12 638 THR A N 1
ATOM 5108 C CA . THR A 1 638 ? 40.970 14.249 -40.325 1.00 89.12 638 THR A CA 1
ATOM 5109 C C . THR A 1 638 ? 39.745 15.006 -39.823 1.00 89.12 638 THR A C 1
ATOM 5111 O O . THR A 1 638 ? 38.908 15.431 -40.624 1.00 89.12 638 THR A O 1
ATOM 5114 N N . TYR A 1 639 ? 39.632 15.204 -38.508 1.00 90.81 639 TYR A N 1
ATOM 5115 C CA . TYR A 1 639 ? 38.517 15.948 -37.921 1.00 90.81 639 TYR A CA 1
ATOM 5116 C C . TYR A 1 639 ? 38.561 17.440 -38.284 1.00 90.81 639 TYR A C 1
ATOM 5118 O O . TYR A 1 639 ? 39.516 18.155 -37.976 1.00 90.81 639 TYR A O 1
ATOM 5126 N N . ASN A 1 640 ? 37.498 17.919 -38.924 1.00 87.38 640 ASN A N 1
ATOM 5127 C CA . ASN A 1 640 ? 37.286 19.308 -39.296 1.00 87.38 640 ASN A CA 1
ATOM 5128 C C . ASN A 1 640 ? 36.337 19.970 -38.288 1.00 87.38 640 ASN A C 1
ATOM 5130 O O . ASN A 1 640 ? 35.112 19.921 -38.428 1.00 87.38 640 ASN A O 1
ATOM 5134 N N . ALA A 1 641 ? 36.919 20.627 -37.283 1.00 82.00 641 ALA A N 1
ATOM 5135 C CA . ALA A 1 641 ? 36.187 21.281 -36.197 1.00 82.00 641 ALA A CA 1
ATOM 5136 C C . ALA A 1 641 ? 35.249 22.424 -36.645 1.00 82.00 641 ALA A C 1
ATOM 5138 O O . ALA A 1 641 ? 34.346 22.786 -35.897 1.00 82.00 641 ALA A O 1
ATOM 5139 N N . THR A 1 642 ? 35.423 22.978 -37.851 1.00 84.38 642 THR A N 1
ATOM 5140 C CA . THR A 1 642 ? 34.519 24.004 -38.409 1.00 84.38 642 THR A CA 1
ATOM 5141 C C . THR A 1 642 ? 33.220 23.397 -38.945 1.00 84.38 642 THR A C 1
ATOM 5143 O O . THR A 1 642 ? 32.202 24.082 -38.998 1.00 84.38 642 THR A O 1
ATOM 5146 N N . LEU A 1 643 ? 33.249 22.122 -39.351 1.00 81.06 643 LEU A N 1
ATOM 5147 C CA . LEU A 1 643 ? 32.089 21.403 -39.889 1.00 81.06 643 LEU A CA 1
ATOM 5148 C C . LEU A 1 643 ? 31.493 20.393 -38.893 1.00 81.06 643 LEU A C 1
ATOM 5150 O O . LEU A 1 643 ? 30.325 20.040 -39.019 1.00 81.06 643 LEU A O 1
ATOM 5154 N N . GLY A 1 644 ? 32.280 19.930 -37.913 1.00 85.81 644 GLY A N 1
ATOM 5155 C CA . GLY A 1 644 ? 31.896 18.864 -36.980 1.00 85.81 644 GLY A CA 1
ATOM 5156 C C . GLY A 1 644 ? 32.003 17.458 -37.583 1.00 85.81 644 GLY A C 1
ATOM 5157 O O . GLY A 1 644 ? 31.199 16.589 -37.254 1.00 85.81 644 GLY A O 1
ATOM 5158 N N . LEU A 1 645 ? 32.943 17.255 -38.517 1.00 90.00 645 LEU A N 1
ATOM 5159 C CA . LEU A 1 645 ? 33.000 16.086 -39.407 1.00 90.00 645 LEU A CA 1
ATOM 5160 C C . LEU A 1 645 ? 34.430 15.555 -39.561 1.00 90.00 645 LEU A C 1
ATOM 5162 O O . LEU A 1 645 ? 35.368 16.332 -39.723 1.00 90.00 645 LEU A O 1
ATOM 5166 N N . TYR A 1 646 ? 34.600 14.237 -39.590 1.00 92.88 646 TYR A N 1
ATOM 5167 C CA . TYR A 1 646 ? 35.843 13.565 -39.970 1.00 92.88 646 TYR A CA 1
ATOM 5168 C C . TYR A 1 646 ? 35.912 13.474 -41.495 1.00 92.88 646 TYR A C 1
ATOM 5170 O O . TYR A 1 646 ? 35.038 12.887 -42.125 1.00 92.88 646 TYR A O 1
ATOM 5178 N N . THR A 1 647 ? 36.929 14.086 -42.095 1.00 91.12 647 THR A N 1
ATOM 5179 C CA . THR A 1 647 ? 37.018 14.315 -43.545 1.00 91.12 647 THR A CA 1
ATOM 5180 C C . THR A 1 647 ? 38.270 13.695 -44.158 1.00 91.12 647 THR A C 1
ATOM 5182 O O . THR A 1 647 ? 39.297 13.572 -43.494 1.00 91.12 647 THR A O 1
ATOM 5185 N N . GLY A 1 648 ? 38.207 13.292 -45.424 1.00 90.19 648 GLY A N 1
ATOM 5186 C CA . GLY A 1 648 ? 39.313 12.620 -46.112 1.00 90.19 648 GLY A CA 1
ATOM 5187 C C . GLY A 1 648 ? 39.149 12.613 -47.629 1.00 90.19 648 GLY A C 1
ATOM 5188 O O . GLY A 1 648 ? 38.206 13.202 -48.156 1.00 90.19 648 GLY A O 1
ATOM 5189 N N . ILE A 1 649 ? 40.069 11.953 -48.335 1.00 87.69 649 ILE A N 1
ATOM 5190 C CA . ILE A 1 649 ? 40.012 11.777 -49.792 1.00 87.69 649 ILE A CA 1
ATOM 5191 C C . ILE A 1 649 ? 40.419 10.340 -50.141 1.00 87.69 649 ILE A C 1
ATOM 5193 O O . ILE A 1 649 ? 41.529 9.909 -49.822 1.00 87.69 649 ILE A O 1
ATOM 5197 N N . LEU A 1 650 ? 39.543 9.610 -50.832 1.00 88.44 650 LEU A N 1
ATOM 5198 C CA . LEU A 1 650 ? 39.838 8.305 -51.420 1.00 88.44 650 LEU A CA 1
ATOM 5199 C C . LEU A 1 650 ? 40.266 8.515 -52.875 1.00 88.44 650 LEU A C 1
ATOM 5201 O O . LEU A 1 650 ? 39.553 9.144 -53.651 1.00 88.44 650 LEU A O 1
ATOM 5205 N N . ASN A 1 651 ? 41.419 7.965 -53.246 1.00 87.56 651 ASN A N 1
ATOM 5206 C CA . ASN A 1 651 ? 41.862 7.875 -54.635 1.00 87.56 651 ASN A CA 1
ATOM 5207 C C . ASN A 1 651 ? 41.738 6.410 -55.081 1.00 87.56 651 ASN A C 1
ATOM 5209 O O . ASN A 1 651 ? 42.401 5.527 -54.526 1.00 87.56 651 ASN A O 1
ATOM 5213 N N . LEU A 1 652 ? 40.832 6.152 -56.025 1.00 87.62 652 LEU A N 1
ATOM 5214 C CA . LEU A 1 652 ? 40.282 4.835 -56.352 1.00 87.62 652 LEU A CA 1
ATOM 5215 C C . LEU A 1 652 ? 40.080 4.675 -57.871 1.00 87.62 652 LEU A C 1
ATOM 5217 O O . LEU A 1 652 ? 39.981 5.646 -58.616 1.00 87.62 652 LEU A O 1
ATOM 5221 N N . THR A 1 653 ? 40.054 3.433 -58.348 1.00 85.94 653 THR A N 1
ATOM 5222 C CA . THR A 1 653 ? 39.884 3.090 -59.773 1.00 85.94 653 THR A CA 1
ATOM 5223 C C . THR A 1 653 ? 38.413 2.865 -60.128 1.00 85.94 653 THR A C 1
ATOM 5225 O O . THR A 1 653 ? 37.567 2.825 -59.243 1.00 85.94 653 THR A O 1
ATOM 5228 N N . ASN A 1 654 ? 38.091 2.648 -61.407 1.00 82.25 654 ASN A N 1
ATOM 5229 C CA . ASN A 1 654 ? 36.738 2.229 -61.788 1.00 82.25 654 ASN A CA 1
ATOM 5230 C C . ASN A 1 654 ? 36.396 0.880 -61.125 1.00 82.25 654 ASN A C 1
ATOM 5232 O O . ASN A 1 654 ? 37.179 -0.068 -61.214 1.00 82.25 654 ASN A O 1
ATOM 5236 N N . GLY A 1 655 ? 35.252 0.805 -60.443 1.00 79.75 655 GLY A N 1
ATOM 5237 C CA . GLY A 1 655 ? 34.884 -0.321 -59.581 1.00 79.75 655 GLY A CA 1
ATOM 5238 C C . GLY A 1 655 ? 33.771 0.014 -58.583 1.00 79.75 655 GLY A C 1
ATOM 5239 O O . GLY A 1 655 ? 33.285 1.143 -58.533 1.00 79.75 655 GLY A O 1
ATOM 5240 N N . SER A 1 656 ? 33.375 -0.986 -57.791 1.00 80.75 656 SER A N 1
ATOM 5241 C CA . SER A 1 656 ? 32.385 -0.860 -56.712 1.00 80.75 656 SER A CA 1
ATOM 5242 C C . SER A 1 656 ? 33.072 -0.986 -55.354 1.00 80.75 656 SER A C 1
ATOM 5244 O O . SER A 1 656 ? 33.942 -1.845 -55.169 1.00 80.75 656 SER A O 1
ATOM 5246 N N . TYR A 1 657 ? 32.682 -0.141 -54.404 1.00 86.75 657 TYR A N 1
ATOM 5247 C CA . TYR A 1 657 ? 33.372 0.029 -53.131 1.00 86.75 657 TYR A CA 1
ATOM 5248 C C . TYR A 1 657 ? 32.397 0.056 -51.958 1.00 86.75 657 TYR A C 1
ATOM 5250 O O . TYR A 1 657 ? 31.374 0.734 -52.001 1.00 86.75 657 TYR A O 1
ATOM 5258 N N . THR A 1 658 ? 32.754 -0.653 -50.893 1.00 87.62 658 THR A N 1
ATOM 5259 C CA . THR A 1 658 ? 32.124 -0.573 -49.575 1.00 87.62 658 THR A CA 1
ATOM 5260 C C . THR A 1 658 ? 33.107 0.116 -48.642 1.00 87.62 658 THR A C 1
ATOM 5262 O O . THR A 1 658 ? 34.237 -0.355 -48.508 1.00 87.62 658 THR A O 1
ATOM 5265 N N . MET A 1 659 ? 32.694 1.213 -48.008 1.00 90.69 659 MET A N 1
ATOM 5266 C CA . MET A 1 659 ? 33.446 1.853 -46.931 1.00 90.69 659 MET A CA 1
ATOM 5267 C C . MET A 1 659 ? 32.770 1.576 -45.588 1.00 90.69 659 MET A C 1
ATOM 5269 O O . MET A 1 659 ? 31.630 1.983 -45.374 1.00 90.69 659 MET A O 1
ATOM 5273 N N . THR A 1 660 ? 33.494 0.932 -44.681 1.00 92.19 660 THR A N 1
ATOM 5274 C CA . THR A 1 660 ? 33.148 0.798 -43.262 1.00 92.19 660 THR A CA 1
ATOM 5275 C C . THR A 1 660 ? 33.830 1.920 -42.489 1.00 92.19 660 THR A C 1
ATOM 5277 O O . THR A 1 660 ? 34.981 2.248 -42.772 1.00 92.19 660 THR A O 1
ATOM 5280 N N . VAL A 1 661 ? 33.155 2.515 -41.508 1.00 93.19 661 VAL A N 1
ATOM 5281 C CA . VAL A 1 661 ? 33.755 3.507 -40.609 1.00 93.19 661 VAL A CA 1
ATOM 5282 C C . VAL A 1 661 ? 33.445 3.147 -39.165 1.00 93.19 661 VAL A C 1
ATOM 5284 O O . VAL A 1 661 ? 32.278 3.032 -38.792 1.00 93.19 661 VAL A O 1
ATOM 5287 N N . THR A 1 662 ? 34.497 3.014 -38.362 1.00 91.62 662 THR A N 1
ATOM 5288 C CA . THR A 1 662 ? 34.430 2.707 -36.931 1.00 91.62 662 THR A CA 1
ATOM 5289 C C . THR A 1 662 ? 34.903 3.915 -36.135 1.00 91.62 662 THR A C 1
ATOM 5291 O O . THR A 1 662 ? 36.013 4.403 -36.360 1.00 91.62 662 THR A O 1
ATOM 5294 N N . ALA A 1 663 ? 34.089 4.379 -35.191 1.00 90.25 663 ALA A N 1
ATOM 5295 C CA . ALA A 1 663 ? 34.436 5.424 -34.233 1.00 90.25 663 ALA A CA 1
ATOM 5296 C C . ALA A 1 663 ? 34.587 4.832 -32.830 1.00 90.25 663 ALA A C 1
ATOM 5298 O O . ALA A 1 663 ? 33.802 3.967 -32.457 1.00 90.25 663 ALA A O 1
ATOM 5299 N N . VAL A 1 664 ? 35.564 5.310 -32.061 1.00 86.56 664 VAL A N 1
ATOM 5300 C CA . VAL A 1 664 ? 35.837 4.877 -30.683 1.00 86.56 664 VAL A CA 1
ATOM 5301 C C . VAL A 1 664 ? 35.815 6.091 -29.755 1.00 86.56 664 VAL A C 1
ATOM 5303 O O . VAL A 1 664 ? 36.415 7.112 -30.097 1.00 86.56 664 VAL A O 1
ATOM 5306 N N . ASP A 1 665 ? 35.124 6.002 -28.618 1.00 85.12 665 ASP A N 1
ATOM 5307 C CA . ASP A 1 665 ? 35.058 7.071 -27.608 1.00 85.12 665 ASP A CA 1
ATOM 5308 C C . ASP A 1 665 ? 36.199 7.041 -26.571 1.00 85.12 665 ASP A C 1
ATOM 5310 O O . ASP A 1 665 ? 37.012 6.119 -26.530 1.00 85.12 665 ASP A O 1
ATOM 5314 N N . GLU A 1 666 ? 36.263 8.074 -25.727 1.00 81.12 666 GLU A N 1
ATOM 5315 C CA . GLU A 1 666 ? 37.286 8.271 -24.687 1.00 81.12 666 GLU A CA 1
ATOM 5316 C C . GLU A 1 666 ? 37.256 7.251 -23.527 1.00 81.12 666 GLU A C 1
ATOM 5318 O O . GLU A 1 666 ? 38.111 7.306 -22.640 1.00 81.12 666 GLU A O 1
ATOM 5323 N N . GLU A 1 667 ? 36.294 6.323 -23.514 1.00 75.69 667 GLU A N 1
ATOM 5324 C CA . GLU A 1 667 ? 36.224 5.186 -22.583 1.00 75.69 667 GLU A CA 1
ATOM 5325 C C . GLU A 1 667 ? 36.384 3.830 -23.311 1.00 75.69 667 GLU A C 1
ATOM 5327 O O . GLU A 1 667 ? 36.374 2.776 -22.669 1.00 75.69 667 GLU A O 1
ATOM 5332 N N . GLY A 1 668 ? 36.613 3.851 -24.632 1.00 72.75 668 GLY A N 1
ATOM 5333 C CA . GLY A 1 668 ? 36.961 2.700 -25.468 1.00 72.75 668 GLY A CA 1
ATOM 5334 C C . GLY A 1 668 ? 35.797 2.042 -26.218 1.00 72.75 668 GLY A C 1
ATOM 5335 O O . GLY A 1 668 ? 35.975 0.945 -26.752 1.00 72.75 668 GLY A O 1
ATOM 5336 N N . ASN A 1 669 ? 34.617 2.662 -26.272 1.00 78.25 669 ASN A N 1
ATOM 5337 C CA . ASN A 1 669 ? 33.412 2.064 -26.860 1.00 78.25 669 ASN A CA 1
ATOM 5338 C C . ASN A 1 669 ? 33.352 2.307 -28.369 1.00 78.25 669 ASN A C 1
ATOM 5340 O O . ASN A 1 669 ? 33.616 3.421 -28.811 1.00 78.25 669 ASN A O 1
ATOM 5344 N N . SER A 1 670 ? 32.973 1.302 -29.167 1.00 83.44 670 SER A N 1
ATOM 5345 C CA . SER A 1 670 ? 33.062 1.366 -30.634 1.00 83.44 670 SER A CA 1
ATOM 5346 C C . SER A 1 670 ? 31.706 1.389 -31.350 1.00 83.44 670 SER A C 1
ATOM 5348 O O . SER A 1 670 ? 30.992 0.391 -31.332 1.00 83.44 670 SER A O 1
ATOM 5350 N N . GLY A 1 671 ? 31.407 2.472 -32.067 1.00 84.88 671 GLY A N 1
ATOM 5351 C CA . GLY A 1 671 ? 30.301 2.554 -33.029 1.00 84.88 671 GLY A CA 1
ATOM 5352 C C . GLY A 1 671 ? 30.754 2.262 -34.462 1.00 84.88 671 GLY A C 1
ATOM 5353 O O . GLY A 1 671 ? 31.878 2.606 -34.826 1.00 84.88 671 GLY A O 1
ATOM 5354 N N . VAL A 1 672 ? 29.889 1.682 -35.305 1.00 87.94 672 VAL A N 1
ATOM 5355 C CA . VAL A 1 672 ? 30.216 1.316 -36.702 1.00 87.94 672 VAL A CA 1
ATOM 5356 C C . VAL A 1 672 ? 29.107 1.739 -37.674 1.00 87.94 672 VAL A C 1
ATOM 5358 O O . VAL A 1 672 ? 27.926 1.591 -37.372 1.00 87.94 672 VAL A O 1
ATOM 5361 N N . ALA A 1 673 ? 29.480 2.218 -38.864 1.00 89.69 673 ALA A N 1
ATOM 5362 C CA . ALA A 1 673 ? 28.578 2.433 -40.002 1.00 89.69 673 ALA A CA 1
ATOM 5363 C C . ALA A 1 673 ? 29.211 1.977 -41.328 1.00 89.69 673 ALA A C 1
ATOM 5365 O O . ALA A 1 673 ? 30.426 1.801 -41.417 1.00 89.69 673 ALA A O 1
ATOM 5366 N N . THR A 1 674 ? 28.394 1.806 -42.371 1.00 89.44 674 THR A N 1
ATOM 5367 C CA . THR A 1 674 ? 28.834 1.391 -43.715 1.00 89.44 674 THR A CA 1
ATOM 5368 C C . THR A 1 674 ? 28.160 2.217 -44.814 1.00 89.44 674 THR A C 1
ATOM 5370 O O . THR A 1 674 ? 27.073 2.753 -44.612 1.00 89.44 674 THR A O 1
ATOM 5373 N N . VAL A 1 675 ? 28.820 2.359 -45.968 1.00 88.06 675 VAL A N 1
ATOM 5374 C CA . VAL A 1 675 ? 28.242 2.929 -47.196 1.00 88.06 675 VAL A CA 1
ATOM 5375 C C . VAL A 1 675 ? 28.801 2.220 -48.432 1.00 88.06 675 VAL A C 1
ATOM 5377 O O . VAL A 1 675 ? 29.965 1.815 -48.452 1.00 88.06 675 VAL A O 1
ATOM 5380 N N . HIS A 1 676 ? 27.992 2.099 -49.484 1.00 84.38 676 HIS A N 1
ATOM 5381 C CA . HIS A 1 676 ? 28.385 1.528 -50.775 1.00 84.38 676 HIS A CA 1
ATOM 5382 C C . HIS A 1 676 ? 28.366 2.600 -51.869 1.00 84.38 676 HIS A C 1
ATOM 5384 O O . HIS A 1 676 ? 27.385 3.326 -51.967 1.00 84.38 676 HIS A O 1
ATOM 5390 N N . PHE A 1 677 ? 29.399 2.688 -52.709 1.00 87.25 677 PHE A N 1
ATOM 5391 C CA . PHE A 1 677 ? 29.494 3.663 -53.804 1.00 87.25 677 PHE A CA 1
ATOM 5392 C C . PHE A 1 677 ? 30.237 3.094 -55.028 1.00 87.25 677 PHE A C 1
ATOM 5394 O O . PHE A 1 677 ? 30.930 2.077 -54.936 1.00 87.25 677 PHE A O 1
ATOM 5401 N N . VAL A 1 678 ? 30.087 3.731 -56.196 1.00 83.62 678 VAL A N 1
ATOM 5402 C CA . VAL A 1 678 ? 30.614 3.229 -57.481 1.00 83.62 678 VAL A CA 1
ATOM 5403 C C . VAL A 1 678 ? 31.412 4.310 -58.204 1.00 83.62 678 VAL A C 1
ATOM 5405 O O . VAL A 1 678 ? 31.009 5.469 -58.254 1.00 83.62 678 VAL A O 1
ATOM 5408 N N . ILE A 1 679 ? 32.529 3.922 -58.819 1.00 84.75 679 ILE A N 1
ATOM 5409 C CA . ILE A 1 679 ? 33.366 4.803 -59.639 1.00 84.75 679 ILE A CA 1
ATOM 5410 C C . ILE A 1 679 ? 33.393 4.297 -61.077 1.00 84.75 679 ILE A C 1
ATOM 5412 O O . ILE A 1 679 ? 33.674 3.122 -61.331 1.00 84.75 679 ILE A O 1
ATOM 5416 N N . HIS A 1 680 ? 33.156 5.198 -62.027 1.00 82.44 680 HIS A N 1
ATOM 5417 C CA . HIS A 1 680 ? 33.361 4.941 -63.446 1.00 82.44 680 HIS A CA 1
ATOM 5418 C C . HIS A 1 680 ? 33.695 6.238 -64.202 1.00 82.44 680 HIS A C 1
ATOM 5420 O O . HIS A 1 680 ? 32.808 6.950 -64.666 1.00 82.44 680 HIS A O 1
ATOM 5426 N N . THR A 1 681 ? 34.985 6.540 -64.365 1.00 82.44 681 THR A N 1
ATOM 5427 C CA . THR A 1 681 ? 35.490 7.810 -64.931 1.00 82.44 681 THR A CA 1
ATOM 5428 C C . THR A 1 681 ? 34.973 8.177 -66.325 1.00 82.44 681 THR A C 1
ATOM 5430 O O . THR A 1 681 ? 34.908 9.355 -66.658 1.00 82.44 681 THR A O 1
ATOM 5433 N N . GLU A 1 682 ? 34.581 7.196 -67.140 1.00 78.81 682 GLU A N 1
ATOM 5434 C CA . GLU A 1 682 ? 34.029 7.423 -68.487 1.00 78.81 682 GLU A CA 1
ATOM 5435 C C . GLU A 1 682 ? 32.486 7.449 -68.522 1.00 78.81 682 GLU A C 1
ATOM 5437 O O . GLU A 1 682 ? 31.894 7.429 -69.600 1.00 78.81 682 GLU A O 1
ATOM 5442 N N . ALA A 1 683 ? 31.807 7.457 -67.367 1.00 81.06 683 ALA A N 1
ATOM 5443 C CA . ALA A 1 683 ? 30.347 7.510 -67.320 1.00 81.06 683 ALA A CA 1
ATOM 5444 C C . ALA A 1 683 ? 29.809 8.919 -67.623 1.00 81.06 683 ALA A C 1
ATOM 5446 O O . ALA A 1 683 ? 30.206 9.906 -66.996 1.00 81.06 683 ALA A O 1
ATOM 5447 N N . LYS A 1 684 ? 28.831 9.000 -68.535 1.00 82.69 684 LYS A N 1
ATOM 5448 C CA . LYS A 1 684 ? 27.950 10.169 -68.667 1.00 82.69 684 LYS A CA 1
ATOM 5449 C C . LYS A 1 684 ? 27.023 10.156 -67.452 1.00 82.69 684 LYS A C 1
ATOM 5451 O O . LYS A 1 684 ? 26.173 9.275 -67.358 1.00 82.69 684 LYS A O 1
ATOM 5456 N N . ILE A 1 685 ? 27.225 11.088 -66.523 1.00 83.25 685 ILE A N 1
ATOM 5457 C CA . ILE A 1 685 ? 26.387 11.226 -65.329 1.00 83.25 685 ILE A CA 1
ATOM 5458 C C . ILE A 1 685 ? 25.261 12.222 -65.593 1.00 83.25 685 ILE A C 1
ATOM 5460 O O . ILE A 1 685 ? 25.515 13.340 -66.042 1.00 83.25 685 ILE A O 1
ATOM 5464 N N . GLU A 1 686 ? 24.039 11.820 -65.259 1.00 82.00 686 GLU A N 1
ATOM 5465 C CA . GLU A 1 686 ? 22.847 12.664 -65.239 1.00 82.00 686 GLU A CA 1
ATOM 5466 C C . GLU A 1 686 ? 22.170 12.505 -63.867 1.00 82.00 686 GLU A C 1
ATOM 5468 O O . GLU A 1 686 ? 21.825 11.395 -63.468 1.00 82.00 686 GLU A O 1
ATOM 5473 N N . GLU A 1 687 ? 22.022 13.598 -63.112 1.00 80.56 687 GLU A N 1
ATOM 5474 C CA . GLU A 1 687 ? 21.249 13.605 -61.862 1.00 80.56 687 GLU A CA 1
ATOM 5475 C C . GLU A 1 687 ? 19.766 13.763 -62.202 1.00 80.56 687 GLU A C 1
ATOM 5477 O O . GLU A 1 687 ? 19.379 14.685 -62.927 1.00 80.56 687 GLU A O 1
ATOM 5482 N N . ILE A 1 688 ? 18.936 12.844 -61.713 1.00 79.38 688 ILE A N 1
ATOM 5483 C CA . ILE A 1 688 ? 17.556 12.703 -62.166 1.00 79.38 688 ILE A CA 1
ATOM 5484 C C . ILE A 1 688 ? 16.613 12.647 -60.964 1.00 79.38 688 ILE A C 1
ATOM 5486 O O . ILE A 1 688 ? 16.669 11.725 -60.153 1.00 79.38 688 ILE A O 1
ATOM 5490 N N . SER A 1 689 ? 15.729 13.643 -60.857 1.00 76.69 689 SER A N 1
ATOM 5491 C CA . SER A 1 689 ? 14.723 13.719 -59.793 1.00 76.69 689 SER A CA 1
ATOM 5492 C C . SER A 1 689 ? 13.495 12.886 -60.150 1.00 76.69 689 SER A C 1
ATOM 5494 O O . SER A 1 689 ? 12.728 13.226 -61.053 1.00 76.69 689 SER A O 1
ATOM 5496 N N . VAL A 1 690 ? 13.313 11.774 -59.445 1.00 74.00 690 VAL A N 1
ATOM 5497 C CA . VAL A 1 690 ? 12.208 10.837 -59.633 1.00 74.00 690 VAL A CA 1
ATOM 5498 C C . VAL A 1 690 ? 11.064 11.196 -58.687 1.00 74.00 690 VAL A C 1
ATOM 5500 O O . VAL A 1 690 ? 11.260 11.436 -57.495 1.00 74.00 690 VAL A O 1
ATOM 5503 N N . ASN A 1 691 ? 9.855 11.285 -59.250 1.00 63.03 69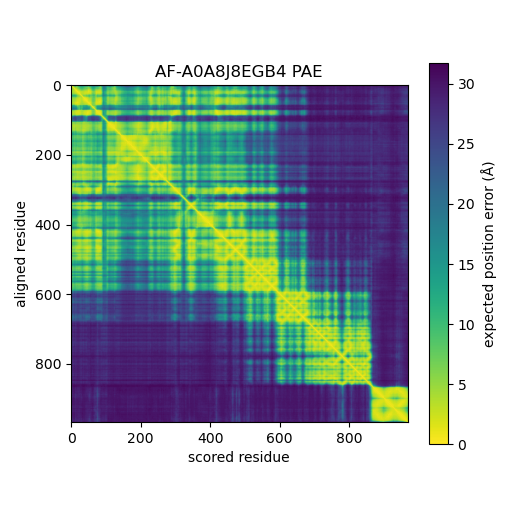1 ASN A N 1
ATOM 5504 C CA . ASN A 1 691 ? 8.609 11.676 -58.574 1.00 63.03 691 ASN A CA 1
ATOM 5505 C C . ASN A 1 691 ? 8.656 13.014 -57.795 1.00 63.03 691 ASN A C 1
ATOM 5507 O O . ASN A 1 691 ? 7.776 13.269 -56.982 1.00 63.03 691 ASN A O 1
ATOM 5511 N N . ASN A 1 692 ? 9.635 13.886 -58.076 1.00 61.97 692 ASN A N 1
ATOM 5512 C CA . ASN A 1 692 ? 9.960 15.113 -57.325 1.00 61.97 692 ASN A CA 1
ATOM 5513 C C . ASN A 1 692 ? 10.405 14.892 -55.859 1.00 61.97 692 ASN A C 1
ATOM 5515 O O . ASN A 1 692 ? 10.501 15.866 -55.113 1.00 61.97 692 ASN A O 1
ATOM 5519 N N . GLU A 1 693 ? 10.679 13.651 -55.442 1.00 59.78 693 GLU A N 1
ATOM 5520 C CA . GLU A 1 693 ? 10.971 13.303 -54.038 1.00 59.78 693 GLU A CA 1
ATOM 5521 C C . GLU A 1 693 ? 12.284 12.525 -53.848 1.00 59.78 693 GLU A C 1
ATOM 5523 O O . GLU A 1 693 ? 12.783 12.432 -52.728 1.00 59.78 693 GLU A O 1
ATOM 5528 N N . THR A 1 694 ? 12.887 11.972 -54.906 1.00 67.38 694 THR A N 1
ATOM 5529 C CA . THR A 1 694 ? 14.179 11.268 -54.806 1.00 67.38 694 THR A CA 1
ATOM 5530 C C . THR A 1 694 ? 15.069 11.585 -56.000 1.00 67.38 694 THR A C 1
ATOM 5532 O O . THR A 1 694 ? 14.771 11.186 -57.124 1.00 67.38 694 THR A O 1
ATOM 5535 N N . ASN A 1 695 ? 16.181 12.283 -55.764 1.00 78.56 695 ASN A N 1
ATOM 5536 C CA . ASN A 1 695 ? 17.227 12.451 -56.771 1.00 78.56 695 ASN A CA 1
ATOM 5537 C C . ASN A 1 695 ? 18.088 11.187 -56.821 1.00 78.56 695 ASN A C 1
ATOM 5539 O O . ASN A 1 695 ? 18.506 10.680 -55.781 1.00 78.56 695 ASN A O 1
ATOM 5543 N N . VAL A 1 696 ? 18.349 10.692 -58.029 1.00 81.19 696 VAL A N 1
ATOM 5544 C CA . VAL A 1 696 ? 19.180 9.512 -58.279 1.00 81.19 696 VAL A CA 1
ATOM 5545 C C . VAL A 1 696 ? 20.202 9.840 -59.356 1.00 81.19 696 VAL A C 1
ATOM 5547 O O . VAL A 1 696 ? 19.857 10.359 -60.421 1.00 81.19 696 VAL A O 1
ATOM 5550 N N . THR A 1 697 ? 21.468 9.529 -59.088 1.00 85.06 697 THR A N 1
ATOM 5551 C CA . THR A 1 697 ? 22.564 9.775 -60.032 1.00 85.06 697 THR A CA 1
ATOM 5552 C C . THR A 1 697 ? 22.669 8.615 -61.019 1.00 85.06 697 THR A C 1
ATOM 5554 O O . THR A 1 697 ? 22.918 7.472 -60.630 1.00 85.06 697 THR A O 1
ATOM 5557 N N . VAL A 1 698 ? 22.477 8.890 -62.311 1.00 84.19 698 VAL A N 1
ATOM 5558 C CA . VAL A 1 698 ? 22.456 7.870 -63.367 1.00 84.19 698 VAL A CA 1
ATOM 5559 C C . VAL A 1 698 ? 23.729 7.939 -64.206 1.00 84.19 698 VAL A C 1
ATOM 5561 O O . VAL A 1 698 ? 23.978 8.933 -64.881 1.00 84.19 698 VAL A O 1
ATOM 5564 N N . GLY A 1 699 ? 24.539 6.880 -64.175 1.00 86.38 699 GLY A N 1
ATOM 5565 C CA . GLY A 1 699 ? 25.786 6.760 -64.933 1.00 86.38 699 GLY A CA 1
ATOM 5566 C C . GLY A 1 699 ? 25.644 5.875 -66.169 1.00 86.38 699 GLY A C 1
ATOM 5567 O O . GLY A 1 699 ? 25.614 4.650 -66.057 1.00 86.38 699 GLY A O 1
ATOM 5568 N N . VAL A 1 700 ? 25.614 6.470 -67.361 1.00 85.25 700 VAL A N 1
ATOM 5569 C CA . VAL A 1 700 ? 25.560 5.733 -68.635 1.00 85.25 700 VAL A CA 1
ATOM 5570 C C . VAL A 1 700 ? 26.972 5.417 -69.138 1.00 85.25 700 VAL A C 1
ATOM 5572 O O . VAL A 1 700 ? 27.820 6.307 -69.231 1.00 85.25 700 VAL A O 1
ATOM 5575 N N . VAL A 1 701 ? 27.224 4.151 -69.490 1.00 83.19 701 VAL A N 1
ATOM 5576 C CA . VAL A 1 701 ? 28.521 3.632 -69.961 1.00 83.19 701 VAL A CA 1
ATOM 5577 C C . VAL A 1 701 ? 28.393 2.780 -71.225 1.00 83.19 701 VAL A C 1
ATOM 5579 O O . VAL A 1 701 ? 27.344 2.205 -71.515 1.00 83.19 701 VAL A O 1
ATOM 5582 N N . GLY A 1 702 ? 29.487 2.674 -71.987 1.00 76.88 702 GLY A N 1
ATOM 5583 C CA . GLY A 1 702 ? 29.560 1.870 -73.216 1.00 76.88 702 GLY A CA 1
ATOM 5584 C C . GLY A 1 702 ? 28.948 2.521 -74.465 1.00 76.88 702 GLY A C 1
ATOM 5585 O O . GLY A 1 702 ? 29.027 1.958 -75.553 1.00 76.88 702 GLY A O 1
ATOM 5586 N N . GLY A 1 703 ? 28.365 3.711 -74.336 1.00 78.25 703 GLY A N 1
ATOM 5587 C CA . GLY A 1 703 ? 27.756 4.461 -75.429 1.00 78.25 703 GLY A CA 1
ATOM 5588 C C . GLY A 1 703 ? 26.945 5.640 -74.899 1.00 78.25 703 GLY A C 1
ATOM 5589 O O . GLY A 1 703 ? 27.074 6.015 -73.735 1.00 78.25 703 GLY A O 1
ATOM 5590 N N . SER A 1 704 ? 26.095 6.211 -75.749 1.00 76.81 704 SER A N 1
ATOM 5591 C CA . SER A 1 704 ? 25.128 7.242 -75.368 1.00 76.81 704 SER A CA 1
ATOM 5592 C C . SER A 1 704 ? 23.728 6.651 -75.226 1.00 76.81 704 SER A C 1
ATOM 5594 O O . SER A 1 704 ? 23.250 5.974 -76.136 1.00 76.81 704 SER A O 1
ATOM 5596 N N . ALA A 1 705 ? 23.068 6.987 -74.124 1.00 83.44 705 ALA A N 1
ATOM 5597 C CA . ALA A 1 705 ? 21.625 6.896 -73.958 1.00 83.44 705 ALA A CA 1
ATOM 5598 C C . ALA A 1 705 ? 21.103 8.279 -73.550 1.00 83.44 705 ALA A C 1
ATOM 5600 O O . ALA A 1 705 ? 21.836 9.056 -72.917 1.00 83.44 705 ALA A O 1
ATOM 5601 N N . ASP A 1 706 ? 19.857 8.569 -73.903 1.00 85.50 706 ASP A N 1
ATOM 5602 C CA . ASP A 1 706 ? 19.134 9.738 -73.406 1.00 85.50 706 ASP A CA 1
ATOM 5603 C C . ASP A 1 706 ? 18.257 9.279 -72.239 1.00 85.50 706 ASP A C 1
ATOM 5605 O O . ASP A 1 706 ? 17.443 8.370 -72.398 1.00 85.50 706 ASP A O 1
ATOM 5609 N N . VAL A 1 707 ? 18.461 9.838 -71.045 1.00 85.50 707 VAL A N 1
ATOM 5610 C CA . VAL A 1 707 ? 17.785 9.361 -69.832 1.00 85.50 707 VAL A CA 1
ATOM 5611 C C . VAL A 1 707 ? 16.668 10.319 -69.423 1.00 85.50 707 VAL A C 1
ATOM 5613 O O . VAL A 1 707 ? 16.801 11.540 -69.479 1.00 85.50 707 VAL A O 1
ATOM 5616 N N . SER A 1 708 ? 15.535 9.751 -69.023 1.00 86.50 708 SER A N 1
ATOM 5617 C CA . SER A 1 708 ? 14.324 10.463 -68.623 1.00 86.50 708 SER A CA 1
ATOM 5618 C C . SER A 1 708 ? 13.683 9.822 -67.388 1.00 86.50 708 SER A C 1
ATOM 5620 O O . SER A 1 708 ? 14.104 8.754 -66.942 1.00 86.50 708 SER A O 1
ATOM 5622 N N . VAL A 1 709 ? 12.655 10.464 -66.826 1.00 82.31 709 VAL A N 1
ATOM 5623 C CA . VAL A 1 709 ? 11.790 9.860 -65.800 1.00 82.31 709 VAL A CA 1
ATOM 5624 C C . VAL A 1 709 ? 10.428 9.591 -66.396 1.00 82.31 709 VAL A C 1
ATOM 5626 O O . VAL A 1 709 ? 9.848 10.451 -67.061 1.00 82.31 709 VAL A O 1
ATOM 5629 N N . LYS A 1 710 ? 9.881 8.426 -66.069 1.00 79.69 710 LYS A N 1
ATOM 5630 C CA . LYS A 1 710 ? 8.481 8.113 -66.294 1.00 79.69 710 LYS A CA 1
ATOM 5631 C C . LYS A 1 710 ? 7.969 7.257 -65.143 1.00 79.69 710 LYS A C 1
ATOM 5633 O O . LYS A 1 710 ? 8.563 6.230 -64.842 1.00 79.69 710 LYS A O 1
ATOM 5638 N N . ASP A 1 711 ? 6.878 7.686 -64.513 1.00 69.69 711 ASP A N 1
ATOM 5639 C CA . ASP A 1 711 ? 6.097 6.895 -63.552 1.00 69.69 711 ASP A CA 1
ATOM 5640 C C . ASP A 1 711 ? 6.975 6.168 -62.494 1.00 69.69 711 ASP A C 1
ATOM 5642 O O . ASP A 1 711 ? 7.054 4.939 -62.458 1.00 69.69 711 ASP A O 1
ATOM 5646 N N . GLY A 1 712 ? 7.723 6.926 -61.677 1.00 72.38 712 GLY A N 1
ATOM 5647 C CA . GLY A 1 712 ? 8.631 6.388 -60.642 1.00 72.38 712 GLY A CA 1
ATOM 5648 C C . GLY A 1 712 ? 9.892 5.672 -61.145 1.00 72.38 712 GLY A C 1
ATOM 5649 O O . GLY A 1 712 ? 10.646 5.110 -60.350 1.00 72.38 712 GLY A O 1
ATOM 5650 N N . THR A 1 713 ? 10.130 5.673 -62.455 1.00 82.62 713 THR A N 1
ATOM 5651 C CA . THR A 1 713 ? 11.148 4.844 -63.104 1.00 82.62 713 THR A CA 1
ATOM 5652 C C . THR A 1 713 ? 12.107 5.702 -63.929 1.00 82.62 713 THR A C 1
ATOM 5654 O O . THR A 1 713 ? 11.684 6.592 -64.669 1.00 82.62 713 THR A O 1
ATOM 5657 N N . ILE A 1 714 ? 13.409 5.435 -63.808 1.00 86.50 714 ILE A N 1
ATOM 5658 C CA . ILE A 1 714 ? 14.459 5.995 -64.668 1.00 86.50 714 ILE A CA 1
ATOM 5659 C C . ILE A 1 714 ? 14.396 5.244 -65.991 1.00 86.50 714 ILE A C 1
ATOM 5661 O O . ILE A 1 714 ? 14.467 4.020 -65.999 1.00 86.50 714 ILE A O 1
ATOM 5665 N N . VAL A 1 715 ? 14.263 5.952 -67.104 1.00 87.75 715 VAL A N 1
ATOM 5666 C CA . VAL A 1 715 ? 14.085 5.371 -68.436 1.00 87.75 715 VAL A CA 1
ATOM 5667 C C . VAL A 1 715 ? 15.207 5.867 -69.338 1.00 87.75 715 VAL A C 1
ATOM 5669 O O . VAL A 1 715 ? 15.196 7.019 -69.767 1.00 87.75 715 VAL A O 1
ATOM 5672 N N . ALA A 1 716 ? 16.188 5.004 -69.606 1.00 88.81 716 ALA A N 1
ATOM 5673 C CA . ALA A 1 716 ? 17.285 5.291 -70.525 1.00 88.81 716 ALA A CA 1
ATOM 5674 C C . ALA A 1 716 ? 16.947 4.787 -71.936 1.00 88.81 716 ALA A C 1
ATOM 5676 O O . ALA A 1 716 ? 16.936 3.580 -72.173 1.00 88.81 716 ALA A O 1
ATOM 5677 N N . ASP A 1 717 ? 16.698 5.694 -72.879 1.00 87.69 717 ASP A N 1
ATOM 5678 C CA . ASP A 1 717 ? 16.538 5.387 -74.302 1.00 87.69 717 ASP A CA 1
ATOM 5679 C C . ASP A 1 717 ? 17.902 5.019 -74.911 1.00 87.69 717 ASP A C 1
ATOM 5681 O O . ASP A 1 717 ? 18.745 5.874 -75.197 1.00 87.69 717 ASP A O 1
ATOM 5685 N N . VAL A 1 718 ? 18.135 3.715 -75.079 1.00 87.31 718 VAL A N 1
ATOM 5686 C CA . VAL A 1 718 ? 19.372 3.136 -75.610 1.00 87.31 718 VAL A CA 1
ATOM 5687 C C . VAL A 1 718 ? 19.212 2.819 -77.096 1.00 87.31 718 VAL A C 1
ATOM 5689 O O . VAL A 1 718 ? 18.444 1.938 -77.488 1.00 87.31 718 VAL A O 1
ATOM 5692 N N . ALA A 1 719 ? 20.006 3.479 -77.937 1.00 81.88 719 ALA A N 1
ATOM 5693 C CA . ALA A 1 719 ? 20.101 3.140 -79.352 1.00 81.88 719 ALA A CA 1
ATOM 5694 C C . ALA A 1 719 ? 20.887 1.828 -79.552 1.00 81.88 719 ALA A C 1
ATOM 5696 O O . ALA A 1 719 ? 22.075 1.752 -79.237 1.00 81.88 719 ALA A O 1
ATOM 5697 N N . THR A 1 720 ? 20.236 0.805 -80.111 1.00 77.38 720 THR A N 1
ATOM 5698 C CA . THR A 1 720 ? 20.854 -0.478 -80.487 1.00 77.38 720 THR A CA 1
ATOM 5699 C C . THR A 1 720 ? 20.814 -0.692 -82.002 1.00 77.38 720 THR A C 1
ATOM 5701 O O . THR A 1 720 ? 20.081 -0.019 -82.728 1.00 77.38 720 THR A O 1
ATOM 5704 N N . SER A 1 721 ? 21.587 -1.664 -82.481 1.00 68.94 721 SER A N 1
ATOM 5705 C CA . SER A 1 721 ? 21.638 -2.088 -83.889 1.00 68.94 721 SER A CA 1
ATOM 5706 C C . SER A 1 721 ? 20.293 -2.558 -84.467 1.00 68.94 721 SER A C 1
ATOM 5708 O O . SER A 1 721 ? 20.071 -2.379 -85.662 1.00 68.94 721 SER A O 1
ATOM 5710 N N . GLU A 1 722 ? 19.383 -3.069 -83.632 1.00 68.56 722 GLU A N 1
ATOM 5711 C CA . GLU A 1 722 ? 18.035 -3.518 -84.028 1.00 68.56 722 GLU A CA 1
ATOM 5712 C C . GLU A 1 722 ? 16.934 -2.463 -83.749 1.00 68.56 722 GLU A C 1
ATOM 5714 O O . GLU A 1 722 ? 15.772 -2.658 -84.105 1.00 68.56 722 GLU A O 1
ATOM 5719 N N . GLY A 1 723 ? 17.273 -1.324 -83.126 1.00 77.12 723 GLY A N 1
ATOM 5720 C CA . GLY A 1 723 ? 16.340 -0.229 -82.814 1.00 77.12 723 GLY A CA 1
ATOM 5721 C C . GLY A 1 723 ? 16.609 0.474 -81.476 1.00 77.12 723 GLY A C 1
ATOM 5722 O O . GLY A 1 723 ? 17.517 0.101 -80.736 1.00 77.12 723 GLY A O 1
ATOM 5723 N N . SER A 1 724 ? 15.811 1.494 -81.139 1.00 80.94 724 SER A N 1
ATOM 5724 C CA . SER A 1 724 ? 15.865 2.140 -79.812 1.00 80.94 724 SER A CA 1
ATOM 5725 C C . SER A 1 724 ? 15.102 1.312 -78.782 1.00 80.94 724 SER A C 1
ATOM 5727 O O . SER A 1 724 ? 13.965 0.917 -79.050 1.00 80.94 724 SER A O 1
ATOM 5729 N N . VAL A 1 725 ? 15.702 1.052 -77.622 1.00 85.44 725 VAL A N 1
ATOM 5730 C CA . VAL A 1 725 ? 15.120 0.252 -76.534 1.00 85.44 725 VAL A CA 1
ATOM 5731 C C . VAL A 1 725 ? 15.309 0.989 -75.212 1.00 85.44 725 VAL A C 1
ATOM 5733 O O . VAL A 1 725 ? 16.379 1.527 -74.952 1.00 85.44 725 VAL A O 1
ATOM 5736 N N . GLN A 1 726 ? 14.282 1.018 -74.371 1.00 89.00 726 GLN A N 1
ATOM 5737 C CA . GLN A 1 726 ? 14.297 1.717 -73.095 1.00 89.00 726 GLN A CA 1
ATOM 5738 C C . GLN A 1 726 ? 14.738 0.777 -71.974 1.00 89.00 726 GLN A C 1
ATOM 5740 O O . GLN A 1 726 ? 14.085 -0.224 -71.692 1.00 89.00 726 GLN A O 1
ATOM 5745 N N . VAL A 1 727 ? 15.844 1.116 -71.312 1.00 89.75 727 VAL A N 1
ATOM 5746 C CA . VAL A 1 727 ? 16.270 0.461 -70.073 1.00 89.75 727 VAL A CA 1
ATOM 5747 C C . VAL A 1 727 ? 15.643 1.210 -68.907 1.00 89.75 727 VAL A C 1
ATOM 5749 O O . VAL A 1 727 ? 16.133 2.243 -68.455 1.00 89.75 727 VAL A O 1
ATOM 5752 N N . GLU A 1 728 ? 14.514 0.683 -68.463 1.00 89.50 728 GLU A N 1
ATOM 5753 C CA . GLU A 1 728 ? 13.763 1.123 -67.300 1.00 89.50 728 GLU A CA 1
ATOM 5754 C C . GLU A 1 728 ? 14.361 0.535 -66.007 1.00 89.50 728 GLU A C 1
ATOM 5756 O O . GLU A 1 728 ? 14.422 -0.688 -65.844 1.00 89.50 728 GLU A O 1
ATOM 5761 N N . VAL A 1 729 ? 14.778 1.403 -65.082 1.00 87.31 729 VAL A N 1
ATOM 5762 C CA . VAL A 1 729 ? 15.329 1.072 -63.759 1.00 87.31 729 VAL A CA 1
ATOM 5763 C C . VAL A 1 729 ? 14.512 1.823 -62.701 1.00 87.31 729 VAL A C 1
ATOM 5765 O O . VAL A 1 729 ? 14.514 3.054 -62.694 1.00 87.31 729 VAL A O 1
ATOM 5768 N N . PRO A 1 730 ? 13.745 1.148 -61.831 1.00 80.62 730 PRO A N 1
ATOM 5769 C CA . PRO A 1 730 ? 12.922 1.837 -60.846 1.00 80.62 730 PRO A CA 1
ATOM 5770 C C . PRO A 1 730 ? 13.781 2.321 -59.677 1.00 80.62 730 PRO A C 1
ATOM 5772 O O . PRO A 1 730 ? 14.755 1.668 -59.296 1.00 80.62 730 PRO A O 1
ATOM 5775 N N . VAL A 1 731 ? 13.378 3.428 -59.060 1.00 72.38 731 VAL A N 1
ATOM 5776 C CA . VAL A 1 731 ? 14.002 3.905 -57.822 1.00 72.38 731 VAL A CA 1
ATOM 5777 C C . VAL A 1 731 ? 13.318 3.216 -56.648 1.00 72.38 731 VAL A C 1
ATOM 5779 O O . VAL A 1 731 ? 12.187 3.529 -56.289 1.00 72.38 731 VAL A O 1
ATOM 5782 N N . VAL A 1 732 ? 13.979 2.197 -56.104 1.00 66.88 732 VAL A N 1
ATOM 5783 C CA . VAL A 1 732 ? 13.425 1.253 -55.119 1.00 66.88 732 VAL A CA 1
ATOM 5784 C C . VAL A 1 732 ? 14.482 0.891 -54.093 1.00 66.88 732 VAL A C 1
ATOM 5786 O O . VAL A 1 732 ? 15.667 0.991 -54.384 1.00 66.88 732 VAL A O 1
ATOM 5789 N N . ASN A 1 733 ? 14.067 0.514 -52.880 1.00 66.31 733 ASN A N 1
ATOM 5790 C CA . ASN A 1 733 ? 14.963 0.440 -51.715 1.00 66.31 733 ASN A CA 1
ATOM 5791 C C . ASN A 1 733 ? 15.728 1.761 -51.481 1.00 66.31 733 ASN A C 1
ATOM 5793 O O . ASN A 1 733 ? 16.848 1.754 -50.986 1.00 66.31 733 ASN A O 1
ATOM 5797 N N . ASN A 1 734 ? 15.149 2.890 -51.907 1.00 71.75 734 ASN A N 1
ATOM 5798 C CA . ASN A 1 734 ? 15.807 4.194 -51.984 1.00 71.75 734 ASN A CA 1
ATOM 5799 C C . ASN A 1 734 ? 17.142 4.169 -52.758 1.00 71.75 734 ASN A C 1
ATOM 5801 O O . ASN A 1 734 ? 18.044 4.915 -52.393 1.00 71.75 734 ASN A O 1
ATOM 5805 N N . ALA A 1 735 ? 17.264 3.319 -53.797 1.00 75.75 735 ALA A N 1
ATOM 5806 C CA . ALA A 1 735 ? 18.450 3.169 -54.646 1.00 75.75 735 ALA A CA 1
ATOM 5807 C C . ALA A 1 735 ? 19.002 4.548 -55.078 1.00 75.75 735 ALA A C 1
ATOM 5809 O O . ALA A 1 735 ? 18.432 5.187 -55.964 1.00 75.75 735 ALA A O 1
ATOM 5810 N N . PRO A 1 736 ? 20.097 5.016 -54.455 1.00 76.19 736 PRO A N 1
ATOM 5811 C CA . PRO A 1 736 ? 20.562 6.406 -54.549 1.00 76.19 736 PRO A CA 1
ATOM 5812 C C . PRO A 1 736 ? 21.324 6.705 -55.848 1.00 76.19 736 PRO A C 1
ATOM 5814 O O . PRO A 1 736 ? 21.631 7.852 -56.176 1.00 76.19 736 PRO A O 1
ATOM 5817 N N . SER A 1 737 ? 21.628 5.667 -56.620 1.00 83.31 737 SER A N 1
ATOM 5818 C CA . SER A 1 737 ? 22.332 5.758 -57.889 1.00 83.31 737 SER A CA 1
ATOM 5819 C C . SER A 1 737 ? 22.036 4.560 -58.775 1.00 83.31 737 SER A C 1
ATOM 5821 O O . SER A 1 737 ? 21.631 3.515 -58.280 1.00 83.31 737 SER A O 1
ATOM 5823 N N . VAL A 1 738 ? 22.260 4.691 -60.083 1.00 86.19 738 VAL A N 1
ATOM 5824 C CA . VAL A 1 738 ? 22.051 3.625 -61.075 1.00 86.19 738 VAL A CA 1
ATOM 5825 C C . VAL A 1 738 ? 23.113 3.715 -62.173 1.00 86.19 738 VAL A C 1
ATOM 5827 O O . VAL A 1 738 ? 23.283 4.753 -62.799 1.00 86.19 738 VAL A O 1
ATOM 5830 N N . MET A 1 739 ? 23.791 2.613 -62.481 1.00 86.94 739 MET A N 1
ATOM 5831 C CA . MET A 1 739 ? 24.605 2.476 -63.697 1.00 86.94 739 MET A CA 1
ATOM 5832 C C . MET A 1 739 ? 23.763 1.900 -64.841 1.00 86.94 739 MET A C 1
ATOM 5834 O O . MET A 1 739 ? 22.944 1.024 -64.586 1.00 86.94 739 MET A O 1
ATOM 5838 N N . VAL A 1 740 ? 23.993 2.314 -66.093 1.00 89.00 740 VAL A N 1
ATOM 5839 C CA . VAL A 1 740 ? 23.358 1.759 -67.312 1.00 89.00 740 VAL A CA 1
ATOM 5840 C C . VAL A 1 740 ? 24.425 1.459 -68.372 1.00 89.00 740 VAL A C 1
ATOM 5842 O O . VAL A 1 740 ? 25.209 2.332 -68.731 1.00 89.00 740 VAL A O 1
ATOM 5845 N N . ASN A 1 741 ? 24.463 0.236 -68.902 1.00 88.75 741 ASN A N 1
ATOM 5846 C CA . ASN A 1 741 ? 25.500 -0.270 -69.807 1.00 88.75 741 ASN A CA 1
ATOM 5847 C C . ASN A 1 741 ? 24.956 -0.521 -71.225 1.00 88.75 741 ASN A C 1
ATOM 5849 O O . ASN A 1 741 ? 24.454 -1.602 -71.541 1.00 88.75 741 ASN A O 1
ATOM 5853 N N . VAL A 1 742 ? 25.121 0.471 -72.102 1.00 87.25 742 VAL A N 1
ATOM 5854 C CA . VAL A 1 742 ? 24.656 0.469 -73.502 1.00 87.25 742 VAL A CA 1
ATOM 5855 C C . VAL A 1 742 ? 25.207 -0.720 -74.298 1.00 87.25 742 VAL A C 1
ATOM 5857 O O . VAL A 1 742 ? 24.471 -1.365 -75.047 1.00 87.25 742 VAL A O 1
ATOM 5860 N N . THR A 1 743 ? 26.482 -1.071 -74.102 1.00 86.88 743 THR A N 1
ATOM 5861 C CA . THR A 1 743 ? 27.122 -2.202 -74.796 1.00 86.88 743 THR A CA 1
ATOM 5862 C C . THR A 1 743 ? 26.476 -3.538 -74.432 1.00 86.88 743 THR A C 1
ATOM 5864 O O . THR A 1 743 ? 26.334 -4.407 -75.294 1.00 86.88 743 THR A O 1
ATOM 5867 N N . ALA A 1 744 ? 26.073 -3.716 -73.171 1.00 87.25 744 ALA A N 1
ATOM 5868 C CA . ALA A 1 744 ? 25.386 -4.923 -72.724 1.00 87.25 744 ALA A CA 1
ATOM 5869 C C . ALA A 1 744 ? 23.971 -5.028 -73.324 1.00 87.25 744 ALA A C 1
ATOM 5871 O O . ALA A 1 744 ? 23.590 -6.103 -73.785 1.00 87.25 744 ALA A O 1
ATOM 5872 N N . VAL A 1 745 ? 23.234 -3.912 -73.411 1.00 86.44 745 VAL A N 1
ATOM 5873 C CA . VAL A 1 745 ? 21.907 -3.857 -74.058 1.00 86.44 745 VAL A CA 1
ATOM 5874 C C . VAL A 1 745 ? 22.011 -4.245 -75.529 1.00 86.44 745 VAL A C 1
ATOM 5876 O O . VAL A 1 745 ? 21.295 -5.136 -75.985 1.00 86.44 745 VAL A O 1
ATOM 5879 N N . ASN A 1 746 ? 22.941 -3.629 -76.269 1.00 84.38 746 ASN A N 1
ATOM 5880 C CA . ASN A 1 746 ? 23.091 -3.885 -77.699 1.00 84.38 746 ASN A CA 1
ATOM 5881 C C . ASN A 1 746 ? 23.447 -5.350 -78.004 1.00 84.38 746 ASN A C 1
ATOM 5883 O O . ASN A 1 746 ? 22.975 -5.877 -79.004 1.00 84.38 746 ASN A O 1
ATOM 5887 N N . LYS A 1 747 ? 24.223 -6.025 -77.144 1.00 86.31 747 LYS A N 1
ATOM 5888 C CA . LYS A 1 747 ? 24.559 -7.451 -77.313 1.00 86.31 747 LYS A CA 1
ATOM 5889 C C . LYS A 1 747 ? 23.375 -8.393 -77.116 1.00 86.31 747 LYS A C 1
ATOM 5891 O O . LYS A 1 747 ? 23.326 -9.442 -77.754 1.00 86.31 747 LYS A O 1
ATOM 5896 N N . VAL A 1 748 ? 22.431 -8.052 -76.239 1.00 86.31 748 VAL A N 1
ATOM 5897 C CA . VAL A 1 748 ? 21.194 -8.836 -76.098 1.00 86.31 748 VAL A CA 1
ATOM 5898 C C . VAL A 1 748 ? 20.230 -8.518 -77.248 1.00 86.31 748 VAL A C 1
ATOM 5900 O O . VAL A 1 748 ? 19.603 -9.434 -77.774 1.00 86.31 748 VAL A O 1
ATOM 5903 N N . ALA A 1 749 ? 20.195 -7.264 -77.717 1.00 82.38 749 ALA A N 1
ATOM 5904 C CA . ALA A 1 749 ? 19.425 -6.846 -78.891 1.00 82.38 749 ALA A CA 1
ATOM 5905 C C . ALA A 1 749 ? 19.863 -7.562 -80.184 1.00 82.38 749 ALA A C 1
ATOM 5907 O O . ALA A 1 749 ? 19.035 -8.180 -80.847 1.00 82.38 749 ALA A O 1
ATOM 5908 N N . SER A 1 750 ? 21.164 -7.559 -80.505 1.00 79.44 750 SER A N 1
ATOM 5909 C CA . SER A 1 750 ? 21.719 -8.254 -81.682 1.00 79.44 750 SER A CA 1
ATOM 5910 C C . SER A 1 750 ? 21.693 -9.786 -81.561 1.00 79.44 750 SER A C 1
ATOM 5912 O O . SER A 1 750 ? 21.995 -10.505 -82.515 1.00 79.44 750 SER A O 1
ATOM 5914 N N . GLY A 1 751 ? 21.344 -10.318 -80.383 1.00 77.00 751 GLY A N 1
ATOM 5915 C CA . GLY A 1 751 ? 21.356 -11.748 -80.095 1.00 77.00 751 GLY A CA 1
ATOM 5916 C C . GLY A 1 751 ? 22.756 -12.363 -79.974 1.00 77.00 751 GLY A C 1
ATOM 5917 O O . GLY A 1 751 ? 22.860 -13.592 -80.017 1.00 77.00 751 GLY A O 1
ATOM 5918 N N . GLU A 1 752 ? 23.801 -11.538 -79.817 1.00 81.25 752 GLU A N 1
ATOM 5919 C CA . GLU A 1 752 ? 25.167 -11.940 -79.431 1.00 81.25 752 GLU A CA 1
ATOM 5920 C C . GLU A 1 752 ? 25.234 -12.509 -78.005 1.00 81.25 752 GLU A C 1
ATOM 5922 O O . GLU A 1 752 ? 26.144 -13.272 -77.689 1.00 81.25 752 GLU A O 1
ATOM 5927 N N . SER A 1 753 ? 24.282 -12.143 -77.144 1.00 83.69 753 SER A N 1
ATOM 5928 C CA . SER A 1 753 ? 24.132 -12.673 -75.790 1.00 83.69 753 SER A CA 1
ATOM 5929 C C . SER A 1 753 ? 22.675 -13.016 -75.487 1.00 83.69 753 SER A C 1
ATOM 5931 O O . SER A 1 753 ? 21.756 -12.333 -75.937 1.00 83.69 753 SER A O 1
ATOM 5933 N N . ASN A 1 754 ? 22.453 -14.069 -74.698 1.00 83.06 754 ASN A N 1
ATOM 5934 C CA . ASN A 1 754 ? 21.115 -14.440 -74.228 1.00 83.06 754 ASN A CA 1
ATOM 5935 C C . ASN A 1 754 ? 20.746 -13.768 -72.892 1.00 83.06 754 ASN A C 1
ATOM 5937 O O . ASN A 1 754 ? 19.558 -13.668 -72.591 1.00 83.06 754 ASN A O 1
ATOM 5941 N N . VAL A 1 755 ? 21.738 -13.330 -72.104 1.00 87.12 755 VAL A N 1
ATOM 5942 C CA . VAL A 1 755 ? 21.588 -12.775 -70.744 1.00 87.12 755 VAL A CA 1
ATOM 5943 C C . VAL A 1 755 ? 22.710 -11.768 -70.474 1.00 87.12 755 VAL A C 1
ATOM 5945 O O . VAL A 1 755 ? 23.880 -12.082 -70.699 1.00 87.12 755 VAL A O 1
ATOM 5948 N N . SER A 1 756 ? 22.419 -10.567 -69.970 1.00 89.88 756 SER A N 1
ATOM 5949 C CA . SER A 1 756 ? 23.449 -9.612 -69.510 1.00 89.88 756 SER A CA 1
ATOM 5950 C C . SER A 1 756 ? 22.919 -8.604 -68.490 1.00 89.88 756 SER A C 1
ATOM 5952 O O . SER A 1 756 ? 21.808 -8.105 -68.636 1.00 89.88 756 SER A O 1
ATOM 5954 N N . LEU A 1 757 ? 23.736 -8.246 -67.492 1.00 89.62 757 LEU A N 1
ATOM 5955 C CA . LEU A 1 757 ? 23.497 -7.076 -66.639 1.00 89.62 757 LEU A CA 1
ATOM 5956 C C . LEU A 1 757 ? 23.562 -5.808 -67.503 1.00 89.62 757 LEU A C 1
ATOM 5958 O O . LEU A 1 757 ? 24.609 -5.511 -68.080 1.00 89.62 757 LEU A O 1
ATOM 5962 N N . VAL A 1 758 ? 22.452 -5.075 -67.597 1.00 89.75 758 VAL A N 1
ATOM 5963 C CA . VAL A 1 758 ? 22.344 -3.851 -68.407 1.00 89.75 758 VAL A CA 1
ATOM 5964 C C . VAL A 1 758 ? 22.147 -2.588 -67.588 1.00 89.75 758 VAL A C 1
ATOM 5966 O O . VAL A 1 758 ? 22.490 -1.519 -68.080 1.00 89.75 758 VAL A O 1
ATOM 5969 N N . ALA A 1 759 ? 21.656 -2.681 -66.355 1.00 88.75 759 ALA A N 1
ATOM 5970 C CA . ALA A 1 759 ? 21.687 -1.569 -65.413 1.00 88.75 759 ALA A CA 1
ATOM 5971 C C . ALA A 1 759 ? 21.672 -2.048 -63.956 1.00 88.75 759 ALA A C 1
ATOM 5973 O O . ALA A 1 759 ? 21.415 -3.223 -63.701 1.00 88.75 759 ALA A O 1
ATOM 5974 N N . GLY A 1 760 ? 21.924 -1.155 -62.999 1.00 87.38 760 GLY A N 1
ATOM 5975 C CA . GLY A 1 760 ? 21.727 -1.443 -61.578 1.00 87.38 760 GLY A CA 1
ATOM 5976 C C . GLY A 1 760 ? 22.562 -0.619 -60.599 1.00 87.38 760 GLY A C 1
ATOM 5977 O O . GLY A 1 760 ? 23.359 0.237 -60.981 1.00 87.38 760 GLY A O 1
ATOM 5978 N N . TRP A 1 761 ? 22.377 -0.937 -59.323 1.00 86.06 761 TRP A N 1
ATOM 5979 C CA . TRP A 1 761 ? 23.055 -0.414 -58.148 1.00 86.06 761 TRP A CA 1
ATOM 5980 C C . TRP A 1 761 ? 23.486 -1.553 -57.229 1.00 86.06 761 TRP A C 1
ATOM 5982 O O . TRP A 1 761 ? 22.730 -2.507 -57.045 1.00 86.06 761 TRP A O 1
ATOM 5992 N N . ASN A 1 762 ? 24.673 -1.423 -56.626 1.00 79.00 762 ASN A N 1
ATOM 5993 C CA . ASN A 1 762 ? 25.218 -2.359 -55.636 1.00 79.00 762 ASN A CA 1
ATOM 5994 C C . ASN A 1 762 ? 25.044 -3.843 -56.041 1.00 79.00 762 ASN A C 1
ATOM 5996 O O . ASN A 1 762 ? 24.538 -4.657 -55.270 1.00 79.00 762 ASN A O 1
ATOM 6000 N N . THR A 1 763 ? 25.383 -4.176 -57.295 1.00 78.88 763 THR A N 1
ATOM 6001 C CA . THR A 1 763 ? 25.046 -5.468 -57.914 1.00 78.88 763 THR A CA 1
ATOM 6002 C C . THR A 1 763 ? 26.197 -6.101 -58.696 1.00 78.88 763 THR A C 1
ATOM 6004 O O . THR A 1 763 ? 27.011 -5.410 -59.312 1.00 78.88 763 THR A O 1
ATOM 6007 N N . SER A 1 764 ? 26.246 -7.435 -58.693 1.00 78.12 764 SER A N 1
ATOM 6008 C CA . SER A 1 764 ? 27.151 -8.264 -59.494 1.00 78.12 764 SER A CA 1
ATOM 6009 C C . SER A 1 764 ? 26.402 -9.453 -60.109 1.00 78.12 764 SER A C 1
ATOM 6011 O O . SER A 1 764 ? 25.376 -9.886 -59.582 1.00 78.12 764 SER A O 1
ATOM 6013 N N . VAL A 1 765 ? 26.880 -9.955 -61.258 1.00 81.56 765 VAL A N 1
ATOM 6014 C CA . VAL A 1 765 ? 26.189 -10.992 -62.050 1.00 81.56 765 VAL A CA 1
ATOM 6015 C C . VAL A 1 765 ? 27.166 -11.990 -62.678 1.00 81.56 765 VAL A C 1
ATOM 6017 O O . VAL A 1 765 ? 28.151 -11.595 -63.298 1.00 81.56 765 VAL A O 1
ATOM 6020 N N . GLU A 1 766 ? 26.838 -13.278 -62.585 1.00 82.44 766 GLU A N 1
ATOM 6021 C CA . GLU A 1 766 ? 27.499 -14.414 -63.242 1.00 82.44 766 GLU A CA 1
ATOM 6022 C C . GLU A 1 766 ? 26.470 -15.149 -64.120 1.00 82.44 766 GLU A C 1
ATOM 6024 O O . GLU A 1 766 ? 25.382 -15.471 -63.654 1.00 82.44 766 GLU A O 1
ATOM 6029 N N . VAL A 1 767 ? 26.784 -15.398 -65.396 1.00 78.38 767 VAL A N 1
ATOM 6030 C CA . VAL A 1 767 ? 25.835 -15.910 -66.409 1.00 78.38 767 VAL A CA 1
ATOM 6031 C C . VAL A 1 767 ? 26.160 -17.353 -66.803 1.00 78.38 767 VAL A C 1
ATOM 6033 O O . VAL A 1 767 ? 27.328 -17.686 -66.996 1.00 78.38 767 VAL A O 1
ATOM 6036 N N . PHE A 1 768 ? 25.127 -18.180 -66.994 1.00 74.75 768 PHE A N 1
ATOM 6037 C CA . PHE A 1 768 ? 25.249 -19.580 -67.413 1.00 74.75 768 PHE A CA 1
ATOM 6038 C C . PHE A 1 768 ? 24.703 -19.829 -68.829 1.00 74.75 768 PHE A C 1
ATOM 6040 O O . PHE A 1 768 ? 23.882 -19.070 -69.347 1.00 74.75 768 PHE A O 1
ATOM 6047 N N . GLU A 1 769 ? 25.156 -20.923 -69.446 1.00 72.56 769 GLU A N 1
ATOM 6048 C CA . GLU A 1 769 ? 24.629 -21.419 -70.725 1.00 72.56 769 GLU A CA 1
ATOM 6049 C C . GLU A 1 769 ? 23.158 -21.881 -70.594 1.00 72.56 769 GLU A C 1
ATOM 6051 O O . GLU A 1 769 ? 22.748 -22.326 -69.518 1.00 72.56 769 GLU A O 1
ATOM 6056 N N . PRO A 1 770 ? 22.342 -21.789 -71.663 1.00 74.12 770 PRO A N 1
ATOM 6057 C CA . PRO A 1 770 ? 20.912 -22.086 -71.610 1.00 74.12 770 PRO A CA 1
ATOM 6058 C C . PRO A 1 770 ? 20.614 -23.595 -71.586 1.00 74.12 770 PRO A C 1
ATOM 6060 O O . PRO A 1 770 ? 21.094 -24.353 -72.431 1.00 74.12 770 PRO A O 1
ATOM 6063 N N . GLU A 1 771 ? 19.739 -24.027 -70.677 1.00 76.56 771 GLU A N 1
ATOM 6064 C CA . GLU A 1 771 ? 19.268 -25.416 -70.593 1.00 76.56 771 GLU A CA 1
ATOM 6065 C C . GLU A 1 771 ? 17.966 -25.599 -71.394 1.00 76.56 771 GLU A C 1
ATOM 6067 O O . GLU A 1 771 ? 16.945 -25.015 -71.039 1.00 76.56 771 GLU A O 1
ATOM 6072 N N . GLU A 1 772 ? 17.969 -26.409 -72.464 1.00 80.69 772 GLU A N 1
ATOM 6073 C CA . GLU A 1 772 ? 16.747 -26.770 -73.211 1.00 80.69 772 GLU A CA 1
ATOM 6074 C C . GLU A 1 772 ? 16.238 -28.180 -72.852 1.00 80.69 772 GLU A C 1
ATOM 6076 O O . GLU A 1 772 ? 16.964 -29.162 -73.014 1.00 80.69 772 GLU A O 1
ATOM 6081 N N . GLU A 1 773 ? 14.961 -28.313 -72.474 1.00 75.12 773 GLU A N 1
ATOM 6082 C CA . GLU A 1 773 ? 14.296 -29.607 -72.233 1.00 75.12 773 GLU A CA 1
ATOM 6083 C C . GLU A 1 773 ? 12.936 -29.688 -72.955 1.00 75.12 773 GLU A C 1
ATOM 6085 O O . GLU A 1 773 ? 12.225 -28.696 -73.096 1.00 75.12 773 GLU A O 1
ATOM 6090 N N . PHE A 1 774 ? 12.551 -30.871 -73.450 1.00 63.78 774 PHE A N 1
ATOM 6091 C CA . PHE A 1 774 ? 11.261 -31.082 -74.122 1.00 63.78 774 PHE A CA 1
ATOM 6092 C C . PHE A 1 774 ? 10.141 -31.403 -73.117 1.00 63.78 774 PHE A C 1
ATOM 6094 O O . PHE A 1 774 ? 10.231 -32.388 -72.391 1.00 63.78 774 PHE A O 1
ATOM 6101 N N . VAL A 1 775 ? 9.051 -30.626 -73.137 1.00 59.28 775 VAL A N 1
ATOM 6102 C CA . VAL A 1 775 ? 7.987 -30.677 -72.118 1.00 59.28 775 VAL A CA 1
ATOM 6103 C C . VAL A 1 775 ? 6.734 -31.422 -72.594 1.00 59.28 775 VAL A C 1
ATOM 6105 O O . VAL A 1 775 ? 6.350 -32.422 -71.992 1.00 59.28 775 VAL A O 1
ATOM 6108 N N . LYS A 1 776 ? 6.040 -30.940 -73.640 1.00 50.88 776 LYS A N 1
ATOM 6109 C CA . LYS A 1 776 ? 4.752 -31.522 -74.089 1.00 50.88 776 LYS A CA 1
ATOM 6110 C C . LYS A 1 776 ? 4.376 -31.174 -75.531 1.00 50.88 776 LYS A C 1
ATOM 6112 O O . LYS A 1 776 ? 5.021 -30.352 -76.170 1.00 50.88 776 LYS A O 1
ATOM 6117 N N . THR A 1 777 ? 3.317 -31.808 -76.048 1.00 48.12 777 THR A N 1
ATOM 6118 C CA . THR A 1 777 ? 2.660 -31.437 -77.319 1.00 48.12 777 THR A CA 1
ATOM 6119 C C . THR A 1 777 ? 1.224 -30.985 -77.036 1.00 48.12 777 THR A C 1
ATOM 6121 O O . THR A 1 777 ? 0.481 -31.741 -76.420 1.00 48.12 777 THR A O 1
ATOM 6124 N N . GLU A 1 778 ? 0.833 -29.796 -77.488 1.00 44.94 778 GLU A N 1
ATOM 6125 C CA . GLU A 1 778 ? -0.487 -29.172 -77.282 1.00 44.94 778 GLU A CA 1
ATOM 6126 C C . GLU A 1 778 ? -0.801 -28.235 -78.470 1.00 44.94 778 GLU A C 1
ATOM 6128 O O . GLU A 1 778 ? 0.118 -27.784 -79.152 1.00 44.94 778 GLU A O 1
ATOM 6133 N N . ASP A 1 779 ? -2.081 -28.000 -78.791 1.00 43.31 779 ASP A N 1
ATOM 6134 C CA . ASP A 1 779 ? -2.543 -27.159 -79.922 1.00 43.31 779 ASP A CA 1
ATOM 6135 C C . ASP A 1 779 ? -1.715 -27.277 -81.221 1.00 43.31 779 ASP A C 1
ATOM 6137 O O . ASP A 1 779 ? -1.314 -26.294 -81.850 1.00 43.31 779 ASP A O 1
ATOM 6141 N N . ASN A 1 780 ? -1.492 -28.531 -81.641 1.00 48.75 780 ASN A N 1
ATOM 6142 C CA . ASN A 1 780 ? -0.758 -28.937 -82.849 1.00 48.75 780 ASN A CA 1
ATOM 6143 C C . ASN A 1 780 ? 0.749 -28.596 -82.853 1.00 48.75 780 ASN A C 1
ATOM 6145 O O . ASN A 1 780 ? 1.367 -28.494 -83.916 1.00 48.75 780 ASN A O 1
ATOM 6149 N N . LYS A 1 781 ? 1.359 -28.381 -81.680 1.00 48.97 781 LYS A N 1
ATOM 6150 C CA . LYS A 1 781 ? 2.739 -27.902 -81.558 1.00 48.97 781 LYS A CA 1
ATOM 6151 C C . LYS A 1 781 ? 3.441 -28.410 -80.256 1.00 48.97 781 LYS A C 1
ATOM 6153 O O . LYS A 1 781 ? 2.793 -29.056 -79.445 1.00 48.97 781 LYS A O 1
ATOM 6158 N N . LYS A 1 782 ? 4.769 -28.233 -80.073 1.00 51.03 782 LYS A N 1
ATOM 6159 C CA . LYS A 1 782 ? 5.630 -28.969 -79.087 1.00 51.03 782 LYS A CA 1
ATOM 6160 C C . LYS A 1 782 ? 6.504 -28.121 -78.123 1.00 51.03 782 LYS A C 1
ATOM 6162 O O . LYS A 1 782 ? 7.608 -27.754 -78.521 1.00 51.03 782 LYS A O 1
ATOM 6167 N N . ILE A 1 783 ? 6.073 -27.813 -76.887 1.00 67.56 783 ILE A N 1
ATOM 6168 C CA . ILE A 1 783 ? 6.870 -26.965 -75.962 1.00 67.56 783 ILE A CA 1
ATOM 6169 C C . ILE A 1 783 ? 8.198 -27.624 -75.610 1.00 67.56 783 ILE A C 1
ATOM 6171 O O . ILE A 1 783 ? 8.225 -28.750 -75.109 1.00 67.56 783 ILE A O 1
ATOM 6175 N N . TYR A 1 784 ? 9.265 -26.842 -75.759 1.00 69.00 784 TYR A N 1
ATOM 6176 C CA . TYR A 1 784 ? 10.501 -27.000 -75.005 1.00 69.00 784 TYR A CA 1
ATOM 6177 C C . TYR A 1 784 ? 10.564 -25.894 -73.942 1.00 69.00 784 TYR A C 1
ATOM 6179 O O . TYR A 1 784 ? 10.280 -24.733 -74.250 1.00 69.00 784 TYR A O 1
ATOM 6187 N N . SER A 1 785 ? 10.914 -26.224 -72.703 1.00 73.94 785 SER A N 1
ATOM 6188 C CA . SER A 1 785 ? 11.405 -25.237 -71.741 1.00 73.94 785 SER A CA 1
ATOM 6189 C C . SER A 1 785 ? 12.828 -24.859 -72.130 1.00 73.94 785 SER A C 1
ATOM 6191 O O . SER A 1 785 ? 13.598 -25.708 -72.577 1.00 73.94 785 SER A O 1
ATOM 6193 N N . VAL A 1 786 ? 13.161 -23.580 -71.992 1.00 78.75 786 VAL A N 1
ATOM 6194 C CA . VAL A 1 786 ? 14.525 -23.074 -72.142 1.00 78.75 786 VAL A CA 1
ATOM 6195 C C . VAL A 1 786 ? 14.818 -22.196 -70.945 1.00 78.75 786 VAL A C 1
ATOM 6197 O O . VAL A 1 786 ? 14.296 -21.089 -70.834 1.00 78.75 786 VAL A O 1
ATOM 6200 N N . THR A 1 787 ? 15.623 -22.709 -70.033 1.00 80.88 787 THR A N 1
ATOM 6201 C CA . THR A 1 787 ? 15.904 -22.066 -68.760 1.00 80.88 787 THR A CA 1
ATOM 6202 C C . THR A 1 787 ? 17.206 -21.278 -68.877 1.00 80.88 787 THR A C 1
ATOM 6204 O O . THR A 1 787 ? 18.284 -21.847 -69.049 1.00 80.88 787 THR A O 1
ATOM 6207 N N . LEU A 1 788 ? 17.098 -19.948 -68.816 1.00 83.44 788 LEU A N 1
ATOM 6208 C CA . LEU A 1 788 ? 18.239 -19.032 -68.757 1.00 83.44 788 LEU A CA 1
ATOM 6209 C C . LEU A 1 788 ? 18.577 -18.765 -67.287 1.00 83.44 788 LEU A C 1
ATOM 6211 O O . LEU A 1 788 ? 17.719 -18.273 -66.553 1.00 83.44 788 LEU A O 1
ATOM 6215 N N . ARG A 1 789 ? 19.807 -19.050 -66.849 1.00 82.06 789 ARG A N 1
ATOM 6216 C CA . ARG A 1 789 ? 20.260 -18.772 -65.474 1.00 82.06 789 ARG A CA 1
ATOM 6217 C C . ARG A 1 789 ? 21.336 -17.696 -65.432 1.00 82.06 789 ARG A C 1
ATOM 6219 O O . ARG A 1 789 ? 22.233 -17.662 -66.274 1.00 82.06 789 ARG A O 1
ATOM 6226 N N . ALA A 1 790 ? 21.283 -16.875 -64.391 1.00 81.81 790 ALA A N 1
ATOM 6227 C CA . ALA A 1 790 ? 22.409 -16.064 -63.954 1.00 81.81 790 ALA A CA 1
ATOM 6228 C C . ALA A 1 790 ? 22.343 -15.853 -62.439 1.00 81.81 790 ALA A C 1
ATOM 6230 O O . ALA A 1 790 ? 21.308 -15.446 -61.912 1.00 81.81 790 ALA A O 1
ATOM 6231 N N . ASN A 1 791 ? 23.443 -16.100 -61.733 1.00 83.50 791 ASN A N 1
ATOM 6232 C CA . ASN A 1 791 ? 23.559 -15.692 -60.340 1.00 83.50 791 ASN A CA 1
ATOM 6233 C C . ASN A 1 791 ? 23.613 -14.164 -60.320 1.00 83.50 791 ASN A C 1
ATOM 6235 O O . ASN A 1 791 ? 24.469 -13.577 -60.980 1.00 83.50 791 ASN A O 1
ATOM 6239 N N . VAL A 1 792 ? 22.704 -13.524 -59.590 1.00 81.38 792 VAL A N 1
ATOM 6240 C CA . VAL A 1 792 ? 22.742 -12.084 -59.336 1.00 81.38 792 VAL A CA 1
ATOM 6241 C C . VAL A 1 792 ? 22.859 -11.899 -57.838 1.00 81.38 792 VAL A C 1
ATOM 6243 O O . VAL A 1 792 ? 22.170 -12.586 -57.083 1.00 81.38 792 VAL A O 1
ATOM 6246 N N . SER A 1 793 ? 23.729 -10.982 -57.430 1.00 79.31 793 SER A N 1
ATOM 6247 C CA . SER A 1 793 ? 23.798 -10.512 -56.055 1.00 79.31 793 SER A CA 1
ATOM 6248 C C . SER A 1 793 ? 23.400 -9.042 -55.977 1.00 79.31 793 SER A C 1
ATOM 6250 O O . SER A 1 793 ? 23.817 -8.244 -56.824 1.00 79.31 793 SER A O 1
ATOM 6252 N N . LEU A 1 794 ? 22.598 -8.694 -54.969 1.00 76.31 794 LEU A N 1
ATOM 6253 C CA . LEU A 1 794 ? 22.224 -7.325 -54.603 1.00 76.31 794 LEU A CA 1
ATOM 6254 C C . LEU A 1 794 ? 22.660 -7.035 -53.163 1.00 76.31 794 LEU A C 1
ATOM 6256 O O . LEU A 1 794 ? 22.185 -7.673 -52.225 1.00 76.31 794 LEU A O 1
ATOM 6260 N N . GLY A 1 795 ? 23.537 -6.047 -52.989 1.00 68.75 795 GLY A N 1
ATOM 6261 C CA . GLY A 1 795 ? 23.876 -5.494 -51.680 1.00 68.75 795 GLY A CA 1
ATOM 6262 C C . GLY A 1 795 ? 22.789 -4.563 -51.131 1.00 68.75 795 GLY A C 1
ATOM 6263 O O . GLY A 1 795 ? 21.690 -4.449 -51.683 1.00 68.75 795 GLY A O 1
ATOM 6264 N N . GLU A 1 796 ? 23.104 -3.861 -50.041 1.00 71.44 796 GLU A N 1
ATOM 6265 C CA . GLU A 1 796 ? 22.196 -2.892 -49.422 1.00 71.44 796 GLU A CA 1
ATOM 6266 C C . GLU A 1 796 ? 21.712 -1.833 -50.430 1.00 71.44 796 GLU A C 1
ATOM 6268 O O . GLU A 1 796 ? 22.487 -1.305 -51.235 1.00 71.44 796 GLU A O 1
ATOM 6273 N N . ASN A 1 797 ? 20.402 -1.565 -50.401 1.00 72.81 797 ASN A N 1
ATOM 6274 C CA . ASN A 1 797 ? 19.670 -0.690 -51.324 1.00 72.81 797 ASN A CA 1
ATOM 6275 C C . ASN A 1 797 ? 19.839 -1.032 -52.821 1.00 72.81 797 ASN A C 1
ATOM 6277 O O . ASN A 1 797 ? 19.524 -0.215 -53.685 1.00 72.81 797 ASN A O 1
ATOM 6281 N N . GLY A 1 798 ? 20.325 -2.236 -53.143 1.00 79.81 798 GLY A N 1
ATOM 6282 C CA . GLY A 1 798 ? 20.614 -2.669 -54.504 1.00 79.81 798 GLY A CA 1
ATOM 6283 C C . GLY A 1 798 ? 19.379 -2.799 -55.398 1.00 79.81 798 GLY A C 1
ATOM 6284 O O . GLY A 1 798 ? 18.269 -3.093 -54.951 1.00 79.81 798 GLY A O 1
ATOM 6285 N N . VAL A 1 799 ? 19.606 -2.620 -56.696 1.00 84.38 799 VAL A N 1
ATOM 6286 C CA . VAL A 1 799 ? 18.653 -2.890 -57.781 1.00 84.38 799 VAL A CA 1
ATOM 6287 C C . VAL A 1 799 ? 19.457 -3.415 -58.971 1.00 84.38 799 VAL A C 1
ATOM 6289 O O . VAL A 1 799 ? 20.582 -2.981 -59.184 1.00 84.38 799 VAL A O 1
ATOM 6292 N N . ALA A 1 800 ? 18.936 -4.330 -59.777 1.00 89.19 800 ALA A N 1
ATOM 6293 C CA . ALA A 1 800 ? 19.570 -4.707 -61.045 1.00 89.19 800 ALA A CA 1
ATOM 6294 C C . ALA A 1 800 ? 18.554 -4.665 -62.175 1.00 89.19 800 ALA A C 1
ATOM 6296 O O . ALA A 1 800 ? 17.361 -4.782 -61.928 1.00 89.19 800 ALA A O 1
ATOM 6297 N N . VAL A 1 801 ? 19.026 -4.547 -63.411 1.00 91.06 801 VAL A N 1
ATOM 6298 C CA . VAL A 1 801 ? 18.252 -4.825 -64.620 1.00 91.06 801 VAL A CA 1
ATOM 6299 C C . VAL A 1 801 ? 19.074 -5.756 -65.499 1.00 91.06 801 VAL A C 1
ATOM 6301 O O . VAL A 1 801 ? 20.158 -5.395 -65.960 1.00 91.06 801 VAL A O 1
ATOM 6304 N N . ILE A 1 802 ? 18.569 -6.967 -65.719 1.00 91.12 802 ILE A N 1
ATOM 6305 C CA . ILE A 1 802 ? 19.186 -7.995 -66.557 1.00 91.12 802 ILE A CA 1
ATOM 6306 C C . ILE A 1 802 ? 18.406 -8.070 -67.866 1.00 91.12 802 ILE A C 1
ATOM 6308 O O . ILE A 1 802 ? 17.231 -8.425 -67.862 1.00 91.12 802 ILE A O 1
ATOM 6312 N N . ALA A 1 803 ? 19.033 -7.757 -68.995 1.00 89.94 803 ALA A N 1
ATOM 6313 C CA . ALA A 1 803 ? 18.425 -8.003 -70.294 1.00 89.94 803 ALA A CA 1
ATOM 6314 C C . ALA A 1 803 ? 18.541 -9.491 -70.631 1.00 89.94 803 ALA A C 1
ATOM 6316 O O . ALA A 1 803 ? 19.634 -10.062 -70.600 1.00 89.94 803 ALA A O 1
ATOM 6317 N N . LEU A 1 804 ? 17.412 -10.098 -70.976 1.00 88.94 804 LEU A N 1
ATOM 6318 C CA . LEU A 1 804 ? 17.296 -11.453 -71.491 1.00 88.94 804 LEU A CA 1
ATOM 6319 C C . LEU A 1 804 ? 16.765 -11.392 -72.922 1.00 88.94 804 LEU A C 1
ATOM 6321 O O . LEU A 1 804 ? 15.867 -10.608 -73.231 1.00 88.94 804 LEU A O 1
ATOM 6325 N N . ARG A 1 805 ? 17.273 -12.248 -73.799 1.00 84.75 805 ARG A N 1
ATOM 6326 C CA . ARG A 1 805 ? 16.742 -12.389 -75.159 1.00 84.75 805 ARG A CA 1
ATOM 6327 C C . ARG A 1 805 ? 15.333 -12.984 -75.107 1.00 84.75 805 ARG A C 1
ATOM 6329 O O . ARG A 1 805 ? 15.154 -14.027 -74.479 1.00 84.75 805 ARG A O 1
ATOM 6336 N N . ASP A 1 806 ? 14.348 -12.390 -75.787 1.00 72.62 806 ASP A N 1
ATOM 6337 C CA . ASP A 1 806 ? 12.985 -12.937 -75.772 1.00 72.62 806 ASP A CA 1
ATOM 6338 C C . ASP A 1 806 ? 12.873 -14.225 -76.602 1.00 72.62 806 ASP A C 1
ATOM 6340 O O . ASP A 1 806 ? 12.638 -14.233 -77.811 1.00 72.62 806 ASP A O 1
ATOM 6344 N N . ILE A 1 807 ? 13.034 -15.347 -75.908 1.00 74.12 807 ILE A N 1
ATOM 6345 C CA . ILE A 1 807 ? 12.790 -16.704 -76.402 1.00 74.12 807 ILE A CA 1
ATOM 6346 C C . ILE A 1 807 ? 11.385 -17.197 -76.009 1.00 74.12 807 ILE A C 1
ATOM 6348 O O . ILE A 1 807 ? 11.188 -18.382 -75.737 1.00 74.12 807 ILE A O 1
ATOM 6352 N N . ASN A 1 808 ? 10.418 -16.272 -75.954 1.00 72.94 808 ASN A N 1
ATOM 6353 C CA . ASN A 1 808 ? 9.099 -16.417 -75.341 1.00 72.94 808 ASN A CA 1
ATOM 6354 C C . ASN A 1 808 ? 9.237 -16.801 -73.851 1.00 72.94 808 ASN A C 1
ATOM 6356 O O . ASN A 1 808 ? 8.880 -17.898 -73.392 1.00 72.94 808 ASN A O 1
ATOM 6360 N N . ILE A 1 809 ? 9.807 -15.868 -73.083 1.00 70.75 809 ILE A N 1
ATOM 6361 C CA . ILE A 1 809 ? 10.029 -16.020 -71.639 1.00 70.75 809 ILE A CA 1
ATOM 6362 C C . ILE A 1 809 ? 8.702 -15.899 -70.893 1.00 70.75 809 ILE A C 1
ATOM 6364 O O . ILE A 1 809 ? 8.085 -14.842 -70.821 1.00 70.75 809 ILE A O 1
ATOM 6368 N N . SER A 1 810 ? 8.248 -17.029 -70.346 1.00 64.56 810 SER A N 1
ATOM 6369 C CA . SER A 1 810 ? 6.925 -17.152 -69.719 1.00 64.56 810 SER A CA 1
ATOM 6370 C C . SER A 1 810 ? 6.914 -16.739 -68.247 1.00 64.56 810 SER A C 1
ATOM 6372 O O . SER A 1 810 ? 5.859 -16.445 -67.675 1.00 64.56 810 SER A O 1
ATOM 6374 N N . LYS A 1 811 ? 8.090 -16.800 -67.619 1.00 78.12 811 LYS A N 1
ATOM 6375 C CA . LYS A 1 811 ? 8.326 -16.569 -66.201 1.00 78.12 811 LYS A CA 1
ATOM 6376 C C . LYS A 1 811 ? 9.776 -16.166 -66.011 1.00 78.12 811 LYS A C 1
ATOM 6378 O O . LYS A 1 811 ? 10.672 -16.807 -66.555 1.00 78.12 811 LYS A O 1
ATOM 6383 N N . VAL A 1 812 ? 9.996 -15.192 -65.147 1.00 77.69 812 VAL A N 1
ATOM 6384 C CA . VAL A 1 812 ? 11.314 -14.899 -64.598 1.00 77.69 812 VAL A CA 1
ATOM 6385 C C . VAL A 1 812 ? 11.255 -15.240 -63.121 1.00 77.69 812 VAL A C 1
ATOM 6387 O O . VAL A 1 812 ? 10.407 -14.709 -62.406 1.00 77.69 812 VAL A O 1
ATOM 6390 N N . TYR A 1 813 ? 12.097 -16.162 -62.674 1.00 83.31 813 TYR A N 1
ATOM 6391 C CA . TYR A 1 813 ? 12.223 -16.525 -61.271 1.00 83.31 813 TYR A CA 1
ATOM 6392 C C . TYR A 1 813 ? 13.513 -15.995 -60.670 1.00 83.31 813 TYR A C 1
ATOM 6394 O O . TYR A 1 813 ? 14.443 -15.632 -61.386 1.00 83.31 813 TYR A O 1
ATOM 6402 N N . VAL A 1 814 ? 13.554 -16.010 -59.341 1.00 77.44 814 VAL A N 1
ATOM 6403 C CA . VAL A 1 814 ? 14.706 -15.661 -58.533 1.00 77.44 814 VAL A CA 1
ATOM 6404 C C . VAL A 1 814 ? 14.778 -16.564 -57.285 1.00 77.44 814 VAL A C 1
ATOM 6406 O O . VAL A 1 814 ? 13.792 -16.696 -56.556 1.00 77.44 814 VAL A O 1
ATOM 6409 N N . LEU A 1 815 ? 15.904 -17.252 -57.052 1.00 75.56 815 LEU A N 1
ATOM 6410 C CA . LEU A 1 815 ? 16.031 -18.340 -56.060 1.00 75.56 815 LEU A CA 1
ATOM 6411 C C . LEU A 1 815 ? 16.540 -17.884 -54.678 1.00 75.56 815 LEU A C 1
ATOM 6413 O O . LEU A 1 815 ? 17.721 -18.025 -54.362 1.00 75.56 815 LEU A O 1
ATOM 6417 N N . LYS A 1 816 ? 15.650 -17.376 -53.817 1.00 67.31 816 LYS A N 1
ATOM 6418 C CA . LYS A 1 816 ? 15.999 -16.926 -52.456 1.00 67.31 816 LYS A CA 1
ATOM 6419 C C . LYS A 1 816 ? 16.056 -18.099 -51.479 1.00 67.31 816 LYS A C 1
ATOM 6421 O O . LYS A 1 816 ? 15.085 -18.837 -51.361 1.00 67.31 816 LYS A O 1
ATOM 6426 N N . ASN A 1 817 ? 17.162 -18.275 -50.753 1.00 65.50 817 ASN A N 1
ATOM 6427 C CA . ASN A 1 817 ? 17.333 -19.338 -49.742 1.00 65.50 817 ASN A CA 1
ATOM 6428 C C . ASN A 1 817 ? 16.987 -20.759 -50.256 1.00 65.50 817 ASN A C 1
ATOM 6430 O O . ASN A 1 817 ? 16.415 -21.573 -49.532 1.00 65.50 817 ASN A O 1
ATOM 6434 N N . GLY A 1 818 ? 17.281 -21.047 -51.530 1.00 61.62 818 GLY A N 1
ATOM 6435 C CA . GLY A 1 818 ? 16.922 -22.310 -52.195 1.00 61.62 818 GLY A CA 1
ATOM 6436 C C . GLY A 1 818 ? 15.458 -22.420 -52.657 1.00 61.62 818 GLY A C 1
ATOM 6437 O O . GLY A 1 818 ? 15.095 -23.413 -53.284 1.00 61.62 818 GLY A O 1
ATOM 6438 N N . GLN A 1 819 ? 14.614 -21.416 -52.404 1.00 60.31 819 GLN A N 1
ATOM 6439 C CA . GLN A 1 819 ? 13.236 -21.337 -52.894 1.00 60.31 819 GLN A CA 1
ATOM 6440 C C . GLN A 1 819 ? 13.151 -20.476 -54.163 1.00 60.31 819 GLN A C 1
ATOM 6442 O O . GLN A 1 819 ? 13.498 -19.298 -54.159 1.00 60.31 819 GLN A O 1
ATOM 6447 N N . LYS A 1 820 ? 12.653 -21.056 -55.261 1.00 78.75 820 LYS A N 1
ATOM 6448 C CA . LYS A 1 820 ? 12.492 -20.401 -56.573 1.00 78.75 820 LYS A CA 1
ATOM 6449 C C . LYS A 1 820 ? 11.225 -19.520 -56.594 1.00 78.75 820 LYS A C 1
ATOM 6451 O O . LYS A 1 820 ? 10.134 -20.017 -56.869 1.00 78.75 820 LYS A O 1
ATOM 6456 N N . ILE A 1 821 ? 11.356 -18.224 -56.291 1.00 78.44 821 ILE A N 1
ATOM 6457 C CA . ILE A 1 821 ? 10.247 -17.244 -56.232 1.00 78.44 821 ILE A CA 1
ATOM 6458 C C . ILE A 1 821 ? 10.057 -16.584 -57.605 1.00 78.44 821 ILE A C 1
ATOM 6460 O O . ILE A 1 821 ? 11.035 -16.372 -58.309 1.00 78.44 821 ILE A O 1
ATOM 6464 N N . GLN A 1 822 ? 8.829 -16.275 -58.038 1.00 83.25 822 GLN A N 1
ATOM 6465 C CA . GLN A 1 822 ? 8.583 -15.713 -59.377 1.00 83.25 822 GLN A CA 1
ATOM 6466 C C . GLN A 1 822 ? 8.349 -14.194 -59.362 1.00 83.25 822 GLN A C 1
ATOM 6468 O O . GLN A 1 822 ? 7.626 -13.683 -58.510 1.00 83.25 822 GLN A O 1
ATOM 6473 N N . LEU A 1 823 ? 8.884 -13.498 -60.366 1.00 78.44 823 LEU A N 1
ATOM 6474 C CA . LEU A 1 823 ? 8.607 -12.093 -60.661 1.00 78.44 823 LEU A CA 1
ATOM 6475 C C . LEU A 1 823 ? 7.382 -11.919 -61.571 1.00 78.44 823 LEU A C 1
ATOM 6477 O O . LEU A 1 823 ? 6.916 -12.852 -62.238 1.00 78.44 823 LEU A O 1
ATOM 6481 N N . THR A 1 824 ? 6.887 -10.688 -61.616 1.00 82.69 824 THR A N 1
ATOM 6482 C CA . THR A 1 824 ? 5.710 -10.216 -62.367 1.00 82.69 824 THR A CA 1
ATOM 6483 C C . THR A 1 824 ? 6.093 -9.026 -63.256 1.00 82.69 824 THR A C 1
ATOM 6485 O O . THR A 1 824 ? 7.232 -8.584 -63.217 1.00 82.69 824 THR A O 1
ATOM 6488 N N . THR A 1 825 ? 5.167 -8.484 -64.055 1.00 82.75 825 THR A N 1
ATOM 6489 C CA . THR A 1 825 ? 5.355 -7.174 -64.722 1.00 82.75 825 THR A CA 1
ATOM 6490 C C . THR A 1 825 ? 4.854 -5.995 -63.882 1.00 82.75 825 THR A C 1
ATOM 6492 O O . THR A 1 825 ? 4.852 -4.855 -64.335 1.00 82.75 825 THR A O 1
ATOM 6495 N N . ASP A 1 826 ? 4.364 -6.284 -62.678 1.00 81.88 826 ASP A N 1
ATOM 6496 C CA . ASP A 1 826 ? 3.972 -5.296 -61.682 1.00 81.88 826 ASP A CA 1
ATOM 6497 C C . ASP A 1 826 ? 5.225 -4.559 -61.198 1.00 81.88 826 ASP A C 1
ATOM 6499 O O . ASP A 1 826 ? 6.101 -5.170 -60.582 1.00 81.88 826 ASP A O 1
ATOM 6503 N N . ARG A 1 827 ? 5.303 -3.253 -61.491 1.00 77.25 827 ARG A N 1
ATOM 6504 C CA . ARG A 1 827 ? 6.469 -2.423 -61.170 1.00 77.25 827 ARG A CA 1
ATOM 6505 C C . ARG A 1 827 ? 6.717 -2.300 -59.667 1.00 77.25 827 ARG A C 1
ATOM 6507 O O . ARG A 1 827 ? 7.840 -1.968 -59.282 1.00 77.25 827 ARG A O 1
ATOM 6514 N N . ASP A 1 828 ? 5.747 -2.642 -58.822 1.00 72.94 828 ASP A N 1
ATOM 6515 C CA . ASP A 1 828 ? 5.815 -2.471 -57.372 1.00 72.94 828 ASP A CA 1
ATOM 6516 C C . ASP A 1 828 ? 6.331 -3.723 -56.639 1.00 72.94 828 ASP A C 1
ATOM 6518 O O . ASP A 1 828 ? 6.919 -3.583 -55.565 1.00 72.94 828 ASP A O 1
ATOM 6522 N N . ASN A 1 829 ? 6.285 -4.915 -57.255 1.00 78.88 829 ASN A N 1
ATOM 6523 C CA . ASN A 1 829 ? 6.755 -6.189 -56.678 1.00 78.88 829 ASN A CA 1
ATOM 6524 C C . ASN A 1 829 ? 8.126 -6.054 -55.965 1.00 78.88 829 ASN A C 1
ATOM 6526 O O . ASN A 1 829 ? 9.092 -5.599 -56.587 1.00 78.88 829 ASN A O 1
ATOM 6530 N N . PRO A 1 830 ? 8.245 -6.436 -54.674 1.00 71.62 830 PRO A N 1
ATOM 6531 C CA . PRO A 1 830 ? 9.407 -6.127 -53.838 1.00 71.62 830 PRO A CA 1
ATOM 6532 C C . PRO A 1 830 ? 10.643 -6.998 -54.094 1.00 71.62 830 PRO A C 1
ATOM 6534 O O . PRO A 1 830 ? 11.711 -6.667 -53.594 1.00 71.62 830 PRO A O 1
ATOM 6537 N N . LEU A 1 831 ? 10.538 -8.102 -54.842 1.00 78.94 831 LEU A N 1
ATOM 6538 C CA . LEU A 1 831 ? 11.707 -8.906 -55.232 1.00 78.94 831 LEU A CA 1
ATOM 6539 C C . LEU A 1 831 ? 12.293 -8.458 -56.572 1.00 78.94 831 LEU A C 1
ATOM 6541 O O . LEU A 1 831 ? 13.490 -8.614 -56.809 1.00 78.94 831 LEU A O 1
ATOM 6545 N N . GLY A 1 832 ? 11.455 -7.912 -57.448 1.00 83.12 832 GLY A N 1
ATOM 6546 C CA . GLY A 1 832 ? 11.788 -7.666 -58.842 1.00 83.12 832 GLY A CA 1
ATOM 6547 C C . GLY A 1 832 ? 10.548 -7.630 -59.724 1.00 83.12 832 GLY A C 1
ATOM 6548 O O . GLY A 1 832 ? 9.482 -8.109 -59.346 1.00 83.12 832 GLY A O 1
ATOM 6549 N N . TYR A 1 833 ? 10.702 -7.109 -60.930 1.00 87.38 833 TYR A N 1
ATOM 6550 C CA . TYR A 1 833 ? 9.713 -7.225 -61.990 1.00 87.38 833 TYR A CA 1
ATOM 6551 C C . TYR A 1 833 ? 10.396 -7.497 -63.327 1.00 87.38 833 TYR A C 1
ATOM 6553 O O . TYR A 1 833 ? 11.617 -7.544 -63.417 1.00 87.38 833 TYR A O 1
ATOM 6561 N N . TYR A 1 834 ? 9.633 -7.690 -64.391 1.00 89.88 834 TYR A N 1
ATOM 6562 C CA . TYR A 1 834 ? 10.178 -7.665 -65.740 1.00 89.88 834 TYR A CA 1
ATOM 6563 C C . TYR A 1 834 ? 9.254 -6.920 -66.697 1.00 89.88 834 TYR A C 1
ATOM 6565 O O . TYR A 1 834 ? 8.056 -6.799 -66.461 1.00 89.88 834 TYR A O 1
ATOM 6573 N N . TYR A 1 835 ? 9.806 -6.421 -67.791 1.00 88.44 835 TYR A N 1
ATOM 6574 C CA . TYR A 1 835 ? 9.051 -5.841 -68.899 1.00 88.44 835 TYR A CA 1
ATOM 6575 C C . TYR A 1 835 ? 9.663 -6.304 -70.219 1.00 88.44 835 TYR A C 1
ATOM 6577 O O . TYR A 1 835 ? 10.765 -6.855 -70.248 1.00 88.44 835 TYR A O 1
ATOM 6585 N N . VAL A 1 836 ? 8.922 -6.142 -71.314 1.00 85.12 836 VAL A N 1
ATOM 6586 C CA . VAL A 1 836 ? 9.322 -6.648 -72.632 1.00 85.12 836 VAL A CA 1
ATOM 6587 C C . VAL A 1 836 ? 9.231 -5.531 -73.656 1.00 85.12 836 VAL A C 1
ATOM 6589 O O . VAL A 1 836 ? 8.187 -4.892 -73.786 1.00 85.12 836 VAL A O 1
ATOM 6592 N N . GLN A 1 837 ? 10.312 -5.309 -74.400 1.00 82.06 837 GLN A N 1
ATOM 6593 C CA . GLN A 1 837 ? 10.382 -4.287 -75.438 1.00 82.06 837 GLN A CA 1
ATOM 6594 C C . GLN A 1 837 ? 11.279 -4.760 -76.583 1.00 82.06 837 GLN A C 1
ATOM 6596 O O . GLN A 1 837 ? 12.359 -5.292 -76.352 1.00 82.06 837 GLN A O 1
ATOM 6601 N N . ASN A 1 838 ? 10.814 -4.589 -77.823 1.00 76.25 838 ASN A N 1
ATOM 6602 C CA . ASN A 1 838 ? 11.538 -4.918 -79.061 1.00 76.25 838 ASN A CA 1
ATOM 6603 C C . ASN A 1 838 ? 12.190 -6.324 -79.104 1.00 76.25 838 ASN A C 1
ATOM 6605 O O . ASN A 1 838 ? 13.212 -6.507 -79.754 1.00 76.25 838 ASN A O 1
ATOM 6609 N N . GLY A 1 839 ? 11.600 -7.326 -78.438 1.00 75.38 839 GLY A N 1
ATOM 6610 C CA . GLY A 1 839 ? 12.147 -8.693 -78.387 1.00 75.38 839 GLY A CA 1
ATOM 6611 C C . GLY A 1 839 ? 13.227 -8.921 -77.318 1.00 75.38 839 GLY A C 1
ATOM 6612 O O . GLY A 1 839 ? 13.975 -9.896 -77.391 1.00 75.38 839 GLY A O 1
ATOM 6613 N N . ILE A 1 840 ? 13.305 -8.043 -76.316 1.00 84.12 840 ILE A N 1
ATOM 6614 C CA . ILE A 1 840 ? 14.166 -8.175 -75.137 1.00 84.12 840 ILE A CA 1
ATOM 6615 C C . ILE A 1 840 ? 13.284 -8.146 -73.886 1.00 84.12 840 ILE A C 1
ATOM 6617 O O . ILE A 1 840 ? 12.397 -7.300 -73.762 1.00 84.12 840 ILE A O 1
ATOM 6621 N N . VAL A 1 841 ? 13.536 -9.067 -72.958 1.00 87.81 841 VAL A N 1
ATOM 6622 C CA . VAL A 1 841 ? 12.883 -9.152 -71.648 1.00 87.81 841 VAL A CA 1
ATOM 6623 C C . VAL A 1 841 ? 13.845 -8.605 -70.604 1.00 87.81 841 VAL A C 1
ATOM 6625 O O . VAL A 1 841 ? 14.848 -9.234 -70.277 1.00 87.81 841 VAL A O 1
ATOM 6628 N N . PHE A 1 842 ? 13.551 -7.426 -70.079 1.00 89.06 842 PHE A N 1
ATOM 6629 C CA . PHE A 1 842 ? 14.362 -6.775 -69.061 1.00 89.06 842 PHE A CA 1
ATOM 6630 C C . PHE A 1 842 ? 13.847 -7.147 -67.678 1.00 89.06 842 PHE A C 1
ATOM 6632 O O . PHE A 1 842 ? 12.710 -6.845 -67.324 1.00 89.06 842 PHE A O 1
ATOM 6639 N N . VAL A 1 843 ? 14.693 -7.810 -66.901 1.00 89.19 843 VAL A N 1
ATOM 6640 C CA . VAL A 1 843 ? 14.422 -8.285 -65.547 1.00 89.19 843 VAL A CA 1
ATOM 6641 C C . VAL A 1 843 ? 14.975 -7.297 -64.550 1.00 89.19 843 VAL A C 1
ATOM 6643 O O . VAL A 1 843 ? 16.175 -7.280 -64.296 1.00 89.19 843 VAL A O 1
ATOM 6646 N N . VAL A 1 844 ? 14.098 -6.506 -63.955 1.00 87.69 844 VAL A N 1
ATOM 6647 C CA . VAL A 1 844 ? 14.440 -5.697 -62.798 1.00 87.69 844 VAL A CA 1
ATOM 6648 C C . VAL A 1 844 ? 14.466 -6.579 -61.549 1.00 87.69 844 VAL A C 1
ATOM 6650 O O . VAL A 1 844 ? 13.476 -7.229 -61.229 1.00 87.69 844 VAL A O 1
ATOM 6653 N N . LEU A 1 845 ? 15.551 -6.562 -60.787 1.00 85.25 845 LEU A N 1
ATOM 6654 C CA . LEU A 1 845 ? 15.627 -7.154 -59.451 1.00 85.25 845 LEU A CA 1
ATOM 6655 C C . LEU A 1 845 ? 15.688 -6.055 -58.405 1.00 85.25 845 LEU A C 1
ATOM 6657 O O . LEU A 1 845 ? 16.386 -5.066 -58.601 1.00 85.25 845 LEU A O 1
ATOM 6661 N N . LYS A 1 846 ? 14.991 -6.254 -57.289 1.00 79.00 846 LYS A N 1
ATOM 6662 C CA . LYS A 1 846 ? 14.984 -5.348 -56.132 1.00 79.00 846 LYS A CA 1
ATOM 6663 C C . LYS A 1 846 ? 15.455 -6.017 -54.846 1.00 79.00 846 LYS A C 1
ATOM 6665 O O . LYS A 1 846 ? 15.774 -5.327 -53.891 1.00 79.00 846 LYS A O 1
ATOM 6670 N N . GLN A 1 847 ? 15.473 -7.344 -54.776 1.00 72.25 847 GLN A N 1
ATOM 6671 C CA . GLN A 1 847 ? 16.085 -8.059 -53.659 1.00 72.25 847 GLN A CA 1
ATOM 6672 C C . GLN A 1 847 ? 16.878 -9.259 -54.160 1.00 72.25 847 GLN A C 1
ATOM 6674 O O . GLN A 1 847 ? 16.606 -9.789 -55.232 1.00 72.25 847 GLN A O 1
ATOM 6679 N N . ASP A 1 848 ? 17.857 -9.640 -53.348 1.00 65.62 848 ASP A N 1
ATOM 6680 C CA . ASP A 1 848 ? 18.911 -10.616 -53.616 1.00 65.62 848 ASP A CA 1
ATOM 6681 C C . ASP A 1 848 ? 18.378 -12.052 -53.763 1.00 65.62 848 ASP A C 1
ATOM 6683 O O . ASP A 1 848 ? 17.917 -12.635 -52.769 1.00 65.62 848 ASP A O 1
ATOM 6687 N N . PRO A 1 849 ? 18.231 -12.559 -55.007 1.00 67.00 849 PRO A N 1
ATOM 6688 C CA . PRO A 1 849 ? 18.907 -13.819 -55.388 1.00 67.00 849 PRO A CA 1
ATOM 6689 C C . PRO A 1 849 ? 19.280 -14.031 -56.892 1.00 67.00 849 PRO A C 1
ATOM 6691 O O . PRO A 1 849 ? 19.071 -13.188 -57.761 1.00 67.00 849 PRO A O 1
ATOM 6694 N N . VAL A 1 850 ? 19.755 -15.252 -57.202 1.00 74.44 850 VAL A N 1
ATOM 6695 C CA . VAL A 1 850 ? 19.973 -15.874 -58.535 1.00 74.44 850 VAL A CA 1
ATOM 6696 C C . VAL A 1 850 ? 18.737 -15.836 -59.441 1.00 74.44 850 VAL A C 1
ATOM 6698 O O . VAL A 1 850 ? 17.718 -16.395 -59.044 1.00 74.44 850 VAL A O 1
ATOM 6701 N N . ILE A 1 851 ? 18.822 -15.312 -60.673 1.00 81.88 851 ILE A N 1
ATOM 6702 C CA . ILE A 1 851 ? 17.734 -15.416 -61.665 1.00 81.88 851 ILE A CA 1
ATOM 6703 C C . ILE A 1 851 ? 17.699 -16.756 -62.398 1.00 81.88 851 ILE A C 1
ATOM 6705 O O . ILE A 1 851 ? 18.719 -17.328 -62.787 1.00 81.88 851 ILE A O 1
ATOM 6709 N N . GLU A 1 852 ? 16.476 -17.197 -62.674 1.00 82.56 852 GLU A N 1
ATOM 6710 C CA . GLU A 1 852 ? 16.165 -18.339 -63.522 1.00 82.56 852 GLU A CA 1
ATOM 6711 C C . GLU A 1 852 ? 14.931 -18.019 -64.375 1.00 82.56 852 GLU A C 1
ATOM 6713 O O . GLU A 1 852 ? 13.790 -18.082 -63.915 1.00 82.56 852 GLU A O 1
ATOM 6718 N N . ALA A 1 853 ? 15.149 -17.614 -65.622 1.00 80.44 853 ALA A N 1
ATOM 6719 C CA . ALA A 1 853 ? 14.079 -17.282 -66.547 1.00 80.44 853 ALA A CA 1
ATOM 6720 C C . ALA A 1 853 ? 13.674 -18.510 -67.362 1.00 80.44 853 ALA A C 1
ATOM 6722 O O . ALA A 1 853 ? 14.391 -18.945 -68.264 1.00 80.44 853 ALA A O 1
ATOM 6723 N N . ASP A 1 854 ? 12.490 -19.040 -67.053 1.00 79.00 854 ASP A N 1
ATOM 6724 C CA . ASP A 1 854 ? 11.886 -20.148 -67.783 1.00 79.00 854 ASP A CA 1
ATOM 6725 C C . ASP A 1 854 ? 11.221 -19.605 -69.056 1.00 79.00 854 ASP A C 1
ATOM 6727 O O . ASP A 1 854 ? 10.005 -19.355 -69.156 1.00 79.00 854 ASP A O 1
ATOM 6731 N N . GLY A 1 855 ? 12.083 -19.442 -70.059 1.00 74.19 855 GLY A N 1
ATOM 6732 C CA . GLY A 1 855 ? 11.730 -19.559 -71.459 1.00 74.19 855 GLY A CA 1
ATOM 6733 C C . GLY A 1 855 ? 10.841 -20.769 -71.682 1.00 74.19 855 GLY A C 1
ATOM 6734 O O . GLY A 1 855 ? 11.068 -21.866 -71.171 1.00 74.19 855 GLY A O 1
ATOM 6735 N N . THR A 1 856 ? 9.823 -20.576 -72.499 1.00 66.75 856 THR A N 1
ATOM 6736 C CA . THR A 1 856 ? 9.236 -21.695 -73.220 1.00 66.75 856 THR A CA 1
ATOM 6737 C C . THR A 1 856 ? 9.455 -21.366 -74.674 1.00 66.75 856 THR A C 1
ATOM 6739 O O . THR A 1 856 ? 8.914 -20.386 -75.159 1.00 66.75 856 THR A O 1
ATOM 6742 N N . LYS A 1 857 ? 10.259 -22.166 -75.367 1.00 64.25 857 LYS A N 1
ATOM 6743 C CA . LYS A 1 857 ? 10.438 -22.130 -76.820 1.00 64.25 857 LYS A CA 1
ATOM 6744 C C . LYS A 1 857 ? 9.116 -22.643 -77.399 1.00 64.25 857 LYS A C 1
ATOM 6746 O O . LYS A 1 857 ? 8.909 -23.846 -77.574 1.00 64.25 857 LYS A O 1
ATOM 6751 N N . VAL A 1 858 ? 8.154 -21.708 -77.433 1.00 57.66 858 VAL A N 1
ATOM 6752 C CA . VAL A 1 858 ? 6.762 -21.981 -77.033 1.00 57.66 858 VAL A CA 1
ATOM 6753 C C . VAL A 1 858 ? 5.900 -22.430 -78.153 1.00 57.66 858 VAL A C 1
ATOM 6755 O O . VAL A 1 858 ? 6.054 -22.005 -79.293 1.00 57.66 858 VAL A O 1
ATOM 6758 N N . VAL A 1 859 ? 4.902 -23.192 -77.724 1.00 39.97 859 VAL A N 1
ATOM 6759 C CA . VAL A 1 859 ? 3.868 -23.808 -78.516 1.00 39.97 859 VAL A CA 1
ATOM 6760 C C . VAL A 1 859 ? 2.795 -24.394 -77.496 1.00 39.97 859 VAL A C 1
ATOM 6762 O O . VAL A 1 859 ? 2.673 -25.611 -77.440 1.00 39.97 859 VAL A O 1
ATOM 6765 N N . PRO A 1 860 ? 2.092 -23.523 -76.682 1.00 37.16 860 PRO A N 1
ATOM 6766 C CA . PRO A 1 860 ? 1.117 -23.642 -75.513 1.00 37.16 860 PRO A CA 1
ATOM 6767 C C . PRO A 1 860 ? 1.089 -24.767 -74.411 1.00 37.16 860 PRO A C 1
ATOM 6769 O O . PRO A 1 860 ? 1.672 -25.820 -74.635 1.00 37.16 860 PRO A O 1
ATOM 6772 N N . VAL A 1 861 ? 0.483 -24.674 -73.179 1.00 31.61 861 VAL A N 1
ATOM 6773 C CA . VAL A 1 861 ? -0.399 -23.710 -72.390 1.00 31.61 861 VAL A CA 1
ATOM 6774 C C . VAL A 1 861 ? -0.108 -23.645 -70.808 1.00 31.61 861 VAL A C 1
ATOM 6776 O O . VAL A 1 861 ? 0.308 -24.686 -70.285 1.00 31.61 861 VAL A O 1
ATOM 6779 N N . PRO A 1 862 ? -0.349 -22.518 -70.030 1.00 38.94 862 PRO A N 1
ATOM 6780 C CA . PRO A 1 862 ? -0.215 -22.286 -68.522 1.00 38.94 862 PRO A CA 1
ATOM 6781 C C . PRO A 1 862 ? -1.565 -21.962 -67.723 1.00 38.94 86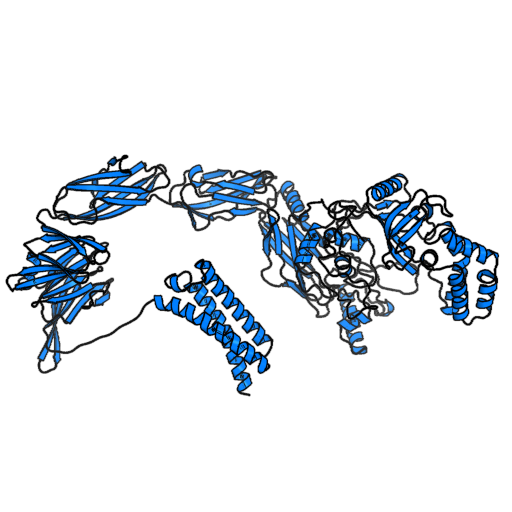2 PRO A C 1
ATOM 6783 O O . PRO A 1 862 ? -2.586 -22.313 -68.299 1.00 38.94 862 PRO A O 1
ATOM 6786 N N . ARG A 1 863 ? -1.812 -21.357 -66.495 1.00 38.75 863 ARG A N 1
ATOM 6787 C CA . ARG A 1 863 ? -1.198 -20.632 -65.278 1.00 38.75 863 ARG A CA 1
ATOM 6788 C C . ARG A 1 863 ? -2.252 -20.556 -64.055 1.00 38.75 863 ARG A C 1
ATOM 6790 O O . ARG A 1 863 ? -3.238 -21.255 -64.243 1.00 38.75 863 ARG A O 1
ATOM 6797 N N . GLN A 1 864 ? -2.310 -19.871 -62.850 1.00 43.12 864 GLN A N 1
ATOM 6798 C CA . GLN A 1 864 ? -1.584 -18.922 -61.885 1.00 43.12 864 GLN A CA 1
ATOM 6799 C C . GLN A 1 864 ? -1.920 -19.222 -60.327 1.00 43.12 864 GLN A C 1
ATOM 6801 O O . GLN A 1 864 ? -1.885 -20.425 -60.097 1.00 43.12 864 GLN A O 1
ATOM 6806 N N . GLU A 1 865 ? -2.165 -18.498 -59.162 1.00 46.56 865 GLU A N 1
ATOM 6807 C CA . GLU A 1 865 ? -2.590 -17.162 -58.510 1.00 46.56 865 GLU A CA 1
ATOM 6808 C C . GLU A 1 865 ? -2.201 -17.038 -56.945 1.00 46.56 865 GLU A C 1
ATOM 6810 O O . GLU A 1 865 ? -1.748 -18.059 -56.426 1.00 46.56 865 GLU A O 1
ATOM 6815 N N . GLN A 1 866 ? -2.352 -15.906 -56.148 1.00 39.31 866 GLN A N 1
ATOM 6816 C CA . GLN A 1 866 ? -2.030 -15.817 -54.639 1.00 39.31 866 GLN A CA 1
ATOM 6817 C C . GLN A 1 866 ? -2.707 -14.766 -53.603 1.00 39.31 866 GLN A C 1
ATOM 6819 O O . GLN A 1 866 ? -3.926 -14.658 -53.656 1.00 39.31 866 GLN A O 1
ATOM 6824 N N . GLY A 1 867 ? -2.028 -14.127 -52.570 1.00 44.22 867 GLY A N 1
ATOM 6825 C CA . GLY A 1 867 ? -2.567 -13.710 -51.181 1.00 44.22 867 GLY A CA 1
ATOM 6826 C C . GLY A 1 867 ? -2.398 -12.269 -50.476 1.00 44.22 867 GLY A C 1
ATOM 6827 O O . GLY A 1 867 ? -2.370 -11.275 -51.189 1.00 44.22 867 GLY A O 1
ATOM 6828 N N . ILE A 1 868 ? -2.396 -12.120 -49.093 1.00 53.12 868 ILE A N 1
ATOM 6829 C CA . ILE A 1 868 ? -2.829 -10.905 -48.232 1.00 53.12 868 ILE A CA 1
ATOM 6830 C C . ILE A 1 868 ? -1.924 -10.467 -46.975 1.00 53.12 868 ILE A C 1
ATOM 6832 O O . ILE A 1 868 ? -1.042 -11.232 -46.595 1.00 53.12 868 ILE A O 1
ATOM 6836 N N . SER A 1 869 ? -2.121 -9.275 -46.310 1.00 50.34 869 SER A N 1
ATOM 6837 C CA . SER A 1 869 ? -1.250 -8.571 -45.278 1.00 50.34 869 SER A CA 1
ATOM 6838 C C . SER A 1 869 ? -1.861 -7.996 -43.923 1.00 50.34 869 SER A C 1
ATOM 6840 O O . SER A 1 869 ? -2.997 -8.299 -43.568 1.00 50.34 869 SER A O 1
ATOM 6842 N N . LEU A 1 870 ? -1.087 -7.186 -43.137 1.00 62.56 870 LEU A N 1
ATOM 6843 C CA . LEU A 1 870 ? -1.268 -6.797 -41.695 1.00 62.56 870 LEU A CA 1
ATOM 6844 C C . LEU A 1 870 ? -2.223 -5.629 -41.337 1.00 62.56 870 LEU A C 1
ATOM 6846 O O . LEU A 1 870 ? -2.932 -5.750 -40.341 1.00 62.56 870 LEU A O 1
ATOM 6850 N N . ALA A 1 871 ? -2.230 -4.492 -42.048 1.00 70.88 871 ALA A N 1
ATOM 6851 C CA . ALA A 1 871 ? -2.894 -3.249 -41.579 1.00 70.88 871 ALA A CA 1
ATOM 6852 C C . ALA A 1 871 ? -4.389 -3.429 -41.229 1.00 70.88 871 ALA A C 1
ATOM 6854 O O . ALA A 1 871 ? -4.924 -2.810 -40.308 1.00 70.88 871 ALA A O 1
ATOM 6855 N N . ALA A 1 872 ? -5.045 -4.358 -41.930 1.00 67.44 872 ALA A N 1
ATOM 6856 C CA . ALA A 1 872 ? -6.414 -4.780 -41.672 1.00 67.44 872 ALA A CA 1
ATOM 6857 C C . ALA A 1 872 ? -6.649 -5.279 -40.231 1.00 67.44 872 ALA A C 1
ATOM 6859 O O . ALA A 1 872 ? -7.736 -5.083 -39.699 1.00 67.44 872 ALA A O 1
ATOM 6860 N N . LEU A 1 873 ? -5.663 -5.906 -39.579 1.00 72.69 873 LEU A N 1
ATOM 6861 C CA . LEU A 1 873 ? -5.841 -6.568 -38.279 1.00 72.69 873 LEU A CA 1
ATOM 6862 C C . LEU A 1 873 ? -6.076 -5.577 -37.126 1.00 72.69 873 LEU A C 1
ATOM 6864 O O . LEU A 1 873 ? -6.925 -5.835 -36.274 1.00 72.69 873 LEU A O 1
ATOM 6868 N N . ASN A 1 874 ? -5.391 -4.429 -37.126 1.00 84.88 874 ASN A N 1
ATOM 6869 C CA . ASN A 1 874 ? -5.614 -3.361 -36.143 1.00 84.88 874 ASN A CA 1
ATOM 6870 C C . ASN A 1 874 ? -6.965 -2.666 -36.362 1.00 84.88 874 ASN A C 1
ATOM 6872 O O . ASN A 1 874 ? -7.732 -2.481 -35.417 1.00 84.88 874 ASN A O 1
ATOM 6876 N N . PHE A 1 875 ? -7.291 -2.340 -37.618 1.00 85.38 875 PHE A N 1
ATOM 6877 C CA . PHE A 1 875 ? -8.579 -1.739 -37.981 1.00 85.38 875 PHE A CA 1
ATOM 6878 C C . PHE A 1 875 ? -9.762 -2.640 -37.599 1.00 85.38 875 PHE A C 1
ATOM 6880 O O . PHE A 1 875 ? -10.741 -2.163 -37.025 1.00 85.38 875 PHE A O 1
ATOM 6887 N N . LEU A 1 876 ? -9.654 -3.949 -37.852 1.00 78.50 876 LEU A N 1
ATOM 6888 C CA . LEU A 1 876 ? -10.639 -4.936 -37.407 1.00 78.50 876 LEU A CA 1
ATOM 6889 C C . LEU A 1 876 ? -10.742 -4.975 -35.876 1.00 78.50 876 LEU A C 1
ATOM 6891 O O . LEU A 1 876 ? -11.854 -4.974 -35.357 1.00 78.50 876 LEU A O 1
ATOM 6895 N N . GLY A 1 877 ? -9.617 -4.923 -35.154 1.00 84.12 877 GLY A N 1
ATOM 6896 C CA . GLY A 1 877 ? -9.611 -4.879 -33.690 1.00 84.12 877 GLY A CA 1
ATOM 6897 C C . GLY A 1 877 ? -10.382 -3.688 -33.108 1.00 84.12 877 GLY A C 1
ATOM 6898 O O . GLY A 1 877 ? -11.235 -3.876 -32.242 1.00 84.12 877 GLY A O 1
ATOM 6899 N N . TYR A 1 878 ? -10.151 -2.483 -33.639 1.00 90.19 878 TYR A N 1
ATOM 6900 C CA . TYR A 1 878 ? -10.907 -1.279 -33.271 1.00 90.19 878 TYR A CA 1
ATOM 6901 C C . TYR A 1 878 ? -12.394 -1.402 -33.615 1.00 90.19 878 TYR A C 1
ATOM 6903 O O . TYR A 1 878 ? -13.258 -1.136 -32.779 1.00 90.19 878 TYR A O 1
ATOM 6911 N N . ARG A 1 879 ? -12.708 -1.818 -34.850 1.00 86.19 879 ARG A N 1
ATOM 6912 C CA . ARG A 1 879 ? -14.093 -1.914 -35.326 1.00 86.19 879 ARG A CA 1
ATOM 6913 C C . ARG A 1 879 ? -14.900 -2.962 -34.565 1.00 86.19 879 ARG A C 1
ATOM 6915 O O . ARG A 1 879 ? -16.095 -2.753 -34.391 1.00 86.19 879 ARG A O 1
ATOM 6922 N N . TRP A 1 880 ? -14.280 -4.051 -34.111 1.00 82.00 880 TRP A N 1
ATOM 6923 C CA . TRP A 1 880 ? -14.973 -5.084 -33.346 1.00 82.00 880 TRP A CA 1
ATOM 6924 C C . TRP A 1 880 ? -15.293 -4.658 -31.917 1.00 82.00 880 TRP A C 1
ATOM 6926 O O . TRP A 1 880 ? -16.426 -4.885 -31.511 1.00 82.00 880 TRP A O 1
ATOM 6936 N N . TYR A 1 881 ? -14.380 -4.010 -31.183 1.00 93.38 881 TYR A N 1
ATOM 6937 C CA . TYR A 1 881 ? -14.668 -3.585 -29.804 1.00 93.38 881 TYR A CA 1
ATOM 6938 C C . TYR A 1 881 ? -15.944 -2.730 -29.731 1.00 93.38 881 TYR A C 1
ATOM 6940 O O . TYR A 1 881 ? -16.907 -3.133 -29.087 1.00 93.38 881 TYR A O 1
ATOM 6948 N N . HIS A 1 882 ? -16.015 -1.625 -30.481 1.00 90.12 882 HIS A N 1
ATOM 6949 C CA . HIS A 1 882 ? -17.198 -0.749 -30.465 1.00 90.12 882 HIS A CA 1
ATOM 6950 C C . HIS A 1 882 ? -18.475 -1.460 -30.928 1.00 90.12 882 HIS A C 1
ATOM 6952 O O . HIS A 1 882 ? -19.526 -1.290 -30.321 1.00 90.12 882 HIS A O 1
ATOM 6958 N N . MET A 1 883 ? -18.380 -2.298 -31.967 1.00 88.94 883 MET A N 1
ATOM 6959 C CA . MET A 1 883 ? -19.524 -3.040 -32.514 1.00 88.94 883 MET A CA 1
ATOM 6960 C C . MET A 1 883 ? -20.093 -4.071 -31.528 1.00 88.94 883 MET A C 1
ATOM 6962 O O . MET A 1 883 ? -21.288 -4.358 -31.575 1.00 88.94 883 MET A O 1
ATOM 6966 N N . TYR A 1 884 ? -19.265 -4.661 -30.662 1.00 87.50 884 TYR A N 1
ATOM 6967 C CA . TYR A 1 884 ? -19.746 -5.562 -29.614 1.00 87.50 884 TYR A CA 1
ATOM 6968 C C . TYR A 1 884 ? -20.179 -4.799 -28.358 1.00 87.50 884 TYR A C 1
ATOM 6970 O O . TYR A 1 884 ? -21.176 -5.186 -27.762 1.00 87.50 884 TYR A O 1
ATOM 6978 N N . ARG A 1 885 ? -19.548 -3.667 -28.028 1.00 92.38 885 ARG A N 1
ATOM 6979 C CA . ARG A 1 885 ? -19.956 -2.805 -26.909 1.00 92.38 885 ARG A CA 1
ATOM 6980 C C . ARG A 1 885 ? -21.383 -2.278 -27.079 1.00 92.38 885 ARG A C 1
ATOM 6982 O O . ARG A 1 885 ? -22.168 -2.299 -26.141 1.00 92.38 885 ARG A O 1
ATOM 6989 N N . GLU A 1 886 ? -21.729 -1.864 -28.296 1.00 89.88 886 GLU A N 1
ATOM 6990 C CA . GLU A 1 886 ? -23.083 -1.429 -28.668 1.00 89.88 886 GLU A CA 1
ATOM 6991 C C . GLU A 1 886 ? -24.104 -2.580 -28.551 1.00 89.88 886 GLU A C 1
ATOM 6993 O O . GLU A 1 886 ? -25.182 -2.401 -27.990 1.00 89.88 886 GLU A O 1
ATOM 6998 N N . GLN A 1 887 ? -23.734 -3.797 -28.975 1.00 88.81 887 GLN A N 1
ATOM 6999 C CA . GLN A 1 887 ? -24.570 -4.995 -28.798 1.00 88.81 887 GLN A CA 1
ATOM 7000 C C . GLN A 1 887 ? -24.717 -5.426 -27.332 1.00 88.81 887 GLN A C 1
ATOM 7002 O O . GLN A 1 887 ? -25.749 -5.995 -26.982 1.00 88.81 887 GLN A O 1
ATOM 7007 N N . PHE A 1 888 ? -23.705 -5.210 -26.486 1.00 93.94 888 PHE A N 1
ATOM 7008 C CA . PHE A 1 888 ? -23.780 -5.550 -25.066 1.00 93.94 888 PHE A CA 1
ATOM 7009 C C . PHE A 1 888 ? -24.913 -4.777 -24.391 1.00 93.94 888 PHE A C 1
ATOM 7011 O O . PHE A 1 888 ? -25.766 -5.391 -23.760 1.00 93.94 888 PHE A O 1
ATOM 7018 N N . GLU A 1 889 ? -24.963 -3.459 -24.588 1.00 89.19 889 GLU A N 1
ATOM 7019 C CA . GLU A 1 889 ? -25.972 -2.580 -23.986 1.00 89.19 889 GLU A CA 1
ATOM 7020 C C . GLU A 1 889 ? -27.401 -2.990 -24.394 1.00 89.19 889 GLU A C 1
ATOM 7022 O O . GLU A 1 889 ? -28.279 -3.125 -23.539 1.00 89.19 889 GLU A O 1
ATOM 7027 N N . GLU A 1 890 ? -27.645 -3.278 -25.679 1.00 88.62 890 GLU A N 1
ATOM 7028 C CA . GLU A 1 890 ? -28.956 -3.762 -26.147 1.00 88.62 890 GLU A CA 1
ATOM 7029 C C . GLU A 1 890 ? -29.351 -5.106 -25.505 1.00 88.62 890 GLU A C 1
ATOM 7031 O O . GLU A 1 890 ? -30.495 -5.301 -25.083 1.00 88.62 890 GLU A O 1
ATOM 7036 N N . LEU A 1 891 ? -28.406 -6.046 -25.408 1.00 90.31 891 LEU A N 1
ATOM 7037 C CA . LEU A 1 891 ? -28.670 -7.408 -24.936 1.00 90.31 891 LEU A CA 1
ATOM 7038 C C . LEU A 1 891 ? -28.719 -7.518 -23.413 1.00 90.31 891 LEU A C 1
ATOM 7040 O O . LEU A 1 891 ? -29.450 -8.364 -22.901 1.00 90.31 891 LEU A O 1
ATOM 7044 N N . TYR A 1 892 ? -28.004 -6.664 -22.683 1.00 91.25 892 TYR A N 1
ATOM 7045 C CA . TYR A 1 892 ? -28.074 -6.590 -21.226 1.00 91.25 892 TYR A CA 1
ATOM 7046 C C . TYR A 1 892 ? -29.469 -6.125 -20.792 1.00 91.25 892 TYR A C 1
ATOM 7048 O O . TYR A 1 892 ? -30.113 -6.768 -19.963 1.00 91.25 892 TYR A O 1
ATOM 7056 N N . ASN A 1 893 ? -30.002 -5.093 -21.455 1.00 88.88 893 ASN A N 1
ATOM 7057 C CA . ASN A 1 893 ? -31.376 -4.638 -21.244 1.00 88.88 893 ASN A CA 1
ATOM 7058 C C . ASN A 1 893 ? -32.412 -5.712 -21.635 1.00 88.88 893 ASN A C 1
ATOM 7060 O O . ASN A 1 893 ? -33.305 -6.001 -20.839 1.00 88.88 893 ASN A O 1
ATOM 7064 N N . LYS A 1 894 ? -32.262 -6.392 -22.785 1.00 86.62 894 LYS A N 1
ATOM 7065 C CA . LYS A 1 894 ? -33.154 -7.515 -23.153 1.00 86.62 894 LYS A CA 1
ATOM 7066 C C . LYS A 1 894 ? -33.090 -8.682 -22.149 1.00 86.62 894 LYS A C 1
ATOM 7068 O O . LYS A 1 894 ? -34.103 -9.319 -21.870 1.00 86.62 894 LYS A O 1
ATOM 7073 N N . SER A 1 895 ? -31.915 -8.958 -21.585 1.00 87.50 895 SER A N 1
ATOM 7074 C CA . SER A 1 895 ? -31.724 -10.019 -20.584 1.00 87.50 895 SER A CA 1
ATOM 7075 C C . SER A 1 895 ? -32.450 -9.717 -19.267 1.00 87.50 895 SER A C 1
ATOM 7077 O O . SER A 1 895 ? -32.989 -10.631 -18.641 1.00 87.50 895 SER A O 1
ATOM 7079 N N . LEU A 1 896 ? -32.524 -8.440 -18.874 1.00 85.69 896 LEU A N 1
ATOM 7080 C CA . LEU A 1 896 ? -33.319 -7.989 -17.727 1.00 85.69 896 LEU A CA 1
ATOM 7081 C C . LEU A 1 896 ? -34.830 -8.161 -17.973 1.00 85.69 896 LEU A C 1
ATOM 7083 O O . LEU A 1 896 ? -35.538 -8.613 -17.077 1.00 85.69 896 LEU A O 1
ATOM 7087 N N . GLU A 1 897 ? -35.329 -7.875 -19.182 1.00 87.19 897 GLU A N 1
ATOM 7088 C CA . GLU A 1 897 ? -36.748 -8.086 -19.531 1.00 87.19 897 GLU A CA 1
ATOM 7089 C C . GLU A 1 897 ? -37.162 -9.571 -19.512 1.00 87.19 897 GLU A C 1
ATOM 7091 O O . GLU A 1 897 ? -38.303 -9.895 -19.176 1.00 87.19 897 GLU A O 1
ATOM 7096 N N . LEU A 1 898 ? -36.237 -10.480 -19.841 1.00 83.00 898 LEU A N 1
ATOM 7097 C CA . LEU A 1 898 ? -36.467 -11.931 -19.880 1.00 83.00 898 LEU A CA 1
ATOM 7098 C C . LEU A 1 898 ? -36.218 -12.652 -18.539 1.00 83.00 898 LEU A C 1
ATOM 7100 O O . LEU A 1 898 ? -36.442 -13.857 -18.460 1.00 83.00 898 LEU A O 1
ATOM 7104 N N . ASN A 1 899 ? -35.811 -11.944 -17.477 1.00 82.81 899 ASN A N 1
ATOM 7105 C CA . ASN A 1 899 ? -35.400 -12.519 -16.183 1.00 82.81 899 ASN A CA 1
ATOM 7106 C C . ASN A 1 899 ? -34.261 -13.559 -16.296 1.00 82.81 899 ASN A C 1
ATOM 7108 O O . ASN A 1 899 ? -34.279 -14.596 -15.629 1.00 82.81 899 ASN A O 1
ATOM 7112 N N . ILE A 1 900 ? -33.253 -13.276 -17.130 1.00 85.94 900 ILE A N 1
ATOM 7113 C CA . ILE A 1 900 ? -31.990 -14.034 -17.152 1.00 85.94 900 ILE A CA 1
ATOM 7114 C C . ILE A 1 900 ? -31.309 -13.957 -15.773 1.00 85.94 900 ILE A C 1
ATOM 7116 O O . ILE A 1 900 ? -31.440 -12.957 -15.067 1.00 85.94 900 ILE A O 1
ATOM 7120 N N . SER A 1 901 ? -30.587 -15.009 -15.364 1.00 80.38 901 SER A N 1
ATOM 7121 C CA . SER A 1 901 ? -30.035 -15.095 -14.006 1.00 80.38 901 SER A CA 1
ATOM 7122 C C . SER A 1 901 ? -29.040 -13.972 -13.683 1.00 80.38 901 SER A C 1
ATOM 7124 O O . SER A 1 901 ? -28.174 -13.622 -14.490 1.00 80.38 901 SER A O 1
ATOM 7126 N N . ASN A 1 902 ? -29.125 -13.448 -12.455 1.00 74.38 902 ASN A N 1
ATOM 7127 C CA . ASN A 1 902 ? -28.262 -12.364 -11.972 1.00 74.38 902 ASN A CA 1
ATOM 7128 C C . ASN A 1 902 ? -26.765 -12.715 -12.031 1.00 74.38 902 ASN A C 1
ATOM 7130 O O . ASN A 1 902 ? -25.950 -11.829 -12.263 1.00 74.38 902 ASN A O 1
ATOM 7134 N N . GLU A 1 903 ? -26.396 -13.990 -11.876 1.00 81.56 903 GLU A N 1
ATOM 7135 C CA . GLU A 1 903 ? -25.011 -14.463 -12.029 1.00 81.56 903 GLU A CA 1
ATOM 7136 C C . GLU A 1 903 ? -24.503 -14.282 -13.468 1.00 81.56 903 GLU A C 1
ATOM 7138 O O . GLU A 1 903 ? -23.397 -13.786 -13.687 1.00 81.56 903 GLU A O 1
ATOM 7143 N N . THR A 1 904 ? -25.337 -14.614 -14.460 1.00 83.81 904 THR A N 1
ATOM 7144 C CA . THR A 1 904 ? -25.005 -14.449 -15.883 1.00 83.81 904 THR A CA 1
ATOM 7145 C C . THR A 1 904 ? -24.904 -12.972 -16.254 1.00 83.81 904 THR A C 1
ATOM 7147 O O . THR A 1 904 ? -23.980 -12.569 -16.959 1.00 83.81 904 THR A O 1
ATOM 7150 N N . LEU A 1 905 ? -25.818 -12.144 -15.738 1.00 85.31 905 LEU A N 1
ATOM 7151 C CA . LEU A 1 905 ? -25.775 -10.690 -15.901 1.00 85.31 905 LEU A CA 1
ATOM 7152 C C . LEU A 1 905 ? -24.503 -10.089 -15.274 1.00 85.31 905 LEU A C 1
ATOM 7154 O O . LEU A 1 905 ? -23.816 -9.299 -15.922 1.00 85.31 905 LEU A O 1
ATOM 7158 N N . ALA A 1 906 ? -24.142 -10.497 -14.054 1.00 86.75 906 ALA A N 1
ATOM 7159 C CA . ALA A 1 906 ? -22.955 -10.005 -13.356 1.00 86.75 906 ALA A CA 1
ATOM 7160 C C . ALA A 1 906 ? -21.645 -10.365 -14.080 1.00 86.75 906 ALA A C 1
ATOM 7162 O O . ALA A 1 906 ? -20.807 -9.487 -14.299 1.00 86.75 906 ALA A O 1
ATOM 7163 N N . GLU A 1 907 ? -21.473 -11.620 -14.513 1.00 90.88 907 GLU A N 1
ATOM 7164 C CA . GLU A 1 907 ? -20.267 -12.040 -15.241 1.00 90.88 907 GLU A CA 1
ATOM 7165 C C . GLU A 1 907 ? -20.177 -11.368 -16.624 1.00 90.88 907 GLU A C 1
ATOM 7167 O O . GLU A 1 907 ? -19.087 -10.987 -17.059 1.00 90.88 907 GLU A O 1
ATOM 7172 N N . ALA A 1 908 ? -21.311 -11.127 -17.294 1.00 88.00 908 ALA A N 1
ATOM 7173 C CA . ALA A 1 908 ? -21.342 -10.366 -18.540 1.00 88.00 908 ALA A CA 1
ATOM 7174 C C . ALA A 1 908 ? -20.918 -8.898 -18.335 1.00 88.00 908 ALA A C 1
ATOM 7176 O O . ALA A 1 908 ? -20.068 -8.397 -19.073 1.00 88.00 908 ALA A O 1
ATOM 7177 N N . LEU A 1 909 ? -21.453 -8.216 -17.315 1.00 91.94 909 LEU A N 1
ATOM 7178 C CA . LEU A 1 909 ? -21.133 -6.814 -17.009 1.00 91.94 909 LEU A CA 1
ATOM 7179 C C . LEU A 1 909 ? -19.665 -6.625 -16.594 1.00 91.94 909 LEU A C 1
ATOM 7181 O O . LEU A 1 909 ? -19.008 -5.664 -16.993 1.00 91.94 909 LEU A O 1
ATOM 7185 N N . LYS A 1 910 ? -19.115 -7.584 -15.848 1.00 90.25 910 LYS A N 1
ATOM 7186 C CA . LYS A 1 910 ? -17.689 -7.674 -15.509 1.00 90.25 910 LYS A CA 1
ATOM 7187 C C . LYS A 1 910 ? -16.805 -7.756 -16.762 1.00 90.25 910 LYS A C 1
ATOM 7189 O O . LYS A 1 910 ? -15.814 -7.034 -16.848 1.00 90.25 910 LYS A O 1
ATOM 7194 N N . LEU A 1 911 ? -17.179 -8.573 -17.750 1.00 92.50 911 LEU A N 1
ATOM 7195 C CA . LEU A 1 911 ? -16.455 -8.703 -19.024 1.00 92.50 911 LEU A CA 1
ATOM 7196 C C . LEU A 1 911 ? -16.562 -7.445 -19.908 1.00 92.50 911 LEU A C 1
ATOM 7198 O O . LEU A 1 911 ? -15.585 -7.087 -20.566 1.00 92.50 911 LEU A O 1
ATOM 7202 N N . HIS A 1 912 ? -17.702 -6.748 -19.891 1.00 94.19 912 HIS A N 1
ATOM 7203 C CA . HIS A 1 912 ? -17.879 -5.449 -20.555 1.00 94.19 912 HIS A CA 1
ATOM 7204 C C . HIS A 1 912 ? -16.974 -4.365 -19.948 1.00 94.19 912 HIS A C 1
ATOM 7206 O O . HIS A 1 912 ? -16.285 -3.636 -20.661 1.00 94.19 912 HIS A O 1
ATOM 7212 N N . ASN A 1 913 ? -16.894 -4.304 -18.617 1.00 92.12 913 ASN A N 1
ATOM 7213 C CA . ASN A 1 913 ? -16.004 -3.369 -17.929 1.00 92.12 913 ASN A CA 1
ATOM 7214 C C . ASN A 1 913 ? -14.516 -3.707 -18.164 1.00 92.12 913 ASN A C 1
ATOM 7216 O O . ASN A 1 913 ? -13.711 -2.799 -18.370 1.00 92.12 913 ASN A O 1
ATOM 7220 N N . GLU A 1 914 ? -14.143 -4.994 -18.229 1.00 91.44 914 GLU A N 1
ATOM 7221 C CA . GLU A 1 914 ? -12.789 -5.413 -18.635 1.00 91.44 914 GLU A CA 1
ATOM 7222 C C . GLU A 1 914 ? -12.469 -4.943 -20.071 1.00 91.44 914 GLU A C 1
ATOM 7224 O O . GLU A 1 914 ? -11.373 -4.446 -20.343 1.00 91.44 914 GLU A O 1
ATOM 7229 N N . ALA A 1 915 ? -13.438 -5.038 -20.989 1.00 93.00 915 ALA A N 1
ATOM 7230 C CA . ALA A 1 915 ? -13.303 -4.566 -22.365 1.00 93.00 915 ALA A CA 1
ATOM 7231 C C . ALA A 1 915 ? -13.111 -3.045 -22.456 1.00 93.00 915 ALA A C 1
ATOM 7233 O O . ALA A 1 915 ? -12.219 -2.582 -23.178 1.00 93.00 915 ALA A O 1
ATOM 7234 N N . ALA A 1 916 ? -13.902 -2.283 -21.697 1.00 92.88 916 ALA A N 1
ATOM 7235 C CA . ALA A 1 916 ? -13.804 -0.831 -21.620 1.00 92.88 916 ALA A CA 1
ATOM 7236 C C . ALA A 1 916 ? -12.414 -0.379 -21.152 1.00 92.88 916 ALA A C 1
ATOM 7238 O O . ALA A 1 916 ? -11.811 0.493 -21.780 1.00 92.88 916 ALA A O 1
ATOM 7239 N N . GLU A 1 917 ? -11.853 -1.025 -20.128 1.00 80.38 917 GLU A N 1
ATOM 7240 C CA . GLU A 1 917 ? -10.557 -0.632 -19.570 1.00 80.38 917 GLU A CA 1
ATOM 7241 C C . GLU A 1 917 ? -9.368 -1.068 -20.452 1.00 80.38 917 GLU A C 1
ATOM 7243 O O . GLU A 1 917 ? -8.340 -0.385 -20.492 1.00 80.38 917 GLU A O 1
ATOM 7248 N N . TYR A 1 918 ? -9.507 -2.133 -21.256 1.00 93.38 918 TYR A N 1
ATOM 7249 C CA . TYR A 1 918 ? -8.562 -2.427 -22.344 1.00 93.38 918 TYR A CA 1
ATOM 7250 C C . TYR A 1 918 ? -8.665 -1.445 -23.515 1.00 93.38 918 TYR A C 1
ATOM 7252 O O . TYR A 1 918 ? -7.653 -1.162 -24.154 1.00 93.38 918 TYR A O 1
ATOM 7260 N N . TYR A 1 919 ? -9.850 -0.916 -23.829 1.00 92.19 919 TYR A N 1
ATOM 7261 C CA . TYR A 1 919 ? -9.981 0.114 -24.860 1.00 92.19 919 TYR A CA 1
ATOM 7262 C C . TYR A 1 919 ? -9.491 1.483 -24.372 1.00 92.19 919 TYR A C 1
ATOM 7264 O O . TYR A 1 919 ? -8.872 2.223 -25.129 1.00 92.19 919 TYR A O 1
ATOM 7272 N N . LYS A 1 920 ? -9.677 1.801 -23.092 1.00 91.94 920 LYS A N 1
ATOM 7273 C CA . LYS A 1 920 ? -9.081 2.976 -22.452 1.00 91.94 920 LYS A CA 1
ATOM 7274 C C . LYS A 1 920 ? -7.553 2.948 -22.555 1.00 91.94 920 LYS A C 1
ATOM 7276 O O . LYS A 1 920 ? -6.976 3.909 -23.047 1.00 91.94 920 LYS A O 1
ATOM 7281 N N . GLN A 1 921 ? -6.921 1.792 -22.308 1.00 86.19 921 GLN A N 1
ATOM 7282 C CA . GLN A 1 921 ? -5.490 1.583 -22.593 1.00 86.19 921 GLN A CA 1
ATOM 7283 C C . GLN A 1 921 ? -5.109 1.865 -24.059 1.00 86.19 921 GLN A C 1
ATOM 7285 O O . GLN A 1 921 ? -3.973 2.248 -24.319 1.00 86.19 921 GLN A O 1
ATOM 7290 N N . VAL A 1 922 ? -6.016 1.689 -25.030 1.00 90.19 922 VAL A N 1
ATOM 7291 C CA . VAL A 1 922 ? -5.759 2.047 -26.438 1.00 90.19 922 VAL A CA 1
ATOM 7292 C C . VAL A 1 922 ? -5.732 3.561 -26.629 1.00 90.19 922 VAL A C 1
ATOM 7294 O O . VAL A 1 922 ? -4.864 4.025 -27.360 1.00 90.19 922 VAL A O 1
ATOM 7297 N N . LEU A 1 923 ? -6.618 4.314 -25.965 1.00 90.25 923 LEU A N 1
ATOM 7298 C CA . LEU A 1 923 ? -6.621 5.785 -25.978 1.00 90.25 923 LEU A CA 1
ATOM 7299 C C . LEU A 1 923 ? -5.415 6.364 -25.217 1.00 90.25 923 LEU A C 1
ATOM 7301 O O . LEU A 1 923 ? -4.740 7.272 -25.703 1.00 90.25 923 LEU A O 1
ATOM 7305 N N . ASP A 1 924 ? -5.081 5.778 -24.066 1.00 75.88 924 ASP A N 1
ATOM 7306 C CA . ASP A 1 924 ? -3.938 6.177 -23.239 1.00 75.88 924 ASP A CA 1
ATOM 7307 C C . ASP A 1 924 ? -2.598 5.933 -23.964 1.00 75.88 924 ASP A C 1
ATOM 7309 O O . ASP A 1 924 ? -1.714 6.790 -23.949 1.00 75.88 924 ASP A O 1
ATOM 7313 N N . LEU A 1 925 ? -2.444 4.799 -24.667 1.00 83.81 925 LEU A N 1
ATOM 7314 C CA . LEU A 1 925 ? -1.229 4.463 -25.437 1.00 83.81 925 LEU A CA 1
ATOM 7315 C C . LEU A 1 925 ? -0.949 5.402 -26.618 1.00 83.81 925 LEU A C 1
ATOM 7317 O O . LEU A 1 925 ? 0.196 5.480 -27.080 1.00 83.81 925 LEU A O 1
ATOM 7321 N N . ILE A 1 926 ? -1.983 6.075 -27.120 1.00 81.31 926 ILE A N 1
ATOM 7322 C CA . ILE A 1 926 ? -1.894 7.037 -28.225 1.00 81.31 926 ILE A CA 1
ATOM 7323 C C . ILE A 1 926 ? -2.012 8.492 -27.745 1.00 81.31 926 ILE A C 1
ATOM 7325 O O . ILE A 1 926 ? -1.788 9.407 -28.534 1.00 81.31 926 ILE A O 1
ATOM 7329 N N . GLY A 1 927 ? -2.320 8.714 -26.460 1.00 69.81 927 GLY A N 1
ATOM 7330 C CA . GLY A 1 927 ? -2.502 10.037 -25.855 1.00 69.81 927 GLY A CA 1
ATOM 7331 C C . GLY A 1 927 ? -3.649 10.845 -26.471 1.00 69.81 927 GLY A C 1
ATOM 7332 O O . GLY A 1 927 ? -3.562 12.070 -26.538 1.00 69.81 927 GLY A O 1
ATOM 7333 N N . SER A 1 928 ? -4.669 10.168 -27.006 1.00 76.50 928 SER A N 1
ATOM 7334 C CA . SER A 1 928 ? -5.682 10.748 -27.894 1.00 76.50 928 SER A CA 1
ATOM 7335 C C . SER A 1 928 ? -6.943 9.884 -27.927 1.00 76.50 928 SER A C 1
ATOM 7337 O O . SER A 1 928 ? -6.865 8.658 -27.916 1.00 76.50 928 SER A O 1
ATOM 7339 N N . ASP A 1 929 ? -8.112 10.509 -28.067 1.00 73.62 929 ASP A N 1
ATOM 7340 C CA . ASP A 1 929 ? -9.378 9.792 -28.267 1.00 73.62 929 ASP A CA 1
ATOM 7341 C C . ASP A 1 929 ? -9.515 9.193 -29.690 1.00 73.62 929 ASP A C 1
ATOM 7343 O O . ASP A 1 929 ? -10.422 8.395 -29.952 1.00 73.62 929 ASP A O 1
ATOM 7347 N N . ASN A 1 930 ? -8.627 9.556 -30.633 1.00 75.94 930 ASN A N 1
ATOM 7348 C CA . ASN A 1 930 ? -8.695 9.129 -32.036 1.00 75.94 930 ASN A CA 1
ATOM 7349 C C . ASN A 1 930 ? -7.717 7.994 -32.391 1.00 75.94 930 ASN A C 1
ATOM 7351 O O . ASN A 1 930 ? -6.582 8.222 -32.803 1.00 75.94 930 ASN A O 1
ATOM 7355 N N . VAL A 1 931 ? -8.202 6.752 -32.349 1.00 82.56 931 VAL A N 1
ATOM 7356 C CA . VAL A 1 931 ? -7.413 5.550 -32.688 1.00 82.56 931 VAL A CA 1
ATOM 7357 C C . VAL A 1 931 ? -7.085 5.422 -34.185 1.00 82.56 931 VAL A C 1
ATOM 7359 O O . VAL A 1 931 ? -6.146 4.711 -34.547 1.00 82.56 931 VAL A O 1
ATOM 7362 N N . PHE A 1 932 ? -7.819 6.098 -35.079 1.00 69.31 932 PHE A N 1
ATOM 7363 C CA . PHE A 1 932 ? -7.636 5.932 -36.528 1.00 69.31 932 PHE A CA 1
ATOM 7364 C C . PHE A 1 932 ? -6.254 6.379 -37.022 1.00 69.31 932 PHE A C 1
ATOM 7366 O O . PHE A 1 932 ? -5.692 5.737 -37.912 1.00 69.31 932 PHE A O 1
ATOM 7373 N N . ASP A 1 933 ? -5.670 7.395 -36.386 1.00 80.44 933 ASP A N 1
ATOM 7374 C CA . ASP A 1 933 ? -4.344 7.926 -36.730 1.00 80.44 933 ASP A CA 1
ATOM 7375 C C . ASP A 1 933 ? -3.204 6.964 -36.321 1.00 80.44 933 ASP A C 1
ATOM 7377 O O . ASP A 1 933 ? -2.054 7.128 -36.727 1.00 80.44 933 ASP A O 1
ATOM 7381 N N . HIS A 1 934 ? -3.528 5.911 -35.559 1.00 79.38 934 HIS A N 1
ATOM 7382 C CA . HIS A 1 934 ? -2.584 4.972 -34.949 1.00 79.38 934 HIS A CA 1
ATOM 7383 C C . HIS A 1 934 ? -2.781 3.517 -35.414 1.00 79.38 934 HIS A C 1
ATOM 7385 O O . HIS A 1 934 ? -2.223 2.592 -34.831 1.00 79.38 934 HIS A O 1
ATOM 7391 N N . LEU A 1 935 ? -3.526 3.264 -36.495 1.00 66.88 935 LEU A N 1
ATOM 7392 C CA . LEU A 1 935 ? -3.849 1.895 -36.937 1.00 66.88 935 LEU A CA 1
ATOM 7393 C C . LEU A 1 935 ? -2.661 1.053 -37.432 1.00 66.88 935 LEU A C 1
ATOM 7395 O O . LEU A 1 935 ? -2.793 -0.164 -37.537 1.00 66.88 935 LEU A O 1
ATOM 7399 N N . MET A 1 936 ? -1.496 1.644 -37.697 1.00 71.88 936 MET A N 1
ATOM 7400 C CA . MET A 1 936 ? -0.259 0.886 -37.955 1.00 71.88 936 MET A CA 1
ATOM 7401 C C . MET A 1 936 ? 0.553 0.601 -36.681 1.00 71.88 936 MET A C 1
ATOM 7403 O O . MET A 1 936 ? 1.548 -0.120 -36.736 1.00 71.88 936 MET A O 1
ATOM 7407 N N . ASP A 1 937 ? 0.133 1.126 -35.530 1.00 74.25 937 ASP A N 1
ATOM 7408 C CA . ASP A 1 937 ? 0.822 0.943 -34.261 1.00 74.25 937 ASP A CA 1
ATOM 7409 C C . ASP A 1 937 ? 0.569 -0.464 -33.701 1.00 74.25 937 ASP A C 1
ATOM 7411 O O . ASP A 1 937 ? -0.529 -0.828 -33.276 1.00 74.25 937 ASP A O 1
ATOM 7415 N N . ILE A 1 938 ? 1.605 -1.299 -33.689 1.00 64.25 938 ILE A N 1
ATOM 7416 C CA . ILE A 1 938 ? 1.497 -2.662 -33.161 1.00 64.25 938 ILE A CA 1
ATOM 7417 C C . ILE A 1 938 ? 1.314 -2.690 -31.631 1.00 64.25 938 ILE A C 1
ATOM 7419 O O . ILE A 1 938 ? 0.903 -3.715 -31.086 1.00 64.25 938 ILE A O 1
ATOM 7423 N N . ARG A 1 939 ? 1.542 -1.567 -30.928 1.00 77.12 939 ARG A N 1
ATOM 7424 C CA . ARG A 1 939 ? 1.283 -1.435 -29.485 1.00 77.12 939 ARG A CA 1
ATOM 7425 C C . ARG A 1 939 ? -0.208 -1.475 -29.175 1.00 77.12 939 ARG A C 1
ATOM 7427 O O . ARG A 1 939 ? -0.574 -2.089 -28.178 1.00 77.12 939 ARG A O 1
ATOM 7434 N N . ILE A 1 940 ? -1.066 -0.909 -30.035 1.00 85.62 940 ILE A N 1
ATOM 7435 C CA . ILE A 1 940 ? -2.523 -0.973 -29.836 1.00 85.62 940 ILE A CA 1
ATOM 7436 C C . ILE A 1 940 ? -3.121 -2.331 -30.225 1.00 85.62 940 ILE A C 1
ATOM 7438 O O . ILE A 1 940 ? -4.191 -2.668 -29.730 1.00 85.62 940 ILE A O 1
ATOM 7442 N N . LEU A 1 941 ? -2.425 -3.160 -31.019 1.00 76.69 941 LEU A N 1
ATOM 7443 C CA . LEU A 1 941 ? -2.920 -4.474 -31.467 1.00 76.69 941 LEU A CA 1
ATOM 7444 C C . LEU A 1 941 ? -3.273 -5.410 -30.306 1.00 76.69 941 LEU A C 1
ATOM 7446 O O . LEU A 1 941 ? -4.278 -6.115 -30.365 1.00 76.69 941 LEU A O 1
ATOM 7450 N N . SER A 1 942 ? -2.449 -5.431 -29.256 1.00 77.75 942 SER A N 1
ATOM 7451 C CA . SER A 1 942 ? -2.672 -6.277 -28.079 1.00 77.75 942 SER A CA 1
ATOM 7452 C C . SER A 1 942 ? -3.872 -5.805 -27.236 1.00 77.75 942 SER A C 1
ATOM 7454 O O . SER A 1 942 ? -4.808 -6.592 -27.087 1.00 77.75 942 SER A O 1
ATOM 7456 N N . PRO A 1 943 ? -3.937 -4.552 -26.738 1.00 81.94 943 PRO A N 1
ATOM 7457 C CA . PRO A 1 943 ? -5.078 -4.069 -25.964 1.00 81.94 943 PRO A CA 1
ATOM 7458 C C . PRO A 1 943 ? -6.364 -3.928 -26.792 1.00 81.94 943 PRO A C 1
ATOM 7460 O O . PRO A 1 943 ? -7.401 -4.334 -26.286 1.00 81.94 943 PRO A O 1
ATOM 7463 N N . LEU A 1 944 ? -6.336 -3.531 -28.077 1.00 86.00 944 LEU A N 1
ATOM 7464 C CA . LEU A 1 944 ? -7.526 -3.626 -28.947 1.00 86.00 944 LEU A CA 1
ATOM 7465 C C . LEU A 1 944 ? -8.042 -5.063 -29.023 1.00 86.00 944 LEU A C 1
ATOM 7467 O O . LEU A 1 944 ? -9.247 -5.299 -28.948 1.00 86.00 944 LEU A O 1
ATOM 7471 N N . ARG A 1 945 ? -7.132 -6.036 -29.163 1.00 81.31 945 ARG A N 1
ATOM 7472 C CA . ARG A 1 945 ? -7.501 -7.451 -29.213 1.00 81.31 945 ARG A CA 1
ATOM 7473 C C . ARG A 1 945 ? -8.023 -7.967 -27.881 1.00 81.31 945 ARG A C 1
ATOM 7475 O O . ARG A 1 945 ? -8.936 -8.783 -27.896 1.00 81.31 945 ARG A O 1
ATOM 7482 N N . LYS A 1 946 ? -7.496 -7.505 -26.747 1.00 85.44 946 LYS A N 1
ATOM 7483 C CA . LYS A 1 946 ? -8.067 -7.820 -25.432 1.00 85.44 946 LYS A CA 1
ATOM 7484 C C . LYS A 1 946 ? -9.448 -7.186 -25.261 1.00 85.44 946 LYS A C 1
ATOM 7486 O O . LYS A 1 946 ? -10.369 -7.906 -24.899 1.00 85.44 946 LYS A O 1
ATOM 7491 N N . ALA A 1 947 ? -9.607 -5.911 -25.621 1.00 91.81 947 ALA A N 1
ATOM 7492 C CA . ALA A 1 947 ? -10.870 -5.180 -25.570 1.00 91.81 947 ALA A CA 1
ATOM 7493 C C . ALA A 1 947 ? -11.967 -5.905 -26.356 1.00 91.81 947 ALA A C 1
ATOM 7495 O O . ALA A 1 947 ? -12.952 -6.342 -25.768 1.00 91.81 947 ALA A O 1
ATOM 7496 N N . TYR A 1 948 ? -11.775 -6.147 -27.660 1.00 85.44 948 TYR A N 1
ATOM 7497 C CA . TYR A 1 948 ? -12.816 -6.818 -28.443 1.00 85.44 948 TYR A CA 1
ATOM 7498 C C . TYR A 1 948 ? -13.026 -8.284 -28.037 1.00 85.44 948 TYR A C 1
ATOM 7500 O O . TYR A 1 948 ? -14.128 -8.791 -28.212 1.00 85.44 948 TYR A O 1
ATOM 7508 N N . LEU A 1 949 ? -12.021 -8.991 -27.498 1.00 83.56 949 LEU A N 1
ATOM 7509 C CA . LEU A 1 949 ? -12.210 -10.372 -27.030 1.00 83.56 949 LEU A CA 1
ATOM 7510 C C . LEU A 1 949 ? -12.910 -10.459 -25.668 1.00 83.56 949 LEU A C 1
ATOM 7512 O O . LEU A 1 949 ? -13.627 -11.431 -25.448 1.00 83.56 949 LEU A O 1
ATOM 7516 N N . ALA A 1 950 ? -12.730 -9.488 -24.772 1.00 88.75 950 ALA A N 1
ATOM 7517 C CA . ALA A 1 950 ? -13.528 -9.369 -23.553 1.00 88.75 950 ALA A CA 1
ATOM 7518 C C . ALA A 1 950 ? -14.987 -9.027 -23.908 1.00 88.75 950 ALA A C 1
ATOM 7520 O O . ALA A 1 950 ? -15.902 -9.738 -23.499 1.00 88.75 950 ALA A O 1
ATOM 7521 N N . GLU A 1 951 ? -15.188 -8.062 -24.808 1.00 91.06 951 GLU A N 1
ATOM 7522 C CA . GLU A 1 951 ? -16.511 -7.649 -25.286 1.00 91.06 951 GLU A CA 1
ATOM 7523 C C . GLU A 1 951 ? -17.256 -8.780 -26.024 1.00 91.06 951 GLU A C 1
ATOM 7525 O O . GLU A 1 951 ? -18.435 -9.027 -25.782 1.00 91.06 951 GLU A O 1
ATOM 7530 N N . ILE A 1 952 ? -16.561 -9.554 -26.873 1.00 90.06 952 ILE A N 1
ATOM 7531 C CA . ILE A 1 952 ? -17.132 -10.753 -27.510 1.00 90.06 952 ILE A CA 1
ATOM 7532 C C . ILE A 1 952 ? -17.574 -11.783 -26.466 1.00 90.06 952 ILE A C 1
ATOM 7534 O O . ILE A 1 952 ? -18.608 -12.417 -26.670 1.00 90.06 952 ILE A O 1
ATOM 7538 N N . LYS A 1 953 ? -16.830 -11.979 -25.367 1.00 87.56 953 LYS A N 1
ATOM 7539 C CA . LYS A 1 953 ? -17.261 -12.894 -24.297 1.00 87.56 953 LYS A CA 1
ATOM 7540 C C . LYS A 1 953 ? -18.514 -12.362 -23.603 1.00 87.56 953 LYS A C 1
ATOM 7542 O O . LYS A 1 953 ? -19.449 -13.135 -23.444 1.00 87.56 953 LYS A O 1
ATOM 7547 N N . ALA A 1 954 ? -18.546 -11.073 -23.253 1.00 92.25 954 ALA A N 1
ATOM 7548 C CA . ALA A 1 954 ? -19.693 -10.423 -22.617 1.00 92.25 954 ALA A CA 1
ATOM 7549 C C . ALA A 1 954 ? -20.969 -10.590 -23.462 1.00 92.25 954 ALA A C 1
ATOM 7551 O O . ALA A 1 954 ? -21.969 -11.140 -23.002 1.00 92.25 954 ALA A O 1
ATOM 7552 N N . VAL A 1 955 ? -20.894 -10.226 -24.747 1.00 92.69 955 VAL A N 1
ATOM 7553 C CA . VAL A 1 955 ? -21.997 -10.368 -25.709 1.00 92.69 955 VAL A CA 1
ATOM 7554 C C . VAL A 1 955 ? -22.384 -11.831 -25.936 1.00 92.69 955 VAL A C 1
ATOM 7556 O O . VAL A 1 955 ? -23.569 -12.131 -26.069 1.00 92.69 955 VAL A O 1
ATOM 7559 N N . LYS A 1 956 ? -21.419 -12.757 -25.999 1.00 90.50 956 LYS A N 1
ATOM 7560 C CA . LYS A 1 956 ? -21.704 -14.185 -26.201 1.00 90.50 956 LYS A CA 1
ATOM 7561 C C . LYS A 1 956 ? -22.427 -14.794 -24.997 1.00 90.50 956 LYS A C 1
ATOM 7563 O O . LYS A 1 956 ? -23.386 -15.526 -25.212 1.00 90.50 956 LYS A O 1
ATOM 7568 N N . LEU A 1 957 ? -22.017 -14.447 -23.774 1.00 89.88 957 LEU A N 1
ATOM 7569 C CA . LEU A 1 957 ? -22.639 -14.928 -22.537 1.00 89.88 957 LEU A CA 1
ATOM 7570 C C . LEU A 1 957 ? -24.129 -14.547 -22.477 1.00 89.88 957 LEU A C 1
ATOM 7572 O O . LEU A 1 957 ? -24.975 -15.396 -22.210 1.00 89.88 957 LEU A O 1
ATOM 7576 N N . LEU A 1 958 ? -24.454 -13.293 -22.817 1.00 90.56 958 LEU A N 1
ATOM 7577 C CA . LEU A 1 958 ? -25.840 -12.817 -22.877 1.00 90.56 958 LEU A CA 1
ATOM 7578 C C . LEU A 1 958 ? -26.635 -13.470 -24.016 1.00 90.56 958 LEU A C 1
ATOM 7580 O O . LEU A 1 958 ? -27.786 -13.844 -23.813 1.00 90.56 958 LEU A O 1
ATOM 7584 N N . LYS A 1 959 ? -26.045 -13.648 -25.209 1.00 88.81 959 LYS A N 1
ATOM 7585 C CA . LYS A 1 959 ? -26.741 -14.299 -26.337 1.00 88.81 959 LYS A CA 1
ATOM 7586 C C . LYS A 1 959 ? -27.100 -15.750 -26.047 1.00 88.81 959 LYS A C 1
ATOM 7588 O O . LYS A 1 959 ? -28.228 -16.136 -26.321 1.00 88.81 959 LYS A O 1
ATOM 7593 N N . GLU A 1 960 ? -26.181 -16.530 -25.484 1.00 86.44 960 GLU A N 1
ATOM 7594 C CA . GLU A 1 960 ? -26.443 -17.942 -25.178 1.00 86.44 960 GLU A CA 1
ATOM 7595 C C . GLU A 1 960 ? -27.539 -18.090 -24.109 1.00 86.44 960 GLU A C 1
ATOM 7597 O O . GLU A 1 960 ? -28.428 -18.922 -24.270 1.00 86.44 960 GLU A O 1
ATOM 7602 N N . ALA A 1 961 ? -27.559 -17.221 -23.092 1.00 85.62 961 ALA A N 1
ATOM 7603 C CA . ALA A 1 961 ? -28.616 -17.215 -22.080 1.00 85.62 961 ALA A CA 1
ATOM 7604 C C . ALA A 1 961 ? -29.986 -16.753 -22.620 1.00 85.62 961 ALA A C 1
ATOM 7606 O O . ALA A 1 961 ? -31.015 -17.328 -22.266 1.00 85.62 961 ALA A O 1
ATOM 7607 N N . ILE A 1 962 ? -30.019 -15.750 -23.507 1.00 88.06 962 ILE A N 1
ATOM 7608 C CA . ILE A 1 962 ? -31.254 -15.324 -24.190 1.00 88.06 962 ILE A CA 1
ATOM 7609 C C . ILE A 1 962 ? -31.780 -16.440 -25.108 1.00 88.06 962 ILE A C 1
ATOM 7611 O O . ILE A 1 962 ? -32.981 -16.695 -25.111 1.00 88.06 962 ILE A O 1
ATOM 7615 N N . GLU A 1 963 ? -30.915 -17.130 -25.859 1.00 86.12 963 GLU A N 1
ATOM 7616 C CA . GLU A 1 963 ? -31.323 -18.243 -26.732 1.00 86.12 963 GLU A CA 1
ATOM 7617 C C . GLU A 1 963 ? -31.869 -19.447 -25.936 1.00 86.12 963 GLU A C 1
ATOM 7619 O O . GLU A 1 963 ? -32.808 -20.100 -26.394 1.00 86.12 963 GLU A O 1
ATOM 7624 N N . GLU A 1 964 ? -31.357 -19.712 -24.728 1.00 77.94 964 GLU A N 1
ATOM 7625 C CA . GLU A 1 964 ? -31.895 -20.742 -23.823 1.00 77.94 964 GLU A CA 1
ATOM 7626 C C . GLU A 1 964 ? -33.273 -20.350 -23.240 1.00 77.94 964 GLU A C 1
ATOM 7628 O O . GLU A 1 964 ? -34.177 -21.189 -23.154 1.00 77.94 964 GLU A O 1
ATOM 7633 N N . ALA A 1 965 ? -33.480 -19.065 -22.925 1.00 78.19 965 ALA A N 1
ATOM 7634 C CA . ALA A 1 965 ? -34.741 -18.538 -22.391 1.00 78.19 965 ALA A CA 1
ATOM 7635 C C . ALA A 1 965 ? -35.843 -18.295 -23.447 1.00 78.19 965 ALA A C 1
ATOM 7637 O O . ALA A 1 965 ? -37.025 -18.360 -23.122 1.00 78.19 965 ALA A O 1
ATOM 7638 N N . GLU A 1 966 ? -35.494 -18.023 -24.710 1.00 78.31 966 GLU A N 1
ATOM 7639 C CA . GLU A 1 966 ? -36.465 -17.871 -25.812 1.00 78.31 966 GLU A CA 1
ATOM 7640 C C . GLU A 1 966 ? -36.780 -19.197 -26.535 1.00 78.31 966 GLU A C 1
ATOM 7642 O O . GLU A 1 966 ? -37.676 -19.245 -27.382 1.00 78.31 966 GLU A O 1
ATOM 7647 N N . GLY A 1 967 ? -36.052 -20.274 -26.216 1.00 61.59 967 GLY A N 1
ATOM 7648 C CA . GLY A 1 967 ? -36.213 -21.610 -26.798 1.00 61.59 967 GLY A CA 1
ATOM 7649 C C . GLY A 1 967 ? -36.996 -22.626 -25.951 1.00 61.59 967 GLY A C 1
ATOM 7650 O O . GLY A 1 967 ? -37.078 -23.787 -26.365 1.00 61.59 967 GLY A O 1
ATOM 7651 N N . SER A 1 968 ? -37.527 -22.228 -24.786 1.00 49.88 968 SER A N 1
ATOM 7652 C CA . SER A 1 968 ? -38.129 -23.108 -23.762 1.00 49.88 968 SER A CA 1
ATOM 7653 C C . SER A 1 968 ? -39.641 -22.934 -23.534 1.00 49.88 968 SER A C 1
ATOM 7655 O O . SER A 1 968 ? -40.219 -21.904 -23.943 1.00 49.88 968 SER A O 1
#

Nearest PDB structures (foldseek):
  4m03-assembly1_A-2  TM=3.822E-01  e=4.925E-06  Staphylococcus aureus subsp. aureus NCTC 8325
  4m00-assembly1_A  TM=3.580E-01  e=2.553E-06  Staphylococcus aureus subsp. aureus NCTC 8325
  7s64-assembly1_A  TM=1.584E-01  e=4.112E-05  Xenopus laevis
  7s64-assembly1_D  TM=1.437E-01  e=2.745E-05  Xenopus laevis
  6tav-assembly1_C  TM=1.507E-01  e=9.435E-04  Homo sapiens

pLDDT: mean 79.93, std 13.61, range [27.2, 97.31]